Protein AF-A0A7Y2TTT0-F1 (afdb_monomer)

Nearest PDB structures (foldseek):
  7ue2-assembly1_A  TM=2.848E-01  e=9.431E+00  synthetic construct
  9ep4-assembly1_D  TM=1.593E-01  e=8.032E+00  Homo sapiens

Radius of gyration: 49.86 Å; Cα contacts (8 Å, |Δi|>4): 1054; chains: 1; bounding box: 102×80×195 Å

Solvent-accessible surface area (backbone atoms only — not comparable to full-atom values): 49012 Å² total; per-residue (Å²): 140,90,75,81,64,75,81,75,55,74,75,62,82,78,62,84,80,77,77,79,74,84,71,69,94,84,70,57,72,66,58,58,45,46,53,48,40,50,55,49,52,71,48,55,76,54,96,67,81,65,64,62,66,57,54,52,48,43,47,50,56,43,68,72,42,47,89,78,45,54,75,68,56,32,51,50,42,54,48,48,54,52,47,45,56,26,55,48,30,48,75,76,60,37,55,50,60,25,52,54,52,47,51,49,48,43,49,50,59,67,55,59,78,72,60,72,77,79,75,75,75,79,71,75,77,74,78,81,77,78,83,80,90,84,82,81,87,85,87,86,82,84,83,84,88,80,84,88,82,80,88,82,85,82,88,84,83,88,83,81,87,86,86,85,90,85,84,88,81,93,72,92,82,86,77,79,76,78,73,74,78,77,77,77,86,74,81,67,58,33,54,51,46,54,62,45,50,61,57,51,44,75,61,36,49,68,62,37,26,36,28,33,57,61,50,58,56,38,52,49,48,38,39,54,49,18,51,50,70,59,45,93,66,88,54,68,67,62,51,53,52,49,51,52,49,46,53,33,37,49,33,37,66,75,68,61,34,92,45,53,67,67,62,58,69,36,78,93,34,48,70,59,49,52,48,54,53,49,51,53,46,42,67,72,36,55,45,100,85,70,45,70,61,65,46,71,68,62,51,54,50,43,54,51,51,42,44,47,41,36,67,54,56,20,26,35,46,91,44,3,24,43,48,86,55,69,82,49,69,74,45,43,41,61,54,53,70,44,57,44,51,40,27,46,26,30,53,50,28,52,55,42,63,76,40,73,87,75,55,83,75,73,96,60,73,52,48,10,51,60,56,32,23,50,38,42,42,50,49,47,55,56,45,65,75,42,57,81,76,40,70,39,74,70,47,50,50,50,52,48,51,49,52,48,55,55,47,51,50,52,53,50,52,34,53,51,36,34,43,58,10,55,72,58,101,52,89,46,23,66,43,60,51,26,50,50,54,24,48,53,28,46,53,51,33,46,53,38,51,54,50,26,53,51,54,54,43,63,75,61,34,42,92,77,54,76,84,59,45,94,52,69,49,85,56,85,68,89,58,60,74,85,83,47,58,28,37,64,67,44,80,87,52,34,39,79,53,66,72,72,42,84,59,49,70,70,64,59,62,69,54,59,44,56,55,50,50,28,30,29,63,59,68,32,40,70,47,45,25,37,34,60,32,32,54,38,86,64,48,77,44,63,76,44,102,88,42,80,60,38,20,40,31,35,23,22,51,26,33,31,44,36,36,34,40,38,41,96,88,44,78,44,60,50,40,34,31,41,39,45,47,92,60,74,40,62,35,37,37,34,60,55,46,70,70,61,67,69,44,44,58,59,67,84,49,48,68,39,80,38,80,41,72,63,88,90,86,69,101,68,93,59,86,75,69,52,50,75,49,61,18,38,73,66,47,54,54,33,58,55,47,66,52,23,34,86,36,92,76,34,51,63,53,25,76,76,71,51,53,62,40,48,81,46,87,45,92,54,69,92,60,51,60,64,51,41,33,53,48,30,49,49,52,36,53,51,51,49,52,49,54,56,44,31,48,72,42,84,77,81,92,78,73,90,52,60,47,63,48,35,22,59,33,46,48,45,21,37,37,27,47,35,43,28,51,31,40,36,50,63,38,30,25,55,51,56,58,72,29,46,68,58,29,8,30,66,64,11,72,63,18,50,63,33,69,73,51,51,51,51,44,53,74,72,68,56,58,72,83,49,49,52,60,57,38,49,58,30,46,52,49,43,48,55,59,55,70,66,49,56,66,67,49,56,33,43,39,43,71,44,67,60,44,54,51,21,50,50,47,48,54,48,50,44,54,73,69,73,50,76,81,75,74,77,77,76,74,76,81,92,74,84,88,88,81,92,85,84,83,84,87,78,85,87,129

Foldseek 3Di:
DDDPDPVVCVVVPPDDDPDDPDDDPPDDLLVVLLVLLVVQLVVQQDPDAQPVVSLVVSCVSLVVCLVVDDPLSNLSSVLSNQQSVLSSCVSVLQLLSNLLSLLVNLLVLLVVVPDDPPDPDPPDPPDPPDDDDDDDDDDDDDDDDDDDDDDDDDDDDDDDDDDDDDDDDDDDPPDDPPPDPPDPDQDPVLVSLLVRLVSCCVSCCQSCQLQFNLSSVSSVLSNLSSVQSPDPDDDPVSSVVSNLSSVQSCCCSQVVANHVCVVCPDPLNCLVVVLLCQLVVQLVDADPVRHRPRDLVSLLVSLVSLLCCLPPSQQDCQQANDLCDDPDLVRLLVLLVHRLLSPNSVLLSVLCVVVPPQDDADPGGQGSLQSLLVSLVSSLVSCVSCVPSCQDPSNLVSLVSSLVSLVCNQVNLLRSQLRSLVSDPHRCGLLNVLLVLLVVLLVVLLVLLVQLLVVLLPVQFDPPDPDDLVDALPDADLDDDQPAWAEAPDPVFAQLADDIDGADSLNSVVDDSLLSLCCRRVQWHKHKYKGNWWFPPKDWDCPDPPDQFKTFIKGWIKIKIWIWIGGPRDIDTAKMKIATHPDIDRFKIATNDVVCRPDGRNVVQAQPKGWAAADDDDPDDDPPRIDIDGMHTPDRSNCVCVCCCCDDVVVSCCVVVVPRMDMDHDPTDPCSSVVSRVSSNVSQVVSQCLLLVLCQDQDPPDDDGSSVCSVVSQSSSQSSLSSSVSSCCSFASVCCSRPSQLSSQRNHLLHADHDVNSVVCVVVVHGPNCSSVSNVVSSVSNVVVVVPPDSVCSSRGDDRPSSVVSSVSSVVSCVVRPDDDDDPPPDPDDDDDDDDDDDDDDDDD

pLDDT: mean 80.06, std 20.99, range [20.81, 97.81]

Sequence (845 aa):
ANSLASDWFDPWMAAEPPAPSGGQAGESTIDEALELTAAIVEGTGQPGPPDEWRLKRLRFLLLTALPELGAGEAADAEHLLLLGGAVDGLNEGRFLAFSETLLWVASAMLFSEELPPEAPLPADPEEPLEPSPDALEETGGLPEADRQLLGTEEALADAESEAGGVADLPLDEDELQPDAPPEPYRSPLPRALSEWLPVLSDAFAGAFSEVDPRINASLATAFDVAQYLQGTSRDRRRMLDLRSGMADAVAQMVLLIPDMGFYFDQPVRNRIVGQVERCIGFVADTDESGRPTLTREQYDACLEDLVELAGEMARKAELAGDPDGPYGVEQMRRELLMTPWQRINYTLGYLHQQEAGSCEPPEDPLPNPLEWSTLATVFSWFARQSPVYFQTPENEELLRRMREQGLELTESLLLQVDCISGAGAGVNDPVVRSLADYRQALESLVAGLREAELDYRAGILKPGSDVVLHRGADQETAFRNEGLSIGPCDAASVCEMTGELEATRALIGLFPDIYLIADQSGLGGVEICYDNVRWVNRRTEQVREDDTNVANYFGQLSFELVGRYRESGQLTEIFGFTFVSPSEYHYLFGAATEEILADSCPMEWVGSRIVTGLPGNAPIWVVPDRLTYLTAARSLPSRVINGNWSRNEEWRDSFITGLNVTPYLYPGDPGITTRVEQHLQALHRAEQNELYGALMRPLDGRSQTSIDSLFERLEEVNVRKSLVRGSTLLFYPGVMTGSDDIRGSILGYSGLLDRPLLRRIRESGLAVSAINEVGTARLERMQAQWDRQPENLRRSGSVASSLAHAMARINALHRMYFSRPEPPAEQPPEEGAKDSVNLPVFDNG

Structure (mmCIF, N/CA/C/O backbone):
data_AF-A0A7Y2TTT0-F1
#
_entry.id   AF-A0A7Y2TTT0-F1
#
loop_
_atom_site.group_PDB
_atom_site.id
_atom_site.type_symbol
_atom_site.label_atom_id
_atom_site.label_alt_id
_atom_site.label_comp_id
_atom_site.label_asym_id
_atom_site.label_entity_id
_atom_site.label_seq_id
_atom_site.pdbx_PDB_ins_code
_atom_site.Cartn_x
_atom_site.Cartn_y
_atom_site.Cartn_z
_atom_site.occupancy
_atom_site.B_iso_or_equiv
_atom_site.auth_seq_id
_atom_site.auth_comp_id
_atom_site.auth_asym_id
_atom_site.auth_atom_id
_atom_site.pdbx_PDB_model_num
ATOM 1 N N . ALA A 1 1 ? 22.279 -10.622 -36.393 1.00 30.28 1 ALA A N 1
ATOM 2 C CA . ALA A 1 1 ? 20.957 -11.025 -36.904 1.00 30.28 1 ALA A CA 1
ATOM 3 C C . ALA A 1 1 ? 21.143 -12.373 -37.587 1.00 30.28 1 ALA A C 1
ATOM 5 O O . ALA A 1 1 ? 22.185 -12.542 -38.206 1.00 30.28 1 ALA A O 1
ATOM 6 N N . ASN A 1 2 ? 20.211 -13.307 -37.395 1.00 30.39 2 ASN A N 1
ATOM 7 C CA . ASN A 1 2 ? 20.293 -14.764 -37.627 1.00 30.39 2 ASN A CA 1
ATOM 8 C C . ASN A 1 2 ? 20.779 -15.593 -36.428 1.00 30.39 2 ASN A C 1
ATOM 10 O O . ASN A 1 2 ? 21.835 -16.211 -36.458 1.00 30.39 2 ASN A O 1
ATOM 14 N N . SER A 1 3 ? 19.943 -15.639 -35.389 1.00 23.38 3 SER A N 1
ATOM 15 C CA . SER A 1 3 ? 19.668 -16.881 -34.654 1.00 23.38 3 SER A CA 1
ATOM 16 C C . SER A 1 3 ? 18.310 -16.740 -33.958 1.00 23.38 3 SER A C 1
ATOM 18 O O . SER A 1 3 ? 18.227 -16.419 -32.774 1.00 23.38 3 SER A O 1
ATOM 20 N N . LEU A 1 4 ? 17.226 -16.932 -34.714 1.00 28.81 4 LEU A N 1
ATOM 21 C CA . LEU A 1 4 ? 15.993 -17.432 -34.107 1.00 28.81 4 LEU A CA 1
ATOM 22 C C . LEU A 1 4 ? 16.374 -18.774 -33.471 1.00 28.81 4 LEU A C 1
ATOM 24 O O . LEU A 1 4 ? 16.885 -19.651 -34.169 1.00 28.81 4 LEU A O 1
ATOM 28 N N . ALA A 1 5 ? 16.277 -18.867 -32.146 1.00 29.38 5 ALA A N 1
ATOM 29 C CA . ALA A 1 5 ? 16.731 -20.028 -31.392 1.00 29.38 5 ALA A CA 1
ATOM 30 C C . ALA A 1 5 ? 16.081 -21.313 -31.935 1.00 29.38 5 ALA A C 1
ATOM 32 O O . ALA A 1 5 ? 14.882 -21.344 -32.219 1.00 29.38 5 ALA A O 1
ATOM 33 N N . SER A 1 6 ? 16.890 -22.366 -32.068 1.00 29.75 6 SER A N 1
ATOM 34 C CA . SER A 1 6 ? 16.533 -23.712 -32.547 1.00 29.75 6 SER A CA 1
ATOM 35 C C . SER A 1 6 ? 15.310 -24.324 -31.858 1.00 29.75 6 SER A C 1
ATOM 37 O O . SER A 1 6 ? 14.642 -25.187 -32.421 1.00 29.75 6 SER A O 1
ATOM 39 N N . ASP A 1 7 ? 14.980 -23.828 -30.673 1.00 31.89 7 ASP A N 1
ATOM 40 C CA . ASP A 1 7 ? 13.959 -24.367 -29.782 1.00 31.89 7 ASP A CA 1
ATOM 41 C C . ASP A 1 7 ? 12.526 -24.071 -30.281 1.00 31.89 7 ASP A C 1
ATOM 43 O O . ASP A 1 7 ? 11.558 -24.654 -29.796 1.00 31.89 7 ASP A O 1
ATOM 47 N N . TRP A 1 8 ? 12.377 -23.202 -31.293 1.00 35.94 8 TRP A N 1
ATOM 48 C CA . TRP A 1 8 ? 11.103 -22.912 -31.967 1.00 35.94 8 TRP A CA 1
ATOM 49 C C . TRP A 1 8 ? 10.636 -24.036 -32.912 1.00 35.94 8 TRP A C 1
ATOM 51 O O . TRP A 1 8 ? 9.443 -24.118 -33.212 1.00 35.94 8 TRP A O 1
ATOM 61 N N . PHE A 1 9 ? 11.545 -24.893 -33.396 1.00 32.50 9 PHE A N 1
ATOM 62 C CA . PHE A 1 9 ? 11.265 -25.831 -34.494 1.00 32.50 9 PHE A CA 1
ATOM 63 C C . PHE A 1 9 ? 10.889 -27.256 -34.053 1.00 32.50 9 PHE A C 1
ATOM 65 O O . PHE A 1 9 ? 10.187 -27.950 -34.791 1.00 32.50 9 PHE A O 1
ATOM 72 N N . ASP A 1 10 ? 11.281 -27.704 -32.859 1.00 32.72 10 ASP A N 1
ATOM 73 C CA . ASP A 1 10 ? 11.085 -29.104 -32.442 1.00 32.72 10 ASP A CA 1
ATOM 74 C C . ASP A 1 10 ? 9.615 -29.547 -32.236 1.00 32.72 10 ASP A C 1
ATOM 76 O O . ASP A 1 10 ? 9.303 -30.708 -32.518 1.00 32.72 10 ASP A O 1
ATOM 80 N N . PRO A 1 11 ? 8.649 -28.678 -31.862 1.00 36.00 11 PRO A N 1
ATOM 81 C CA . PRO A 1 11 ? 7.233 -29.062 -31.841 1.00 36.00 11 PRO A CA 1
ATOM 82 C C . PRO A 1 11 ? 6.580 -29.120 -33.238 1.00 36.00 11 PRO A C 1
ATOM 84 O O . PRO A 1 11 ? 5.468 -29.636 -33.371 1.00 36.00 11 PRO A O 1
ATOM 87 N N . TRP A 1 12 ? 7.234 -28.582 -34.278 1.00 37.12 12 TRP A N 1
ATOM 88 C CA . TRP A 1 12 ? 6.662 -28.357 -35.617 1.00 37.12 12 TRP A CA 1
ATOM 89 C C . TRP A 1 12 ? 6.504 -29.650 -36.439 1.00 37.12 12 TRP A C 1
ATOM 91 O O . TRP A 1 12 ? 5.630 -29.747 -37.293 1.00 37.12 12 TRP A O 1
ATOM 101 N N . MET A 1 13 ? 7.303 -30.682 -36.149 1.00 36.25 13 MET A N 1
ATOM 102 C CA . MET A 1 13 ? 7.342 -31.939 -36.919 1.00 36.25 13 MET A CA 1
ATOM 103 C C . MET A 1 13 ? 6.262 -32.968 -36.529 1.00 36.25 13 MET A C 1
ATOM 105 O O . MET A 1 13 ? 6.166 -34.016 -37.168 1.00 36.25 13 MET A O 1
ATOM 109 N N . ALA A 1 14 ? 5.459 -32.715 -35.486 1.00 39.00 14 ALA A N 1
ATOM 110 C CA . ALA A 1 14 ? 4.567 -33.724 -34.898 1.00 39.00 14 ALA A CA 1
ATOM 111 C C . ALA A 1 14 ? 3.061 -33.558 -35.201 1.00 39.00 14 ALA A C 1
ATOM 113 O O . ALA A 1 14 ? 2.273 -34.394 -34.758 1.00 39.00 14 ALA A O 1
ATOM 114 N N . ALA A 1 15 ? 2.632 -32.536 -35.949 1.00 37.19 15 ALA A N 1
ATOM 115 C CA . ALA A 1 15 ? 1.213 -32.312 -36.251 1.00 37.19 15 ALA A CA 1
ATOM 116 C C . ALA A 1 15 ? 0.969 -32.120 -37.756 1.00 37.19 15 ALA A C 1
ATOM 118 O O . ALA A 1 15 ? 1.654 -31.334 -38.404 1.00 37.19 15 ALA A O 1
ATOM 119 N N . GLU A 1 16 ? -0.014 -32.841 -38.308 1.00 38.53 16 GLU A N 1
ATOM 120 C CA . GLU A 1 16 ? -0.488 -32.652 -39.685 1.00 38.53 16 GLU A CA 1
ATOM 121 C C . GLU A 1 16 ? -0.886 -31.183 -39.932 1.00 38.53 16 GLU A C 1
ATOM 123 O O . GLU A 1 16 ? -1.575 -30.594 -39.090 1.00 38.53 16 GLU A O 1
ATOM 128 N N . PRO A 1 17 ? -0.508 -30.585 -41.080 1.00 43.00 17 PRO A N 1
ATOM 129 C CA . PRO A 1 17 ? -0.968 -29.250 -41.440 1.00 43.00 17 PRO A CA 1
ATOM 130 C C . PRO A 1 17 ? -2.500 -29.262 -41.593 1.00 43.00 17 PRO A C 1
ATOM 132 O O . PRO A 1 17 ? -3.032 -30.128 -42.298 1.00 43.00 17 PRO A O 1
ATOM 135 N N . PRO A 1 18 ? -3.246 -28.341 -40.952 1.00 47.44 18 PRO A N 1
ATOM 136 C CA . PRO A 1 18 ? -4.684 -28.263 -41.158 1.00 47.44 18 PRO A CA 1
ATOM 137 C C . PRO A 1 18 ? -4.980 -27.893 -42.615 1.00 47.44 18 PRO A C 1
ATOM 139 O O . PRO A 1 18 ? -4.317 -27.037 -43.200 1.00 47.44 18 PRO A O 1
ATOM 142 N N . ALA A 1 19 ? -5.974 -28.563 -43.202 1.00 42.66 19 ALA A N 1
ATOM 143 C CA . ALA A 1 19 ? -6.348 -28.369 -44.597 1.00 42.66 19 ALA A CA 1
ATOM 144 C C . ALA A 1 19 ? -6.655 -26.886 -44.886 1.00 42.66 19 ALA A C 1
ATOM 146 O O . ALA A 1 19 ? -7.383 -26.268 -44.101 1.00 42.66 19 ALA A O 1
ATOM 147 N N . PRO A 1 20 ? -6.165 -26.323 -46.008 1.00 43.09 20 PRO A N 1
ATOM 148 C CA . PRO A 1 20 ? -6.549 -24.982 -46.415 1.00 43.09 20 PRO A CA 1
ATOM 149 C C . PRO A 1 20 ? -8.068 -24.962 -46.604 1.00 43.09 20 PRO A C 1
ATOM 151 O O . PRO A 1 20 ? -8.615 -25.704 -47.425 1.00 43.09 20 PRO A O 1
ATOM 154 N N . SER A 1 21 ? -8.778 -24.135 -45.834 1.00 43.16 21 SER A N 1
ATOM 155 C CA . SER A 1 21 ? -10.121 -23.739 -46.247 1.00 43.16 21 SER A CA 1
ATOM 156 C C . SER A 1 21 ? -9.937 -22.976 -47.547 1.00 43.16 21 SER A C 1
ATOM 158 O O . SER A 1 21 ? -9.186 -22.008 -47.547 1.00 43.16 21 SER A O 1
ATOM 160 N N . GLY A 1 22 ? -10.541 -23.450 -48.638 1.00 40.81 22 GLY A N 1
ATOM 161 C CA . GLY A 1 22 ? -10.361 -22.874 -49.969 1.00 40.81 22 GLY A CA 1
ATOM 162 C C . GLY A 1 22 ? -10.541 -21.358 -49.959 1.00 40.81 22 GLY A C 1
ATOM 163 O O . GLY A 1 22 ? -11.674 -20.883 -49.946 1.00 40.81 22 GLY A O 1
ATOM 164 N N . GLY A 1 23 ? -9.421 -20.633 -49.944 1.00 38.81 23 GLY A N 1
ATOM 165 C CA . GLY A 1 23 ? -9.391 -19.189 -50.103 1.00 38.81 23 GLY A CA 1
ATOM 166 C C . GLY A 1 23 ? -9.936 -18.843 -51.479 1.00 38.81 23 GLY A C 1
ATOM 167 O O . GLY A 1 23 ? -9.657 -19.531 -52.470 1.00 38.81 23 GLY A O 1
ATOM 168 N N . GLN A 1 24 ? -10.771 -17.811 -51.537 1.00 41.06 24 GLN A N 1
ATOM 169 C CA . GLN A 1 24 ? -11.179 -17.242 -52.811 1.00 41.06 24 GLN A CA 1
ATOM 170 C C . GLN A 1 24 ? -9.928 -16.656 -53.473 1.00 41.06 24 GLN A C 1
ATOM 172 O O . GLN A 1 24 ? -9.146 -15.958 -52.836 1.00 41.06 24 GLN A O 1
ATOM 177 N N . ALA A 1 25 ? -9.700 -16.977 -54.747 1.00 33.06 25 ALA A N 1
ATOM 178 C CA . ALA A 1 25 ? -8.569 -16.438 -55.490 1.00 33.06 25 ALA A CA 1
ATOM 179 C C . ALA A 1 25 ? -8.675 -14.899 -55.546 1.00 33.06 25 ALA A C 1
ATOM 181 O O . ALA A 1 25 ? -9.545 -14.384 -56.248 1.00 33.06 25 ALA A O 1
ATOM 182 N N . GLY A 1 26 ? -7.815 -14.193 -54.800 1.00 47.72 26 GLY A N 1
ATOM 183 C CA . GLY A 1 26 ? -7.714 -12.726 -54.812 1.00 47.72 26 GLY A CA 1
ATOM 184 C C . GLY A 1 26 ? -7.678 -12.012 -53.451 1.00 47.72 26 GLY A C 1
ATOM 185 O O . GLY A 1 26 ? -7.597 -10.789 -53.452 1.00 47.72 26 GLY A O 1
ATOM 186 N N . GLU A 1 27 ? -7.749 -12.718 -52.319 1.00 58.62 27 GLU A N 1
ATOM 187 C CA . GLU A 1 27 ? -7.709 -12.112 -50.974 1.00 58.62 27 GLU A CA 1
ATOM 188 C C . GLU A 1 27 ? -6.259 -11.941 -50.476 1.00 58.62 27 GLU A C 1
ATOM 190 O O . GLU A 1 27 ? -5.425 -12.824 -50.687 1.00 58.62 27 GLU A O 1
ATOM 195 N N . SER A 1 28 ? -5.932 -10.791 -49.870 1.00 78.44 28 SER A N 1
ATOM 196 C CA . SER A 1 28 ? -4.585 -10.511 -49.351 1.00 78.44 28 SER A CA 1
ATOM 197 C C . SER A 1 28 ? -4.274 -11.413 -48.156 1.00 78.44 28 SER A C 1
ATOM 199 O O . SER A 1 28 ? -5.073 -11.513 -47.226 1.00 78.44 28 SER A O 1
ATOM 201 N N . THR A 1 29 ? -3.082 -12.020 -48.126 1.00 86.00 29 THR A N 1
ATOM 202 C CA . THR A 1 29 ? -2.609 -12.830 -46.988 1.00 86.00 29 THR A CA 1
ATOM 203 C C . THR A 1 29 ? -2.661 -12.057 -45.664 1.00 86.00 29 THR A C 1
ATOM 205 O O . THR A 1 29 ? -2.908 -12.641 -44.609 1.00 86.00 29 THR A O 1
ATOM 208 N N . ILE A 1 30 ? -2.453 -10.736 -45.709 1.00 89.56 30 ILE A N 1
ATOM 209 C CA . ILE A 1 30 ? -2.528 -9.871 -44.526 1.00 89.56 30 ILE A CA 1
ATOM 210 C C . ILE A 1 30 ? -3.970 -9.734 -44.027 1.00 89.56 30 ILE A C 1
ATOM 212 O O . ILE A 1 30 ? -4.185 -9.752 -42.817 1.00 89.56 30 ILE A O 1
ATOM 216 N N . ASP A 1 31 ? -4.960 -9.680 -44.920 1.00 88.56 31 ASP A N 1
ATOM 217 C CA . ASP A 1 31 ? -6.373 -9.594 -44.535 1.00 88.56 31 ASP A CA 1
ATOM 218 C C . ASP A 1 31 ? -6.844 -10.897 -43.859 1.00 88.56 31 ASP A C 1
ATOM 220 O O . ASP A 1 31 ? -7.453 -10.842 -42.789 1.00 88.56 31 ASP A O 1
ATOM 224 N N . GLU A 1 32 ? -6.467 -12.074 -44.383 1.00 89.75 32 GLU A N 1
ATOM 225 C CA . GLU A 1 32 ? -6.771 -13.360 -43.720 1.00 89.75 32 GLU A CA 1
ATOM 226 C C . GLU A 1 32 ? -6.089 -13.456 -42.339 1.00 89.75 32 GLU A C 1
ATOM 228 O O . GLU A 1 32 ? -6.682 -13.922 -41.360 1.00 89.75 32 GLU A O 1
ATOM 233 N N . ALA A 1 33 ? -4.846 -12.978 -42.219 1.00 91.00 33 ALA A N 1
ATOM 234 C CA . ALA A 1 33 ? -4.136 -12.933 -40.942 1.00 91.00 33 ALA A CA 1
ATOM 235 C C . ALA A 1 33 ? -4.787 -11.977 -39.927 1.00 91.00 33 ALA A C 1
ATOM 237 O O . ALA A 1 33 ? -4.834 -12.278 -38.727 1.00 91.00 33 ALA A O 1
ATOM 238 N N . LEU A 1 34 ? -5.316 -10.843 -40.391 1.00 92.38 34 LEU A N 1
ATOM 239 C CA . LEU A 1 34 ? -6.069 -9.903 -39.568 1.00 92.38 34 LEU A CA 1
ATOM 240 C C . LEU A 1 34 ? -7.368 -10.516 -39.052 1.00 92.38 34 LEU A C 1
ATOM 242 O O . LEU A 1 34 ? -7.644 -10.398 -37.860 1.00 92.38 34 LEU A O 1
ATOM 246 N N . GLU A 1 35 ? -8.128 -11.217 -39.894 1.00 91.44 35 GLU A N 1
ATOM 247 C CA . GLU A 1 35 ? -9.348 -11.912 -39.465 1.00 91.44 35 GLU A CA 1
ATOM 248 C C . GLU A 1 35 ? -9.056 -12.998 -38.423 1.00 91.44 35 GLU A C 1
ATOM 250 O O . GLU A 1 35 ? -9.754 -13.106 -37.410 1.00 91.44 35 GLU A O 1
ATOM 255 N N . LEU A 1 36 ? -7.989 -13.779 -38.626 1.00 89.56 36 LEU A N 1
ATOM 256 C CA . LEU A 1 36 ? -7.550 -14.782 -37.655 1.00 89.56 36 LEU A CA 1
ATOM 257 C C . LEU A 1 36 ? -7.162 -14.141 -36.319 1.00 89.56 36 LEU A C 1
ATOM 259 O O . LEU A 1 36 ? -7.544 -14.653 -35.267 1.00 89.56 36 LEU A O 1
ATOM 263 N N . THR A 1 37 ? -6.443 -13.018 -36.350 1.00 91.00 37 THR A N 1
ATOM 264 C CA . THR A 1 37 ? -6.040 -12.297 -35.135 1.00 91.00 37 THR A CA 1
ATOM 265 C C . THR A 1 37 ? -7.242 -11.661 -34.437 1.00 91.00 37 THR A C 1
ATOM 267 O O . THR A 1 37 ? -7.363 -11.776 -33.220 1.00 91.00 37 THR A O 1
ATOM 270 N N . ALA A 1 38 ? -8.183 -11.080 -35.185 1.00 90.69 38 ALA A N 1
ATOM 271 C CA . ALA A 1 38 ? -9.433 -10.550 -34.646 1.00 90.69 38 ALA A CA 1
ATOM 272 C C . ALA A 1 38 ? -10.252 -11.646 -33.946 1.00 90.69 38 ALA A C 1
ATOM 274 O O . ALA A 1 38 ? -10.728 -11.441 -32.833 1.00 90.69 38 ALA A O 1
ATOM 275 N N . ALA A 1 39 ? -10.336 -12.843 -34.533 1.00 87.88 39 ALA A N 1
ATOM 276 C CA . ALA A 1 39 ? -11.006 -13.981 -33.908 1.00 87.88 39 ALA A CA 1
ATOM 277 C C . ALA A 1 39 ? -10.306 -14.456 -32.619 1.00 87.88 39 ALA A C 1
ATOM 279 O O . ALA A 1 39 ? -10.979 -14.912 -31.692 1.00 87.88 39 ALA A O 1
ATOM 280 N N . ILE A 1 40 ? -8.972 -14.354 -32.542 1.00 88.12 40 ILE A N 1
ATOM 281 C CA . ILE A 1 40 ? -8.219 -14.603 -31.301 1.00 88.12 40 ILE A CA 1
ATOM 282 C C . ILE A 1 40 ? -8.582 -13.531 -30.263 1.00 88.12 40 ILE A C 1
ATOM 284 O O . ILE A 1 40 ? -8.961 -13.891 -29.152 1.00 88.12 40 ILE A O 1
ATOM 288 N N . VAL A 1 41 ? -8.562 -12.243 -30.630 1.00 88.75 41 VAL A N 1
ATOM 289 C CA . VAL A 1 41 ? -8.939 -11.116 -29.751 1.00 88.75 41 VAL A CA 1
ATOM 290 C C . VAL A 1 41 ? -10.371 -11.256 -29.219 1.00 88.75 41 VAL A C 1
ATOM 292 O O . VAL A 1 41 ? -10.595 -11.118 -28.022 1.00 88.75 41 VAL A O 1
ATOM 295 N N . GLU A 1 42 ? -11.348 -11.581 -30.065 1.00 85.50 42 GLU A N 1
ATOM 296 C CA . GLU A 1 42 ? -12.736 -11.808 -29.634 1.00 85.50 42 GLU A CA 1
ATOM 297 C C . GLU A 1 42 ? -12.877 -13.018 -28.697 1.00 85.50 42 GLU A C 1
ATOM 299 O O . GLU A 1 42 ? -13.753 -13.047 -27.827 1.00 85.50 42 GLU A O 1
ATOM 304 N N . GLY A 1 43 ? -12.021 -14.029 -28.874 1.00 80.12 43 GLY A N 1
ATOM 305 C CA . GLY A 1 43 ? -11.922 -15.171 -27.970 1.00 80.12 43 GLY A CA 1
ATOM 306 C C . GLY A 1 43 ? -11.292 -14.807 -26.623 1.00 80.12 43 GLY A C 1
ATOM 307 O O . GLY A 1 43 ? -11.689 -15.361 -25.593 1.00 80.12 43 GLY A O 1
ATOM 308 N N . THR A 1 44 ? -10.344 -13.863 -26.603 1.00 72.50 44 THR A N 1
ATOM 309 C CA . THR A 1 44 ? -9.728 -13.368 -25.367 1.00 72.50 44 THR A CA 1
ATOM 310 C C . THR A 1 44 ? -10.731 -12.542 -24.562 1.00 72.50 44 THR A C 1
ATOM 312 O O . THR A 1 44 ? -11.183 -11.484 -24.982 1.00 72.50 44 THR A O 1
ATOM 315 N N . GLY A 1 45 ? -11.127 -13.059 -23.398 1.00 63.41 45 GLY A N 1
ATOM 316 C CA . GLY A 1 45 ? -12.196 -12.490 -22.565 1.00 63.41 45 GLY A CA 1
ATOM 317 C C . GLY A 1 45 ? -13.353 -13.457 -22.303 1.00 63.41 45 GLY A C 1
ATOM 318 O O . GLY A 1 45 ? -14.146 -13.228 -21.387 1.00 63.41 45 GLY A O 1
ATOM 319 N N . GLN A 1 46 ? -13.433 -14.575 -23.034 1.00 68.38 46 GLN A N 1
ATOM 320 C CA . GLN A 1 46 ? -14.315 -15.684 -22.671 1.00 68.38 46 GLN A CA 1
ATOM 321 C C . GLN A 1 46 ? -13.599 -16.678 -21.742 1.00 68.38 46 GLN A C 1
ATOM 323 O O . GLN A 1 46 ? -12.418 -16.959 -21.937 1.00 68.38 46 GLN A O 1
ATOM 328 N N . PRO A 1 47 ? -14.285 -17.252 -20.734 1.00 57.62 47 PRO A N 1
ATOM 329 C CA . PRO A 1 47 ? -13.696 -18.287 -19.891 1.00 57.62 47 PRO A CA 1
ATOM 330 C C . PRO A 1 47 ? -13.395 -19.543 -20.726 1.00 57.62 47 PRO A C 1
ATOM 332 O O . PRO A 1 47 ? -14.308 -20.272 -21.113 1.00 57.62 47 PRO A O 1
ATOM 335 N N . GLY A 1 48 ? -12.115 -19.807 -20.989 1.00 60.69 48 GLY A N 1
ATOM 336 C CA . GLY A 1 48 ? -11.654 -20.956 -21.766 1.00 60.69 48 GLY A CA 1
ATOM 337 C C . GLY A 1 48 ? -10.132 -20.963 -21.960 1.00 60.69 48 GLY A C 1
ATOM 338 O O . GLY A 1 48 ? -9.482 -19.958 -21.676 1.00 60.69 48 GLY A O 1
ATOM 339 N N . PRO A 1 49 ? -9.544 -22.098 -22.386 1.00 64.38 49 PRO A N 1
ATOM 340 C CA . PRO A 1 49 ? -8.129 -22.159 -22.745 1.00 64.38 49 PRO A CA 1
ATOM 341 C C . PRO A 1 49 ? -7.835 -21.320 -24.007 1.00 64.38 49 PRO A C 1
ATOM 343 O O . PRO A 1 49 ? -8.760 -21.072 -24.787 1.00 64.38 49 PRO A O 1
ATOM 346 N N . PRO A 1 50 ? -6.567 -20.923 -24.230 1.00 69.62 50 PRO A N 1
ATOM 347 C CA . PRO A 1 50 ? -6.151 -20.225 -25.446 1.00 69.62 50 PRO A CA 1
ATOM 348 C C . PRO A 1 50 ? -6.522 -21.018 -26.714 1.00 69.62 50 PRO A C 1
ATOM 350 O O . PRO A 1 50 ? -6.521 -22.255 -26.707 1.00 69.62 50 PRO A O 1
ATOM 353 N N . ASP A 1 51 ? -6.850 -20.328 -27.812 1.00 74.12 51 ASP A N 1
ATOM 354 C CA . ASP A 1 51 ? -7.218 -20.976 -29.080 1.00 74.12 51 ASP A CA 1
ATOM 355 C C . ASP A 1 51 ? -5.958 -21.359 -29.865 1.00 74.12 51 ASP A C 1
ATOM 357 O O . ASP A 1 51 ? -5.587 -20.754 -30.878 1.00 74.12 51 ASP A O 1
ATOM 361 N N . GLU A 1 52 ? -5.288 -22.406 -29.375 1.00 79.00 52 GLU A N 1
ATOM 362 C CA . GLU A 1 52 ? -4.029 -22.893 -29.939 1.00 79.00 52 GLU A CA 1
ATOM 363 C C . GLU A 1 52 ? -4.121 -23.197 -31.440 1.00 79.00 52 GLU A C 1
ATOM 365 O O . GLU A 1 52 ? -3.118 -23.118 -32.152 1.00 79.00 52 GLU A O 1
ATOM 370 N N . TRP A 1 53 ? -5.300 -23.591 -31.933 1.00 83.06 53 TRP A N 1
ATOM 371 C CA . TRP A 1 53 ? -5.475 -23.962 -33.333 1.00 83.06 53 TRP A CA 1
ATOM 372 C C . TRP A 1 53 ? -5.467 -22.732 -34.238 1.00 83.06 53 TRP A C 1
ATOM 374 O O . TRP A 1 53 ? -4.766 -22.730 -35.254 1.00 83.06 53 TRP A O 1
ATOM 384 N N . ARG A 1 54 ? -6.178 -21.663 -33.854 1.00 84.00 54 ARG A N 1
ATOM 385 C CA . ARG A 1 54 ? -6.153 -20.397 -34.600 1.00 84.00 54 ARG A CA 1
ATOM 386 C C . ARG A 1 54 ? -4.772 -19.751 -34.578 1.00 84.00 54 ARG A C 1
ATOM 388 O O . ARG A 1 54 ? -4.311 -19.318 -35.632 1.00 84.00 54 ARG A O 1
ATOM 395 N N . LEU A 1 55 ? -4.069 -19.774 -33.443 1.00 86.81 55 LEU A N 1
ATOM 396 C CA . LEU A 1 55 ? -2.698 -19.258 -33.369 1.00 86.81 55 LEU A CA 1
ATOM 397 C C . LEU A 1 55 ? -1.728 -20.065 -34.250 1.00 86.81 55 LEU A C 1
ATOM 399 O O . LEU A 1 55 ? -0.908 -19.484 -34.962 1.00 86.81 55 LEU A O 1
ATOM 403 N N . LYS A 1 56 ? -1.828 -21.403 -34.253 1.00 87.38 56 LYS A N 1
ATOM 404 C CA . LYS A 1 56 ? -1.034 -22.267 -35.149 1.00 87.38 56 LYS A CA 1
ATOM 405 C C . LYS A 1 56 ? -1.318 -21.960 -36.620 1.00 87.38 56 LYS A C 1
ATOM 407 O O . LYS A 1 56 ? -0.376 -21.875 -37.406 1.00 87.38 56 LYS A O 1
ATOM 412 N N . ARG A 1 57 ? -2.588 -21.748 -36.984 1.00 89.25 57 ARG A N 1
ATOM 413 C CA . ARG A 1 57 ? -2.990 -21.375 -38.347 1.00 89.25 57 ARG A CA 1
ATOM 414 C C . ARG A 1 57 ? -2.435 -20.011 -38.760 1.00 89.25 57 ARG A C 1
ATOM 416 O O . ARG A 1 57 ? -1.853 -19.924 -39.835 1.00 89.25 57 ARG A O 1
ATOM 423 N N . LEU A 1 58 ? -2.558 -18.991 -37.906 1.00 89.81 58 LEU A N 1
ATOM 424 C CA . LEU A 1 58 ? -1.993 -17.655 -38.133 1.00 89.81 58 LEU A CA 1
ATOM 425 C C . LEU A 1 58 ? -0.482 -17.731 -38.387 1.00 89.81 58 LEU A C 1
ATOM 427 O O . LEU A 1 58 ? 0.015 -17.194 -39.373 1.00 89.81 58 LEU A O 1
ATOM 431 N N . ARG A 1 59 ? 0.244 -18.452 -37.521 1.00 89.62 59 ARG A N 1
ATOM 432 C CA . ARG A 1 59 ? 1.696 -18.631 -37.649 1.00 89.62 59 ARG A CA 1
ATOM 433 C C . ARG A 1 59 ? 2.082 -19.337 -38.937 1.00 89.62 59 ARG A C 1
ATOM 435 O O . ARG A 1 59 ? 3.002 -18.887 -39.607 1.00 89.62 59 ARG A O 1
ATOM 442 N N . PHE A 1 60 ? 1.399 -20.432 -39.271 1.00 88.69 60 PHE A N 1
ATOM 443 C CA . PHE A 1 60 ? 1.662 -21.164 -40.506 1.00 88.69 60 PHE A CA 1
ATOM 444 C C . PHE A 1 60 ? 1.465 -20.258 -41.724 1.00 88.69 60 PHE A C 1
ATOM 446 O O . PHE A 1 60 ? 2.396 -20.114 -42.508 1.00 88.69 60 PHE A O 1
ATOM 453 N N . LEU A 1 61 ? 0.307 -19.596 -41.819 1.00 89.81 61 LEU A N 1
ATOM 454 C CA . LEU A 1 61 ? -0.044 -18.700 -42.920 1.00 89.81 61 LEU A CA 1
ATOM 455 C C . LEU A 1 61 ? 1.024 -17.615 -43.137 1.00 89.81 61 LEU A C 1
ATOM 457 O O . LEU A 1 61 ? 1.591 -17.519 -44.226 1.00 89.81 61 LEU A O 1
ATOM 461 N N . LEU A 1 62 ? 1.366 -16.865 -42.086 1.00 89.25 62 LEU A N 1
ATOM 462 C CA . LEU A 1 62 ? 2.324 -15.760 -42.174 1.00 89.25 62 LEU A CA 1
ATOM 463 C C . LEU A 1 62 ? 3.758 -16.239 -42.443 1.00 89.25 62 LEU A C 1
ATOM 465 O O . LEU A 1 62 ? 4.422 -15.696 -43.321 1.00 89.25 62 LEU A O 1
ATOM 469 N N . LEU A 1 63 ? 4.236 -17.286 -41.757 1.00 88.06 63 LEU A N 1
ATOM 470 C CA . LEU A 1 63 ? 5.602 -17.794 -41.954 1.00 88.06 63 LEU A CA 1
ATOM 471 C C . LEU A 1 63 ? 5.817 -18.383 -43.352 1.00 88.06 63 LEU A C 1
ATOM 473 O O . LEU A 1 63 ? 6.914 -18.264 -43.892 1.00 88.06 63 LEU A O 1
ATOM 477 N N . THR A 1 64 ? 4.792 -19.004 -43.945 1.00 86.06 64 THR A N 1
ATOM 478 C CA . THR A 1 64 ? 4.887 -19.507 -45.324 1.00 86.06 64 THR A CA 1
ATOM 479 C C . THR A 1 64 ? 4.875 -18.396 -46.365 1.00 86.06 64 THR A C 1
ATOM 481 O O . THR A 1 64 ? 5.503 -18.555 -47.406 1.00 86.06 64 THR A O 1
ATOM 484 N N . ALA A 1 65 ? 4.196 -17.282 -46.084 1.00 86.06 65 ALA A N 1
ATOM 485 C CA . ALA A 1 65 ? 4.064 -16.174 -47.021 1.00 86.06 65 ALA A CA 1
ATOM 486 C C . ALA A 1 65 ? 5.223 -15.169 -46.951 1.00 86.06 65 ALA A C 1
ATOM 488 O O . ALA A 1 65 ? 5.542 -14.565 -47.967 1.00 86.06 65 ALA A O 1
ATOM 489 N N . LEU A 1 66 ? 5.877 -15.010 -45.790 1.00 84.12 66 LEU A N 1
ATOM 490 C CA . LEU A 1 66 ? 6.946 -14.024 -45.551 1.00 84.12 66 LEU A CA 1
ATOM 491 C C . LEU A 1 66 ? 7.994 -13.885 -46.678 1.00 84.12 66 LEU A C 1
ATOM 493 O O . LEU A 1 66 ? 8.322 -12.748 -47.007 1.00 84.12 66 LEU A O 1
ATOM 497 N N . PRO A 1 67 ? 8.516 -14.967 -47.297 1.00 84.75 67 PRO A N 1
ATOM 498 C CA . PRO A 1 67 ? 9.500 -14.851 -48.379 1.00 84.75 67 PRO A CA 1
ATOM 499 C C . PRO A 1 67 ? 8.975 -14.189 -49.663 1.00 84.75 67 PRO A C 1
ATOM 501 O O . PRO A 1 67 ? 9.779 -13.759 -50.487 1.00 84.75 67 PRO A O 1
ATOM 504 N N . GLU A 1 68 ? 7.655 -14.154 -49.856 1.00 83.62 68 GLU A N 1
ATOM 505 C CA . GLU A 1 68 ? 6.986 -13.682 -51.075 1.00 83.62 68 GLU A CA 1
ATOM 506 C C . GLU A 1 68 ? 6.331 -12.296 -50.905 1.00 83.62 68 GLU A C 1
ATOM 508 O O . GLU A 1 68 ? 5.867 -11.719 -51.888 1.00 83.62 68 GLU A O 1
ATOM 513 N N . LEU A 1 69 ? 6.303 -11.746 -49.683 1.00 85.50 69 LEU A N 1
ATOM 514 C CA . LEU A 1 69 ? 5.660 -10.465 -49.365 1.00 85.50 69 LEU A CA 1
ATOM 515 C C . LEU A 1 69 ? 6.549 -9.256 -49.693 1.00 85.50 69 LEU A C 1
ATOM 517 O O . LEU A 1 69 ? 7.770 -9.287 -49.522 1.00 85.50 69 LEU A O 1
ATOM 521 N N . GLY A 1 70 ? 5.926 -8.145 -50.103 1.00 83.19 70 GLY A N 1
ATOM 522 C CA . GLY A 1 70 ? 6.619 -6.858 -50.217 1.00 83.19 70 GLY A CA 1
ATOM 523 C C . GLY A 1 70 ? 7.040 -6.311 -48.846 1.00 83.19 70 GLY A C 1
ATOM 524 O O . GLY A 1 70 ? 6.474 -6.688 -47.828 1.00 83.19 70 GLY A O 1
ATOM 525 N N . ALA A 1 71 ? 7.998 -5.377 -48.787 1.00 80.50 71 ALA A N 1
ATOM 526 C CA . ALA A 1 71 ? 8.568 -4.895 -47.516 1.00 80.50 71 ALA A CA 1
ATOM 527 C C . ALA A 1 71 ? 7.524 -4.380 -46.496 1.00 80.50 71 ALA A C 1
ATOM 529 O O . ALA A 1 71 ? 7.653 -4.642 -45.302 1.00 80.50 71 ALA A O 1
ATOM 530 N N . GLY A 1 72 ? 6.478 -3.681 -46.958 1.00 82.38 72 GLY A N 1
ATOM 531 C CA . GLY A 1 72 ? 5.385 -3.211 -46.094 1.00 82.38 72 GLY A CA 1
ATOM 532 C C . GLY A 1 72 ? 4.484 -4.340 -45.581 1.00 82.38 72 GLY A C 1
ATOM 533 O O . GLY A 1 72 ? 4.142 -4.367 -44.404 1.00 82.38 72 GLY A O 1
ATOM 534 N N . GLU A 1 73 ? 4.154 -5.306 -46.439 1.00 86.00 73 GLU A N 1
ATOM 535 C CA . GLU A 1 73 ? 3.364 -6.487 -46.068 1.00 86.00 73 GLU A CA 1
ATOM 536 C C . GLU A 1 73 ? 4.152 -7.426 -45.148 1.00 86.00 73 GLU A C 1
ATOM 538 O O . GLU A 1 73 ? 3.594 -7.979 -44.206 1.00 86.00 73 GLU A O 1
ATOM 543 N N . ALA A 1 74 ? 5.457 -7.580 -45.380 1.00 86.12 74 ALA A N 1
ATOM 544 C CA . ALA A 1 74 ? 6.347 -8.358 -44.529 1.00 86.12 74 ALA A CA 1
ATOM 545 C C . ALA A 1 74 ? 6.437 -7.755 -43.119 1.00 86.12 74 ALA A C 1
ATOM 547 O O . ALA A 1 74 ? 6.346 -8.491 -42.137 1.00 86.12 74 ALA A O 1
ATOM 548 N N . ALA A 1 75 ? 6.527 -6.424 -43.004 1.00 86.38 75 ALA A N 1
ATOM 549 C CA . ALA A 1 75 ? 6.493 -5.743 -41.711 1.00 86.38 75 ALA A CA 1
ATOM 550 C C . ALA A 1 75 ? 5.168 -5.992 -40.968 1.00 86.38 75 ALA A C 1
ATOM 552 O O . ALA A 1 75 ? 5.173 -6.323 -39.783 1.00 86.38 75 ALA A O 1
ATOM 553 N N . ASP A 1 76 ? 4.029 -5.907 -41.661 1.00 89.56 76 ASP A N 1
ATOM 554 C CA . ASP A 1 76 ? 2.724 -6.204 -41.061 1.00 89.56 76 ASP A CA 1
ATOM 555 C C . ASP A 1 76 ? 2.574 -7.682 -40.678 1.00 89.56 76 ASP A C 1
ATOM 557 O O . ASP A 1 76 ? 2.037 -7.985 -39.611 1.00 89.56 76 ASP A O 1
ATOM 561 N N . ALA A 1 77 ? 3.107 -8.607 -41.479 1.00 89.81 77 ALA A N 1
ATOM 562 C CA . ALA A 1 77 ? 3.166 -10.026 -41.144 1.00 89.81 77 ALA A CA 1
ATOM 563 C C . ALA A 1 77 ? 3.984 -10.283 -39.865 1.00 89.81 77 ALA A C 1
ATOM 565 O O . ALA A 1 77 ? 3.546 -11.034 -38.991 1.00 89.81 77 ALA A O 1
ATOM 566 N N . GLU A 1 78 ? 5.143 -9.638 -39.710 1.00 89.94 78 GLU A N 1
ATOM 567 C CA . GLU A 1 78 ? 5.955 -9.726 -38.490 1.00 89.94 78 GLU A CA 1
ATOM 568 C C . GLU A 1 78 ? 5.218 -9.160 -37.270 1.00 89.94 78 GLU A C 1
ATOM 570 O O . GLU A 1 78 ? 5.163 -9.807 -36.217 1.00 89.94 78 GLU A O 1
ATOM 575 N N . HIS A 1 79 ? 4.589 -7.989 -37.410 1.00 93.06 79 HIS A N 1
ATOM 576 C CA . HIS A 1 79 ? 3.780 -7.395 -36.348 1.00 93.06 79 HIS A CA 1
ATOM 577 C C . HIS A 1 79 ? 2.619 -8.311 -35.934 1.00 93.06 79 HIS A C 1
ATOM 579 O O . HIS A 1 79 ? 2.383 -8.499 -34.740 1.00 93.06 79 HIS A O 1
ATOM 585 N N . LEU A 1 80 ? 1.915 -8.919 -36.892 1.00 93.38 80 LEU A N 1
ATOM 586 C CA . LEU A 1 80 ? 0.792 -9.822 -36.626 1.00 93.38 80 LEU A CA 1
ATOM 587 C C . LEU A 1 80 ? 1.225 -11.133 -35.967 1.00 93.38 80 LEU A C 1
ATOM 589 O O . LEU A 1 80 ? 0.532 -11.618 -35.071 1.00 93.38 80 LEU A O 1
ATOM 593 N N . LEU A 1 81 ? 2.385 -11.685 -36.335 1.00 91.38 81 LEU A N 1
ATOM 594 C CA . LEU A 1 81 ? 2.960 -12.851 -35.654 1.00 91.38 81 LEU A CA 1
ATOM 595 C C . LEU A 1 81 ? 3.208 -12.571 -34.167 1.00 91.38 81 LEU A C 1
ATOM 597 O O . LEU A 1 81 ? 2.899 -13.410 -33.312 1.00 91.38 81 LEU A O 1
ATOM 601 N N . LEU A 1 82 ? 3.747 -11.390 -33.863 1.00 91.38 82 LEU A N 1
ATOM 602 C CA . LEU A 1 82 ? 4.030 -10.959 -32.497 1.00 91.38 82 LEU A CA 1
ATOM 603 C C . LEU A 1 82 ? 2.741 -10.668 -31.722 1.00 91.38 82 LEU A C 1
ATOM 605 O O . LEU A 1 82 ? 2.552 -11.207 -30.631 1.00 91.38 82 LEU A O 1
ATOM 609 N N . LEU A 1 83 ? 1.827 -9.884 -32.301 1.00 93.19 83 LEU A N 1
ATOM 610 C CA . LEU A 1 83 ? 0.546 -9.537 -31.682 1.00 93.19 83 LEU A CA 1
ATOM 611 C C . LEU A 1 83 ? -0.322 -10.769 -31.430 1.00 93.19 83 LEU A C 1
ATOM 613 O O . LEU A 1 83 ? -0.870 -10.898 -30.341 1.00 93.19 83 LEU A O 1
ATOM 617 N N . GLY A 1 84 ? -0.402 -11.707 -32.376 1.00 89.94 84 GLY A N 1
ATOM 618 C CA . GLY A 1 84 ? -1.173 -12.937 -32.202 1.00 89.94 84 GLY A CA 1
ATOM 619 C C . GLY A 1 84 ? -0.688 -13.764 -31.009 1.00 89.94 84 GLY A C 1
ATOM 620 O O . GLY A 1 84 ? -1.495 -14.207 -30.195 1.00 89.94 84 GLY A O 1
ATOM 621 N N . GLY A 1 85 ? 0.632 -13.924 -30.850 1.00 88.62 85 GLY A N 1
ATOM 622 C CA . GLY A 1 85 ? 1.205 -14.621 -29.693 1.00 88.62 85 GLY A CA 1
ATOM 623 C C . GLY A 1 85 ? 1.048 -13.858 -28.372 1.00 88.62 85 GLY A C 1
ATOM 624 O O . GLY A 1 85 ? 0.845 -14.475 -27.327 1.00 88.62 85 GLY A O 1
ATOM 625 N N . ALA A 1 86 ? 1.136 -12.530 -28.419 1.00 91.94 86 ALA A N 1
ATOM 626 C CA . ALA A 1 86 ? 0.976 -11.653 -27.265 1.00 91.94 86 ALA A CA 1
ATOM 627 C C . ALA A 1 86 ? -0.469 -11.627 -26.744 1.00 91.94 86 ALA A C 1
ATOM 629 O O . ALA A 1 86 ? -0.686 -11.733 -25.538 1.00 91.94 86 ALA A O 1
ATOM 630 N N . VAL A 1 87 ? -1.449 -11.519 -27.645 1.00 91.44 87 VAL A N 1
ATOM 631 C CA . VAL A 1 87 ? -2.881 -11.554 -27.318 1.00 91.44 87 VAL A CA 1
ATOM 632 C C . VAL A 1 87 ? -3.255 -12.915 -26.740 1.00 91.44 87 VAL A C 1
ATOM 634 O O . VAL A 1 87 ? -3.879 -12.973 -25.687 1.00 91.44 87 VAL A O 1
ATOM 637 N N . ASP A 1 88 ? -2.823 -14.012 -27.367 1.00 86.31 88 ASP A N 1
ATOM 638 C CA . ASP A 1 88 ? -3.091 -15.367 -26.868 1.00 86.31 88 ASP A CA 1
ATOM 639 C C . ASP A 1 88 ? -2.551 -15.578 -25.437 1.00 86.31 88 ASP A C 1
ATOM 641 O O . ASP A 1 88 ? -3.230 -16.139 -24.574 1.00 86.31 88 ASP A O 1
ATOM 645 N N . GLY A 1 89 ? -1.375 -15.010 -25.141 1.00 88.12 89 GLY A N 1
ATOM 646 C CA . GLY A 1 89 ? -0.763 -15.031 -23.811 1.00 88.12 89 GLY A CA 1
ATOM 647 C C . GLY A 1 89 ? -1.545 -14.300 -22.711 1.00 88.12 89 GLY A C 1
ATOM 648 O O . GLY A 1 89 ? -1.296 -14.558 -21.531 1.00 88.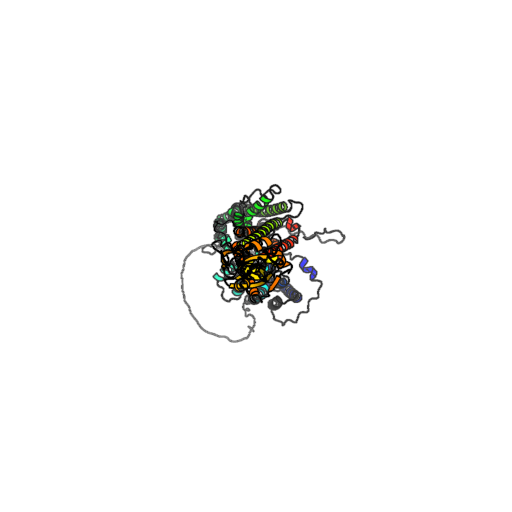12 89 GLY A O 1
ATOM 649 N N . LEU A 1 90 ? -2.516 -13.440 -23.041 1.00 90.81 90 LEU A N 1
ATOM 650 C CA . LEU A 1 90 ? -3.354 -12.761 -22.041 1.00 90.81 90 LEU A CA 1
ATOM 651 C C . LEU A 1 90 ? -4.188 -13.749 -21.213 1.00 90.81 90 LEU A C 1
ATOM 653 O O . LEU A 1 90 ? -4.348 -13.551 -20.009 1.00 90.81 90 LEU A O 1
ATOM 657 N N . ASN A 1 91 ? -4.657 -14.846 -21.819 1.00 85.00 91 ASN A N 1
ATOM 658 C CA . ASN A 1 91 ? -5.407 -15.894 -21.112 1.00 85.00 91 ASN A CA 1
ATOM 659 C C . ASN A 1 91 ? -4.543 -16.666 -20.099 1.00 85.00 91 ASN A C 1
ATOM 661 O O . ASN A 1 91 ? -5.064 -17.263 -19.158 1.00 85.00 91 ASN A O 1
ATOM 665 N N . GLU A 1 92 ? -3.224 -16.638 -20.274 1.00 86.06 92 GLU A N 1
ATOM 666 C CA . GLU A 1 92 ? -2.246 -17.250 -19.371 1.00 86.06 92 GLU A CA 1
ATOM 667 C C . GLU A 1 92 ? -1.711 -16.256 -18.328 1.00 86.06 92 GLU A C 1
ATOM 669 O O . GLU A 1 92 ? -0.852 -16.608 -17.522 1.00 86.06 92 GLU A O 1
ATOM 674 N N . GLY A 1 93 ? -2.204 -15.014 -18.338 1.00 88.50 93 GLY A N 1
ATOM 675 C CA . GLY A 1 93 ? -1.746 -13.958 -17.444 1.00 88.50 93 GLY A CA 1
ATOM 676 C C . GLY A 1 93 ? -0.373 -13.387 -17.804 1.00 88.50 93 GLY A C 1
ATOM 677 O O . GLY A 1 93 ? 0.343 -12.959 -16.907 1.00 88.50 93 GLY A O 1
ATOM 678 N N . ARG A 1 94 ? 0.014 -13.393 -19.091 1.00 91.38 94 ARG A N 1
ATOM 679 C CA . ARG A 1 94 ? 1.268 -12.793 -19.595 1.00 91.38 94 ARG A CA 1
ATOM 680 C C . ARG A 1 94 ? 1.068 -11.331 -20.019 1.00 91.38 94 ARG A C 1
ATOM 682 O O . ARG A 1 94 ? 1.270 -10.962 -21.177 1.00 91.38 94 ARG A O 1
ATOM 689 N N . PHE A 1 95 ? 0.650 -10.484 -19.085 1.00 94.56 95 PHE A N 1
ATOM 690 C CA . PHE A 1 95 ? 0.269 -9.095 -19.334 1.00 94.56 95 PHE A CA 1
ATOM 691 C C . PHE A 1 95 ? 1.461 -8.173 -19.619 1.00 94.56 95 PHE A C 1
ATOM 693 O O . PHE A 1 95 ? 1.339 -7.271 -20.456 1.00 94.56 95 PHE A O 1
ATOM 700 N N . LEU A 1 96 ? 2.616 -8.381 -18.970 1.00 93.19 96 LEU A N 1
ATOM 701 C CA . LEU A 1 96 ? 3.816 -7.580 -19.253 1.00 93.19 96 LEU A CA 1
ATOM 702 C C . LEU A 1 96 ? 4.327 -7.823 -20.677 1.00 93.19 96 LEU A C 1
ATOM 704 O O . LEU A 1 96 ? 4.559 -6.861 -21.408 1.00 93.19 96 LEU A O 1
ATOM 708 N N . ALA A 1 97 ? 4.407 -9.092 -21.092 1.00 91.38 97 ALA A N 1
ATOM 709 C CA . ALA A 1 97 ? 4.835 -9.480 -22.437 1.00 91.38 97 ALA A CA 1
ATOM 710 C C . ALA A 1 97 ? 3.903 -8.921 -23.524 1.00 91.38 97 ALA A C 1
ATOM 712 O O . ALA A 1 97 ? 4.369 -8.423 -24.553 1.00 91.38 97 ALA A O 1
ATOM 713 N N . PHE A 1 98 ? 2.586 -8.950 -23.282 1.00 94.50 98 PHE A N 1
ATOM 714 C CA . PHE A 1 98 ? 1.616 -8.317 -24.174 1.00 94.50 98 PHE A CA 1
ATOM 715 C C . PHE A 1 98 ? 1.863 -6.813 -24.313 1.00 94.50 98 PHE A C 1
ATOM 717 O O . PHE A 1 98 ? 1.959 -6.291 -25.423 1.00 94.50 98 PHE A O 1
ATOM 724 N N . SER A 1 99 ? 2.005 -6.124 -23.182 1.00 93.19 99 SER A N 1
ATOM 725 C CA . SER A 1 99 ? 2.162 -4.670 -23.144 1.00 93.19 99 SER A CA 1
ATOM 726 C C . SER A 1 99 ? 3.467 -4.214 -23.803 1.00 93.19 99 SER A C 1
ATOM 728 O O . SER A 1 99 ? 3.472 -3.234 -24.543 1.00 93.19 99 SER A O 1
ATOM 730 N N . GLU A 1 100 ? 4.566 -4.939 -23.579 1.00 90.94 100 GLU A N 1
ATOM 731 C CA . GLU A 1 100 ? 5.851 -4.689 -24.239 1.00 90.94 100 GLU A CA 1
ATOM 732 C C . GLU A 1 100 ? 5.744 -4.863 -25.759 1.00 90.94 100 GLU A C 1
ATOM 734 O O . GLU A 1 100 ? 6.150 -3.976 -26.511 1.00 90.94 100 GLU A O 1
ATOM 739 N N . THR A 1 101 ? 5.127 -5.960 -26.209 1.00 92.88 101 THR A N 1
ATOM 740 C CA . THR A 1 101 ? 4.919 -6.236 -27.639 1.00 92.88 101 THR A CA 1
ATOM 741 C C . THR A 1 101 ? 4.082 -5.142 -28.296 1.00 92.88 101 THR A C 1
ATOM 743 O O . THR A 1 101 ? 4.438 -4.639 -29.361 1.00 92.88 101 THR A O 1
ATOM 746 N N . LEU A 1 102 ? 2.993 -4.726 -27.648 1.00 94.75 102 LEU A N 1
ATOM 747 C CA . LEU A 1 102 ? 2.117 -3.676 -28.154 1.00 94.75 102 LEU A CA 1
ATOM 748 C C . LEU A 1 102 ? 2.853 -2.339 -28.305 1.00 94.75 102 LEU A C 1
ATOM 750 O O . LEU A 1 102 ? 2.744 -1.693 -29.347 1.00 94.75 102 LEU A O 1
ATOM 754 N N . LEU A 1 103 ? 3.610 -1.927 -27.284 1.00 92.44 103 LEU A N 1
ATOM 755 C CA . LEU A 1 103 ? 4.389 -0.689 -27.331 1.00 92.44 103 LEU A CA 1
ATOM 756 C C . LEU A 1 103 ? 5.473 -0.742 -28.411 1.00 92.44 103 LEU A C 1
ATOM 758 O O . LEU A 1 103 ? 5.713 0.265 -29.080 1.00 92.44 103 LEU A O 1
ATOM 762 N N . TRP A 1 104 ? 6.099 -1.904 -28.613 1.00 90.75 104 TRP A N 1
ATOM 763 C CA . TRP A 1 104 ? 7.080 -2.104 -29.676 1.00 90.75 104 TRP A CA 1
ATOM 764 C C . TRP A 1 104 ? 6.451 -1.947 -31.066 1.00 90.75 104 TRP A C 1
ATOM 766 O O . TRP A 1 104 ? 6.937 -1.133 -31.852 1.00 90.75 104 TRP A O 1
ATOM 776 N N . VAL A 1 105 ? 5.330 -2.628 -31.341 1.00 91.81 105 VAL A N 1
ATOM 777 C CA . VAL A 1 105 ? 4.612 -2.518 -32.626 1.00 91.81 105 VAL A CA 1
ATOM 778 C C . VAL A 1 105 ? 4.124 -1.085 -32.862 1.00 91.81 105 VAL A C 1
ATOM 780 O O . VAL A 1 105 ? 4.354 -0.515 -33.928 1.00 91.81 105 VAL A O 1
ATOM 783 N N . ALA A 1 106 ? 3.508 -0.455 -31.857 1.00 92.44 106 ALA A N 1
ATOM 784 C CA . ALA A 1 106 ? 3.029 0.922 -31.962 1.00 92.44 106 ALA A CA 1
ATOM 785 C C . ALA A 1 106 ? 4.170 1.916 -32.236 1.00 92.44 106 ALA A C 1
ATOM 787 O O . ALA A 1 106 ? 4.030 2.806 -33.078 1.00 92.44 106 ALA A O 1
ATOM 788 N N . SER A 1 107 ? 5.318 1.736 -31.578 1.00 89.81 107 SER A N 1
ATOM 789 C CA . SER A 1 107 ? 6.518 2.536 -31.834 1.00 89.81 107 SER A CA 1
ATOM 790 C C . SER A 1 107 ? 7.035 2.330 -33.259 1.00 89.81 107 SER A C 1
ATOM 792 O O . SER A 1 107 ? 7.267 3.310 -33.964 1.00 89.81 107 SER A O 1
ATOM 794 N N . ALA A 1 108 ? 7.186 1.079 -33.706 1.00 87.25 108 ALA A N 1
ATOM 795 C CA . ALA A 1 108 ? 7.706 0.745 -35.033 1.00 87.25 108 ALA A CA 1
ATOM 796 C C . ALA A 1 108 ? 6.871 1.383 -36.153 1.00 87.25 108 ALA A C 1
ATOM 798 O O . ALA A 1 108 ? 7.420 2.064 -37.024 1.00 87.25 108 ALA A O 1
ATOM 799 N N . MET A 1 109 ? 5.542 1.269 -36.072 1.00 88.25 109 MET A N 1
ATOM 800 C CA . MET A 1 109 ? 4.639 1.909 -37.031 1.00 88.25 109 MET A CA 1
ATOM 801 C C . MET A 1 109 ? 4.796 3.439 -37.035 1.00 88.25 109 MET A C 1
ATOM 803 O O . MET A 1 109 ? 4.880 4.051 -38.099 1.00 88.25 109 MET A O 1
ATOM 807 N N . LEU A 1 110 ? 4.903 4.070 -35.859 1.00 85.56 110 LEU A N 1
ATOM 808 C CA . LEU A 1 110 ? 5.065 5.524 -35.736 1.00 85.56 110 LEU A CA 1
ATOM 809 C C . LEU A 1 110 ? 6.404 6.041 -36.304 1.00 85.56 110 LEU A C 1
ATOM 811 O O . LEU A 1 110 ? 6.476 7.182 -36.770 1.00 85.56 110 LEU A O 1
ATOM 815 N N . PHE A 1 111 ? 7.467 5.232 -36.267 1.00 77.56 111 PHE A N 1
ATOM 816 C CA . PHE A 1 111 ? 8.770 5.583 -36.848 1.00 77.56 111 PHE A CA 1
ATOM 817 C C . PHE A 1 111 ? 8.849 5.319 -38.357 1.00 77.56 111 PHE A C 1
ATOM 819 O O . PHE A 1 111 ? 9.533 6.062 -39.059 1.00 77.56 111 PHE A O 1
ATOM 826 N N . SER A 1 112 ? 8.123 4.321 -38.868 1.00 72.62 112 SER A N 1
ATOM 827 C CA . SER A 1 112 ? 8.113 3.984 -40.301 1.00 72.62 112 SER A CA 1
ATOM 828 C C . SER A 1 112 ? 7.535 5.087 -41.205 1.00 72.62 112 SER A C 1
ATOM 830 O O . SER A 1 112 ? 7.949 5.213 -42.351 1.00 72.62 112 SER A O 1
ATOM 832 N N . GLU A 1 113 ? 6.662 5.953 -40.679 1.00 65.00 113 GLU A N 1
ATOM 833 C CA . GLU A 1 113 ? 6.067 7.096 -41.400 1.00 65.00 113 GLU A CA 1
ATOM 834 C C . GLU A 1 113 ? 7.064 8.197 -41.818 1.00 65.00 113 GLU A C 1
ATOM 836 O O . GLU A 1 113 ? 6.701 9.083 -42.588 1.00 65.00 113 GLU A O 1
ATOM 841 N N . GLU A 1 114 ? 8.301 8.193 -41.307 1.00 48.97 114 GLU A N 1
ATOM 842 C CA . GLU A 1 114 ? 9.273 9.276 -41.539 1.00 48.97 114 GLU A CA 1
ATOM 843 C C . GLU A 1 114 ? 10.378 8.926 -42.547 1.00 48.97 114 GLU A C 1
ATOM 845 O O . GLU A 1 114 ? 11.056 9.828 -43.042 1.00 48.97 114 GLU A O 1
ATOM 850 N N . LEU A 1 115 ? 10.571 7.648 -42.880 1.00 38.28 115 LEU A N 1
ATOM 851 C CA . LEU A 1 115 ? 11.600 7.252 -43.841 1.00 38.28 115 LEU A CA 1
ATOM 852 C C . LEU A 1 115 ? 11.129 7.587 -45.268 1.00 38.28 115 LEU A C 1
ATOM 854 O O . LEU A 1 115 ? 10.118 7.034 -45.709 1.00 38.28 115 LEU A O 1
ATOM 858 N N . PRO A 1 116 ? 11.836 8.446 -46.037 1.00 32.34 116 PRO A N 1
ATOM 859 C CA . PRO A 1 116 ? 11.679 8.401 -47.484 1.00 32.34 116 PRO A CA 1
ATOM 860 C C . PRO A 1 116 ? 12.038 6.976 -47.942 1.00 32.34 116 PRO A C 1
ATOM 862 O O . PRO A 1 116 ? 12.932 6.371 -47.337 1.00 32.34 116 PRO A O 1
ATOM 865 N N . PRO A 1 117 ? 11.355 6.417 -48.961 1.00 31.62 117 PRO A N 1
ATOM 866 C CA . PRO A 1 117 ? 11.692 5.093 -49.471 1.00 31.62 117 PRO A CA 1
ATOM 867 C C . PRO A 1 117 ? 13.193 5.055 -49.758 1.00 31.62 117 PRO A C 1
ATOM 869 O O . PRO A 1 117 ? 13.720 6.014 -50.329 1.00 31.62 117 PRO A O 1
ATOM 872 N N . GLU A 1 118 ? 13.860 3.997 -49.286 1.00 31.20 118 GLU A N 1
ATOM 873 C CA . GLU A 1 118 ? 15.292 3.745 -49.466 1.00 31.20 118 GLU A CA 1
ATOM 874 C C . GLU A 1 118 ? 15.739 4.256 -50.838 1.00 31.20 118 GLU A C 1
ATOM 876 O O . GLU A 1 118 ? 15.282 3.771 -51.876 1.00 31.20 118 GLU A O 1
ATOM 881 N N . ALA A 1 119 ? 16.599 5.281 -50.852 1.00 31.06 119 ALA A N 1
ATOM 882 C CA . ALA A 1 119 ? 17.269 5.650 -52.085 1.00 31.06 119 ALA A CA 1
ATOM 883 C C . ALA A 1 119 ? 18.001 4.387 -52.563 1.00 31.06 119 ALA A C 1
ATOM 885 O O . ALA A 1 119 ? 18.708 3.778 -51.751 1.00 31.06 119 ALA A O 1
ATOM 886 N N . PRO A 1 120 ? 17.814 3.960 -53.824 1.00 29.12 120 PRO A N 1
ATOM 887 C CA . PRO A 1 120 ? 18.463 2.759 -54.312 1.00 29.12 120 PRO A CA 1
ATOM 888 C C . PRO A 1 120 ? 19.961 2.900 -54.066 1.00 29.12 120 PRO A C 1
ATOM 890 O O . PRO A 1 120 ? 20.526 3.983 -54.267 1.00 29.12 120 PRO A O 1
ATOM 893 N N . LEU A 1 121 ? 20.581 1.813 -53.598 1.00 29.92 121 LEU A N 1
ATOM 894 C CA . LEU A 1 121 ? 22.033 1.700 -53.526 1.00 29.92 121 LEU A CA 1
ATOM 895 C C . LEU A 1 121 ? 22.609 2.295 -54.818 1.00 29.92 121 LEU A C 1
ATOM 897 O O . LEU A 1 121 ? 22.098 1.957 -55.894 1.00 29.92 121 LEU A O 1
ATOM 901 N N . PRO A 1 122 ? 23.607 3.199 -54.754 1.00 30.45 122 PRO A N 1
ATOM 902 C CA . PRO A 1 122 ? 24.278 3.622 -55.968 1.00 30.45 122 PRO A CA 1
ATOM 903 C C . PRO A 1 122 ? 24.722 2.344 -56.670 1.00 30.45 122 PRO A C 1
ATOM 905 O O . PRO A 1 122 ? 25.387 1.511 -56.051 1.00 30.45 122 PRO A O 1
ATOM 908 N N . ALA A 1 123 ? 24.253 2.164 -57.907 1.00 34.44 123 ALA A N 1
ATOM 909 C CA . ALA A 1 123 ? 24.640 1.036 -58.734 1.00 34.44 123 ALA A CA 1
ATOM 910 C C . ALA A 1 123 ? 26.159 0.884 -58.641 1.00 34.44 123 ALA A C 1
ATOM 912 O O . ALA A 1 123 ? 26.871 1.898 -58.667 1.00 34.44 123 ALA A O 1
ATOM 913 N N . ASP A 1 124 ? 26.621 -0.361 -58.483 1.00 32.41 124 ASP A N 1
ATOM 914 C CA . ASP A 1 124 ? 28.041 -0.688 -58.553 1.00 32.41 124 ASP A CA 1
ATOM 915 C C . ASP A 1 124 ? 28.665 0.129 -59.692 1.00 32.41 124 ASP A C 1
ATOM 917 O O . ASP A 1 124 ? 28.088 0.164 -60.787 1.00 32.41 124 ASP A O 1
ATOM 921 N N . PRO A 1 125 ? 29.777 0.851 -59.459 1.00 36.34 125 PRO A N 1
ATOM 922 C CA . PRO A 1 125 ? 30.432 1.552 -60.546 1.00 36.34 125 PRO A CA 1
ATOM 923 C C . PRO A 1 125 ? 30.732 0.517 -61.626 1.00 36.34 125 PRO A C 1
ATOM 925 O O . PRO A 1 125 ? 31.405 -0.475 -61.343 1.00 36.34 125 PRO A O 1
ATOM 928 N N . GLU A 1 126 ? 30.178 0.739 -62.825 1.00 33.66 126 GLU A N 1
ATOM 929 C CA . GLU A 1 126 ? 30.427 -0.082 -64.007 1.00 33.66 126 GLU A CA 1
ATOM 930 C C . GLU A 1 126 ? 31.907 -0.467 -64.040 1.00 33.66 126 GLU A C 1
ATOM 932 O O . GLU A 1 126 ? 32.788 0.401 -63.986 1.00 33.66 126 GLU A O 1
ATOM 937 N N . GLU A 1 127 ? 32.171 -1.775 -64.083 1.00 30.53 127 GLU A N 1
ATOM 938 C CA . GLU A 1 127 ? 33.508 -2.303 -64.316 1.00 30.53 127 GLU A CA 1
ATOM 939 C C . GLU A 1 127 ? 34.135 -1.543 -65.494 1.00 30.53 127 GLU A C 1
ATOM 941 O O . GLU A 1 127 ? 33.516 -1.443 -66.561 1.00 30.53 127 GLU A O 1
ATOM 946 N N . PRO A 1 128 ? 35.351 -0.990 -65.350 1.00 32.38 128 PRO A N 1
ATOM 947 C CA . PRO A 1 128 ? 36.003 -0.353 -66.472 1.00 32.38 128 PRO A CA 1
ATOM 948 C C . PRO A 1 128 ? 36.313 -1.429 -67.513 1.00 32.38 128 PRO A C 1
ATOM 950 O O . PRO A 1 128 ? 37.200 -2.259 -67.323 1.00 32.38 128 PRO A O 1
ATOM 953 N N . LEU A 1 129 ? 35.565 -1.389 -68.618 1.00 32.34 129 LEU A N 1
ATOM 954 C CA . LEU A 1 129 ? 35.846 -2.116 -69.851 1.00 32.34 129 LEU A CA 1
ATOM 955 C C . LEU A 1 129 ? 37.330 -1.958 -70.208 1.00 32.34 129 LEU A C 1
ATOM 957 O O . LEU A 1 129 ? 37.805 -0.857 -70.499 1.00 32.34 129 LEU A O 1
ATOM 961 N N . GLU A 1 130 ? 38.058 -3.074 -70.192 1.00 29.58 130 GLU A N 1
ATOM 962 C CA . GLU A 1 130 ? 39.416 -3.155 -70.721 1.00 29.58 130 GLU A CA 1
ATOM 963 C C . GLU A 1 130 ? 39.434 -2.673 -72.185 1.00 29.58 130 GLU A C 1
ATOM 965 O O . GLU A 1 130 ? 38.640 -3.153 -73.003 1.00 29.58 130 GLU A O 1
ATOM 970 N N . PRO A 1 131 ? 40.334 -1.753 -72.578 1.00 31.11 131 PRO A N 1
ATOM 971 C CA . PRO A 1 131 ? 40.447 -1.367 -73.973 1.00 31.11 131 PRO A CA 1
ATOM 972 C C . PRO A 1 131 ? 41.163 -2.469 -74.762 1.00 31.11 131 PRO A C 1
ATOM 974 O O . PRO A 1 131 ? 42.348 -2.744 -74.562 1.00 31.11 131 PRO A O 1
ATOM 977 N N . SER A 1 132 ? 40.439 -3.070 -75.707 1.00 27.88 132 SER A N 1
ATOM 978 C CA . SER A 1 132 ? 41.035 -3.872 -76.774 1.00 27.88 132 SER A CA 1
ATOM 979 C C . SER A 1 132 ? 41.905 -2.976 -77.678 1.00 27.88 132 SER A C 1
ATOM 981 O O . SER A 1 132 ? 41.472 -1.877 -78.042 1.00 27.88 132 SER A O 1
ATOM 983 N N . PRO A 1 133 ? 43.129 -3.401 -78.039 1.00 30.77 133 PRO A N 1
ATOM 984 C CA . PRO A 1 133 ? 44.022 -2.634 -78.891 1.00 30.77 133 PRO A CA 1
ATOM 985 C C . PRO A 1 133 ? 43.679 -2.902 -80.358 1.00 30.77 133 PRO A C 1
ATOM 987 O O . PRO A 1 133 ? 43.778 -4.040 -80.796 1.00 30.77 133 PRO A O 1
ATOM 990 N N . ASP A 1 134 ? 43.259 -1.868 -81.091 1.00 30.16 134 ASP A N 1
ATOM 991 C CA . ASP A 1 134 ? 43.599 -1.622 -82.505 1.00 30.16 134 ASP A CA 1
ATOM 992 C C . ASP A 1 134 ? 42.654 -0.571 -83.112 1.00 30.16 134 ASP A C 1
ATOM 994 O O . ASP A 1 134 ? 41.545 -0.884 -83.534 1.00 30.16 134 ASP A O 1
ATOM 998 N N . ALA A 1 135 ? 43.117 0.679 -83.195 1.00 29.52 135 ALA A N 1
ATOM 999 C CA . ALA A 1 135 ? 42.953 1.538 -84.374 1.00 29.52 135 ALA A CA 1
ATOM 1000 C C . ALA A 1 135 ? 43.725 2.848 -84.162 1.00 29.52 135 ALA A C 1
ATOM 1002 O O . ALA A 1 135 ? 43.389 3.688 -83.330 1.00 29.52 135 ALA A O 1
ATOM 1003 N N . LEU A 1 136 ? 44.806 2.961 -84.922 1.00 29.36 136 LEU A N 1
ATOM 1004 C CA . LEU A 1 136 ? 45.660 4.125 -85.095 1.00 29.36 136 LEU A CA 1
ATOM 1005 C C . LEU A 1 136 ? 44.962 5.243 -85.888 1.00 29.36 136 LEU A C 1
ATOM 1007 O O . LEU A 1 136 ? 44.112 4.954 -86.724 1.00 29.36 136 LEU A O 1
ATOM 1011 N N . GLU A 1 137 ? 45.496 6.460 -85.698 1.00 28.89 137 GLU A N 1
ATOM 1012 C CA . GLU A 1 137 ? 45.462 7.620 -86.614 1.00 28.89 137 GLU A CA 1
ATOM 1013 C C . GLU A 1 137 ? 44.097 8.347 -86.691 1.00 28.89 137 GLU A C 1
ATOM 1015 O O . GLU A 1 137 ? 43.073 7.767 -87.002 1.00 28.89 137 GLU A O 1
ATOM 1020 N N . GLU A 1 138 ? 43.962 9.635 -86.358 1.00 31.39 138 GLU A N 1
ATOM 1021 C CA . GLU A 1 138 ? 44.739 10.765 -86.862 1.00 31.39 138 GLU A CA 1
ATOM 1022 C C . GLU A 1 138 ? 44.570 12.019 -85.978 1.00 31.39 138 GLU A C 1
ATOM 1024 O O . GLU A 1 138 ? 43.558 12.266 -85.327 1.00 31.39 138 GLU A O 1
ATOM 1029 N N . THR A 1 139 ? 45.621 12.825 -85.983 1.00 28.00 139 THR A N 1
ATOM 1030 C CA . THR A 1 139 ? 45.871 14.048 -85.224 1.00 28.00 139 THR A CA 1
ATOM 1031 C C . THR A 1 139 ? 45.066 15.266 -85.684 1.00 28.00 139 THR A C 1
ATOM 1033 O O . THR A 1 139 ? 44.936 15.485 -86.885 1.00 28.00 139 THR A O 1
ATOM 1036 N N . GLY A 1 140 ? 44.779 16.189 -84.756 1.00 26.41 140 GLY A N 1
ATOM 1037 C CA . GLY A 1 140 ? 44.922 17.619 -85.060 1.00 26.41 140 GLY A CA 1
ATOM 1038 C C . GLY A 1 140 ? 43.974 18.585 -84.349 1.00 26.41 140 GLY A C 1
ATOM 1039 O O . GLY A 1 140 ? 42.801 18.654 -84.684 1.00 26.41 140 GLY A O 1
ATOM 1040 N N . GLY A 1 141 ? 44.541 19.445 -83.494 1.00 26.91 141 GLY A N 1
ATOM 1041 C CA . GLY A 1 141 ? 44.107 20.848 -83.406 1.00 26.91 141 GLY A CA 1
ATOM 1042 C C . GLY A 1 141 ? 43.312 21.284 -82.172 1.00 26.91 141 GLY A C 1
ATOM 1043 O O . GLY A 1 141 ? 42.109 21.492 -82.240 1.00 26.91 141 GLY A O 1
ATOM 1044 N N . LEU A 1 142 ? 44.026 21.550 -81.079 1.00 24.52 142 LEU A N 1
ATOM 1045 C CA . LEU A 1 142 ? 43.749 22.660 -80.146 1.00 24.52 142 LEU A CA 1
ATOM 1046 C C . LEU A 1 142 ? 43.900 24.032 -80.876 1.00 24.52 142 LEU A C 1
ATOM 1048 O O . LEU A 1 142 ? 44.494 24.018 -81.961 1.00 24.52 142 LEU A O 1
ATOM 1052 N N . PRO A 1 143 ? 43.536 25.217 -80.313 1.00 41.84 143 PRO A N 1
ATOM 1053 C CA . PRO A 1 143 ? 43.064 25.506 -78.945 1.00 41.84 143 PRO A CA 1
ATOM 1054 C C . PRO A 1 143 ? 41.959 26.601 -78.792 1.00 41.84 143 PRO A C 1
ATOM 1056 O O . PRO A 1 143 ? 41.616 27.326 -79.717 1.00 41.84 143 PRO A O 1
ATOM 1059 N N . GLU A 1 144 ? 41.514 26.729 -77.535 1.00 28.48 144 GLU A N 1
ATOM 1060 C CA . GLU A 1 144 ? 41.296 27.956 -76.733 1.00 28.48 144 GLU A CA 1
ATOM 1061 C C . GLU A 1 144 ? 40.266 29.051 -77.080 1.00 28.48 144 GLU A C 1
ATOM 1063 O O . GLU A 1 144 ? 40.299 29.704 -78.114 1.00 28.48 144 GLU A O 1
ATOM 1068 N N . ALA A 1 145 ? 39.536 29.371 -75.999 1.00 26.20 145 ALA A N 1
ATOM 1069 C CA . ALA A 1 145 ? 39.257 30.709 -75.469 1.00 26.20 145 ALA A CA 1
ATOM 1070 C C . ALA A 1 145 ? 38.274 31.608 -76.230 1.00 26.20 145 ALA A C 1
ATOM 1072 O O . ALA A 1 145 ? 38.588 32.195 -77.253 1.00 26.20 145 ALA A O 1
ATOM 1073 N N . ASP A 1 146 ? 37.109 31.840 -75.627 1.00 31.42 146 ASP A N 1
ATOM 1074 C CA . ASP A 1 146 ? 36.843 33.048 -74.830 1.00 31.42 146 ASP A CA 1
ATOM 1075 C C . ASP A 1 146 ? 35.403 32.945 -74.279 1.00 31.42 146 ASP A C 1
ATOM 1077 O O . ASP A 1 146 ? 34.462 32.584 -74.974 1.00 31.42 146 ASP A O 1
ATOM 1081 N N . ARG A 1 147 ? 35.246 32.988 -72.955 1.00 28.34 147 ARG A N 1
ATOM 1082 C CA . ARG A 1 147 ? 34.756 34.162 -72.216 1.00 28.34 147 ARG A CA 1
ATOM 1083 C C . ARG A 1 147 ? 33.274 34.514 -72.449 1.00 28.34 147 ARG A C 1
ATOM 1085 O O . ARG A 1 147 ? 32.908 35.196 -73.391 1.00 28.34 147 ARG A O 1
ATOM 1092 N N . GLN A 1 148 ? 32.534 34.255 -71.371 1.00 29.38 148 GLN A N 1
ATOM 1093 C CA . GLN A 1 148 ? 31.832 35.270 -70.577 1.00 29.38 148 GLN A CA 1
ATOM 1094 C C . GLN A 1 148 ? 30.427 35.764 -70.980 1.00 29.38 148 GLN A C 1
ATOM 1096 O O . GLN A 1 148 ? 30.207 36.343 -72.033 1.00 29.38 148 GLN A O 1
ATOM 1101 N N . LEU A 1 149 ? 29.605 35.740 -69.920 1.00 27.14 149 LEU A N 1
ATOM 1102 C CA . LEU A 1 149 ? 28.667 36.764 -69.437 1.00 27.14 149 LEU A CA 1
ATOM 1103 C C . LEU A 1 149 ? 27.190 36.658 -69.848 1.00 27.14 149 LEU A C 1
ATOM 1105 O O . LEU A 1 149 ? 26.795 36.946 -70.966 1.00 27.14 149 LEU A O 1
ATOM 1109 N N . LEU A 1 150 ? 26.416 36.387 -68.789 1.00 25.98 150 LEU A N 1
ATOM 1110 C CA . LEU A 1 150 ? 25.222 37.107 -68.339 1.00 25.98 150 LEU A CA 1
ATOM 1111 C C . LEU A 1 150 ? 24.035 37.207 -69.298 1.00 25.98 150 LEU A C 1
ATOM 1113 O O . LEU A 1 150 ? 24.016 38.029 -70.203 1.00 25.98 150 LEU A O 1
ATOM 1117 N N . GLY A 1 151 ? 22.974 36.515 -68.880 1.00 24.73 151 GLY A N 1
ATOM 1118 C CA . GLY A 1 151 ? 21.729 37.169 -68.485 1.00 24.73 151 GLY A CA 1
ATOM 1119 C C . GLY A 1 151 ? 20.833 37.634 -69.623 1.00 24.73 151 GLY A C 1
ATOM 1120 O O . GLY A 1 151 ? 21.150 38.575 -70.336 1.00 24.73 151 GLY A O 1
ATOM 1121 N N . THR A 1 152 ? 19.632 37.077 -69.703 1.00 28.03 152 THR A N 1
ATOM 1122 C CA . THR A 1 152 ? 18.415 37.785 -69.276 1.00 28.03 152 THR A CA 1
ATOM 1123 C C . THR A 1 152 ? 17.196 36.889 -69.441 1.00 28.03 152 THR A C 1
ATOM 1125 O O . THR A 1 152 ? 17.169 35.962 -70.247 1.00 28.03 152 THR A O 1
ATOM 1128 N N . GLU A 1 153 ? 16.246 37.165 -68.562 1.00 27.66 153 GLU A N 1
ATOM 1129 C CA . GLU A 1 153 ? 14.920 36.595 -68.419 1.00 27.66 153 GLU A CA 1
ATOM 1130 C C . GLU A 1 153 ? 13.992 36.829 -69.621 1.00 27.66 153 GLU A C 1
ATOM 1132 O O . GLU A 1 153 ? 14.203 37.708 -70.453 1.00 27.66 153 GLU A O 1
ATOM 1137 N N . GLU A 1 154 ? 12.885 36.088 -69.540 1.00 28.00 154 GLU A N 1
ATOM 1138 C CA . GLU A 1 154 ? 11.529 36.456 -69.956 1.00 28.00 154 GLU A CA 1
ATOM 1139 C C . GLU A 1 154 ? 11.069 36.176 -71.396 1.00 28.00 154 GLU A C 1
ATOM 1141 O O . GLU A 1 154 ? 11.360 36.885 -72.352 1.00 28.00 154 GLU A O 1
ATOM 1146 N N . ALA A 1 155 ? 10.179 35.175 -71.431 1.00 26.77 155 ALA A N 1
ATOM 1147 C CA . ALA A 1 155 ? 8.855 35.202 -72.046 1.00 26.77 155 ALA A CA 1
ATOM 1148 C C . ALA A 1 155 ? 8.765 35.302 -73.574 1.00 26.77 155 ALA A C 1
ATOM 1150 O O . ALA A 1 155 ? 9.079 36.322 -74.172 1.00 26.77 155 ALA A O 1
ATOM 1151 N N . LEU A 1 156 ? 8.125 34.296 -74.179 1.00 28.52 156 LEU A N 1
ATOM 1152 C CA . LEU A 1 156 ? 6.866 34.504 -74.902 1.00 28.52 156 LEU A CA 1
ATOM 1153 C C . LEU A 1 156 ? 6.248 33.170 -75.324 1.00 28.52 156 LEU A C 1
ATOM 1155 O O . LEU A 1 156 ? 6.912 32.271 -75.833 1.00 28.52 156 LEU A O 1
ATOM 1159 N N . ALA A 1 157 ? 4.953 33.093 -75.049 1.00 26.31 157 ALA A N 1
ATOM 1160 C CA . ALA A 1 157 ? 4.038 32.046 -75.436 1.00 26.31 157 ALA A CA 1
ATOM 1161 C C . ALA A 1 157 ? 3.680 32.113 -76.932 1.00 26.31 157 ALA A C 1
ATOM 1163 O O . ALA A 1 157 ? 3.851 33.142 -77.586 1.00 26.31 157 ALA A O 1
ATOM 1164 N N . ASP A 1 158 ? 3.091 31.004 -77.371 1.00 26.67 158 ASP A N 1
ATOM 1165 C CA . ASP A 1 158 ? 2.120 30.854 -78.455 1.00 26.67 158 ASP A CA 1
ATOM 1166 C C . ASP A 1 158 ? 2.581 31.032 -79.908 1.00 26.67 158 ASP A C 1
ATOM 1168 O O . ASP A 1 158 ? 2.734 32.134 -80.432 1.00 26.67 158 ASP A O 1
ATOM 1172 N N . ALA A 1 159 ? 2.611 29.899 -80.613 1.00 27.39 159 ALA A N 1
ATOM 1173 C CA . ALA A 1 159 ? 2.099 29.815 -81.976 1.00 27.39 159 ALA A CA 1
ATOM 1174 C C . ALA A 1 159 ? 1.585 28.392 -82.250 1.00 27.39 159 ALA A C 1
ATOM 1176 O O . ALA A 1 159 ? 2.349 27.466 -82.522 1.00 27.39 159 ALA A O 1
ATOM 1177 N N . GLU A 1 160 ? 0.267 28.240 -82.149 1.00 27.33 160 GLU A N 1
ATOM 1178 C CA . GLU A 1 160 ? -0.491 27.129 -82.715 1.00 27.33 160 GLU A CA 1
ATOM 1179 C C . GLU A 1 160 ? -0.433 27.125 -84.253 1.00 27.33 160 GLU A C 1
ATOM 1181 O O . GLU A 1 160 ? -0.383 28.179 -84.886 1.00 27.33 160 GLU A O 1
ATOM 1186 N N . SER A 1 161 ? -0.627 25.917 -84.799 1.00 25.66 161 SER A N 1
ATOM 1187 C CA . SER A 1 161 ? -1.266 25.614 -86.090 1.00 25.66 161 SER A CA 1
ATOM 1188 C C . SER A 1 161 ? -0.457 25.908 -87.365 1.00 25.66 161 SER A C 1
ATOM 1190 O O . SER A 1 161 ? -0.156 27.049 -87.686 1.00 25.66 161 SER A O 1
ATOM 1192 N N . GLU A 1 162 ? -0.187 24.902 -88.210 1.00 27.72 162 GLU A N 1
ATOM 1193 C CA . GLU A 1 162 ? -1.191 24.340 -89.131 1.00 27.72 162 GLU A CA 1
ATOM 1194 C C . GLU A 1 162 ? -0.574 23.334 -90.140 1.00 27.72 162 GLU A C 1
ATOM 1196 O O . GLU A 1 162 ? 0.550 23.497 -90.610 1.00 27.72 162 GLU A O 1
ATOM 1201 N N . ALA A 1 163 ? -1.410 22.366 -90.539 1.00 26.12 163 ALA A N 1
ATOM 1202 C CA . ALA A 1 163 ? -1.497 21.725 -91.862 1.00 26.12 163 ALA A CA 1
ATOM 1203 C C . ALA A 1 163 ? -0.739 20.411 -92.191 1.00 26.12 163 ALA A C 1
ATOM 1205 O O . ALA A 1 163 ? 0.421 20.401 -92.587 1.00 26.12 163 ALA A O 1
ATOM 1206 N N . GLY A 1 164 ? -1.551 19.339 -92.269 1.00 26.42 164 GLY A N 1
ATOM 1207 C CA . GLY A 1 164 ? -1.565 18.338 -93.356 1.00 26.42 164 GLY A CA 1
ATOM 1208 C C . GLY A 1 164 ? -0.691 17.099 -93.124 1.00 26.42 164 GLY A C 1
ATOM 1209 O O . GLY A 1 164 ? 0.519 17.209 -93.052 1.00 26.42 164 GLY A O 1
ATOM 1210 N N . GLY A 1 165 ? -1.187 15.865 -93.024 1.00 25.66 165 GLY A N 1
ATOM 1211 C CA . GLY A 1 165 ? -2.367 15.262 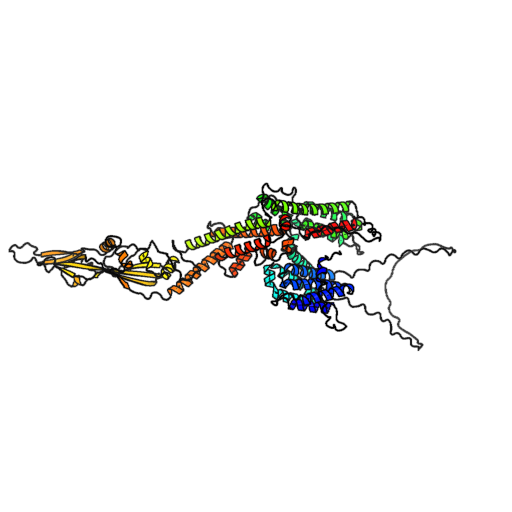-93.639 1.00 25.66 165 GLY A CA 1
ATOM 1212 C C . GLY A 1 165 ? -1.929 14.219 -94.673 1.00 25.66 165 GLY A C 1
ATOM 1213 O O . GLY A 1 165 ? -1.847 14.547 -95.851 1.00 25.66 165 GLY A O 1
ATOM 1214 N N . VAL A 1 166 ? -1.676 12.976 -94.243 1.00 29.81 166 VAL A N 1
ATOM 1215 C CA . VAL A 1 166 ? -1.694 11.769 -95.094 1.00 29.81 166 VAL A CA 1
ATOM 1216 C C . VAL A 1 166 ? -2.247 10.610 -94.262 1.00 29.81 166 VAL A C 1
ATOM 1218 O O . VAL A 1 166 ? -1.819 10.399 -93.132 1.00 29.81 166 VAL A O 1
ATOM 1221 N N . ALA A 1 167 ? -3.236 9.918 -94.822 1.00 30.39 167 ALA A N 1
ATOM 1222 C CA . ALA A 1 167 ? -3.996 8.845 -94.197 1.00 30.39 167 ALA A CA 1
ATOM 1223 C C . ALA A 1 167 ? -3.404 7.445 -94.458 1.00 30.39 167 ALA A C 1
ATOM 1225 O O . ALA A 1 167 ? -2.822 7.209 -95.516 1.00 30.39 167 ALA A O 1
ATOM 1226 N N . ASP A 1 168 ? -3.703 6.563 -93.497 1.00 29.72 168 ASP A N 1
ATOM 1227 C CA . ASP A 1 168 ? -3.808 5.095 -93.510 1.00 29.72 168 ASP A CA 1
ATOM 1228 C C . ASP A 1 168 ? -2.558 4.229 -93.732 1.00 29.72 168 ASP A C 1
ATOM 1230 O O . ASP A 1 168 ? -2.043 4.119 -94.841 1.00 29.72 168 ASP A O 1
ATOM 1234 N N . LEU A 1 169 ? -2.170 3.493 -92.677 1.00 30.17 169 LEU A N 1
ATOM 1235 C CA . LEU A 1 169 ? -2.402 2.042 -92.513 1.00 30.17 169 LEU A CA 1
ATOM 1236 C C . LEU A 1 169 ? -2.272 1.662 -91.010 1.00 30.17 169 LEU A C 1
ATOM 1238 O O . LEU A 1 169 ? -1.502 2.311 -90.305 1.00 30.17 169 LEU A O 1
ATOM 1242 N N . PRO A 1 170 ? -3.012 0.653 -90.501 1.00 37.12 170 PRO A N 1
ATOM 1243 C CA . PRO A 1 170 ? -3.129 0.380 -89.070 1.00 37.12 170 PRO A CA 1
ATOM 1244 C C . PRO A 1 170 ? -1.954 -0.471 -88.577 1.00 37.12 170 PRO A C 1
ATOM 1246 O O . PRO A 1 170 ? -1.672 -1.531 -89.139 1.00 37.12 170 PRO A O 1
ATOM 1249 N N . LEU A 1 171 ? -1.295 -0.019 -87.516 1.00 34.78 171 LEU A N 1
ATOM 1250 C CA . LEU A 1 171 ? -0.470 -0.864 -86.664 1.00 34.78 171 LEU A CA 1
ATOM 1251 C C . LEU A 1 171 ? -1.102 -0.823 -85.278 1.00 34.78 171 LEU A C 1
ATOM 1253 O O . LEU A 1 171 ? -1.430 0.252 -84.784 1.00 34.78 171 LEU A O 1
ATOM 1257 N N . ASP A 1 172 ? -1.346 -2.006 -84.730 1.00 37.84 172 ASP A N 1
ATOM 1258 C CA . ASP A 1 172 ? -1.859 -2.221 -83.386 1.00 37.84 172 ASP A CA 1
ATOM 1259 C C . ASP A 1 172 ? -0.995 -1.458 -82.362 1.00 37.84 172 ASP A C 1
ATOM 1261 O O . ASP A 1 172 ? 0.152 -1.823 -82.115 1.00 37.84 172 ASP A O 1
ATOM 1265 N N . GLU A 1 173 ? -1.545 -0.387 -81.787 1.00 35.16 173 GLU A N 1
ATOM 1266 C CA . GLU A 1 173 ? -1.017 0.315 -80.607 1.00 35.16 173 GLU A CA 1
ATOM 1267 C C . GLU A 1 173 ? -1.944 0.036 -79.416 1.00 35.16 173 GLU A C 1
ATOM 1269 O O . GLU A 1 173 ? -2.519 0.940 -78.818 1.00 35.16 173 GLU A O 1
ATOM 1274 N N . ASP A 1 174 ? -2.126 -1.245 -79.105 1.00 40.66 174 ASP A N 1
ATOM 1275 C CA . ASP A 1 174 ? -2.709 -1.700 -77.840 1.00 40.66 174 ASP A CA 1
ATOM 1276 C C . ASP A 1 174 ? -1.643 -2.529 -77.109 1.00 40.66 174 ASP A C 1
ATOM 1278 O O . ASP A 1 174 ? -1.795 -3.721 -76.886 1.00 40.66 174 ASP A O 1
ATOM 1282 N N . GLU A 1 175 ? -0.496 -1.913 -76.812 1.00 47.47 175 GLU A N 1
ATOM 1283 C CA . GLU A 1 175 ? 0.464 -2.414 -75.823 1.00 47.47 175 GLU A CA 1
ATOM 1284 C C . GLU A 1 175 ? 1.433 -1.281 -75.431 1.00 47.47 175 GLU A C 1
ATOM 1286 O O . GLU A 1 175 ? 2.001 -0.610 -76.288 1.00 47.47 175 GLU A O 1
ATOM 1291 N N . LEU A 1 176 ? 1.617 -1.093 -74.119 1.00 44.44 176 LEU A N 1
ATOM 1292 C CA . LEU A 1 176 ? 2.388 -0.042 -73.428 1.00 44.44 176 LEU A CA 1
ATOM 1293 C C . LEU A 1 176 ? 1.695 1.317 -73.206 1.00 44.44 176 LEU A C 1
ATOM 1295 O O . LEU A 1 176 ? 2.235 2.382 -73.503 1.00 44.44 176 LEU A O 1
ATOM 1299 N N . GLN A 1 177 ? 0.571 1.298 -72.486 1.00 35.84 177 GLN A N 1
ATOM 1300 C CA . GLN A 1 177 ? 0.452 2.253 -71.380 1.00 35.84 177 GLN A CA 1
ATOM 1301 C C . GLN A 1 177 ? 1.373 1.757 -70.254 1.00 35.84 177 GLN A C 1
ATOM 1303 O O . GLN A 1 177 ? 1.231 0.603 -69.855 1.00 35.84 177 GLN A O 1
ATOM 1308 N N . PRO A 1 178 ? 2.344 2.552 -69.761 1.00 41.31 178 PRO A N 1
ATOM 1309 C CA . PRO A 1 178 ? 3.021 2.198 -68.524 1.00 41.31 178 PRO A CA 1
ATOM 1310 C C . PRO A 1 178 ? 1.951 2.149 -67.434 1.00 41.31 178 PRO A C 1
ATOM 1312 O O . PRO A 1 178 ? 1.255 3.146 -67.220 1.00 41.31 178 PRO A O 1
ATOM 1315 N N . ASP A 1 179 ? 1.789 0.984 -66.803 1.00 39.66 179 ASP A N 1
ATOM 1316 C CA . ASP A 1 179 ? 0.950 0.839 -65.620 1.00 39.66 179 ASP A CA 1
ATOM 1317 C C . ASP A 1 179 ? 1.268 1.993 -64.666 1.00 39.66 179 ASP A C 1
ATOM 1319 O O . ASP A 1 179 ? 2.438 2.311 -64.412 1.00 39.66 179 ASP A O 1
ATOM 1323 N N . ALA A 1 180 ? 0.222 2.669 -64.183 1.00 40.38 180 ALA A N 1
ATOM 1324 C CA . ALA A 1 180 ? 0.383 3.645 -63.118 1.00 40.38 180 ALA A CA 1
ATOM 1325 C C . ALA A 1 180 ? 1.199 2.979 -61.995 1.00 40.38 180 ALA A C 1
ATOM 1327 O O . ALA A 1 180 ? 0.931 1.814 -61.685 1.00 40.38 180 ALA A O 1
ATOM 1328 N N . PRO A 1 181 ? 2.203 3.663 -61.412 1.00 44.59 181 PRO A N 1
ATOM 1329 C CA . PRO A 1 181 ? 2.988 3.071 -60.338 1.00 44.59 181 PRO A CA 1
ATOM 1330 C C . PRO A 1 181 ? 2.020 2.541 -59.270 1.00 44.59 181 PRO A C 1
ATOM 1332 O O . PRO A 1 181 ? 1.073 3.263 -58.933 1.00 44.59 181 PRO A O 1
ATOM 1335 N N . PRO A 1 182 ? 2.199 1.294 -58.789 1.00 55.53 182 PRO A N 1
ATOM 1336 C CA . PRO A 1 182 ? 1.289 0.705 -57.817 1.00 55.53 182 PRO A CA 1
ATOM 1337 C C . PRO A 1 182 ? 1.141 1.660 -56.633 1.00 55.53 182 PRO A C 1
ATOM 1339 O O . PRO A 1 182 ? 2.132 2.241 -56.176 1.00 55.53 182 PRO A O 1
ATOM 1342 N N . GLU A 1 183 ? -0.097 1.869 -56.174 1.00 57.81 183 GLU A N 1
ATOM 1343 C CA . GLU A 1 183 ? -0.329 2.699 -54.995 1.00 57.81 183 GLU A CA 1
ATOM 1344 C C . GLU A 1 183 ? 0.545 2.179 -53.841 1.00 57.81 183 GLU A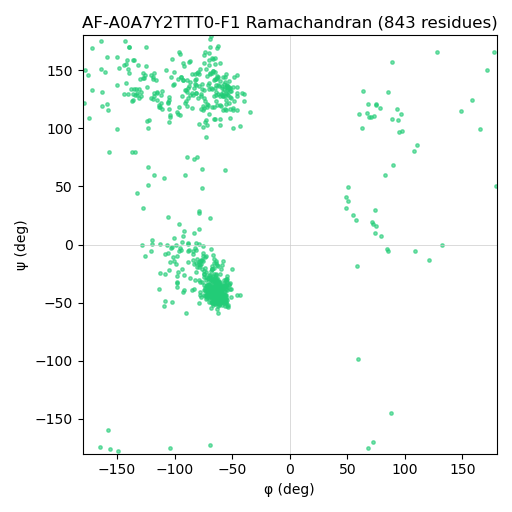 C 1
ATOM 1346 O O . GLU A 1 183 ? 0.622 0.963 -53.634 1.00 57.81 183 GLU A O 1
ATOM 1351 N N . PRO A 1 184 ? 1.233 3.065 -53.098 1.00 68.19 184 PRO A N 1
ATOM 1352 C CA . PRO A 1 184 ? 2.071 2.640 -51.991 1.00 68.19 184 PRO A CA 1
ATOM 1353 C C . PRO A 1 184 ? 1.214 1.882 -50.978 1.00 68.19 184 PRO A C 1
ATOM 1355 O O . PRO A 1 184 ? 0.168 2.379 -50.550 1.00 68.19 184 PRO A O 1
ATOM 1358 N N . TYR A 1 185 ? 1.669 0.682 -50.611 1.00 79.00 185 TYR A N 1
ATOM 1359 C CA . TYR A 1 185 ? 1.012 -0.174 -49.631 1.00 79.00 185 TYR A CA 1
ATOM 1360 C C . TYR A 1 185 ? 0.653 0.626 -48.374 1.00 79.00 185 TYR A C 1
ATOM 1362 O O . TYR A 1 185 ? 1.514 1.252 -47.752 1.00 79.00 185 TYR A O 1
ATOM 1370 N N . ARG A 1 186 ? -0.631 0.615 -48.004 1.00 82.06 186 ARG A N 1
ATOM 1371 C CA . ARG A 1 186 ? -1.112 1.198 -46.751 1.00 82.06 186 ARG A CA 1
ATOM 1372 C C . ARG A 1 186 ? -1.431 0.079 -45.785 1.00 82.06 186 ARG A C 1
ATOM 1374 O O . ARG A 1 186 ? -2.361 -0.683 -46.027 1.00 82.06 186 ARG A O 1
ATOM 1381 N N . SER A 1 187 ? -0.695 0.049 -44.681 1.00 86.62 187 SER A N 1
ATOM 1382 C CA . SER A 1 187 ? -0.911 -0.921 -43.614 1.00 86.62 187 SER A CA 1
ATOM 1383 C C . SER A 1 187 ? -2.367 -0.885 -43.111 1.00 86.62 187 SER A C 1
ATOM 1385 O O . SER A 1 187 ? -2.843 0.183 -42.700 1.00 86.62 187 SER A O 1
ATOM 1387 N N . PRO A 1 188 ? -3.093 -2.019 -43.122 1.00 90.56 188 PRO A N 1
ATOM 1388 C CA . PRO A 1 188 ? -4.407 -2.144 -42.491 1.00 90.56 188 PRO A CA 1
ATOM 1389 C C . PRO A 1 188 ? -4.328 -2.282 -40.956 1.00 90.56 188 PRO A C 1
ATOM 1391 O O . PRO A 1 188 ? -5.336 -2.109 -40.263 1.00 90.56 188 PRO A O 1
ATOM 1394 N N . LEU A 1 189 ? -3.138 -2.538 -40.402 1.00 91.44 189 LEU A N 1
ATOM 1395 C CA . LEU A 1 189 ? -2.923 -2.830 -38.984 1.00 91.44 189 LEU A CA 1
ATOM 1396 C C . LEU A 1 189 ? -3.357 -1.707 -38.016 1.00 91.44 189 LEU A C 1
ATOM 1398 O O . LEU A 1 189 ? -3.971 -2.032 -36.996 1.00 91.44 189 LEU A O 1
ATOM 1402 N N . PRO A 1 190 ? -3.143 -0.400 -38.290 1.00 93.25 190 PRO A N 1
ATOM 1403 C CA . PRO A 1 190 ? -3.616 0.668 -37.408 1.00 93.25 190 PRO A CA 1
ATOM 1404 C C . PRO A 1 190 ? -5.130 0.656 -37.192 1.00 93.25 190 PRO A C 1
ATOM 1406 O O . PRO A 1 190 ? -5.603 0.931 -36.091 1.00 93.25 190 PRO A O 1
ATOM 1409 N N . ARG A 1 191 ? -5.901 0.305 -38.228 1.00 93.44 191 ARG A N 1
ATOM 1410 C CA . ARG A 1 191 ? -7.352 0.165 -38.105 1.00 93.44 191 ARG A CA 1
ATOM 1411 C C . ARG A 1 191 ? -7.715 -1.050 -37.252 1.00 93.44 191 ARG A C 1
ATOM 1413 O O . ARG A 1 191 ? -8.579 -0.953 -36.393 1.00 93.44 191 ARG A O 1
ATOM 1420 N N . ALA A 1 192 ? -7.051 -2.180 -37.467 1.00 93.56 192 ALA A N 1
ATOM 1421 C CA . ALA A 1 192 ? -7.311 -3.376 -36.678 1.00 93.56 192 ALA A CA 1
ATOM 1422 C C . ALA A 1 192 ? -6.997 -3.157 -35.188 1.00 93.56 192 ALA A C 1
ATOM 1424 O O . ALA A 1 192 ? -7.812 -3.473 -34.327 1.00 93.56 192 ALA A O 1
ATOM 1425 N N . LEU A 1 193 ? -5.872 -2.510 -34.868 1.00 94.19 193 LEU A N 1
ATOM 1426 C CA . LEU A 1 193 ? -5.517 -2.159 -33.490 1.00 94.19 193 LEU A CA 1
ATOM 1427 C C . LEU A 1 193 ? -6.517 -1.190 -32.845 1.00 94.19 193 LEU A C 1
ATOM 1429 O O . LEU A 1 193 ? -6.811 -1.330 -31.656 1.00 94.19 193 LEU A O 1
ATOM 1433 N N . SER A 1 194 ? -7.071 -0.235 -33.600 1.00 93.94 194 SER A N 1
ATOM 1434 C CA . SER A 1 194 ? -8.105 0.668 -33.076 1.00 93.94 194 SER A CA 1
ATOM 1435 C C . SER A 1 194 ? -9.434 -0.052 -32.793 1.00 93.94 194 SER A C 1
ATOM 1437 O O . SER A 1 194 ? -10.195 0.387 -31.932 1.00 93.94 194 SER A O 1
ATOM 1439 N N . GLU A 1 195 ? -9.688 -1.190 -33.440 1.00 93.81 195 GLU A N 1
ATOM 1440 C CA . GLU A 1 195 ? -10.835 -2.061 -33.165 1.00 93.81 195 GLU A CA 1
ATOM 1441 C C . GLU A 1 195 ? -10.551 -3.041 -32.000 1.00 93.81 195 GLU A C 1
ATOM 1443 O O . GLU A 1 195 ? -11.415 -3.250 -31.149 1.00 93.81 195 GLU A O 1
ATOM 1448 N N . TRP A 1 196 ? -9.335 -3.593 -31.898 1.00 94.38 196 TRP A N 1
ATOM 1449 C CA . TRP A 1 196 ? -8.970 -4.608 -30.894 1.00 94.38 196 TRP A CA 1
ATOM 1450 C C . TRP A 1 196 ? -8.699 -4.050 -29.494 1.00 94.38 196 TRP A C 1
ATOM 1452 O O . TRP A 1 196 ? -9.131 -4.634 -28.499 1.00 94.38 196 TRP A O 1
ATOM 1462 N N . LEU A 1 197 ? -7.970 -2.934 -29.383 1.00 94.50 197 LEU A N 1
ATOM 1463 C CA . LEU A 1 197 ? -7.505 -2.425 -28.086 1.00 94.50 197 LEU A CA 1
ATOM 1464 C C . LEU A 1 197 ? -8.635 -2.072 -27.104 1.00 94.50 197 LEU A C 1
ATOM 1466 O O . LEU A 1 197 ? -8.484 -2.398 -25.924 1.00 94.50 197 LEU A O 1
ATOM 1470 N N . PRO A 1 198 ? -9.768 -1.475 -27.528 1.00 93.44 198 PRO A N 1
ATOM 1471 C CA . PRO A 1 198 ? -10.905 -1.263 -26.634 1.00 93.44 198 PRO A CA 1
ATOM 1472 C C . PRO A 1 198 ? -11.464 -2.569 -26.055 1.00 93.44 198 PRO A C 1
ATOM 1474 O O . PRO A 1 198 ? -11.718 -2.639 -24.856 1.00 93.44 198 PRO A O 1
ATOM 1477 N N . VAL A 1 199 ? -11.582 -3.622 -26.875 1.00 91.62 199 VAL A N 1
ATOM 1478 C CA . VAL A 1 199 ? -12.078 -4.942 -26.442 1.00 91.62 199 VAL A CA 1
ATOM 1479 C C . VAL A 1 199 ? -11.150 -5.551 -25.389 1.00 91.62 199 VAL A C 1
ATOM 1481 O O . VAL A 1 199 ? -11.606 -6.001 -24.338 1.00 91.62 199 VAL A O 1
ATOM 1484 N N . LEU A 1 200 ? -9.838 -5.511 -25.637 1.00 92.19 200 LEU A N 1
ATOM 1485 C CA . LEU A 1 200 ? -8.831 -6.018 -24.701 1.00 92.19 200 LEU A CA 1
ATOM 1486 C C . LEU A 1 200 ? -8.788 -5.202 -23.402 1.00 92.19 200 LEU A C 1
ATOM 1488 O O . LEU A 1 200 ? -8.635 -5.769 -22.319 1.00 92.19 200 LEU A O 1
ATOM 1492 N N . SER A 1 201 ? -8.942 -3.879 -23.493 1.00 91.88 201 SER A N 1
ATOM 1493 C CA . SER A 1 201 ? -8.997 -3.004 -22.323 1.00 91.88 201 SER A CA 1
ATOM 1494 C C . SER A 1 201 ? -10.212 -3.324 -21.452 1.00 91.88 201 SER A C 1
ATOM 1496 O O . SER A 1 201 ? -10.046 -3.550 -20.254 1.00 91.88 201 SER A O 1
ATOM 1498 N N . ASP A 1 202 ? -11.403 -3.448 -22.040 1.00 91.12 202 ASP A N 1
ATOM 1499 C CA . ASP A 1 202 ? -12.626 -3.786 -21.304 1.00 91.12 202 ASP A CA 1
ATOM 1500 C C . ASP A 1 202 ? -12.538 -5.168 -20.632 1.00 91.12 202 ASP A C 1
ATOM 1502 O O . ASP A 1 202 ? -13.002 -5.340 -19.502 1.00 91.12 202 ASP A O 1
ATOM 1506 N N . ALA A 1 203 ? -11.906 -6.145 -21.290 1.00 91.56 203 ALA A N 1
ATOM 1507 C CA . ALA A 1 203 ? -11.745 -7.495 -20.753 1.00 91.56 203 ALA A CA 1
ATOM 1508 C C . ALA A 1 203 ? -10.704 -7.582 -19.618 1.00 91.56 203 ALA A C 1
ATOM 1510 O O . ALA A 1 203 ? -10.921 -8.300 -18.639 1.00 91.56 203 ALA A O 1
ATOM 1511 N N . PHE A 1 204 ? -9.583 -6.857 -19.722 1.00 93.06 204 PHE A N 1
ATOM 1512 C CA . PHE A 1 204 ? -8.408 -7.076 -18.868 1.00 93.06 204 PHE A CA 1
ATOM 1513 C C . PHE A 1 204 ? -7.983 -5.876 -18.007 1.00 93.06 204 PHE A C 1
ATOM 1515 O O . PHE A 1 204 ? -7.048 -6.021 -17.222 1.00 93.06 204 PHE A O 1
ATOM 1522 N N . ALA A 1 205 ? -8.667 -4.723 -18.039 1.00 92.69 205 ALA A N 1
ATOM 1523 C CA . ALA A 1 205 ? -8.280 -3.524 -17.271 1.00 92.69 205 ALA A CA 1
ATOM 1524 C C . ALA A 1 205 ? -8.033 -3.776 -15.771 1.00 92.69 205 ALA A C 1
ATOM 1526 O O . ALA A 1 205 ? -7.107 -3.204 -15.178 1.00 92.69 205 ALA A O 1
ATOM 1527 N N . GLY A 1 206 ? -8.850 -4.641 -15.157 1.00 93.38 206 GLY A N 1
ATOM 1528 C CA . GLY A 1 206 ? -8.668 -5.081 -13.774 1.00 93.38 206 GLY A CA 1
ATOM 1529 C C . GLY A 1 206 ? -7.378 -5.882 -13.592 1.00 93.38 206 GLY A C 1
ATOM 1530 O O . GLY A 1 206 ? -6.560 -5.525 -12.750 1.00 93.38 206 GLY A O 1
ATOM 1531 N N . ALA A 1 207 ? -7.159 -6.903 -14.424 1.00 93.25 207 ALA A N 1
ATOM 1532 C CA . ALA A 1 207 ? -5.968 -7.751 -14.375 1.00 93.25 207 ALA A CA 1
ATOM 1533 C C . ALA A 1 207 ? -4.677 -6.964 -14.661 1.00 93.25 207 ALA A C 1
ATOM 1535 O O . ALA A 1 207 ? -3.696 -7.105 -13.935 1.00 93.25 207 ALA A O 1
ATOM 1536 N N . PHE A 1 208 ? -4.708 -6.041 -15.627 1.00 94.94 208 PHE A N 1
ATOM 1537 C CA . PHE A 1 208 ? -3.618 -5.098 -15.871 1.00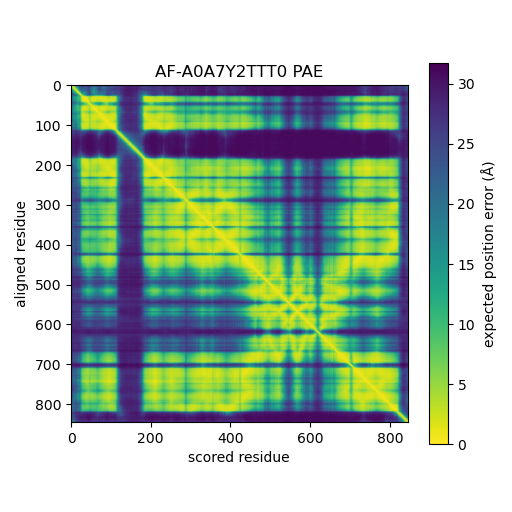 94.94 208 PHE A CA 1
ATOM 1538 C C . PHE A 1 208 ? -3.287 -4.280 -14.621 1.00 94.94 208 PHE A C 1
ATOM 1540 O O . PHE A 1 208 ? -2.120 -4.152 -14.261 1.00 94.94 208 PHE A O 1
ATOM 1547 N N . SER A 1 209 ? -4.300 -3.787 -13.902 1.00 93.88 209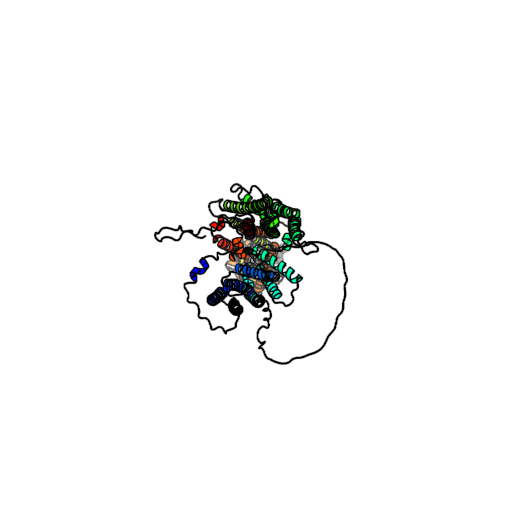 SER A N 1
ATOM 1548 C CA . SER A 1 209 ? -4.092 -3.010 -12.672 1.00 93.88 209 SER A CA 1
ATOM 1549 C C . SER A 1 209 ? -3.553 -3.842 -11.505 1.00 93.88 209 SER A C 1
ATOM 1551 O O . SER A 1 209 ? -2.881 -3.300 -10.622 1.00 93.88 209 SER A O 1
ATOM 1553 N N . GLU A 1 210 ? -3.821 -5.148 -11.491 1.00 94.12 210 GLU A N 1
ATOM 1554 C CA . GLU A 1 210 ? -3.242 -6.079 -10.518 1.00 94.12 210 GLU A CA 1
ATOM 1555 C C . GLU A 1 210 ? -1.743 -6.312 -10.745 1.00 94.12 210 GLU A C 1
ATOM 1557 O O . GLU A 1 210 ? -1.035 -6.571 -9.773 1.00 94.12 210 GLU A O 1
ATOM 1562 N N . VAL A 1 211 ? -1.246 -6.148 -11.977 1.00 94.81 211 VAL A N 1
ATOM 1563 C CA . VAL A 1 211 ? 0.187 -6.222 -12.309 1.00 94.81 211 VAL A CA 1
ATOM 1564 C C . VAL A 1 211 ? 0.861 -4.853 -12.207 1.00 94.81 211 VAL A C 1
ATOM 1566 O O . VAL A 1 211 ? 1.798 -4.655 -11.435 1.00 94.81 211 VAL A O 1
ATOM 1569 N N . ASP A 1 212 ? 0.388 -3.880 -12.979 1.00 93.12 212 ASP A N 1
ATOM 1570 C CA . ASP A 1 212 ? 0.862 -2.502 -12.954 1.00 93.12 212 ASP A CA 1
ATOM 1571 C C . ASP A 1 212 ? -0.230 -1.586 -13.531 1.00 93.12 212 ASP A C 1
ATOM 1573 O O . ASP A 1 212 ? -0.535 -1.665 -14.724 1.00 93.12 212 ASP A O 1
ATOM 1577 N N . PRO A 1 213 ? -0.811 -0.667 -12.739 1.00 90.56 213 PRO A N 1
ATOM 1578 C CA . PRO A 1 213 ? -1.887 0.206 -13.214 1.00 90.56 213 PRO A CA 1
ATOM 1579 C C . PRO A 1 213 ? -1.502 1.086 -14.412 1.00 90.56 213 PRO A C 1
ATOM 1581 O O . PRO A 1 213 ? -2.388 1.582 -15.107 1.00 90.56 213 PRO A O 1
ATOM 1584 N N . ARG A 1 214 ? -0.204 1.274 -14.683 1.00 90.31 214 ARG A N 1
ATOM 1585 C CA . ARG A 1 214 ? 0.287 2.037 -15.841 1.00 90.31 214 ARG A CA 1
ATOM 1586 C C . ARG A 1 214 ? 0.167 1.284 -17.164 1.00 90.31 214 ARG A C 1
ATOM 1588 O O . ARG A 1 214 ? 0.234 1.919 -18.215 1.00 90.31 214 ARG A O 1
ATOM 1595 N N . ILE A 1 215 ? -0.066 -0.030 -17.141 1.00 92.50 215 ILE A N 1
ATOM 1596 C CA . ILE A 1 215 ? -0.333 -0.811 -18.357 1.00 92.50 215 ILE A CA 1
ATOM 1597 C C . ILE A 1 215 ? -1.541 -0.225 -19.097 1.00 92.50 215 ILE A C 1
ATOM 1599 O O . ILE A 1 215 ? -1.459 0.039 -20.291 1.00 92.50 215 ILE A O 1
ATOM 1603 N N . ASN A 1 216 ? -2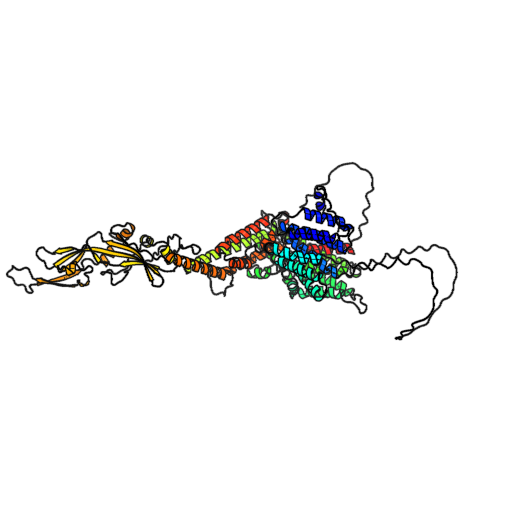.617 0.112 -18.380 1.00 92.69 216 ASN A N 1
ATOM 1604 C CA . ASN A 1 216 ? -3.802 0.732 -18.982 1.00 92.69 216 ASN A CA 1
ATOM 1605 C C . ASN A 1 216 ? -3.487 2.062 -19.690 1.00 92.69 216 ASN A C 1
ATOM 1607 O O . ASN A 1 216 ? -4.014 2.327 -20.768 1.00 92.69 216 ASN A O 1
ATOM 1611 N N . ALA A 1 217 ? -2.600 2.882 -19.120 1.00 90.62 217 ALA A N 1
ATOM 1612 C CA . ALA A 1 217 ? -2.153 4.117 -19.764 1.00 90.62 217 ALA A CA 1
ATOM 1613 C C . ALA A 1 217 ? -1.308 3.833 -21.018 1.00 90.62 217 ALA A C 1
ATOM 1615 O O . ALA A 1 217 ? -1.475 4.497 -22.035 1.00 90.62 217 ALA A O 1
ATOM 1616 N N . SER A 1 218 ? -0.459 2.804 -20.975 1.00 90.44 218 SER A N 1
ATOM 1617 C CA . SER A 1 218 ? 0.361 2.374 -22.117 1.00 90.44 218 SER A CA 1
ATOM 1618 C C . SER A 1 218 ? -0.495 1.888 -23.293 1.00 90.44 218 SER A C 1
ATOM 1620 O O . SER A 1 218 ? -0.221 2.233 -24.443 1.00 90.44 218 SER A O 1
ATOM 1622 N N . LEU A 1 219 ? -1.571 1.144 -23.009 1.00 93.12 219 LEU A N 1
ATOM 1623 C CA . LEU A 1 219 ? -2.554 0.725 -24.013 1.00 93.12 219 LEU A CA 1
ATOM 1624 C C . LEU A 1 219 ? -3.256 1.930 -24.652 1.00 93.12 219 LEU A C 1
ATOM 1626 O O . LEU A 1 219 ? -3.424 1.957 -25.870 1.00 93.12 219 LEU A O 1
ATOM 1630 N N . ALA A 1 220 ? -3.632 2.932 -23.852 1.00 93.88 220 ALA A N 1
ATOM 1631 C CA . ALA A 1 220 ? -4.243 4.158 -24.362 1.00 93.88 220 ALA A CA 1
ATOM 1632 C C . ALA A 1 220 ? -3.292 4.917 -25.305 1.00 93.88 220 ALA A C 1
ATOM 1634 O O . ALA A 1 220 ? -3.703 5.334 -26.384 1.00 93.88 220 ALA A O 1
ATOM 1635 N N . THR A 1 221 ? -2.003 5.008 -24.965 1.00 92.75 221 THR A N 1
ATOM 1636 C CA . THR A 1 221 ? -0.990 5.612 -25.844 1.00 92.75 221 THR A CA 1
ATOM 1637 C C . THR A 1 221 ? -0.848 4.853 -27.168 1.00 92.75 221 THR A C 1
ATOM 1639 O O . THR A 1 221 ? -0.792 5.467 -28.235 1.00 92.75 221 THR A O 1
ATOM 1642 N N . ALA A 1 222 ? -0.819 3.515 -27.136 1.00 94.19 222 ALA A N 1
ATOM 1643 C CA . ALA A 1 222 ? -0.780 2.699 -28.353 1.00 94.19 222 ALA A CA 1
ATOM 1644 C C . ALA A 1 222 ? -2.040 2.882 -29.216 1.00 94.19 222 ALA A C 1
ATOM 1646 O O . ALA A 1 222 ? -1.953 2.962 -30.443 1.00 94.19 222 ALA A O 1
ATOM 1647 N N . PHE A 1 223 ? -3.202 3.017 -28.578 1.00 95.19 223 PHE A N 1
ATOM 1648 C CA . PHE A 1 223 ? -4.463 3.310 -29.246 1.00 95.19 223 PHE A CA 1
ATOM 1649 C C . PHE A 1 223 ? -4.466 4.692 -29.917 1.00 95.19 223 PHE A C 1
ATOM 1651 O O . PHE A 1 223 ? -4.889 4.808 -31.068 1.00 95.19 223 PHE A O 1
ATOM 1658 N N . ASP A 1 224 ? -3.936 5.724 -29.259 1.00 94.12 224 ASP A N 1
ATOM 1659 C CA . ASP A 1 224 ? -3.823 7.067 -29.837 1.00 94.12 224 ASP A CA 1
ATOM 1660 C C . ASP A 1 224 ? -2.915 7.090 -31.079 1.00 94.12 224 ASP A C 1
ATOM 1662 O O . ASP A 1 224 ? -3.213 7.787 -32.058 1.00 94.12 224 ASP A O 1
ATOM 1666 N N . VAL A 1 225 ? -1.841 6.290 -31.077 1.00 92.88 225 VAL A N 1
ATOM 1667 C CA . VAL A 1 225 ? -0.985 6.081 -32.257 1.00 92.88 225 VAL A CA 1
ATOM 1668 C C . VAL A 1 225 ? -1.755 5.388 -33.377 1.00 92.88 225 VAL A C 1
ATOM 1670 O O . VAL A 1 225 ? -1.744 5.876 -34.508 1.00 92.88 225 VAL A O 1
ATOM 1673 N N . ALA A 1 226 ? -2.471 4.302 -33.078 1.00 93.12 226 ALA A N 1
ATOM 1674 C CA . ALA A 1 226 ? -3.286 3.591 -34.062 1.00 93.12 226 ALA A CA 1
ATOM 1675 C C . ALA A 1 226 ? -4.333 4.520 -34.714 1.00 93.12 226 ALA A C 1
ATOM 1677 O O . ALA A 1 226 ? -4.445 4.576 -35.942 1.00 93.12 226 ALA A O 1
ATOM 1678 N N . GLN A 1 227 ? -5.023 5.341 -33.913 1.00 92.56 227 GLN A N 1
ATOM 1679 C CA . GLN A 1 227 ? -5.971 6.338 -34.417 1.00 92.56 227 GLN A CA 1
ATOM 1680 C C . GLN A 1 227 ? -5.317 7.405 -35.298 1.00 92.56 227 GLN A C 1
ATOM 1682 O O . GLN A 1 227 ? -5.895 7.814 -36.308 1.00 92.56 227 GLN A O 1
ATOM 1687 N N . TYR A 1 228 ? -4.134 7.894 -34.915 1.00 91.19 228 TYR A N 1
ATOM 1688 C CA . TYR A 1 228 ? -3.405 8.878 -35.711 1.00 91.19 228 TYR A CA 1
ATOM 1689 C C . TYR A 1 228 ? -3.014 8.314 -37.074 1.00 91.19 228 TYR A C 1
ATOM 1691 O O . TYR A 1 228 ? -3.244 8.968 -38.091 1.00 91.19 228 TYR A O 1
ATOM 1699 N N . LEU A 1 229 ? -2.480 7.092 -37.096 1.00 88.81 229 LEU A N 1
ATOM 1700 C CA . LEU A 1 229 ? -2.000 6.442 -38.312 1.00 88.81 229 LEU A CA 1
ATOM 1701 C C . LEU A 1 229 ? -3.129 6.075 -39.287 1.00 88.81 229 LEU A C 1
ATOM 1703 O O . LEU A 1 229 ? -2.905 6.116 -40.497 1.00 88.81 229 LEU A O 1
ATOM 1707 N N . GLN A 1 230 ? -4.331 5.781 -38.776 1.00 86.75 230 GLN A N 1
ATOM 1708 C CA . GLN A 1 230 ? -5.548 5.573 -39.574 1.00 86.75 230 GLN A CA 1
ATOM 1709 C C . GLN A 1 230 ? -6.111 6.884 -40.161 1.00 86.75 230 GLN A C 1
ATOM 1711 O O . GLN A 1 230 ? -6.850 6.871 -41.150 1.00 86.75 230 GLN A O 1
ATOM 1716 N N . GLY A 1 231 ? -5.804 8.027 -39.544 1.00 81.75 231 GLY A N 1
ATOM 1717 C CA . GLY A 1 231 ? -6.299 9.331 -39.969 1.00 81.75 231 GLY A CA 1
ATOM 1718 C C . GLY A 1 231 ? -5.759 9.762 -41.336 1.00 81.75 231 GLY A C 1
ATOM 1719 O O . GLY A 1 231 ? -4.628 9.479 -41.712 1.00 81.75 231 GLY A O 1
ATOM 1720 N N . THR A 1 232 ? -6.555 10.530 -42.085 1.00 69.44 232 THR A N 1
ATOM 1721 C CA . THR A 1 232 ? -6.129 11.096 -43.380 1.00 69.44 232 THR A CA 1
ATOM 1722 C C . THR A 1 232 ? -5.274 12.363 -43.244 1.00 69.44 232 THR A C 1
ATOM 1724 O O . THR A 1 232 ? -4.673 12.806 -44.219 1.00 69.44 232 THR A O 1
ATOM 1727 N N . SER A 1 233 ? -5.219 12.963 -42.049 1.00 69.00 233 SER A N 1
ATOM 1728 C CA . SER A 1 233 ? -4.515 14.219 -41.772 1.00 69.00 233 SER A CA 1
ATOM 1729 C C . SER A 1 233 ? -3.206 13.967 -41.027 1.00 69.00 233 SER A C 1
ATOM 1731 O O . SER A 1 233 ? -3.218 13.642 -39.841 1.00 69.00 233 SER A O 1
ATOM 1733 N N . ARG A 1 234 ? -2.075 14.215 -41.693 1.00 73.56 234 ARG A N 1
ATOM 1734 C CA . ARG A 1 234 ? -0.726 14.103 -41.120 1.00 73.56 234 ARG A CA 1
ATOM 1735 C C . ARG A 1 234 ? -0.289 15.423 -40.482 1.00 73.56 234 ARG A C 1
ATOM 1737 O O . ARG A 1 234 ? 0.490 16.183 -41.049 1.00 73.56 234 ARG A O 1
ATOM 1744 N N . ASP A 1 235 ? -0.832 15.724 -39.302 1.00 83.56 235 ASP A N 1
ATOM 1745 C CA . ASP A 1 235 ? -0.344 16.853 -38.498 1.00 83.56 235 ASP A CA 1
ATOM 1746 C C . ASP A 1 235 ? 1.005 16.491 -37.859 1.00 83.56 235 ASP A C 1
ATOM 1748 O O . ASP A 1 235 ? 1.092 15.554 -37.058 1.00 83.56 235 ASP A O 1
ATOM 1752 N N . ARG A 1 236 ? 2.054 17.242 -38.217 1.00 80.88 236 ARG A N 1
ATOM 1753 C CA . ARG A 1 236 ? 3.419 17.054 -37.711 1.00 80.88 236 ARG A CA 1
ATOM 1754 C C . ARG A 1 236 ? 3.525 17.326 -36.212 1.00 80.88 236 ARG A C 1
ATOM 1756 O O . ARG A 1 236 ? 4.290 16.640 -35.544 1.00 80.88 236 ARG A O 1
ATOM 1763 N N . ARG A 1 237 ? 2.777 18.296 -35.667 1.00 85.12 237 ARG A N 1
ATOM 1764 C CA . ARG A 1 237 ? 2.819 18.586 -34.223 1.00 85.12 237 ARG A CA 1
ATOM 1765 C C . ARG A 1 237 ? 2.256 17.406 -33.437 1.00 85.12 237 ARG A C 1
ATOM 1767 O O . ARG A 1 237 ? 2.928 16.903 -32.547 1.00 85.12 237 ARG A O 1
ATOM 1774 N N . ARG A 1 238 ? 1.087 16.907 -33.844 1.00 86.88 238 ARG A N 1
ATOM 1775 C CA . ARG A 1 238 ? 0.467 15.729 -33.228 1.00 86.88 238 ARG A CA 1
ATOM 1776 C C . ARG A 1 238 ? 1.357 14.484 -33.295 1.00 86.88 238 ARG A C 1
ATOM 1778 O O . ARG A 1 238 ? 1.402 13.729 -32.333 1.00 86.88 238 ARG A O 1
ATOM 1785 N N . MET A 1 239 ? 2.079 14.275 -34.397 1.00 85.25 239 MET A N 1
ATOM 1786 C CA . MET A 1 239 ? 3.046 13.175 -34.509 1.00 85.25 239 MET A CA 1
ATOM 1787 C C . MET A 1 239 ? 4.171 13.284 -33.472 1.00 85.25 239 MET A C 1
ATOM 1789 O O . MET A 1 239 ? 4.492 12.297 -32.815 1.00 85.25 239 MET A O 1
ATOM 1793 N N . LEU A 1 240 ? 4.740 14.480 -33.290 1.00 83.75 240 LEU A N 1
ATOM 1794 C CA . LEU A 1 240 ? 5.782 14.713 -32.286 1.00 83.75 240 LEU A CA 1
ATOM 1795 C C . LEU A 1 240 ? 5.255 14.496 -30.860 1.00 83.75 240 LEU A C 1
ATOM 1797 O O . LEU A 1 240 ? 5.938 13.864 -30.056 1.00 83.75 240 LEU A O 1
ATOM 1801 N N . ASP A 1 241 ? 4.029 14.939 -30.571 1.00 87.31 241 ASP A N 1
ATOM 1802 C CA . ASP A 1 241 ? 3.382 14.716 -29.272 1.00 87.31 241 ASP A CA 1
ATOM 1803 C C . ASP A 1 241 ? 3.188 13.212 -28.996 1.00 87.31 241 ASP A C 1
ATOM 1805 O O . ASP A 1 241 ? 3.509 12.728 -27.911 1.00 87.31 241 ASP A O 1
ATOM 1809 N N . LEU A 1 242 ? 2.740 12.443 -29.997 1.00 89.81 242 LEU A N 1
ATOM 1810 C CA . LEU A 1 242 ? 2.578 10.986 -29.894 1.00 89.81 242 LEU A CA 1
ATOM 1811 C C . LEU A 1 242 ? 3.908 10.257 -29.705 1.00 89.81 242 LEU A C 1
ATOM 1813 O O . LEU A 1 242 ? 3.965 9.279 -28.966 1.00 89.81 242 LEU A O 1
ATOM 1817 N N . ARG A 1 243 ? 4.990 10.735 -30.330 1.00 85.69 243 ARG A N 1
ATOM 1818 C CA . ARG A 1 243 ? 6.335 10.185 -30.107 1.00 85.69 243 ARG A CA 1
ATOM 1819 C C . ARG A 1 243 ? 6.799 10.401 -28.678 1.00 85.69 243 ARG A C 1
ATOM 1821 O O . ARG A 1 243 ? 7.322 9.467 -28.077 1.00 85.69 243 ARG A O 1
ATOM 1828 N N . SER A 1 244 ? 6.584 11.600 -28.137 1.00 84.56 244 SER A N 1
ATOM 1829 C CA . SER A 1 244 ? 6.884 11.879 -26.731 1.00 84.56 244 SER A CA 1
ATOM 1830 C C . SER A 1 244 ? 6.065 10.972 -25.814 1.00 84.56 244 SER A C 1
ATOM 1832 O O . SER A 1 244 ? 6.634 10.305 -24.955 1.00 84.56 244 SER A O 1
ATOM 1834 N N . GLY A 1 245 ? 4.753 10.868 -26.052 1.00 88.25 245 GLY A N 1
ATOM 1835 C CA . GLY A 1 245 ? 3.871 9.998 -25.271 1.00 88.25 245 GLY A CA 1
ATOM 1836 C C . GLY A 1 245 ? 4.265 8.520 -25.341 1.00 88.25 245 GLY A C 1
ATOM 1837 O O . GLY A 1 245 ? 4.238 7.826 -24.326 1.00 88.25 245 GLY A O 1
ATOM 1838 N N . MET A 1 246 ? 4.685 8.034 -26.513 1.00 89.12 246 MET A N 1
ATOM 1839 C CA . MET A 1 246 ? 5.167 6.662 -26.685 1.00 89.12 246 MET A CA 1
ATOM 1840 C C . MET A 1 246 ? 6.490 6.424 -25.951 1.00 89.12 246 MET A C 1
ATOM 1842 O O . MET A 1 246 ? 6.651 5.402 -25.287 1.00 89.12 246 MET A O 1
ATOM 1846 N N . ALA A 1 247 ? 7.421 7.380 -26.017 1.00 83.81 247 ALA A N 1
ATOM 1847 C CA . ALA A 1 247 ? 8.675 7.310 -25.275 1.00 83.81 247 ALA A CA 1
ATOM 1848 C C . ALA A 1 247 ? 8.431 7.269 -23.755 1.00 83.81 247 ALA A C 1
ATOM 1850 O O . ALA A 1 247 ? 9.032 6.442 -23.066 1.00 83.81 247 ALA A O 1
ATOM 1851 N N . ASP A 1 248 ? 7.501 8.082 -23.243 1.00 87.31 248 ASP A N 1
ATOM 1852 C CA . ASP A 1 248 ? 7.090 8.051 -21.836 1.00 87.31 248 ASP A CA 1
ATOM 1853 C C . ASP A 1 248 ? 6.440 6.716 -21.451 1.00 87.31 248 ASP A C 1
ATOM 1855 O O . ASP A 1 248 ? 6.785 6.147 -20.414 1.00 87.31 248 ASP A O 1
ATOM 1859 N N . ALA A 1 249 ? 5.556 6.163 -22.289 1.00 89.94 249 ALA A N 1
ATOM 1860 C CA . ALA A 1 249 ? 4.929 4.863 -22.038 1.00 89.94 249 ALA A CA 1
ATOM 1861 C C . ALA A 1 249 ? 5.967 3.728 -21.967 1.00 89.94 249 ALA A C 1
ATOM 1863 O O . ALA A 1 249 ? 5.966 2.932 -21.025 1.00 89.94 249 ALA A O 1
ATOM 1864 N N . VAL A 1 250 ? 6.916 3.691 -22.910 1.00 86.06 250 VAL A N 1
ATOM 1865 C CA . VAL A 1 250 ? 8.023 2.721 -22.905 1.00 86.06 250 VAL A CA 1
ATOM 1866 C C . VAL A 1 250 ? 8.894 2.890 -21.661 1.00 86.06 250 VAL A C 1
ATOM 1868 O O . VAL A 1 250 ? 9.254 1.902 -21.019 1.00 86.06 250 VAL A O 1
ATOM 1871 N N . ALA A 1 251 ? 9.208 4.119 -21.261 1.00 83.25 251 ALA A N 1
ATOM 1872 C CA . ALA A 1 251 ? 10.023 4.370 -20.078 1.00 83.25 251 ALA A CA 1
ATOM 1873 C C . ALA A 1 251 ? 9.320 4.003 -18.768 1.00 83.25 251 ALA A C 1
ATOM 1875 O O . ALA A 1 251 ? 9.939 3.421 -17.875 1.00 83.25 251 ALA A O 1
ATOM 1876 N N . GLN A 1 252 ? 8.022 4.279 -18.654 1.00 85.12 252 GLN A N 1
ATOM 1877 C CA . GLN A 1 252 ? 7.207 3.834 -17.526 1.00 85.12 252 GLN A CA 1
ATOM 1878 C C . GLN A 1 252 ? 7.139 2.310 -17.451 1.00 85.12 252 GLN A C 1
ATOM 1880 O O . GLN A 1 252 ? 7.170 1.748 -16.352 1.00 85.12 252 GLN A O 1
ATOM 1885 N N . MET A 1 253 ? 7.070 1.642 -18.604 1.00 84.81 253 MET A N 1
ATOM 1886 C CA . MET A 1 253 ? 6.918 0.197 -18.679 1.00 84.81 253 MET A CA 1
ATOM 1887 C C . MET A 1 253 ? 8.234 -0.547 -18.434 1.00 84.81 253 MET A C 1
ATOM 1889 O O . MET A 1 253 ? 8.277 -1.436 -17.585 1.00 84.81 253 MET A O 1
ATOM 1893 N N . VAL A 1 254 ? 9.303 -0.173 -19.134 1.00 78.62 254 VAL A N 1
ATOM 1894 C CA . VAL A 1 254 ? 10.583 -0.898 -19.148 1.00 78.62 254 VAL A CA 1
ATOM 1895 C C . VAL A 1 254 ? 11.554 -0.351 -18.103 1.00 78.62 254 VAL A C 1
ATOM 1897 O O . VAL A 1 254 ? 12.236 -1.115 -17.427 1.00 78.62 254 VAL A O 1
ATOM 1900 N N . LEU A 1 255 ? 11.612 0.973 -17.939 1.00 76.94 255 LEU A N 1
ATOM 1901 C CA . LEU A 1 255 ? 12.579 1.633 -17.050 1.00 76.94 255 LEU A CA 1
ATOM 1902 C C . LEU A 1 255 ? 11.988 1.982 -15.674 1.00 76.94 255 LEU A C 1
ATOM 1904 O O . LEU A 1 255 ? 12.729 2.368 -14.768 1.00 76.94 255 LEU A O 1
ATOM 1908 N N . LEU A 1 256 ? 10.666 1.839 -15.515 1.00 78.69 256 LEU A N 1
ATOM 1909 C CA . LEU A 1 256 ? 9.876 2.241 -14.346 1.00 78.69 256 LEU A CA 1
ATOM 1910 C C . LEU A 1 256 ? 10.038 3.720 -13.963 1.00 78.69 256 LEU A C 1
ATOM 1912 O O . LEU A 1 256 ? 9.809 4.088 -12.808 1.00 78.69 256 LEU A O 1
ATOM 1916 N N . ILE A 1 257 ? 10.392 4.570 -14.928 1.00 78.88 257 ILE A N 1
ATOM 1917 C CA . ILE A 1 257 ? 10.494 6.019 -14.739 1.00 78.88 257 ILE A CA 1
ATOM 1918 C C . ILE A 1 257 ? 9.078 6.597 -14.815 1.00 78.88 257 ILE A C 1
ATOM 1920 O O . ILE A 1 257 ? 8.393 6.332 -15.797 1.00 78.88 257 ILE A O 1
ATOM 1924 N N . PRO A 1 258 ? 8.605 7.364 -13.817 1.00 72.00 258 PRO A N 1
ATOM 1925 C CA . PRO A 1 258 ? 7.248 7.907 -13.848 1.00 72.00 258 PRO A CA 1
ATOM 1926 C C . PRO A 1 258 ? 6.974 8.826 -15.045 1.00 72.00 258 PRO A C 1
ATOM 1928 O O . PRO A 1 258 ? 5.870 8.803 -15.573 1.00 72.00 258 PRO A O 1
ATOM 1931 N N . ASP A 1 259 ? 7.961 9.622 -15.454 1.00 81.69 259 ASP A N 1
ATOM 1932 C CA . ASP A 1 259 ? 7.855 10.618 -16.525 1.00 81.69 259 ASP A CA 1
ATOM 1933 C C . ASP A 1 259 ? 9.274 10.931 -17.035 1.00 81.69 259 ASP A C 1
ATOM 1935 O O . ASP A 1 259 ? 10.140 11.300 -16.229 1.00 81.69 259 ASP A O 1
ATOM 1939 N N . MET A 1 260 ? 9.559 10.711 -18.327 1.00 81.12 260 MET A N 1
ATOM 1940 C CA . MET A 1 260 ? 10.905 10.963 -18.854 1.00 81.12 260 MET A CA 1
ATOM 1941 C C . MET A 1 260 ? 11.185 12.448 -19.016 1.00 81.12 260 MET A C 1
ATOM 1943 O O . MET A 1 260 ? 12.308 12.876 -18.744 1.00 81.12 260 MET A O 1
ATOM 1947 N N . GLY A 1 261 ? 10.194 13.221 -19.463 1.00 81.06 261 GLY A N 1
ATOM 1948 C CA . GLY A 1 261 ? 10.331 14.663 -19.639 1.00 81.06 261 GLY A CA 1
ATOM 1949 C C . GLY A 1 261 ? 10.764 15.319 -18.333 1.00 81.06 261 GLY A C 1
ATOM 1950 O O . GLY A 1 261 ? 11.815 15.950 -18.265 1.00 81.06 261 GLY A O 1
ATOM 1951 N N . PHE A 1 262 ? 10.030 15.057 -17.256 1.00 84.44 262 PHE A N 1
ATOM 1952 C CA . PHE A 1 262 ? 10.350 15.503 -15.908 1.00 84.44 262 PHE A CA 1
ATOM 1953 C C . PHE A 1 262 ? 11.692 14.967 -15.409 1.00 84.44 262 PHE A C 1
ATOM 1955 O O . PHE A 1 262 ? 12.383 15.666 -14.672 1.00 84.44 262 PHE A O 1
ATOM 1962 N N . TYR A 1 263 ? 12.075 13.735 -15.756 1.00 85.75 263 TYR A N 1
ATOM 1963 C CA . TYR A 1 263 ? 13.368 13.180 -15.356 1.00 85.75 263 TYR A CA 1
ATOM 1964 C C . TYR A 1 263 ? 14.538 13.972 -15.964 1.00 85.75 263 TYR A C 1
ATOM 1966 O O . TYR A 1 263 ? 15.458 14.359 -15.231 1.00 85.75 263 TYR A O 1
ATOM 1974 N N . PHE A 1 264 ? 14.491 14.246 -17.272 1.00 84.62 264 PHE A N 1
ATOM 1975 C CA . PHE A 1 264 ? 15.554 14.952 -17.993 1.00 84.62 264 PHE A CA 1
ATOM 1976 C C . PHE A 1 264 ? 15.500 16.483 -17.842 1.00 84.62 264 PHE A C 1
ATOM 1978 O O . PHE A 1 264 ? 16.553 17.110 -17.900 1.00 84.62 264 PHE A O 1
ATOM 1985 N N . ASP A 1 265 ? 14.344 17.079 -17.534 1.00 86.56 265 ASP A N 1
ATOM 1986 C CA . ASP A 1 265 ? 14.181 18.530 -17.298 1.00 86.56 265 ASP A CA 1
ATOM 1987 C C . ASP A 1 265 ? 14.721 19.001 -15.926 1.00 86.56 265 ASP A C 1
ATOM 1989 O O . ASP A 1 265 ? 14.697 20.181 -15.574 1.00 86.56 265 ASP A O 1
ATOM 1993 N N . GLN A 1 266 ? 15.241 18.088 -15.098 1.00 87.94 266 GLN A N 1
ATOM 1994 C CA . GLN A 1 266 ? 15.798 18.468 -13.798 1.00 87.94 266 GLN A CA 1
ATOM 1995 C C . GLN A 1 266 ? 17.094 19.282 -13.965 1.00 87.94 266 GLN A C 1
ATOM 1997 O O . GLN A 1 266 ? 18.011 18.825 -14.651 1.00 87.94 266 GLN A O 1
ATOM 2002 N N . PRO A 1 267 ? 17.278 20.401 -13.228 1.00 91.56 267 PRO A N 1
ATOM 2003 C CA . PRO A 1 267 ? 18.444 21.279 -13.385 1.00 91.56 267 PRO A CA 1
ATOM 2004 C C . PRO A 1 267 ? 19.809 20.592 -13.246 1.00 91.56 267 PRO A C 1
ATOM 2006 O O . PRO A 1 267 ? 20.789 21.008 -13.863 1.00 91.56 267 PRO A O 1
ATOM 2009 N N . VAL A 1 268 ? 19.879 19.524 -12.447 1.00 91.19 268 VAL A N 1
ATOM 2010 C CA . VAL A 1 268 ? 21.094 18.717 -12.250 1.00 91.19 268 VAL A CA 1
ATOM 2011 C C . VAL A 1 268 ? 21.569 18.019 -13.534 1.00 91.19 268 VAL A C 1
ATOM 2013 O O . VAL A 1 268 ? 22.736 17.645 -13.620 1.00 91.19 268 VAL A O 1
ATOM 2016 N N . ARG A 1 269 ? 20.702 17.890 -14.549 1.00 91.94 269 ARG A N 1
ATOM 2017 C CA . ARG A 1 269 ? 20.987 17.272 -15.854 1.00 91.94 269 ARG A CA 1
ATOM 2018 C C . ARG A 1 269 ? 21.216 18.270 -16.983 1.00 91.94 269 ARG A C 1
ATOM 2020 O O . ARG A 1 269 ? 21.590 17.841 -18.069 1.00 91.94 269 ARG A O 1
ATOM 2027 N N . ASN A 1 270 ? 21.110 19.580 -16.739 1.00 92.75 270 ASN A N 1
ATOM 2028 C CA . ASN A 1 270 ? 21.271 20.607 -17.780 1.00 92.75 270 ASN A CA 1
ATOM 2029 C C . ASN A 1 270 ? 22.580 20.472 -18.573 1.00 92.75 270 ASN A C 1
ATOM 2031 O O . ASN A 1 270 ? 22.609 20.755 -19.767 1.00 92.75 270 ASN A O 1
ATOM 2035 N N . ARG A 1 271 ? 23.671 20.028 -17.929 1.00 92.75 271 ARG A N 1
ATOM 2036 C CA . ARG A 1 271 ? 24.950 19.795 -18.620 1.00 92.75 271 ARG A CA 1
ATOM 2037 C C . ARG A 1 271 ? 24.879 18.600 -19.578 1.00 92.75 271 ARG A C 1
ATOM 2039 O O . ARG A 1 271 ? 25.405 18.701 -20.679 1.00 92.75 271 ARG A O 1
ATOM 2046 N N . ILE A 1 272 ? 24.235 17.504 -19.169 1.00 92.31 272 ILE A N 1
ATOM 2047 C CA . ILE A 1 272 ? 24.053 16.300 -19.994 1.00 92.31 272 ILE A CA 1
ATOM 2048 C C . ILE A 1 272 ? 23.099 16.605 -21.149 1.00 92.31 272 ILE A C 1
ATOM 2050 O O . ILE A 1 272 ? 23.480 16.448 -22.305 1.00 92.31 272 ILE A O 1
ATOM 2054 N N . VAL A 1 273 ? 21.901 17.114 -20.845 1.00 91.12 273 VAL A N 1
ATOM 2055 C CA . VAL A 1 273 ? 20.878 17.444 -21.850 1.00 91.12 273 VAL A CA 1
ATOM 2056 C C . VAL A 1 273 ? 21.405 18.475 -22.839 1.00 91.12 273 VAL A C 1
ATOM 2058 O O . VAL A 1 273 ? 21.368 18.238 -24.041 1.00 91.12 273 VAL A O 1
ATOM 2061 N N . GLY A 1 274 ? 22.008 19.562 -22.349 1.00 91.62 274 GLY A N 1
ATOM 2062 C CA . GLY A 1 274 ? 22.582 20.588 -23.214 1.00 91.62 274 GLY A CA 1
ATOM 2063 C C . GLY A 1 274 ? 23.703 20.061 -24.113 1.00 91.62 274 GLY A C 1
ATOM 2064 O O . GLY A 1 274 ? 23.843 20.531 -25.238 1.00 91.62 274 GLY A O 1
ATOM 2065 N N . GLN A 1 275 ? 24.491 19.073 -23.669 1.00 93.50 275 GLN A N 1
ATOM 2066 C CA . GLN A 1 275 ? 25.487 18.447 -24.540 1.00 93.50 275 GLN A CA 1
ATOM 2067 C C . GLN A 1 275 ? 24.849 17.559 -25.607 1.00 93.50 275 GLN A C 1
ATOM 2069 O O . GLN A 1 275 ? 25.231 17.649 -26.771 1.00 93.50 275 GLN A O 1
ATOM 2074 N N . VAL A 1 276 ? 23.866 16.740 -25.231 1.00 90.94 276 VAL A N 1
ATOM 2075 C CA . VAL A 1 276 ? 23.122 15.895 -26.174 1.00 90.94 276 VAL A CA 1
ATOM 2076 C C . VAL A 1 276 ? 22.445 16.755 -27.245 1.00 90.94 276 VAL A C 1
ATOM 2078 O O . VAL A 1 276 ? 22.618 16.496 -28.434 1.00 90.94 276 VAL A O 1
ATOM 2081 N N . GLU A 1 277 ? 21.753 17.821 -26.844 1.00 89.19 277 GLU A N 1
ATOM 2082 C CA . GLU A 1 277 ? 21.105 18.763 -27.762 1.00 89.19 277 GLU A CA 1
ATOM 2083 C C . GLU A 1 277 ? 22.109 19.473 -28.673 1.00 89.19 277 GLU A C 1
ATOM 2085 O O . GLU A 1 277 ? 21.849 19.609 -29.867 1.00 89.19 277 GLU A O 1
ATOM 2090 N N . ARG A 1 278 ? 23.278 19.881 -28.154 1.00 89.81 278 ARG A N 1
ATOM 2091 C CA . ARG A 1 278 ? 24.350 20.467 -28.979 1.00 89.81 278 ARG A CA 1
ATOM 2092 C C . ARG A 1 278 ? 24.849 19.493 -30.041 1.00 89.81 278 ARG A C 1
ATOM 2094 O O . ARG A 1 278 ? 24.919 19.862 -31.209 1.00 89.81 278 ARG A O 1
ATOM 2101 N N . CYS A 1 279 ? 25.157 18.259 -29.648 1.00 89.50 279 CYS A N 1
ATOM 2102 C CA . CYS A 1 279 ? 25.619 17.220 -30.564 1.00 89.50 279 CYS A CA 1
ATOM 2103 C C . CYS A 1 279 ? 24.580 16.913 -31.652 1.00 89.50 279 CYS A C 1
ATOM 2105 O O . CYS A 1 279 ? 24.918 16.876 -32.832 1.00 89.50 279 CYS A O 1
ATOM 2107 N N . ILE A 1 280 ? 23.307 16.750 -31.277 1.00 86.25 280 ILE A N 1
ATOM 2108 C CA . ILE A 1 280 ? 22.209 16.546 -32.235 1.00 86.25 280 ILE A CA 1
ATOM 2109 C C . ILE A 1 280 ? 22.060 17.770 -33.151 1.00 86.25 280 ILE A C 1
ATOM 2111 O O . ILE A 1 280 ? 21.924 17.619 -34.365 1.00 86.25 280 ILE A O 1
ATOM 2115 N N . GLY A 1 281 ? 22.139 18.978 -32.588 1.00 84.88 281 GLY A N 1
ATOM 2116 C CA . GLY A 1 281 ? 22.043 20.238 -33.320 1.00 84.88 281 GLY A CA 1
ATOM 2117 C C . GLY A 1 281 ? 23.121 20.399 -34.390 1.00 84.88 281 GLY A C 1
ATOM 2118 O O . GLY A 1 281 ? 22.803 20.841 -35.488 1.00 84.88 281 GLY A O 1
ATOM 2119 N N . PHE A 1 282 ? 24.363 19.980 -34.125 1.00 85.12 282 PHE A N 1
ATOM 2120 C CA . PHE A 1 282 ? 25.434 20.028 -35.129 1.00 85.12 282 PHE A CA 1
ATOM 2121 C C . PHE A 1 282 ? 25.173 19.130 -36.342 1.00 85.12 282 PHE A C 1
ATOM 2123 O O . PHE A 1 282 ? 25.585 19.470 -37.445 1.00 85.12 282 PHE A O 1
ATOM 2130 N N . VAL A 1 283 ? 24.504 17.988 -36.157 1.00 81.31 283 VAL A N 1
ATOM 2131 C CA . VAL A 1 283 ? 24.137 17.093 -37.271 1.00 81.31 283 VAL A CA 1
ATOM 2132 C C . VAL A 1 283 ? 22.978 17.673 -38.080 1.00 81.31 283 VAL A C 1
ATOM 2134 O O . VAL A 1 283 ? 22.923 17.496 -39.293 1.00 81.31 283 VAL A O 1
ATOM 2137 N N . ALA A 1 284 ? 22.050 18.355 -37.408 1.00 78.81 284 ALA A N 1
ATOM 2138 C CA . ALA A 1 284 ? 20.885 18.967 -38.038 1.00 78.81 284 ALA A CA 1
ATOM 2139 C C . ALA A 1 284 ? 21.204 20.281 -38.773 1.00 78.81 284 ALA A C 1
ATOM 2141 O O . ALA A 1 284 ? 20.382 20.740 -39.565 1.00 78.81 284 ALA A O 1
ATOM 2142 N N . ASP A 1 285 ? 22.358 20.895 -38.502 1.00 80.12 285 ASP A N 1
ATOM 2143 C CA . ASP A 1 285 ? 22.763 22.149 -39.126 1.00 80.12 285 ASP A CA 1
ATOM 2144 C C . ASP A 1 285 ? 23.260 21.922 -40.562 1.00 80.12 285 ASP A C 1
ATOM 2146 O O . ASP A 1 285 ? 24.129 21.087 -40.837 1.00 80.12 285 ASP A O 1
ATOM 2150 N N . THR A 1 286 ? 22.688 22.680 -41.495 1.00 76.38 286 THR A N 1
ATOM 2151 C CA . THR A 1 286 ? 22.986 22.584 -42.926 1.00 76.38 286 THR A CA 1
ATOM 2152 C C . THR A 1 286 ? 23.285 23.956 -43.501 1.00 76.38 286 THR A C 1
ATOM 2154 O O . THR A 1 286 ? 22.625 24.934 -43.152 1.00 76.38 286 THR A O 1
ATOM 2157 N N . ASP A 1 287 ? 24.245 24.031 -44.420 1.00 78.00 287 ASP A N 1
ATOM 2158 C CA . ASP A 1 287 ? 24.548 25.269 -45.131 1.00 78.00 287 ASP A CA 1
ATOM 2159 C C . ASP A 1 287 ? 23.426 25.667 -46.111 1.00 78.00 287 ASP A C 1
ATOM 2161 O O . ASP A 1 287 ? 22.447 24.945 -46.314 1.00 78.00 287 ASP A O 1
ATOM 2165 N N . GLU A 1 288 ? 23.578 26.824 -46.765 1.00 75.38 288 GLU A N 1
ATOM 2166 C CA . GLU A 1 288 ? 22.628 27.334 -47.770 1.00 75.38 288 GLU A CA 1
ATOM 2167 C C . GLU A 1 288 ? 22.413 26.374 -48.961 1.00 75.38 288 GLU A C 1
ATOM 2169 O O . GLU A 1 288 ? 21.453 26.533 -49.715 1.00 75.38 288 GLU A O 1
ATOM 2174 N N . SER A 1 289 ? 23.280 25.369 -49.133 1.00 69.38 289 SER A N 1
ATOM 2175 C CA . SER A 1 289 ? 23.183 24.329 -50.161 1.00 69.38 289 SER A CA 1
ATOM 2176 C C . SER A 1 289 ? 22.619 22.997 -49.648 1.00 69.38 289 SER A C 1
ATOM 2178 O O . SER A 1 289 ? 22.576 22.021 -50.400 1.00 69.38 289 SER A O 1
ATOM 2180 N N . GLY A 1 290 ? 22.168 22.949 -48.389 1.00 68.00 290 GLY A N 1
ATOM 2181 C CA . GLY A 1 290 ? 21.604 21.761 -47.752 1.00 68.00 290 GLY A CA 1
ATOM 2182 C C . GLY A 1 290 ? 22.646 20.715 -47.351 1.00 68.00 290 GLY A C 1
ATOM 2183 O O . GLY A 1 290 ? 22.283 19.563 -47.116 1.00 68.00 290 GLY A O 1
ATOM 2184 N N . ARG A 1 291 ? 23.938 21.073 -47.294 1.00 69.69 291 ARG A N 1
ATOM 2185 C CA . ARG A 1 291 ? 25.011 20.158 -46.874 1.00 69.69 291 ARG A CA 1
ATOM 2186 C C . ARG A 1 291 ? 25.270 20.283 -45.371 1.00 69.69 291 ARG A C 1
ATOM 2188 O O . ARG A 1 291 ? 25.259 21.407 -44.872 1.00 69.69 291 ARG A O 1
ATOM 2195 N N . PRO A 1 292 ? 25.549 19.179 -44.653 1.00 71.19 292 PRO A N 1
ATOM 2196 C CA . PRO A 1 292 ? 25.897 19.232 -43.233 1.00 71.19 292 PRO A CA 1
ATOM 2197 C C . PRO A 1 292 ? 27.093 20.163 -42.975 1.00 71.19 292 PRO A C 1
ATOM 2199 O O . PRO A 1 292 ? 28.119 20.037 -43.646 1.00 71.19 292 PRO A O 1
ATOM 2202 N N . THR A 1 293 ? 26.980 21.078 -42.005 1.00 82.38 293 THR A N 1
ATOM 2203 C CA . THR A 1 293 ? 28.047 22.045 -41.646 1.00 82.38 293 THR A CA 1
ATOM 2204 C C . THR A 1 293 ? 29.036 21.523 -40.606 1.00 82.38 293 THR A C 1
ATOM 2206 O O . THR A 1 293 ? 30.027 22.191 -40.302 1.00 82.38 293 THR A O 1
ATOM 2209 N N . LEU A 1 294 ? 28.777 20.333 -40.064 1.00 85.19 294 LEU A N 1
ATOM 2210 C CA . LEU A 1 294 ? 29.555 19.692 -39.012 1.00 85.19 294 LEU A CA 1
ATOM 2211 C C . LEU A 1 294 ? 31.061 19.678 -39.325 1.00 85.19 294 LEU A C 1
ATOM 2213 O O . LEU A 1 294 ? 31.524 19.010 -40.251 1.00 85.19 294 LEU A O 1
ATOM 2217 N N . THR A 1 295 ? 31.840 20.379 -38.502 1.00 89.06 295 THR A N 1
ATOM 2218 C CA . THR A 1 295 ? 33.305 20.400 -38.603 1.00 89.06 295 THR A CA 1
ATOM 2219 C C . THR A 1 295 ? 33.948 19.242 -37.836 1.00 89.06 295 THR A C 1
ATOM 2221 O O . THR A 1 295 ? 33.376 18.704 -36.887 1.00 89.06 295 THR A O 1
ATOM 2224 N N . ARG A 1 296 ? 35.187 18.887 -38.205 1.00 87.50 296 ARG A N 1
ATOM 2225 C CA . ARG A 1 296 ? 35.976 17.862 -37.500 1.00 87.50 296 ARG A CA 1
ATOM 2226 C C . ARG A 1 296 ? 36.167 18.190 -36.012 1.00 87.50 296 ARG A C 1
ATOM 2228 O O . ARG A 1 296 ? 35.997 17.311 -35.179 1.00 87.50 296 ARG A O 1
ATOM 2235 N N . GLU A 1 297 ? 36.466 19.449 -35.688 1.00 90.19 297 GLU A N 1
ATOM 2236 C CA . GLU A 1 297 ? 36.661 19.910 -34.305 1.00 90.19 297 GLU A CA 1
ATOM 2237 C C . GLU A 1 297 ? 35.379 19.762 -33.471 1.00 90.19 297 GLU A C 1
ATOM 2239 O O . GLU A 1 297 ? 35.426 19.237 -32.365 1.00 90.19 297 GLU A O 1
ATOM 2244 N N . GLN A 1 298 ? 34.221 20.144 -34.023 1.00 91.50 298 GLN A N 1
ATOM 2245 C CA . GLN A 1 298 ? 32.923 19.962 -33.357 1.00 91.50 298 GLN A CA 1
ATOM 2246 C C . GLN A 1 298 ? 32.576 18.484 -33.152 1.00 91.50 298 GLN A C 1
ATOM 2248 O O . GLN A 1 298 ? 31.993 18.124 -32.130 1.00 91.50 298 GLN A O 1
ATOM 2253 N N . TYR A 1 299 ? 32.924 17.632 -34.118 1.00 92.38 299 TYR A N 1
ATOM 2254 C CA . TYR A 1 299 ? 32.693 16.196 -34.031 1.00 92.38 299 TYR A CA 1
ATOM 2255 C C . TYR A 1 299 ? 33.534 15.541 -32.930 1.00 92.38 299 TYR A C 1
ATOM 2257 O O . TYR A 1 299 ? 32.980 14.863 -32.065 1.00 92.38 299 TYR A O 1
ATOM 2265 N N . ASP A 1 300 ? 34.849 15.773 -32.940 1.00 92.06 300 ASP A N 1
ATOM 2266 C CA . ASP A 1 300 ? 35.761 15.195 -31.949 1.00 92.06 300 ASP A CA 1
ATOM 2267 C C . ASP A 1 300 ? 35.429 15.722 -30.536 1.00 92.06 300 ASP A C 1
ATOM 2269 O O . ASP A 1 300 ? 35.329 14.928 -29.600 1.00 92.06 300 ASP A O 1
ATOM 2273 N N . ALA A 1 301 ? 35.134 17.023 -30.393 1.00 93.31 301 ALA A N 1
ATOM 2274 C CA . ALA A 1 301 ? 34.717 17.615 -29.117 1.00 93.31 301 ALA A CA 1
ATOM 2275 C C . ALA A 1 301 ? 33.408 17.010 -28.586 1.00 93.31 301 ALA A C 1
ATOM 2277 O O . ALA A 1 301 ? 33.296 16.720 -27.398 1.00 93.31 301 ALA A O 1
ATOM 2278 N N . CYS A 1 302 ? 32.420 16.767 -29.456 1.00 94.75 302 CYS A N 1
ATOM 2279 C CA . CYS A 1 302 ? 31.177 16.122 -29.040 1.00 94.75 302 CYS A CA 1
ATOM 2280 C C . CYS A 1 302 ? 31.429 14.707 -28.489 1.00 94.75 302 CYS A C 1
ATOM 2282 O O . CYS A 1 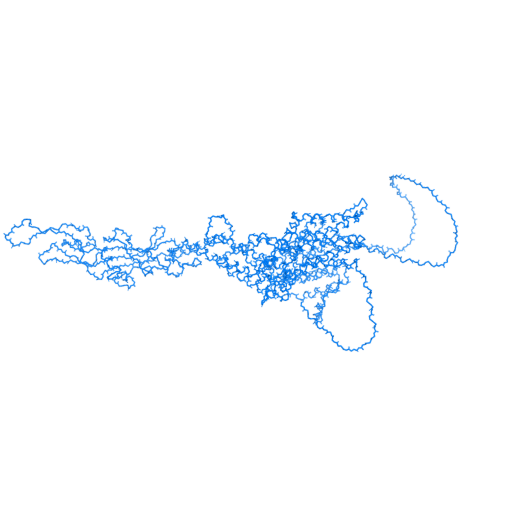302 ? 30.902 14.367 -27.429 1.00 94.75 302 CYS A O 1
ATOM 2284 N N . LEU A 1 303 ? 32.235 13.886 -29.173 1.00 95.12 303 LEU A N 1
ATOM 2285 C CA . LEU A 1 303 ? 32.544 12.531 -28.706 1.00 95.12 303 LEU A CA 1
ATOM 2286 C C . LEU A 1 303 ? 33.332 12.538 -27.390 1.00 95.12 303 LEU A C 1
ATOM 2288 O O . LEU A 1 303 ? 33.031 11.733 -26.507 1.00 95.12 303 LEU A O 1
ATOM 2292 N N . GLU A 1 304 ? 34.304 13.441 -27.247 1.00 96.31 304 GLU A N 1
ATOM 2293 C CA . GLU A 1 304 ? 35.083 13.600 -26.017 1.00 96.31 304 GLU A CA 1
ATOM 2294 C C . GLU A 1 304 ? 34.197 14.004 -24.832 1.00 96.31 304 GLU A C 1
ATOM 2296 O O . GLU A 1 304 ? 34.186 13.311 -23.811 1.00 96.31 304 GLU A O 1
ATOM 2301 N N . ASP A 1 305 ? 33.374 15.041 -25.004 1.00 96.50 305 ASP A N 1
ATOM 2302 C CA . ASP A 1 305 ? 32.453 15.529 -23.976 1.00 96.50 305 ASP A CA 1
ATOM 2303 C C . ASP A 1 305 ? 31.452 14.445 -23.536 1.00 96.50 305 ASP A C 1
ATOM 2305 O O . ASP A 1 305 ? 31.141 14.325 -22.351 1.00 96.50 305 ASP A O 1
ATOM 2309 N N . LEU A 1 306 ? 30.926 13.636 -24.468 1.00 96.69 306 LEU A N 1
ATOM 2310 C CA . LEU A 1 306 ? 29.988 12.555 -24.137 1.00 96.69 306 LEU A CA 1
ATOM 2311 C C . LEU A 1 306 ? 30.641 11.482 -23.251 1.00 96.69 306 LEU A C 1
ATOM 2313 O O . LEU A 1 306 ? 30.001 10.992 -22.317 1.00 96.69 306 LEU A O 1
ATOM 2317 N N . VAL A 1 307 ? 31.905 11.132 -23.513 1.00 96.88 307 VAL A N 1
ATOM 2318 C CA . VAL A 1 307 ? 32.667 10.160 -22.706 1.00 96.88 307 VAL A CA 1
ATOM 2319 C C . VAL A 1 307 ? 33.055 10.746 -21.343 1.00 96.88 307 VAL A C 1
ATOM 2321 O O . VAL A 1 307 ? 32.972 10.037 -20.336 1.00 96.88 307 VAL A O 1
ATOM 2324 N N . GLU A 1 308 ? 33.428 12.031 -21.278 1.00 96.06 308 GLU A N 1
ATOM 2325 C CA . GLU A 1 308 ? 33.696 12.736 -20.011 1.00 96.06 308 GLU A CA 1
ATOM 2326 C C . GLU A 1 308 ? 32.440 12.767 -19.131 1.00 96.06 308 GLU A C 1
ATOM 2328 O O . GLU A 1 308 ? 32.478 12.391 -17.959 1.00 96.06 308 GLU A O 1
ATOM 2333 N N . LEU A 1 309 ? 31.292 13.154 -19.695 1.00 96.62 309 LEU A N 1
ATOM 2334 C CA . LEU A 1 309 ? 30.029 13.201 -18.957 1.00 96.62 309 LEU A CA 1
ATOM 2335 C C . LEU A 1 309 ? 29.615 11.821 -18.434 1.00 96.62 309 LEU A C 1
ATOM 2337 O O . LEU A 1 309 ? 29.127 11.727 -17.304 1.00 96.62 309 LEU A O 1
ATOM 2341 N N . ALA A 1 310 ? 29.835 10.766 -19.221 1.00 95.25 310 ALA A N 1
ATOM 2342 C CA . ALA A 1 310 ? 29.539 9.391 -18.826 1.00 95.25 310 ALA A CA 1
ATOM 2343 C C . ALA A 1 310 ? 30.463 8.897 -17.699 1.00 95.25 310 ALA A C 1
ATOM 2345 O O . ALA A 1 310 ? 30.018 8.146 -16.831 1.00 95.25 310 ALA A O 1
ATOM 2346 N N . GLY A 1 311 ? 31.723 9.344 -17.684 1.00 90.75 311 GLY A N 1
ATOM 2347 C CA . GLY A 1 311 ? 32.719 8.954 -16.686 1.00 90.75 311 GLY A CA 1
ATOM 2348 C C . GLY A 1 311 ? 32.664 9.748 -15.384 1.00 90.75 311 GLY A C 1
ATOM 2349 O O . GLY A 1 311 ? 32.842 9.166 -14.319 1.00 90.75 311 GLY A O 1
ATOM 2350 N N . GLU A 1 312 ? 32.404 11.054 -15.449 1.00 92.31 312 GLU A N 1
ATOM 2351 C CA . GLU A 1 312 ? 32.499 11.952 -14.291 1.00 92.31 312 GLU A CA 1
ATOM 2352 C C . GLU A 1 312 ? 31.134 12.425 -13.797 1.00 92.31 312 GLU A C 1
ATOM 2354 O O . GLU A 1 312 ? 30.806 12.324 -12.613 1.00 92.31 312 GLU A O 1
ATOM 2359 N N . MET A 1 313 ? 30.313 12.972 -14.697 1.00 93.75 313 MET A N 1
ATOM 2360 C CA . MET A 1 313 ? 29.052 13.593 -14.301 1.00 93.75 313 MET A CA 1
ATOM 2361 C C . MET A 1 313 ? 28.039 12.533 -13.868 1.00 93.75 313 MET A C 1
ATOM 2363 O O . MET A 1 313 ? 27.401 12.688 -12.830 1.00 93.75 313 MET A O 1
ATOM 2367 N N . ALA A 1 314 ? 27.946 11.416 -14.589 1.00 94.06 314 ALA A N 1
ATOM 2368 C CA . ALA A 1 314 ? 27.040 10.329 -14.229 1.00 94.06 314 ALA A CA 1
ATOM 2369 C C . ALA A 1 314 ? 27.315 9.734 -12.833 1.00 94.06 314 ALA A C 1
ATOM 2371 O O . ALA A 1 314 ? 26.406 9.138 -12.264 1.00 94.06 314 ALA A O 1
ATOM 2372 N N . ARG A 1 315 ? 28.519 9.907 -12.262 1.00 94.69 315 ARG A N 1
ATOM 2373 C CA . ARG A 1 315 ? 28.906 9.388 -10.934 1.00 94.69 315 ARG A CA 1
ATOM 2374 C C . ARG A 1 315 ? 28.585 10.319 -9.769 1.00 94.69 315 ARG A C 1
ATOM 2376 O O . ARG A 1 315 ? 28.626 9.880 -8.621 1.00 94.69 315 ARG A O 1
ATOM 2383 N N . LYS A 1 316 ? 28.292 11.601 -10.014 1.00 94.75 316 LYS A N 1
ATOM 2384 C CA . LYS A 1 316 ? 28.103 12.543 -8.901 1.00 94.75 316 LYS A CA 1
ATOM 2385 C C . LYS A 1 316 ? 26.884 12.185 -8.059 1.00 94.75 316 LYS A C 1
ATOM 2387 O O . LYS A 1 316 ? 25.874 11.708 -8.582 1.00 94.75 316 LYS A O 1
ATOM 2392 N N . ALA A 1 317 ? 26.956 12.490 -6.766 1.00 93.56 317 ALA A N 1
ATOM 2393 C CA . ALA A 1 317 ? 25.919 12.157 -5.794 1.00 93.56 317 ALA A CA 1
ATOM 2394 C C . ALA A 1 317 ? 24.527 12.691 -6.185 1.00 93.56 317 ALA A C 1
ATOM 2396 O O . ALA A 1 317 ? 23.515 12.040 -5.931 1.00 93.56 317 ALA A O 1
ATOM 2397 N N . GLU A 1 318 ? 24.440 13.829 -6.879 1.00 91.81 318 GLU A N 1
ATOM 2398 C CA . GLU A 1 318 ? 23.165 14.375 -7.349 1.00 91.81 318 GLU A CA 1
ATOM 2399 C C . GLU A 1 318 ? 22.463 13.446 -8.359 1.00 91.81 318 GLU A C 1
ATOM 2401 O O . GLU A 1 318 ? 21.230 13.309 -8.327 1.00 91.81 318 GLU A O 1
ATOM 2406 N N . LEU A 1 319 ? 23.243 12.776 -9.218 1.00 92.50 319 LEU A N 1
ATOM 2407 C CA . LEU A 1 319 ? 22.754 11.896 -10.282 1.00 92.50 319 LEU A CA 1
ATOM 2408 C C . LEU A 1 319 ? 22.766 10.411 -9.918 1.00 92.50 319 LEU A C 1
ATOM 2410 O O . LEU A 1 319 ? 21.942 9.691 -10.473 1.00 92.50 319 LEU A O 1
ATOM 2414 N N . ALA A 1 320 ? 23.642 9.956 -9.021 1.00 94.00 320 ALA A N 1
ATOM 2415 C CA . ALA A 1 320 ? 23.794 8.536 -8.675 1.00 94.00 320 ALA A CA 1
ATOM 2416 C C . ALA A 1 320 ? 23.536 8.206 -7.188 1.00 94.00 320 ALA A C 1
ATOM 2418 O O . ALA A 1 320 ? 23.462 7.032 -6.815 1.00 94.00 320 ALA A O 1
ATOM 2419 N N . GLY A 1 321 ? 23.327 9.220 -6.345 1.00 94.31 321 GLY A N 1
ATOM 2420 C CA . GLY A 1 321 ? 23.135 9.085 -4.899 1.00 94.31 321 GLY A CA 1
ATOM 2421 C C . GLY A 1 321 ? 24.449 9.118 -4.116 1.00 94.31 321 GLY A C 1
ATOM 2422 O O . GLY A 1 321 ? 25.513 8.835 -4.661 1.00 94.31 321 GLY A O 1
ATOM 2423 N N . ASP A 1 322 ? 24.361 9.477 -2.836 1.00 94.31 322 ASP A N 1
ATOM 2424 C CA . ASP A 1 322 ? 25.496 9.497 -1.907 1.00 94.31 322 ASP A CA 1
ATOM 2425 C C . ASP A 1 322 ? 25.639 8.124 -1.209 1.00 94.31 322 ASP A C 1
ATOM 2427 O O . ASP A 1 322 ? 24.688 7.703 -0.541 1.00 94.31 322 ASP A O 1
ATOM 2431 N N . PRO A 1 323 ? 26.769 7.404 -1.363 1.00 93.12 323 PRO A N 1
ATOM 2432 C CA . PRO A 1 323 ? 26.990 6.104 -0.725 1.00 93.12 323 PRO A CA 1
ATOM 2433 C C . PRO A 1 323 ? 27.245 6.175 0.789 1.00 93.12 323 PRO A C 1
ATOM 2435 O O . PRO A 1 323 ? 27.230 5.137 1.451 1.00 93.12 323 PRO A O 1
ATOM 2438 N N . ASP A 1 324 ? 27.438 7.359 1.370 1.00 91.56 324 ASP A N 1
ATOM 2439 C CA . ASP A 1 324 ? 27.670 7.519 2.812 1.00 91.56 324 ASP A CA 1
ATOM 2440 C C . ASP A 1 324 ? 26.378 7.834 3.595 1.00 91.56 324 ASP A C 1
ATOM 2442 O O . ASP A 1 324 ? 26.366 7.899 4.830 1.00 91.56 324 ASP A O 1
ATOM 2446 N N . GLY A 1 325 ? 25.249 7.976 2.893 1.00 89.38 325 GLY A N 1
ATOM 2447 C CA . GLY A 1 325 ? 23.938 8.238 3.478 1.00 89.38 325 GLY A CA 1
ATOM 2448 C C . GLY A 1 325 ? 23.657 9.736 3.675 1.00 89.38 325 GLY A C 1
ATOM 2449 O O . GLY A 1 325 ? 24.040 10.546 2.836 1.00 89.38 325 GLY A O 1
ATOM 2450 N N . PRO A 1 326 ? 22.934 10.147 4.740 1.00 93.38 326 PRO A N 1
ATOM 2451 C CA . PRO A 1 326 ? 22.476 9.359 5.888 1.00 93.38 326 PRO A CA 1
ATOM 2452 C C . PRO A 1 326 ? 21.306 8.412 5.567 1.00 93.38 326 PRO A C 1
ATOM 2454 O O . PRO A 1 326 ? 20.499 8.680 4.682 1.00 93.38 326 PRO A O 1
ATOM 2457 N N . TYR A 1 327 ? 21.155 7.345 6.357 1.00 92.06 327 TYR A N 1
ATOM 2458 C CA . TYR A 1 327 ? 20.173 6.264 6.146 1.00 92.06 327 TYR A CA 1
ATOM 2459 C C . TYR A 1 327 ? 18.971 6.284 7.105 1.00 92.06 327 TYR A C 1
ATOM 2461 O O . TYR A 1 327 ? 18.337 5.265 7.369 1.00 92.06 327 TYR A O 1
ATOM 2469 N N . GLY A 1 328 ? 18.643 7.451 7.666 1.00 88.25 328 GLY A N 1
ATOM 2470 C CA . GLY A 1 328 ? 17.432 7.615 8.478 1.00 88.25 328 GLY A CA 1
ATOM 2471 C C . GLY A 1 328 ? 16.158 7.552 7.629 1.00 88.25 328 GLY A C 1
ATOM 2472 O O . GLY A 1 328 ? 16.192 7.903 6.452 1.00 88.25 328 GLY A O 1
ATOM 2473 N N . VAL A 1 329 ? 15.021 7.167 8.225 1.00 87.38 329 VAL A N 1
ATOM 2474 C CA . VAL A 1 329 ? 13.729 6.982 7.523 1.00 87.38 329 VAL A CA 1
ATOM 2475 C C . VAL A 1 329 ? 13.338 8.197 6.676 1.00 87.38 329 VAL A C 1
ATOM 2477 O O . VAL A 1 329 ? 12.986 8.039 5.511 1.00 87.38 329 VAL A O 1
ATOM 2480 N N . GLU A 1 330 ? 13.474 9.413 7.210 1.00 87.50 330 GLU A N 1
ATOM 2481 C CA . GLU A 1 330 ? 13.167 10.648 6.472 1.00 87.50 330 GLU A CA 1
ATOM 2482 C C . GLU A 1 330 ? 14.085 10.884 5.267 1.00 87.50 330 GLU A C 1
ATOM 2484 O O . GLU A 1 330 ? 13.625 11.362 4.228 1.00 87.50 330 GLU A O 1
ATOM 2489 N N . GLN A 1 331 ? 15.374 10.540 5.374 1.00 91.56 331 GLN A N 1
ATOM 2490 C CA . GLN A 1 331 ? 16.289 10.659 4.240 1.00 91.56 331 GLN A CA 1
ATOM 2491 C C . GLN A 1 331 ? 16.003 9.569 3.209 1.00 91.56 331 GLN A C 1
ATOM 2493 O O . GLN A 1 331 ? 15.822 9.885 2.036 1.00 91.56 331 GLN A O 1
ATOM 2498 N N . MET A 1 332 ? 15.851 8.316 3.646 1.00 92.38 332 MET A N 1
ATOM 2499 C CA . MET A 1 332 ? 15.491 7.201 2.769 1.00 92.38 332 MET A CA 1
ATOM 2500 C C . MET A 1 332 ? 14.192 7.484 2.020 1.00 92.38 332 MET A C 1
ATOM 2502 O O . MET A 1 332 ? 14.106 7.224 0.826 1.00 92.38 332 MET A O 1
ATOM 2506 N N . ARG A 1 333 ? 13.195 8.084 2.679 1.00 90.50 333 ARG A N 1
ATOM 2507 C CA . ARG A 1 333 ? 11.958 8.527 2.032 1.00 90.50 333 ARG A CA 1
ATOM 2508 C C . ARG A 1 333 ? 12.233 9.466 0.864 1.00 90.50 333 ARG A C 1
ATOM 2510 O O . ARG A 1 333 ? 11.646 9.291 -0.194 1.00 90.50 333 ARG A O 1
ATOM 2517 N N . ARG A 1 334 ? 13.093 10.469 1.044 1.00 90.44 334 ARG A N 1
ATOM 2518 C CA . ARG A 1 334 ? 13.413 11.442 -0.012 1.00 90.44 334 ARG A CA 1
ATOM 2519 C C . ARG A 1 334 ? 14.195 10.804 -1.149 1.00 90.44 334 ARG A C 1
ATOM 2521 O O . ARG A 1 334 ? 13.877 11.060 -2.304 1.00 90.44 334 ARG A O 1
ATOM 2528 N N . GLU A 1 335 ? 15.175 9.967 -0.825 1.00 92.00 335 GLU A N 1
ATOM 2529 C CA . GLU A 1 335 ? 16.020 9.344 -1.840 1.00 92.00 335 GLU A CA 1
ATOM 2530 C C . GLU A 1 335 ? 15.262 8.269 -2.624 1.00 92.00 335 GLU A C 1
ATOM 2532 O O . GLU A 1 335 ? 15.259 8.293 -3.849 1.00 92.00 335 GLU A O 1
ATOM 2537 N N . LEU A 1 336 ? 14.520 7.386 -1.953 1.00 90.88 336 LEU A N 1
ATOM 2538 C CA . LEU A 1 336 ? 13.795 6.282 -2.595 1.00 90.88 336 LEU A CA 1
ATOM 2539 C C . LEU A 1 336 ? 12.514 6.719 -3.331 1.00 90.88 336 LEU A C 1
ATOM 2541 O O . LEU A 1 336 ? 11.901 5.904 -4.030 1.00 90.88 336 LEU A O 1
ATOM 2545 N N . LEU A 1 337 ? 12.105 7.990 -3.205 1.00 85.06 337 LEU A N 1
ATOM 2546 C CA . LEU A 1 337 ? 11.099 8.600 -4.083 1.00 85.06 337 LEU A CA 1
ATOM 2547 C C . LEU A 1 337 ? 11.626 8.804 -5.509 1.00 85.06 337 LEU A C 1
ATOM 2549 O O . LEU A 1 337 ? 10.830 8.800 -6.448 1.00 85.06 337 LEU A O 1
ATOM 2553 N N . MET A 1 338 ? 12.939 8.970 -5.670 1.00 87.12 338 MET A N 1
ATOM 2554 C CA . MET A 1 338 ? 13.574 9.099 -6.977 1.00 87.12 338 MET A CA 1
ATOM 2555 C C . MET A 1 338 ? 13.637 7.738 -7.683 1.00 87.12 338 MET A C 1
ATOM 2557 O O . MET A 1 338 ? 13.483 6.678 -7.070 1.00 87.12 338 MET A O 1
ATOM 2561 N N . THR A 1 339 ? 13.871 7.757 -8.996 1.00 84.56 339 THR A N 1
ATOM 2562 C CA . THR A 1 339 ? 14.075 6.530 -9.776 1.00 84.56 339 THR A CA 1
ATOM 2563 C C . THR A 1 339 ? 15.256 5.738 -9.193 1.00 84.56 339 THR A C 1
ATOM 2565 O O . THR A 1 339 ? 16.321 6.332 -9.011 1.00 84.56 339 THR A O 1
ATOM 2568 N N . PRO A 1 340 ? 15.134 4.417 -8.945 1.00 88.19 340 PRO A N 1
ATOM 2569 C CA . PRO A 1 340 ? 16.197 3.630 -8.311 1.00 88.19 340 PRO A CA 1
ATOM 2570 C C . PRO A 1 340 ? 17.573 3.762 -8.975 1.00 88.19 340 PRO A C 1
ATOM 2572 O O . PRO A 1 340 ? 18.567 3.905 -8.274 1.00 88.19 340 PRO A O 1
ATOM 2575 N N . TRP A 1 341 ? 17.633 3.834 -10.310 1.00 86.50 341 TRP A N 1
ATOM 2576 C CA . TRP A 1 341 ? 18.871 4.055 -11.075 1.00 86.50 341 TRP A CA 1
ATOM 2577 C C . TRP A 1 341 ? 19.630 5.328 -10.674 1.00 86.50 341 TRP A C 1
ATOM 2579 O O . TRP A 1 341 ? 20.857 5.333 -10.631 1.00 86.50 341 TRP A O 1
ATOM 2589 N N . GLN A 1 342 ? 18.904 6.391 -10.314 1.00 88.62 342 GLN A N 1
ATOM 2590 C CA . GLN A 1 342 ? 19.471 7.658 -9.844 1.00 88.62 342 GLN A CA 1
ATOM 2591 C C . GLN A 1 342 ? 19.991 7.584 -8.397 1.00 88.62 342 GLN A C 1
ATOM 2593 O O . GLN A 1 342 ? 20.646 8.508 -7.911 1.00 88.62 342 GLN A O 1
ATOM 2598 N N . ARG A 1 343 ? 19.698 6.492 -7.690 1.00 93.19 343 ARG A N 1
ATOM 2599 C CA . ARG A 1 343 ? 20.082 6.245 -6.297 1.00 93.19 343 ARG A CA 1
ATOM 2600 C C . ARG A 1 343 ? 20.785 4.905 -6.132 1.00 93.19 343 ARG A C 1
ATOM 2602 O O . ARG A 1 343 ? 20.684 4.286 -5.072 1.00 93.19 343 ARG A O 1
ATOM 2609 N N . ILE A 1 344 ? 21.509 4.485 -7.168 1.00 93.44 344 ILE A N 1
ATOM 2610 C CA . ILE A 1 344 ? 22.324 3.269 -7.173 1.00 93.44 344 ILE A CA 1
ATOM 2611 C C . ILE A 1 344 ? 23.307 3.257 -5.996 1.00 93.44 344 ILE A C 1
ATOM 2613 O O . ILE A 1 344 ? 23.277 2.327 -5.194 1.00 93.44 344 ILE A O 1
ATOM 2617 N N . ASN A 1 345 ? 24.089 4.326 -5.820 1.00 94.94 345 ASN A N 1
ATOM 2618 C CA . ASN A 1 345 ? 25.115 4.398 -4.779 1.00 94.94 345 ASN A CA 1
ATOM 2619 C C . ASN A 1 345 ? 24.504 4.532 -3.383 1.00 94.94 345 ASN A C 1
ATOM 2621 O O . ASN A 1 345 ? 24.990 3.906 -2.451 1.00 94.94 345 ASN A O 1
ATOM 2625 N N . TYR A 1 346 ? 23.394 5.265 -3.246 1.00 95.19 346 TYR A N 1
ATOM 2626 C CA . TYR A 1 346 ? 22.674 5.368 -1.970 1.00 95.19 346 TYR A CA 1
ATOM 2627 C C . TYR A 1 346 ? 22.083 4.016 -1.538 1.00 95.19 346 TYR A C 1
ATOM 2629 O O . TYR A 1 346 ? 22.174 3.627 -0.376 1.00 95.19 346 TYR A O 1
ATOM 2637 N N . THR A 1 347 ? 21.496 3.262 -2.473 1.00 92.69 347 THR A N 1
ATOM 2638 C CA . THR A 1 347 ? 20.928 1.937 -2.174 1.00 92.69 347 THR A CA 1
ATOM 2639 C C . THR A 1 347 ? 22.026 0.928 -1.841 1.00 92.69 347 THR A C 1
ATOM 2641 O O . THR A 1 347 ? 21.890 0.178 -0.877 1.00 92.69 347 THR A O 1
ATOM 2644 N N . LEU A 1 348 ? 23.133 0.934 -2.593 1.00 92.00 348 LEU A N 1
ATOM 2645 C CA . LEU A 1 348 ? 24.308 0.113 -2.291 1.00 92.00 348 LEU A CA 1
ATOM 2646 C C . LEU A 1 348 ? 24.884 0.449 -0.916 1.00 92.00 348 LEU A C 1
ATOM 2648 O O . LEU A 1 348 ? 25.070 -0.447 -0.099 1.00 92.00 348 LEU A O 1
ATOM 2652 N N . GLY A 1 349 ? 25.107 1.729 -0.625 1.00 92.44 349 GLY A N 1
ATOM 2653 C CA . GLY A 1 349 ? 25.643 2.161 0.659 1.00 92.44 349 GLY A CA 1
ATOM 2654 C C . GLY A 1 349 ? 24.743 1.785 1.844 1.00 92.44 349 GLY A C 1
ATOM 2655 O O . GLY A 1 349 ? 25.253 1.347 2.876 1.00 92.44 349 GLY A O 1
ATOM 2656 N N . TYR A 1 350 ? 23.412 1.830 1.681 1.00 92.62 350 TYR A N 1
ATOM 2657 C CA . TYR A 1 350 ? 22.472 1.302 2.680 1.00 92.62 350 TYR A CA 1
ATOM 2658 C C . TYR A 1 350 ?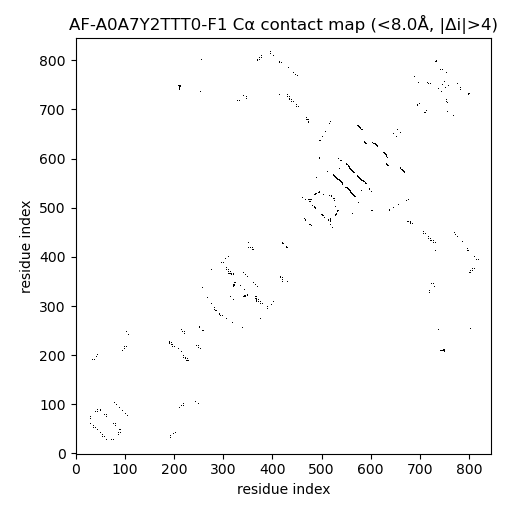 22.702 -0.193 2.936 1.00 92.62 350 TYR A C 1
ATOM 2660 O O . TYR A 1 350 ? 22.812 -0.617 4.087 1.00 92.62 350 TYR A O 1
ATOM 2668 N N . LEU A 1 351 ? 22.798 -0.996 1.870 1.00 89.62 351 LEU A N 1
ATOM 2669 C CA . LEU A 1 351 ? 23.025 -2.439 1.980 1.00 89.62 351 LEU A CA 1
ATOM 2670 C C . LEU A 1 351 ? 24.383 -2.749 2.626 1.00 89.62 351 LEU A C 1
ATOM 2672 O O . LEU A 1 351 ? 24.455 -3.608 3.500 1.00 89.62 351 LEU A O 1
ATOM 2676 N N . HIS A 1 352 ? 25.435 -2.003 2.282 1.00 88.38 352 HIS A N 1
ATOM 2677 C CA . HIS A 1 352 ? 26.750 -2.131 2.915 1.00 88.38 352 HIS A CA 1
ATOM 2678 C C . HIS A 1 352 ? 26.743 -1.754 4.395 1.00 88.38 352 HIS A C 1
ATOM 2680 O O . HIS A 1 352 ? 27.414 -2.410 5.191 1.00 88.38 352 HIS A O 1
ATOM 2686 N N . GLN A 1 353 ? 25.982 -0.729 4.791 1.00 87.75 353 GLN A N 1
ATOM 2687 C CA . GLN A 1 353 ? 25.864 -0.358 6.200 1.00 87.75 353 GLN A CA 1
ATOM 2688 C C . GLN A 1 353 ? 25.237 -1.490 7.027 1.00 87.75 353 GLN A C 1
ATOM 2690 O O . GLN A 1 353 ? 25.673 -1.732 8.154 1.00 87.75 353 GLN A O 1
ATOM 2695 N N . GLN A 1 354 ? 24.244 -2.191 6.471 1.00 82.94 354 GLN A N 1
ATOM 2696 C CA . GLN A 1 354 ? 23.639 -3.364 7.112 1.00 82.94 354 GLN A CA 1
ATOM 2697 C C . GLN A 1 354 ? 24.621 -4.546 7.195 1.00 82.94 354 GLN A C 1
ATOM 2699 O O . GLN A 1 354 ? 24.584 -5.314 8.153 1.00 82.94 354 GLN A O 1
ATOM 2704 N N . GLU A 1 355 ? 25.537 -4.644 6.230 1.00 74.50 355 GLU A N 1
ATOM 2705 C CA . GLU A 1 355 ? 26.525 -5.717 6.075 1.00 74.50 355 GLU A CA 1
ATOM 2706 C C . GLU A 1 355 ? 27.907 -5.413 6.669 1.00 74.50 355 GLU A C 1
ATOM 2708 O O . GLU A 1 355 ? 28.885 -6.070 6.313 1.00 74.50 355 GLU A O 1
ATOM 2713 N N . ALA A 1 356 ? 28.020 -4.421 7.556 1.00 62.25 356 ALA A N 1
ATOM 2714 C CA . ALA A 1 356 ? 29.301 -3.894 8.027 1.00 62.25 356 ALA A CA 1
ATOM 2715 C C . ALA A 1 356 ? 30.340 -4.998 8.357 1.00 62.25 356 ALA A C 1
ATOM 2717 O O . ALA A 1 356 ? 30.297 -5.626 9.418 1.00 62.25 356 ALA A O 1
ATOM 2718 N N . GLY A 1 357 ? 31.298 -5.201 7.439 1.00 63.06 357 GLY A N 1
ATOM 2719 C CA . GLY A 1 357 ? 32.418 -6.139 7.568 1.00 63.06 357 GLY A CA 1
ATOM 2720 C C . GLY A 1 357 ? 32.391 -7.408 6.698 1.00 63.06 357 GLY A C 1
ATOM 2721 O O . GLY A 1 357 ? 33.387 -8.129 6.734 1.00 63.06 357 GLY A O 1
ATOM 2722 N N . SER A 1 358 ? 31.329 -7.701 5.930 1.00 74.94 358 SER A N 1
ATOM 2723 C CA . SER A 1 358 ? 31.271 -8.878 5.031 1.00 74.94 358 SER A CA 1
ATOM 2724 C C . SER A 1 358 ? 31.609 -8.570 3.565 1.00 74.94 358 SER A C 1
ATOM 2726 O O . SER A 1 358 ? 32.215 -9.414 2.905 1.00 74.94 358 SER A O 1
ATOM 2728 N N . CYS A 1 359 ? 31.277 -7.368 3.081 1.00 82.12 359 CYS A N 1
ATOM 2729 C CA . CYS A 1 359 ? 31.468 -6.939 1.691 1.00 82.12 359 CYS A CA 1
ATOM 2730 C C . CYS A 1 359 ? 32.098 -5.549 1.601 1.00 82.12 359 CYS A C 1
ATOM 2732 O O . CYS A 1 359 ? 31.651 -4.619 2.277 1.00 82.12 359 CYS A O 1
ATOM 2734 N N . GLU A 1 360 ? 33.110 -5.404 0.744 1.00 85.31 360 GLU A N 1
ATOM 2735 C CA . GLU A 1 360 ? 33.751 -4.118 0.468 1.00 85.31 360 GLU A CA 1
ATOM 2736 C C . GLU A 1 360 ? 32.919 -3.322 -0.555 1.00 85.31 360 GLU A C 1
ATOM 2738 O O . GLU A 1 360 ? 32.520 -3.884 -1.584 1.00 85.31 360 GLU A O 1
ATOM 2743 N N . PRO A 1 361 ? 32.605 -2.041 -0.278 1.00 87.88 361 PRO A N 1
ATOM 2744 C CA . PRO A 1 361 ? 31.925 -1.195 -1.250 1.00 87.88 361 PRO A CA 1
ATOM 2745 C C . PRO A 1 361 ? 32.808 -0.950 -2.485 1.00 87.88 361 PRO A C 1
ATOM 2747 O O . PRO A 1 361 ? 34.027 -1.110 -2.404 1.00 87.88 361 PRO A O 1
ATOM 2750 N N . PRO A 1 362 ? 32.221 -0.547 -3.627 1.00 89.50 362 PRO A N 1
ATOM 2751 C CA . PRO A 1 362 ? 32.996 -0.124 -4.791 1.00 89.50 362 PRO A CA 1
ATOM 2752 C C . PRO A 1 362 ? 34.015 0.969 -4.427 1.00 89.50 362 PRO A C 1
ATOM 2754 O O . PRO A 1 362 ? 33.693 1.861 -3.641 1.00 89.50 362 PRO A O 1
ATOM 2757 N N . GLU A 1 363 ? 35.221 0.907 -5.007 1.00 87.19 363 GLU A N 1
ATOM 2758 C CA . GLU A 1 363 ? 36.292 1.889 -4.748 1.00 87.19 363 GLU A CA 1
ATOM 2759 C C . GLU A 1 363 ? 35.858 3.315 -5.117 1.00 87.19 363 GLU A C 1
ATOM 2761 O O . GLU A 1 363 ? 36.095 4.256 -4.359 1.00 87.19 363 GLU A O 1
ATOM 2766 N N . ASP A 1 364 ? 35.171 3.446 -6.253 1.00 89.88 364 ASP A N 1
ATOM 2767 C CA . ASP A 1 364 ? 34.582 4.687 -6.735 1.00 89.88 364 ASP A CA 1
ATOM 2768 C C . ASP A 1 364 ? 33.053 4.561 -6.834 1.00 89.88 364 ASP A C 1
ATOM 2770 O O . ASP A 1 364 ? 32.535 3.494 -7.185 1.00 89.88 364 ASP A O 1
ATOM 2774 N N . PRO A 1 365 ? 32.297 5.654 -6.605 1.00 93.44 365 PRO A N 1
ATOM 2775 C CA . PRO A 1 365 ? 30.860 5.675 -6.849 1.00 93.44 365 PRO A CA 1
ATOM 2776 C C . PRO A 1 365 ? 30.529 5.236 -8.279 1.00 93.44 365 PRO A C 1
ATOM 2778 O O . PRO A 1 365 ? 31.131 5.711 -9.249 1.00 93.44 365 PRO A O 1
ATOM 2781 N N . LEU A 1 366 ? 29.541 4.355 -8.424 1.00 94.25 366 LEU A N 1
ATOM 2782 C CA . LEU A 1 366 ? 29.113 3.855 -9.726 1.00 94.25 366 LEU A CA 1
ATOM 2783 C C . LEU A 1 366 ? 28.360 4.945 -10.503 1.00 94.25 366 LEU A C 1
ATOM 2785 O O . LEU A 1 366 ? 27.629 5.741 -9.898 1.00 94.25 366 LEU A O 1
ATOM 2789 N N . PRO A 1 367 ? 28.501 5.004 -11.839 1.00 94.75 367 PRO A N 1
ATOM 2790 C CA . PRO A 1 367 ? 27.729 5.936 -12.647 1.00 94.75 367 PRO A CA 1
ATOM 2791 C C . PRO A 1 367 ? 26.249 5.550 -12.638 1.00 94.75 367 PRO A C 1
ATOM 2793 O O . PRO A 1 367 ? 25.901 4.369 -12.614 1.00 94.75 367 PRO A O 1
ATOM 2796 N N . ASN A 1 368 ? 25.364 6.545 -12.710 1.00 93.19 368 ASN A N 1
ATOM 2797 C CA . ASN A 1 368 ? 23.939 6.319 -12.922 1.00 93.19 368 ASN A CA 1
ATOM 2798 C C . ASN A 1 368 ? 23.743 5.509 -14.223 1.00 93.19 368 ASN A C 1
ATOM 2800 O O . ASN A 1 368 ? 24.052 6.024 -15.306 1.00 93.19 368 ASN A O 1
ATOM 2804 N N . PRO A 1 369 ? 23.192 4.279 -14.148 1.00 90.75 369 PRO A N 1
ATOM 2805 C CA . PRO A 1 369 ? 23.093 3.395 -15.308 1.00 90.75 369 PRO A CA 1
ATOM 2806 C C . PRO A 1 369 ? 22.266 3.975 -16.452 1.00 90.75 369 PRO A C 1
ATOM 2808 O O . PRO A 1 369 ? 22.551 3.708 -17.619 1.00 90.75 369 PRO A O 1
ATOM 2811 N N . LEU A 1 370 ? 21.249 4.780 -16.141 1.00 89.12 370 LEU A N 1
ATOM 2812 C CA . LEU A 1 370 ? 20.385 5.393 -17.141 1.00 89.12 370 LEU A CA 1
ATOM 2813 C C . LEU A 1 370 ? 21.082 6.548 -17.867 1.00 89.12 370 LEU A C 1
ATOM 2815 O O . LEU A 1 370 ? 21.001 6.622 -19.094 1.00 89.12 370 LEU A O 1
ATOM 2819 N N . GLU A 1 371 ? 21.792 7.414 -17.140 1.00 91.88 371 GLU A N 1
ATOM 2820 C CA . GLU A 1 371 ? 22.568 8.506 -17.753 1.00 91.88 371 GLU A CA 1
ATOM 2821 C C . GLU A 1 371 ? 23.665 7.944 -18.651 1.00 91.88 371 GLU A C 1
ATOM 2823 O O . GLU A 1 371 ? 23.795 8.350 -19.805 1.00 91.88 371 GLU A O 1
ATOM 2828 N N . TRP A 1 372 ? 24.403 6.950 -18.146 1.00 95.06 372 TRP A N 1
ATOM 2829 C CA . TRP A 1 372 ? 25.447 6.281 -18.912 1.00 95.06 372 TRP A CA 1
ATOM 2830 C C . TRP A 1 372 ? 24.875 5.629 -20.180 1.00 95.06 372 TRP A C 1
ATOM 2832 O O . TRP A 1 372 ? 25.381 5.864 -21.276 1.00 95.06 372 TRP A O 1
ATOM 2842 N N . SER A 1 373 ? 23.765 4.886 -20.067 1.00 92.06 373 SER A N 1
ATOM 2843 C CA . SER A 1 373 ? 23.132 4.222 -21.221 1.00 92.06 373 SER A CA 1
ATOM 2844 C C . SER A 1 373 ? 22.636 5.223 -22.267 1.00 92.06 373 SER A C 1
ATOM 2846 O O . SER A 1 373 ? 22.725 4.966 -23.471 1.00 92.06 373 SER A O 1
ATOM 2848 N N . THR A 1 374 ? 22.131 6.374 -21.817 1.00 90.00 374 THR A N 1
ATOM 2849 C CA . THR A 1 374 ? 21.674 7.463 -22.688 1.00 90.00 374 THR A CA 1
ATOM 2850 C C . THR A 1 374 ? 22.853 8.071 -23.444 1.00 90.00 374 THR A C 1
ATOM 2852 O O . THR A 1 374 ? 22.827 8.130 -24.673 1.00 90.00 374 THR A O 1
ATOM 2855 N N . LEU A 1 375 ? 23.926 8.434 -22.737 1.00 95.19 375 LEU A N 1
ATOM 2856 C CA . LEU A 1 375 ? 25.146 8.990 -23.328 1.00 95.19 375 LEU A CA 1
ATOM 2857 C C . LEU A 1 375 ? 25.819 8.008 -24.296 1.00 95.19 375 LEU A C 1
ATOM 2859 O O . LEU A 1 375 ? 26.185 8.402 -25.399 1.00 95.19 375 LEU A O 1
ATOM 2863 N N . ALA A 1 376 ? 25.907 6.723 -23.948 1.00 95.25 376 ALA A N 1
ATOM 2864 C CA . ALA A 1 376 ? 26.425 5.672 -24.825 1.00 95.25 376 ALA A CA 1
ATOM 2865 C C . ALA A 1 376 ? 25.564 5.474 -26.085 1.00 95.25 376 ALA A C 1
ATOM 2867 O O . ALA A 1 376 ? 26.085 5.247 -27.182 1.00 95.25 376 ALA A O 1
ATOM 2868 N N . THR A 1 377 ? 24.242 5.603 -25.959 1.00 91.88 377 THR A N 1
ATOM 2869 C CA . THR A 1 377 ? 23.325 5.527 -27.104 1.00 91.88 377 THR A CA 1
ATOM 2870 C C . THR A 1 377 ? 23.494 6.726 -28.033 1.00 91.88 377 THR A C 1
ATOM 2872 O O . THR A 1 377 ? 23.595 6.532 -29.246 1.00 91.88 377 THR A O 1
ATOM 2875 N N . VAL A 1 378 ? 23.587 7.942 -27.482 1.00 91.88 378 VAL A N 1
ATOM 2876 C CA . VAL A 1 378 ? 23.838 9.169 -28.255 1.00 91.88 378 VAL A CA 1
ATOM 2877 C C . VAL A 1 378 ? 25.217 9.125 -28.907 1.00 91.88 378 VAL A C 1
ATOM 2879 O O . VAL A 1 378 ? 25.319 9.411 -30.094 1.00 91.88 378 VAL A O 1
ATOM 2882 N N . PHE A 1 379 ? 26.252 8.678 -28.189 1.00 95.12 379 PHE A N 1
ATOM 2883 C CA . PHE A 1 379 ? 27.594 8.456 -28.734 1.00 95.12 379 PHE A CA 1
ATOM 2884 C C . PHE A 1 379 ? 27.542 7.518 -29.943 1.00 95.12 379 PHE A C 1
ATOM 2886 O O . PHE A 1 379 ? 28.052 7.843 -31.012 1.00 95.12 379 PHE A O 1
ATOM 2893 N N . SER A 1 380 ? 26.877 6.365 -29.804 1.00 93.62 380 SER A N 1
ATOM 2894 C CA . SER A 1 380 ? 26.763 5.386 -30.888 1.00 93.62 380 SER A CA 1
ATOM 2895 C C . SER A 1 380 ? 25.987 5.926 -32.091 1.00 93.62 380 SER A C 1
ATOM 2897 O O . SER A 1 380 ? 26.363 5.658 -33.232 1.00 93.62 380 SER A O 1
ATOM 2899 N N . TRP A 1 381 ? 24.917 6.689 -31.853 1.00 92.56 381 TRP A N 1
ATOM 2900 C CA . TRP A 1 381 ? 24.144 7.334 -32.912 1.00 92.56 381 TRP A CA 1
ATOM 2901 C C . TRP A 1 381 ? 24.953 8.419 -33.631 1.00 92.56 381 TRP A C 1
ATOM 2903 O O . TRP A 1 381 ? 25.015 8.400 -34.860 1.00 92.56 381 TRP A O 1
ATOM 2913 N N . PHE A 1 382 ? 25.598 9.317 -32.882 1.00 91.31 382 PHE A N 1
ATOM 2914 C CA . PHE A 1 382 ? 26.380 10.436 -33.409 1.00 91.31 382 PHE A CA 1
ATOM 2915 C C . PHE A 1 382 ? 27.585 9.935 -34.210 1.00 91.31 382 PHE A C 1
ATOM 2917 O O . PHE A 1 382 ? 27.833 10.407 -35.318 1.00 91.31 382 PHE A O 1
ATOM 2924 N N . ALA A 1 383 ? 28.253 8.886 -33.717 1.00 90.44 383 ALA A N 1
ATOM 2925 C CA . ALA A 1 383 ? 29.375 8.255 -34.400 1.00 90.44 383 ALA A CA 1
ATOM 2926 C C . ALA A 1 383 ? 29.033 7.748 -35.814 1.00 90.44 383 ALA A C 1
ATOM 2928 O O . ALA A 1 383 ? 29.863 7.776 -36.721 1.00 90.44 383 ALA A O 1
ATOM 2929 N N . ARG A 1 384 ? 27.789 7.297 -36.021 1.00 89.12 384 ARG A N 1
ATOM 2930 C CA . ARG A 1 384 ? 27.312 6.801 -37.322 1.00 89.12 384 ARG A CA 1
ATOM 2931 C C . ARG A 1 384 ? 26.966 7.913 -38.309 1.00 89.12 384 ARG A C 1
ATOM 2933 O O . ARG A 1 384 ? 26.881 7.627 -39.498 1.00 89.12 384 ARG A O 1
ATOM 2940 N N . GLN A 1 385 ? 26.779 9.151 -37.847 1.00 87.62 385 GLN A N 1
ATOM 2941 C CA . GLN A 1 385 ? 26.421 10.273 -38.724 1.00 87.62 385 GLN A CA 1
ATOM 2942 C C . GLN A 1 385 ? 27.597 10.723 -39.597 1.00 87.62 385 GLN A C 1
ATOM 2944 O O . GLN A 1 385 ? 27.387 11.209 -40.704 1.00 87.62 385 GLN A O 1
ATOM 2949 N N . SER A 1 386 ? 28.840 10.532 -39.134 1.00 85.94 386 SER A N 1
ATOM 2950 C CA . SER A 1 386 ? 30.044 10.833 -39.919 1.00 85.94 386 SER A CA 1
ATOM 2951 C C . SER A 1 386 ? 31.108 9.734 -39.780 1.00 85.94 386 SER A C 1
ATOM 2953 O O . SER A 1 386 ? 32.096 9.894 -39.055 1.00 85.94 386 SER A O 1
ATOM 2955 N N . PRO A 1 387 ? 30.960 8.611 -40.513 1.00 85.25 387 PRO A N 1
ATOM 2956 C CA . PRO A 1 387 ? 31.905 7.493 -40.464 1.00 85.25 387 PRO A CA 1
ATOM 2957 C C . PRO A 1 387 ? 33.357 7.893 -40.759 1.00 85.25 387 PRO A C 1
ATOM 2959 O O . PRO A 1 387 ? 34.286 7.345 -40.171 1.00 85.25 387 PRO A O 1
ATOM 2962 N N . VAL A 1 388 ? 33.552 8.870 -41.651 1.00 85.44 388 VAL A N 1
ATOM 2963 C CA . VAL A 1 388 ? 34.877 9.369 -42.053 1.00 85.44 388 VAL A CA 1
ATOM 2964 C C . VAL A 1 388 ? 35.576 10.089 -40.900 1.00 85.44 388 VAL A C 1
ATOM 2966 O O . VAL A 1 388 ? 36.787 9.954 -40.736 1.00 85.44 388 VAL A O 1
ATOM 2969 N N . TYR A 1 389 ? 34.838 10.846 -40.083 1.00 87.69 389 TYR A N 1
ATOM 2970 C CA . TYR A 1 389 ? 35.419 11.475 -38.897 1.00 87.69 389 TYR A CA 1
ATOM 2971 C C . TYR A 1 389 ? 35.632 10.465 -37.770 1.00 87.69 389 TYR A C 1
ATOM 2973 O O . TYR A 1 389 ? 36.615 10.565 -37.037 1.00 87.69 389 TYR A O 1
ATOM 2981 N N . PHE A 1 390 ? 34.776 9.448 -37.672 1.00 92.06 390 PHE A N 1
ATOM 2982 C CA . PHE A 1 390 ? 34.873 8.450 -36.616 1.00 92.06 390 PHE A CA 1
ATOM 2983 C C . PHE A 1 390 ? 36.106 7.546 -36.701 1.00 92.06 390 PHE A C 1
ATOM 2985 O O . PHE A 1 390 ? 36.665 7.206 -35.666 1.00 92.06 390 PHE A O 1
ATOM 2992 N N . GLN A 1 391 ? 36.539 7.146 -37.898 1.00 89.56 391 GLN A N 1
ATOM 2993 C CA . GLN A 1 391 ? 37.598 6.144 -38.091 1.00 89.56 391 GLN A CA 1
ATOM 2994 C C . GLN A 1 391 ? 39.013 6.699 -37.829 1.00 89.56 391 GLN A C 1
ATOM 2996 O O . GLN A 1 391 ? 39.838 6.786 -38.738 1.00 89.56 391 GLN A O 1
ATOM 3001 N N . THR A 1 392 ? 39.310 7.084 -36.585 1.00 91.19 392 THR A N 1
ATOM 3002 C CA . THR A 1 392 ? 40.652 7.510 -36.153 1.00 91.19 392 THR A CA 1
ATOM 3003 C C . THR A 1 392 ? 41.085 6.822 -34.857 1.00 91.19 392 THR A C 1
ATOM 3005 O O . THR A 1 392 ? 40.221 6.433 -34.068 1.00 91.19 392 THR A O 1
ATOM 3008 N N . PRO A 1 393 ? 42.403 6.685 -34.599 1.00 90.75 393 PRO A N 1
ATOM 3009 C CA . PRO A 1 393 ? 42.908 6.075 -33.364 1.00 90.75 393 PRO A CA 1
ATOM 3010 C C . PRO A 1 393 ? 42.410 6.771 -32.089 1.00 90.75 393 PRO A C 1
ATOM 3012 O O . PRO A 1 393 ? 42.150 6.121 -31.081 1.00 90.75 393 PRO A O 1
ATOM 3015 N N . GLU A 1 394 ? 42.237 8.093 -32.127 1.00 93.06 394 GLU A N 1
ATOM 3016 C CA . GLU A 1 394 ? 41.736 8.880 -30.996 1.00 93.06 394 GLU A CA 1
ATOM 3017 C C . GLU A 1 394 ? 40.270 8.542 -30.672 1.00 93.06 394 GLU A C 1
ATOM 3019 O O . GLU A 1 394 ? 39.890 8.433 -29.505 1.00 93.06 394 GLU A O 1
ATOM 3024 N N . ASN A 1 395 ? 39.454 8.317 -31.704 1.00 93.12 395 ASN A N 1
ATOM 3025 C CA . ASN A 1 395 ? 38.045 7.952 -31.564 1.00 93.12 395 ASN A CA 1
ATOM 3026 C C . ASN A 1 395 ? 37.861 6.464 -31.215 1.00 93.12 395 ASN A C 1
ATOM 3028 O O . ASN A 1 395 ? 36.938 6.121 -30.473 1.00 93.12 395 ASN A O 1
ATOM 3032 N N . GLU A 1 396 ? 38.763 5.586 -31.669 1.00 94.56 396 GLU A N 1
ATOM 3033 C CA . GLU A 1 396 ? 38.852 4.196 -31.197 1.00 94.56 396 GLU A CA 1
ATOM 3034 C C . GLU A 1 396 ? 39.125 4.148 -29.685 1.00 94.56 396 GLU A C 1
ATOM 3036 O O . GLU A 1 396 ? 38.476 3.406 -28.947 1.00 94.56 396 GLU A O 1
ATOM 3041 N N . GLU A 1 397 ? 40.025 5.004 -29.203 1.00 95.44 397 GLU A N 1
ATOM 3042 C CA . GLU A 1 397 ? 40.350 5.142 -27.785 1.00 95.44 397 GLU A CA 1
ATOM 3043 C C . GLU A 1 397 ? 39.177 5.708 -26.960 1.00 95.44 397 GLU A C 1
ATOM 3045 O O . GLU A 1 397 ? 38.897 5.228 -25.860 1.00 95.44 397 GLU A O 1
ATOM 3050 N N . LEU A 1 398 ? 38.436 6.691 -27.484 1.00 96.12 398 LEU A N 1
ATOM 3051 C CA . LEU A 1 398 ? 37.187 7.169 -26.867 1.00 96.12 398 LEU A CA 1
ATOM 3052 C C . LEU A 1 398 ? 36.133 6.057 -26.765 1.00 96.12 398 LEU A C 1
ATOM 3054 O O . LEU A 1 398 ? 35.522 5.875 -25.710 1.00 96.12 398 LEU A O 1
ATOM 3058 N N . LEU A 1 399 ? 35.957 5.274 -27.832 1.00 96.00 399 LEU A N 1
ATOM 3059 C CA . LEU A 1 399 ? 35.052 4.127 -27.842 1.00 96.00 399 LEU A CA 1
ATOM 3060 C C . LEU A 1 399 ? 35.476 3.058 -26.824 1.00 96.00 399 LEU A C 1
ATOM 3062 O O . LEU A 1 399 ? 34.623 2.504 -26.125 1.00 96.00 399 LEU A O 1
ATOM 3066 N N . ARG A 1 400 ? 36.782 2.783 -26.713 1.00 95.62 400 ARG A N 1
ATOM 3067 C CA . ARG A 1 400 ? 37.343 1.863 -25.715 1.00 95.62 400 ARG A CA 1
ATOM 3068 C C . ARG A 1 400 ? 37.025 2.332 -24.297 1.00 95.62 400 ARG A C 1
ATOM 3070 O O . ARG A 1 400 ? 36.518 1.531 -23.515 1.00 95.62 400 ARG A O 1
ATOM 3077 N N . ARG A 1 401 ? 37.243 3.616 -23.991 1.00 96.38 401 ARG A N 1
ATOM 3078 C CA . ARG A 1 401 ? 36.912 4.213 -22.685 1.00 96.38 401 ARG A CA 1
ATOM 3079 C C . ARG A 1 401 ? 35.426 4.096 -22.355 1.00 96.38 401 ARG A C 1
ATOM 3081 O O . ARG A 1 401 ? 35.089 3.649 -21.263 1.00 96.38 401 ARG A O 1
ATOM 3088 N N . MET A 1 402 ? 34.540 4.424 -23.299 1.00 96.25 402 MET A N 1
ATOM 3089 C CA . MET A 1 402 ? 33.094 4.250 -23.108 1.00 96.25 402 MET A CA 1
ATOM 3090 C C . MET A 1 402 ? 32.758 2.779 -22.814 1.00 96.25 402 MET A C 1
ATOM 3092 O O . MET A 1 402 ? 32.034 2.488 -21.867 1.00 96.25 402 MET A O 1
ATOM 3096 N N . ARG A 1 403 ? 33.328 1.831 -23.572 1.00 95.56 403 ARG A N 1
ATOM 3097 C CA . ARG A 1 403 ? 33.127 0.391 -23.340 1.00 95.56 403 ARG A CA 1
ATOM 3098 C C . ARG A 1 403 ? 33.605 -0.049 -21.954 1.00 95.56 403 ARG A C 1
ATOM 3100 O O . ARG A 1 403 ? 32.917 -0.830 -21.307 1.00 95.56 403 ARG A O 1
ATOM 3107 N N . GLU A 1 404 ? 34.764 0.428 -21.511 1.00 95.06 404 GLU A N 1
ATOM 3108 C CA . GLU A 1 404 ? 35.333 0.102 -20.198 1.00 95.06 404 GLU A CA 1
ATOM 3109 C C . GLU A 1 404 ? 34.463 0.606 -19.051 1.00 95.06 404 GLU A C 1
ATOM 3111 O O . GLU A 1 404 ? 34.186 -0.168 -18.144 1.00 95.06 404 GLU A O 1
ATOM 3116 N N . GLN A 1 405 ? 33.937 1.831 -19.140 1.00 94.44 405 GLN A N 1
ATOM 3117 C CA . GLN A 1 405 ? 32.993 2.360 -18.148 1.00 94.44 405 GLN A CA 1
ATOM 3118 C C . GLN A 1 405 ? 31.741 1.476 -18.007 1.00 94.44 405 GLN A C 1
ATOM 3120 O O . GLN A 1 405 ? 31.277 1.217 -16.898 1.00 94.44 405 GLN A O 1
ATOM 3125 N N . GLY A 1 406 ? 31.186 0.993 -19.124 1.00 93.75 406 GLY A N 1
ATOM 3126 C CA . GLY A 1 406 ? 30.005 0.125 -19.103 1.00 93.75 406 GLY A CA 1
ATOM 3127 C C . GLY A 1 406 ? 30.285 -1.287 -18.577 1.00 93.75 406 GLY A C 1
ATOM 3128 O O . GLY A 1 406 ? 29.445 -1.861 -17.877 1.00 93.75 406 GLY A O 1
ATOM 3129 N N . LEU A 1 407 ? 31.468 -1.839 -18.876 1.00 93.44 407 LEU A N 1
ATOM 3130 C CA . LEU A 1 407 ? 31.930 -3.108 -18.305 1.00 93.44 407 LEU A CA 1
ATOM 3131 C C . LEU A 1 407 ? 32.158 -2.979 -16.797 1.00 93.44 407 LEU A C 1
ATOM 3133 O O . LEU A 1 407 ? 31.612 -3.784 -16.054 1.00 93.44 407 LEU A O 1
ATOM 3137 N N . GLU A 1 408 ? 32.855 -1.934 -16.349 1.00 92.81 408 GLU A N 1
ATOM 3138 C CA . GLU A 1 408 ? 33.096 -1.646 -14.930 1.00 92.81 408 GLU A CA 1
ATOM 3139 C C . GLU A 1 408 ? 31.779 -1.525 -14.153 1.00 92.81 408 GLU A C 1
ATOM 3141 O O . GLU A 1 408 ? 31.624 -2.155 -13.108 1.00 92.81 408 GLU A O 1
ATOM 3146 N N . LEU A 1 409 ? 30.801 -0.774 -14.678 1.00 92.31 409 LEU A N 1
ATOM 3147 C CA . LEU A 1 409 ? 29.479 -0.647 -14.063 1.00 92.31 409 LEU A CA 1
ATOM 3148 C C . LEU A 1 409 ? 28.784 -2.012 -13.927 1.00 92.31 409 LEU A C 1
ATOM 3150 O O . LEU A 1 409 ? 28.220 -2.323 -12.878 1.00 92.31 409 LEU A O 1
ATOM 3154 N N . THR A 1 410 ? 28.819 -2.821 -14.988 1.00 90.38 410 THR A N 1
ATOM 3155 C CA . THR A 1 410 ? 28.163 -4.135 -15.019 1.00 90.38 410 THR A CA 1
ATOM 3156 C C . THR A 1 410 ? 28.840 -5.116 -14.064 1.00 90.38 410 THR A C 1
ATOM 3158 O O . THR A 1 410 ? 28.171 -5.736 -13.241 1.00 90.38 410 THR A O 1
ATOM 3161 N N . GLU A 1 411 ? 30.164 -5.240 -14.144 1.00 90.06 411 GLU A N 1
ATOM 3162 C CA . GLU A 1 411 ? 30.960 -6.141 -13.310 1.00 90.06 411 GLU A CA 1
ATOM 3163 C C . GLU A 1 411 ? 30.870 -5.755 -11.835 1.00 90.06 411 GLU A C 1
ATOM 3165 O O . GLU A 1 411 ? 30.641 -6.623 -10.995 1.00 90.06 411 GLU A O 1
ATOM 3170 N N . SER A 1 412 ? 30.952 -4.459 -11.519 1.00 90.44 412 SER A N 1
ATOM 3171 C CA . SER A 1 412 ? 30.815 -3.975 -10.143 1.00 90.44 412 SER A CA 1
ATOM 3172 C C . SER A 1 412 ? 29.449 -4.324 -9.565 1.00 90.44 412 SER A C 1
ATOM 3174 O O . SER A 1 412 ? 29.379 -4.848 -8.460 1.00 90.44 412 SER A O 1
ATOM 3176 N N . LEU A 1 413 ? 28.357 -4.104 -10.306 1.00 88.62 413 LEU A N 1
ATOM 3177 C CA . LEU A 1 413 ? 27.016 -4.480 -9.849 1.00 88.62 413 LEU A CA 1
ATOM 3178 C C . LEU A 1 413 ? 26.895 -5.985 -9.579 1.00 88.62 413 LEU A C 1
ATOM 3180 O O . LEU A 1 413 ? 26.375 -6.368 -8.533 1.00 88.62 413 LEU A O 1
ATOM 3184 N N . LEU A 1 414 ? 27.398 -6.830 -10.482 1.00 86.56 414 LEU A N 1
ATOM 3185 C CA . LEU A 1 414 ? 27.363 -8.286 -10.314 1.00 86.56 414 LEU A CA 1
ATOM 3186 C C . LEU A 1 414 ? 28.190 -8.740 -9.101 1.00 86.56 414 LEU A C 1
ATOM 3188 O O . LEU A 1 414 ? 27.717 -9.559 -8.317 1.00 86.56 414 LEU A O 1
ATOM 3192 N N . LEU A 1 415 ? 29.385 -8.172 -8.904 1.00 87.94 415 LEU A N 1
ATOM 3193 C CA . LEU A 1 415 ? 30.233 -8.450 -7.739 1.00 87.94 415 LEU A CA 1
ATOM 3194 C C . LEU A 1 415 ? 29.556 -8.042 -6.427 1.00 87.94 415 LEU A C 1
ATOM 3196 O O . LEU A 1 415 ? 29.623 -8.780 -5.443 1.00 87.94 415 LEU A O 1
ATOM 3200 N N . GLN A 1 416 ? 28.879 -6.891 -6.412 1.00 89.00 416 GLN A N 1
ATOM 3201 C CA . GLN A 1 416 ? 28.157 -6.433 -5.229 1.00 89.00 416 GLN A CA 1
ATOM 3202 C C . GLN A 1 416 ? 26.978 -7.350 -4.894 1.00 89.00 416 GLN A C 1
ATOM 3204 O O . GLN A 1 416 ? 26.811 -7.733 -3.736 1.00 89.00 416 GLN A O 1
ATOM 3209 N N . VAL A 1 417 ? 26.190 -7.764 -5.891 1.00 89.50 417 VAL A N 1
ATOM 3210 C CA . VAL A 1 417 ? 25.079 -8.702 -5.669 1.00 89.50 417 VAL A CA 1
ATOM 3211 C C . VAL A 1 417 ? 25.582 -10.055 -5.181 1.00 89.50 417 VAL A C 1
ATOM 3213 O O . VAL A 1 417 ? 25.036 -10.563 -4.201 1.00 89.50 417 VAL A O 1
ATOM 3216 N N . ASP A 1 418 ? 26.627 -10.607 -5.802 1.00 86.00 418 ASP A N 1
ATOM 3217 C CA . ASP A 1 418 ? 27.210 -11.894 -5.404 1.00 86.00 418 ASP A CA 1
ATOM 3218 C C . ASP A 1 418 ? 27.713 -11.854 -3.957 1.00 86.00 418 ASP A C 1
ATOM 3220 O O . ASP A 1 418 ? 27.353 -12.708 -3.140 1.00 86.00 418 ASP A O 1
ATOM 3224 N N . CYS A 1 419 ? 28.447 -10.797 -3.593 1.00 86.56 419 CYS A N 1
ATOM 3225 C CA . CYS A 1 419 ? 28.937 -10.629 -2.232 1.00 86.56 419 CYS A CA 1
ATOM 3226 C C . CYS A 1 419 ? 27.787 -10.501 -1.219 1.00 86.56 419 CYS A C 1
ATOM 3228 O O . CYS A 1 419 ? 27.718 -11.266 -0.251 1.00 86.56 419 CYS A O 1
ATOM 3230 N N . ILE A 1 420 ? 26.845 -9.576 -1.452 1.00 86.00 420 ILE A N 1
ATOM 3231 C CA . ILE A 1 420 ? 25.736 -9.298 -0.523 1.00 86.00 420 ILE A CA 1
ATOM 3232 C C . ILE A 1 420 ? 24.839 -10.535 -0.350 1.00 86.00 420 ILE A C 1
ATOM 3234 O O . ILE A 1 420 ? 24.392 -10.831 0.766 1.00 86.00 420 ILE A O 1
ATOM 3238 N N . SER A 1 421 ? 24.602 -11.276 -1.437 1.00 83.62 421 SER A N 1
ATOM 3239 C CA . SER A 1 421 ? 23.770 -12.486 -1.452 1.00 83.62 421 SER A CA 1
ATOM 3240 C C . SER A 1 421 ? 24.458 -13.700 -0.816 1.00 83.62 421 SER A C 1
ATOM 3242 O O . SER A 1 421 ? 23.771 -14.610 -0.340 1.00 83.62 421 SER A O 1
ATOM 3244 N N . GLY A 1 422 ? 25.797 -13.728 -0.811 1.00 70.94 422 GLY A N 1
ATOM 3245 C CA . GLY A 1 422 ? 26.642 -14.825 -0.329 1.00 70.94 422 GLY A CA 1
ATOM 3246 C C . GLY A 1 422 ? 27.160 -14.695 1.109 1.00 70.94 422 GLY A C 1
ATOM 3247 O O . GLY A 1 422 ? 27.745 -15.648 1.622 1.00 70.94 422 GLY A O 1
ATOM 3248 N N . ALA A 1 423 ? 26.923 -13.572 1.793 1.00 61.22 423 ALA A N 1
ATOM 3249 C CA . ALA A 1 423 ? 27.454 -13.271 3.130 1.00 61.22 423 ALA A CA 1
ATOM 3250 C C . ALA A 1 423 ? 26.890 -14.122 4.310 1.00 61.22 423 ALA A C 1
ATOM 3252 O O . ALA A 1 423 ? 26.969 -13.713 5.468 1.00 61.22 423 ALA A O 1
ATOM 3253 N N . GLY A 1 424 ? 26.340 -15.326 4.082 1.00 57.59 424 GLY A N 1
ATOM 3254 C CA . GLY A 1 424 ? 25.726 -16.148 5.138 1.00 57.59 424 GLY A CA 1
ATOM 3255 C C . GLY A 1 424 ? 25.471 -17.622 4.787 1.00 57.59 424 GLY A C 1
ATOM 3256 O O . GLY A 1 424 ? 25.858 -18.118 3.736 1.00 57.59 424 GLY A O 1
ATOM 3257 N N . ALA A 1 425 ? 24.800 -18.352 5.691 1.00 54.94 425 ALA A N 1
ATOM 3258 C CA . ALA A 1 425 ? 24.520 -19.794 5.563 1.00 54.94 425 ALA A CA 1
ATOM 3259 C C . ALA A 1 425 ? 23.337 -20.147 4.621 1.00 54.94 425 ALA A C 1
ATOM 3261 O O . ALA A 1 425 ? 22.854 -21.279 4.639 1.00 54.94 425 ALA A O 1
ATOM 3262 N N . GLY A 1 426 ? 22.862 -19.193 3.813 1.00 66.69 426 GLY A N 1
ATOM 3263 C CA . GLY A 1 426 ? 21.745 -19.328 2.869 1.00 66.69 426 GLY A CA 1
ATOM 3264 C C . GLY A 1 426 ? 21.736 -18.190 1.840 1.00 66.69 426 GLY A C 1
ATOM 3265 O O . GLY A 1 426 ? 22.560 -17.284 1.932 1.00 66.69 426 GLY A O 1
ATOM 3266 N N . VAL A 1 427 ? 20.825 -18.238 0.860 1.00 70.19 427 VAL A N 1
ATOM 3267 C CA . VAL A 1 427 ? 20.631 -17.147 -0.117 1.00 70.19 427 VAL A CA 1
ATOM 3268 C C . VAL A 1 427 ? 19.958 -15.985 0.605 1.00 70.19 427 VAL A C 1
ATOM 3270 O O . VAL A 1 427 ? 18.784 -16.082 0.959 1.00 70.19 427 VAL A O 1
ATOM 3273 N N . ASN A 1 428 ? 20.707 -14.917 0.867 1.00 81.44 428 ASN A N 1
ATOM 3274 C CA . ASN A 1 428 ? 20.195 -13.717 1.525 1.00 81.44 428 ASN A CA 1
ATOM 3275 C C . ASN A 1 428 ? 20.435 -12.506 0.627 1.00 81.44 428 ASN A C 1
ATOM 3277 O O . ASN A 1 428 ? 21.270 -11.649 0.908 1.00 81.44 428 ASN A O 1
ATOM 3281 N N . ASP A 1 429 ? 19.745 -12.500 -0.505 1.00 89.81 429 ASP A N 1
ATOM 3282 C CA . ASP A 1 429 ? 19.890 -11.474 -1.525 1.00 89.81 429 ASP A CA 1
ATOM 3283 C C . ASP A 1 429 ? 19.311 -10.105 -1.088 1.00 89.81 429 ASP A C 1
ATOM 3285 O O . ASP A 1 429 ? 18.559 -10.025 -0.104 1.00 89.81 429 ASP A O 1
ATOM 3289 N N . PRO A 1 430 ? 19.642 -8.999 -1.786 1.00 91.75 430 PRO A N 1
ATOM 3290 C CA . PRO A 1 430 ? 19.139 -7.664 -1.460 1.00 91.75 430 PRO A CA 1
ATOM 3291 C C . PRO A 1 430 ? 17.613 -7.563 -1.317 1.00 91.75 430 PRO A C 1
ATOM 3293 O O . PRO A 1 430 ? 17.127 -6.770 -0.504 1.00 91.75 430 PRO A O 1
ATOM 3296 N N . VAL A 1 431 ? 16.835 -8.347 -2.071 1.00 94.31 431 VAL A N 1
ATOM 3297 C CA . VAL A 1 431 ? 15.366 -8.316 -2.016 1.00 94.31 431 VAL A CA 1
ATOM 3298 C C . VAL A 1 431 ? 14.860 -9.051 -0.781 1.00 94.31 431 VAL A C 1
ATOM 3300 O O . VAL A 1 431 ? 14.031 -8.492 -0.065 1.00 94.31 431 VAL A O 1
ATOM 3303 N N . VAL A 1 432 ? 15.393 -10.235 -0.460 1.00 92.62 432 VAL A N 1
ATOM 3304 C CA . VAL A 1 432 ? 15.056 -10.968 0.780 1.00 92.62 432 VAL A CA 1
ATOM 3305 C C . VAL A 1 432 ? 15.320 -10.108 2.015 1.00 92.62 432 VAL A C 1
ATOM 3307 O O . VAL A 1 432 ? 14.468 -10.019 2.903 1.00 92.62 432 VAL A O 1
ATOM 3310 N N . ARG A 1 433 ? 16.456 -9.406 2.047 1.00 90.44 433 ARG A N 1
ATOM 3311 C CA . ARG A 1 433 ? 16.809 -8.472 3.129 1.00 90.44 433 ARG A CA 1
ATOM 3312 C C . ARG A 1 433 ? 15.826 -7.309 3.215 1.00 90.44 433 ARG A C 1
ATOM 3314 O O . ARG A 1 433 ? 15.279 -7.035 4.279 1.00 90.44 433 ARG A O 1
ATOM 3321 N N . SER A 1 434 ? 15.527 -6.683 2.079 1.00 93.75 434 SER A N 1
ATOM 3322 C CA . SER A 1 434 ? 14.558 -5.583 2.015 1.00 93.75 434 SER A CA 1
ATOM 3323 C C . SER A 1 434 ? 13.151 -6.032 2.450 1.00 93.75 434 SER A C 1
ATOM 3325 O O . SER A 1 434 ? 12.429 -5.274 3.099 1.00 93.75 434 SER A O 1
ATOM 3327 N N . LEU A 1 435 ? 12.753 -7.272 2.136 1.00 96.06 435 LEU A N 1
ATOM 3328 C CA . LEU A 1 435 ? 11.489 -7.870 2.580 1.00 96.06 435 LEU A CA 1
ATOM 3329 C C . LEU A 1 435 ? 11.480 -8.160 4.087 1.00 96.06 435 LEU A C 1
ATOM 3331 O O . LEU A 1 435 ? 10.427 -8.052 4.717 1.00 96.06 435 LEU A O 1
ATOM 3335 N N . ALA A 1 436 ? 12.626 -8.503 4.680 1.00 94.12 436 ALA A N 1
ATOM 3336 C CA . ALA A 1 436 ? 12.759 -8.650 6.127 1.00 94.12 436 ALA A CA 1
ATOM 3337 C C . ALA A 1 436 ? 12.601 -7.299 6.848 1.00 94.12 436 ALA A C 1
ATOM 3339 O O . ALA A 1 436 ? 11.811 -7.209 7.790 1.00 94.12 436 ALA A O 1
ATOM 3340 N N . ASP A 1 437 ? 13.242 -6.238 6.350 1.00 94.19 437 ASP A N 1
ATOM 3341 C CA . ASP A 1 437 ? 13.059 -4.875 6.871 1.00 94.19 437 ASP A CA 1
ATOM 3342 C C . ASP A 1 437 ? 11.596 -4.420 6.732 1.00 94.19 437 ASP A C 1
ATOM 3344 O O . ASP A 1 437 ? 11.010 -3.838 7.648 1.00 94.19 437 ASP A O 1
ATOM 3348 N N . TYR A 1 438 ? 10.970 -4.726 5.591 1.00 97.38 438 TYR A N 1
ATOM 3349 C CA . TYR A 1 438 ? 9.551 -4.461 5.362 1.00 97.38 438 TYR A CA 1
ATOM 3350 C C . TYR A 1 438 ? 8.650 -5.208 6.352 1.00 97.38 438 TYR A C 1
ATOM 3352 O O . TYR A 1 438 ? 7.718 -4.612 6.894 1.00 97.38 438 TYR A O 1
ATOM 3360 N N . ARG A 1 439 ? 8.932 -6.489 6.627 1.00 97.81 439 ARG A N 1
ATOM 3361 C CA . ARG A 1 439 ? 8.208 -7.278 7.634 1.00 97.81 439 ARG A CA 1
ATOM 3362 C C . ARG A 1 439 ? 8.258 -6.603 8.996 1.00 97.81 439 ARG A C 1
ATOM 3364 O O . ARG A 1 439 ? 7.216 -6.428 9.617 1.00 97.81 439 ARG A O 1
ATOM 3371 N N . GLN A 1 440 ? 9.446 -6.192 9.433 1.00 96.88 440 GLN A N 1
ATOM 3372 C CA . GLN A 1 440 ? 9.620 -5.536 10.726 1.00 96.88 440 GLN A CA 1
ATOM 3373 C C . GLN A 1 440 ? 8.817 -4.229 10.809 1.00 96.88 440 GLN A C 1
ATOM 3375 O O . GLN A 1 440 ? 8.159 -3.963 11.818 1.00 96.88 440 GLN A O 1
ATOM 3380 N N . ALA A 1 441 ? 8.819 -3.427 9.740 1.00 96.44 441 ALA A N 1
ATOM 3381 C CA . ALA A 1 441 ? 8.009 -2.214 9.668 1.00 96.44 441 ALA A CA 1
ATOM 3382 C C . ALA A 1 441 ? 6.500 -2.520 9.718 1.00 96.44 441 ALA A C 1
ATOM 3384 O O . ALA A 1 441 ? 5.753 -1.839 10.423 1.00 96.44 441 ALA A O 1
ATOM 3385 N N . LEU A 1 442 ? 6.047 -3.566 9.019 1.00 97.06 442 LEU A N 1
ATOM 3386 C CA . LEU A 1 442 ? 4.648 -3.997 9.029 1.00 97.06 442 LEU A CA 1
ATOM 3387 C C . LEU A 1 442 ? 4.214 -4.483 10.419 1.00 97.06 442 LEU A C 1
ATOM 3389 O O . LEU A 1 442 ? 3.163 -4.074 10.909 1.00 97.06 442 LEU A O 1
ATOM 3393 N N . GLU A 1 443 ? 5.026 -5.302 11.084 1.00 96.44 443 GLU A N 1
ATOM 3394 C CA . GLU A 1 443 ? 4.773 -5.768 12.452 1.00 96.44 443 GLU A CA 1
ATOM 3395 C C . GLU A 1 443 ? 4.721 -4.596 13.443 1.00 96.44 443 GLU A C 1
ATOM 3397 O O . GLU A 1 443 ? 3.834 -4.541 14.298 1.00 96.44 443 GLU A O 1
ATOM 3402 N N . SER A 1 444 ? 5.616 -3.615 13.287 1.00 95.06 444 SER A N 1
ATOM 3403 C CA . SER A 1 444 ? 5.611 -2.372 14.066 1.00 95.06 444 SER A CA 1
ATOM 3404 C C . SER A 1 444 ? 4.327 -1.564 13.857 1.00 95.06 444 SER A C 1
ATOM 3406 O O . SER A 1 444 ? 3.746 -1.070 14.828 1.00 95.06 444 SER A O 1
ATOM 3408 N N . LEU A 1 445 ? 3.844 -1.450 12.615 1.00 95.25 445 LEU A N 1
ATOM 3409 C CA . LEU A 1 445 ? 2.571 -0.801 12.298 1.00 95.25 445 LEU A CA 1
ATOM 3410 C C . LEU A 1 445 ? 1.389 -1.542 12.938 1.00 95.25 445 LEU A C 1
ATOM 3412 O O . LEU A 1 445 ? 0.539 -0.910 13.559 1.00 95.25 445 LEU A O 1
ATOM 3416 N N . VAL A 1 446 ? 1.345 -2.871 12.829 1.00 94.75 446 VAL A N 1
ATOM 3417 C CA . VAL A 1 446 ? 0.281 -3.706 13.411 1.00 94.75 446 VAL A CA 1
ATOM 3418 C C . VAL A 1 446 ? 0.259 -3.602 14.936 1.00 94.75 446 VAL A C 1
ATOM 3420 O O . VAL A 1 446 ? -0.814 -3.472 15.528 1.00 94.75 446 VAL A O 1
ATOM 3423 N N . ALA A 1 447 ? 1.427 -3.613 15.580 1.00 92.81 447 ALA A N 1
ATOM 3424 C CA . ALA A 1 447 ? 1.535 -3.401 17.019 1.00 92.81 447 ALA A CA 1
ATOM 3425 C C . ALA A 1 447 ? 1.011 -2.013 17.419 1.00 92.81 447 ALA A C 1
ATOM 3427 O O . ALA A 1 447 ? 0.204 -1.916 18.344 1.00 92.81 447 ALA A O 1
ATOM 3428 N N . GLY A 1 448 ? 1.396 -0.966 16.678 1.00 92.50 448 GLY A N 1
ATOM 3429 C CA . GLY A 1 448 ? 0.906 0.395 16.896 1.00 92.50 448 GLY A CA 1
ATOM 3430 C C . GLY A 1 448 ? -0.608 0.525 16.707 1.00 92.50 448 GLY A C 1
ATOM 3431 O O . GLY A 1 448 ? -1.264 1.183 17.505 1.00 92.50 448 GLY A O 1
ATOM 3432 N N . LEU A 1 449 ? -1.189 -0.143 15.704 1.00 92.69 449 LEU A N 1
ATOM 3433 C CA . LEU A 1 449 ? -2.642 -0.158 15.488 1.00 92.69 449 LEU A CA 1
ATOM 3434 C C . LEU A 1 449 ? -3.381 -0.804 16.659 1.00 92.69 449 LEU A C 1
ATOM 3436 O O . LEU A 1 449 ? -4.390 -0.275 17.114 1.00 92.69 449 LEU A O 1
ATOM 3440 N N . ARG A 1 450 ? -2.863 -1.920 17.178 1.00 91.56 450 ARG A N 1
ATOM 3441 C CA . ARG A 1 450 ? -3.449 -2.596 18.339 1.00 91.56 450 ARG A CA 1
ATOM 3442 C C . ARG A 1 450 ? -3.362 -1.742 19.603 1.00 91.56 450 ARG A C 1
ATOM 3444 O O . ARG A 1 450 ? -4.308 -1.723 20.383 1.00 91.56 450 ARG A O 1
ATOM 3451 N N . GLU A 1 451 ? -2.239 -1.063 19.818 1.00 91.00 451 GLU A N 1
ATOM 3452 C CA . GLU A 1 451 ? -2.064 -0.126 20.933 1.00 91.00 451 GLU A CA 1
ATOM 3453 C C . GLU A 1 451 ? -3.059 1.038 20.827 1.00 91.00 451 GLU A C 1
ATOM 3455 O O . GLU A 1 451 ? -3.798 1.305 21.769 1.00 91.00 451 GLU A O 1
ATOM 3460 N N . ALA A 1 452 ? -3.171 1.636 19.641 1.00 90.50 452 ALA A N 1
ATOM 3461 C CA . ALA A 1 452 ? -4.108 2.713 19.349 1.00 90.50 452 ALA A CA 1
ATOM 3462 C C . ALA A 1 452 ? -5.583 2.302 19.528 1.00 90.50 452 ALA A C 1
ATOM 3464 O O . ALA A 1 452 ? -6.371 3.068 20.081 1.00 90.50 452 ALA A O 1
ATOM 3465 N N . GLU A 1 453 ? -5.967 1.091 19.105 1.00 90.38 453 GLU A N 1
ATOM 3466 C CA . GLU A 1 453 ? -7.303 0.529 19.359 1.00 90.38 453 GLU A CA 1
ATOM 3467 C C . GLU A 1 453 ? -7.585 0.397 20.864 1.00 90.38 453 GLU A C 1
ATOM 3469 O O . GLU A 1 453 ? -8.669 0.754 21.331 1.00 90.38 453 GLU A O 1
ATOM 3474 N N . LEU A 1 454 ? -6.619 -0.111 21.637 1.00 89.81 454 LEU A N 1
ATOM 3475 C CA . LEU A 1 454 ? -6.763 -0.278 23.084 1.00 89.81 454 LEU A CA 1
ATOM 3476 C C . LEU A 1 454 ? -6.852 1.070 23.807 1.00 89.81 454 LEU A C 1
ATOM 3478 O O . LEU A 1 454 ? -7.722 1.231 24.664 1.00 89.81 454 LEU A O 1
ATOM 3482 N N . ASP A 1 455 ? -6.016 2.037 23.435 1.00 89.25 455 ASP A N 1
ATOM 3483 C CA . ASP A 1 455 ? -6.017 3.383 24.012 1.00 89.25 455 ASP A CA 1
ATOM 3484 C C . ASP A 1 455 ? -7.318 4.130 23.701 1.00 89.25 455 ASP A C 1
ATOM 3486 O O . ASP A 1 455 ? -7.928 4.720 24.597 1.00 89.25 455 ASP A O 1
ATOM 3490 N N . TYR A 1 456 ? -7.797 4.050 22.454 1.00 90.38 456 TYR A N 1
ATOM 3491 C CA . TYR A 1 456 ? -9.081 4.628 22.056 1.00 90.38 456 TYR A CA 1
ATOM 3492 C C . TYR A 1 456 ? -10.229 4.054 22.894 1.00 90.38 456 TYR A C 1
ATOM 3494 O O . TYR A 1 456 ? -11.046 4.791 23.451 1.00 90.38 456 TYR A O 1
ATOM 3502 N N . ARG A 1 457 ? -10.265 2.724 23.040 1.00 91.31 457 ARG A N 1
ATOM 3503 C CA . ARG A 1 457 ? -11.279 2.033 23.844 1.00 91.31 457 ARG A CA 1
ATOM 3504 C C . ARG A 1 457 ? -11.191 2.395 25.319 1.00 91.31 457 ARG A C 1
ATOM 3506 O O . ARG A 1 457 ? -12.229 2.642 25.923 1.00 91.31 457 ARG A O 1
ATOM 3513 N N . ALA A 1 458 ? -9.993 2.483 25.889 1.00 90.69 458 ALA A N 1
ATOM 3514 C CA . ALA A 1 458 ? -9.798 2.884 27.281 1.00 90.69 458 ALA A CA 1
ATOM 3515 C C . ALA A 1 458 ? -10.276 4.322 27.561 1.00 90.69 458 ALA A C 1
ATOM 3517 O O . ALA A 1 458 ? -10.695 4.617 28.679 1.00 90.69 458 ALA A O 1
ATOM 3518 N N . GLY A 1 459 ? -10.238 5.207 26.558 1.00 90.38 459 GLY A N 1
ATOM 3519 C CA . GLY A 1 459 ? -10.733 6.581 26.667 1.00 90.38 459 GLY A CA 1
ATOM 3520 C C . GLY A 1 459 ? -12.259 6.729 26.615 1.00 90.38 459 GLY A C 1
ATOM 3521 O O . GLY A 1 459 ? -12.778 7.746 27.073 1.00 90.38 459 GLY A O 1
ATOM 3522 N N . ILE A 1 460 ? -12.980 5.746 26.066 1.00 91.50 460 ILE A N 1
ATOM 3523 C CA . ILE A 1 460 ? -14.434 5.830 25.826 1.00 91.50 460 ILE A CA 1
ATOM 3524 C C . ILE A 1 460 ? -15.229 4.847 26.688 1.00 91.50 460 ILE A C 1
ATOM 3526 O O . ILE A 1 460 ? -16.324 5.172 27.147 1.00 91.50 460 ILE A O 1
ATOM 3530 N N . LEU A 1 461 ? -14.703 3.643 26.895 1.00 93.69 461 LEU A N 1
ATOM 3531 C CA . LEU A 1 461 ? -15.372 2.579 27.634 1.00 93.69 461 LEU A CA 1
ATOM 3532 C C . LEU A 1 461 ? -15.088 2.684 29.132 1.00 93.69 461 LEU A C 1
ATOM 3534 O O . LEU A 1 461 ? -14.078 3.241 29.566 1.00 93.69 461 LEU A O 1
ATOM 3538 N N . LYS A 1 462 ? -15.973 2.107 29.950 1.00 91.50 462 LYS A N 1
ATOM 3539 C CA . LYS A 1 462 ? -15.738 2.036 31.397 1.00 91.50 462 LYS A CA 1
ATOM 3540 C C . LYS A 1 462 ? -14.543 1.128 31.731 1.00 91.50 462 LYS A C 1
ATOM 3542 O O . LYS A 1 462 ? -14.308 0.134 31.042 1.00 91.50 462 LYS A O 1
ATOM 3547 N N . PRO A 1 463 ? -13.810 1.398 32.827 1.00 89.62 463 PRO A N 1
ATOM 3548 C CA . PRO A 1 463 ? -12.747 0.509 33.290 1.00 89.62 463 PRO A CA 1
ATOM 3549 C C . PRO A 1 463 ? -13.248 -0.927 33.496 1.00 89.62 463 PRO A C 1
ATOM 3551 O O . PRO A 1 463 ? -14.291 -1.138 34.111 1.00 89.62 463 PRO A O 1
ATOM 3554 N N . GLY A 1 464 ? -12.500 -1.911 32.991 1.00 87.31 464 GLY A N 1
ATOM 3555 C CA . GLY A 1 464 ? -12.881 -3.327 33.060 1.00 87.31 464 GLY A CA 1
ATOM 3556 C C . GLY A 1 464 ? -13.916 -3.770 32.017 1.00 87.31 464 GLY A C 1
ATOM 3557 O O . GLY A 1 464 ? -14.384 -4.902 32.099 1.00 87.31 464 GLY A O 1
ATOM 3558 N N . SER A 1 465 ? -14.272 -2.904 31.061 1.00 91.62 465 SER A N 1
ATOM 3559 C CA . SER A 1 465 ? -15.121 -3.239 29.913 1.00 91.62 465 SER A CA 1
ATOM 3560 C C . SER A 1 465 ? -14.505 -4.361 29.067 1.00 91.62 465 SER A C 1
ATOM 3562 O O . SER A 1 465 ? -13.315 -4.330 28.754 1.00 91.62 465 SER A O 1
ATOM 3564 N N . ASP A 1 466 ? -15.333 -5.320 28.661 1.00 92.81 466 ASP A N 1
ATOM 3565 C CA . ASP A 1 466 ? -14.980 -6.459 27.800 1.00 92.81 466 ASP A CA 1
ATOM 3566 C C . ASP A 1 466 ? -15.781 -6.494 26.482 1.00 92.81 466 ASP A C 1
ATOM 3568 O O . ASP A 1 466 ? -15.611 -7.406 25.672 1.00 92.81 466 ASP A O 1
ATOM 3572 N N . VAL A 1 467 ? -16.612 -5.474 26.235 1.00 92.38 467 VAL A N 1
ATOM 3573 C CA . VAL A 1 467 ? -17.394 -5.311 25.004 1.00 92.38 467 VAL A CA 1
ATOM 3574 C C . VAL A 1 467 ? -16.526 -5.295 23.745 1.00 92.38 467 VAL A C 1
ATOM 3576 O O . VAL A 1 467 ? -15.491 -4.629 23.654 1.00 92.38 467 VAL A O 1
ATOM 3579 N N . VAL A 1 468 ? -17.007 -5.986 22.716 1.00 90.94 468 VAL A N 1
ATOM 3580 C CA . VAL A 1 468 ? -16.391 -6.011 21.394 1.00 90.94 468 VAL A CA 1
ATOM 3581 C C . VAL A 1 468 ? -17.212 -5.131 20.452 1.00 90.94 468 VAL A C 1
ATOM 3583 O O . VAL A 1 468 ? -18.325 -5.481 20.072 1.00 90.94 468 VAL A O 1
ATOM 3586 N N . LEU A 1 469 ? -16.660 -3.982 20.049 1.00 90.81 469 LEU A N 1
ATOM 3587 C CA . LEU A 1 469 ? -17.405 -2.949 19.307 1.00 90.81 469 LEU A CA 1
ATOM 3588 C C . LEU A 1 469 ? -17.909 -3.389 17.922 1.00 90.81 469 LEU A C 1
ATOM 3590 O O . LEU A 1 469 ? -18.937 -2.903 17.465 1.00 90.81 469 LEU A O 1
ATOM 3594 N N . HIS A 1 470 ? -17.210 -4.310 17.252 1.00 87.88 470 HIS A N 1
ATOM 3595 C CA . HIS A 1 470 ? -17.625 -4.820 15.939 1.00 87.88 470 HIS A CA 1
ATOM 3596 C C . HIS A 1 470 ? -18.700 -5.921 16.021 1.00 87.88 470 HIS A C 1
ATOM 3598 O O . HIS A 1 470 ? -19.164 -6.390 14.981 1.00 87.88 470 HIS A O 1
ATOM 3604 N N . ARG A 1 471 ? -19.071 -6.376 17.229 1.00 89.19 471 ARG A N 1
ATOM 3605 C CA . ARG A 1 471 ? -20.126 -7.378 17.449 1.00 89.19 471 ARG A CA 1
ATOM 3606 C C . ARG A 1 471 ? -21.469 -6.716 17.761 1.00 89.19 471 ARG A C 1
ATOM 3608 O O . ARG A 1 471 ? -21.538 -5.529 18.073 1.00 89.19 471 ARG A O 1
ATOM 3615 N N . GLY A 1 472 ? -22.536 -7.506 17.637 1.00 87.38 472 GLY A N 1
ATOM 3616 C CA . GLY A 1 472 ? -23.902 -7.099 17.962 1.00 87.38 472 GLY A CA 1
ATOM 3617 C C . GLY A 1 472 ? -24.124 -6.909 19.461 1.00 87.38 472 GLY A C 1
ATOM 3618 O O . GLY A 1 472 ? -23.191 -6.934 20.258 1.00 87.38 472 GLY A O 1
ATOM 3619 N N . ALA A 1 473 ? -25.371 -6.692 19.861 1.00 89.44 473 ALA A N 1
ATOM 3620 C CA . ALA A 1 473 ? -25.721 -6.508 21.269 1.00 89.44 473 ALA A CA 1
ATOM 3621 C C . ALA A 1 473 ? -26.029 -7.830 22.007 1.00 89.44 473 ALA A C 1
ATOM 3623 O O . ALA A 1 473 ? -26.341 -7.823 23.193 1.00 89.44 473 ALA A O 1
ATOM 3624 N N . ASP A 1 474 ? -25.917 -8.958 21.308 1.00 90.94 474 ASP A N 1
ATOM 3625 C CA . ASP A 1 474 ? -26.115 -10.335 21.773 1.00 90.94 474 ASP A CA 1
ATOM 3626 C C . ASP A 1 474 ? -24.882 -10.941 22.470 1.00 90.94 474 ASP A C 1
ATOM 3628 O O . ASP A 1 474 ? -24.831 -12.140 22.730 1.00 90.94 474 ASP A O 1
ATOM 3632 N N . GLN A 1 475 ? -23.875 -10.119 22.763 1.00 93.62 475 GLN A N 1
ATOM 3633 C CA . GLN A 1 475 ? -22.646 -10.535 23.441 1.00 93.62 475 GLN A CA 1
ATOM 3634 C C . GLN A 1 475 ? -22.923 -10.900 24.902 1.00 93.62 475 GLN A C 1
ATOM 3636 O O . GLN A 1 475 ? -23.724 -10.257 25.576 1.00 93.62 475 GLN A O 1
ATOM 3641 N N . GLU A 1 476 ? -22.181 -11.877 25.410 1.00 93.56 476 GLU A N 1
ATOM 3642 C CA . GLU A 1 476 ? -22.093 -12.137 26.846 1.00 93.56 476 GLU A CA 1
ATOM 3643 C C . GLU A 1 476 ? -21.021 -11.234 27.469 1.00 93.56 476 GLU A C 1
ATOM 3645 O O . GLU A 1 476 ? -20.004 -10.944 26.830 1.00 93.56 476 GLU A O 1
ATOM 3650 N N . THR A 1 477 ? -21.219 -10.799 28.718 1.00 92.56 477 THR A N 1
ATOM 3651 C CA . THR A 1 477 ? -20.263 -9.916 29.406 1.00 92.56 477 THR A CA 1
ATOM 3652 C C . THR A 1 477 ? -20.024 -10.300 30.867 1.00 92.56 477 THR A C 1
ATOM 3654 O O . THR A 1 477 ? -20.935 -10.517 31.676 1.00 92.56 477 THR A O 1
ATOM 3657 N N . ALA A 1 478 ? -18.748 -10.329 31.251 1.00 91.56 478 ALA A N 1
ATOM 3658 C CA . ALA A 1 478 ? -18.321 -10.498 32.634 1.00 91.56 478 ALA A CA 1
ATOM 3659 C C . ALA A 1 478 ? -18.207 -9.156 33.381 1.00 91.56 478 ALA A C 1
ATOM 3661 O O . ALA A 1 478 ? -17.860 -9.146 34.569 1.00 91.56 478 ALA A O 1
ATOM 3662 N N . PHE A 1 479 ? -18.511 -8.035 32.716 1.00 91.19 479 PHE A N 1
ATOM 3663 C CA . PHE A 1 479 ? -18.412 -6.688 33.264 1.00 91.19 479 PHE A CA 1
ATOM 3664 C C . PHE A 1 479 ? -19.272 -6.523 34.518 1.00 91.19 479 PHE A C 1
ATOM 3666 O O . PHE A 1 479 ? -20.469 -6.820 34.525 1.00 91.19 479 PHE A O 1
ATOM 3673 N N . ARG A 1 480 ? -18.668 -6.034 35.602 1.00 89.75 480 ARG A N 1
ATOM 3674 C CA . ARG A 1 480 ? -19.360 -5.690 36.848 1.00 89.75 480 ARG A CA 1
ATOM 3675 C C . ARG A 1 480 ? -18.809 -4.359 37.339 1.00 89.75 480 ARG A C 1
ATOM 3677 O O . ARG A 1 480 ? -17.607 -4.237 37.551 1.00 89.75 480 ARG A O 1
ATOM 3684 N N . ASN A 1 481 ? -19.683 -3.379 37.537 1.00 86.12 481 ASN A N 1
ATOM 3685 C CA . ASN A 1 481 ? -19.290 -2.077 38.062 1.00 86.12 481 ASN A CA 1
ATOM 3686 C C . ASN A 1 481 ? -18.961 -2.187 39.563 1.00 86.12 481 ASN A C 1
ATOM 3688 O O . ASN A 1 481 ? -19.847 -2.092 40.409 1.00 86.12 481 ASN A O 1
ATOM 3692 N N . GLU A 1 482 ? -17.687 -2.410 39.897 1.00 78.19 482 GLU A N 1
ATOM 3693 C CA . GLU A 1 482 ? -17.230 -2.624 41.282 1.00 78.19 482 GLU A CA 1
ATOM 3694 C C . GLU A 1 482 ? -17.429 -1.396 42.195 1.00 78.19 482 GLU A C 1
ATOM 3696 O O . GLU A 1 482 ? -17.382 -1.529 43.414 1.00 78.19 482 GLU A O 1
ATOM 3701 N N . GLY A 1 483 ? -17.693 -0.213 41.628 1.00 79.25 483 GLY A N 1
ATOM 3702 C CA . GLY A 1 483 ? -17.994 1.013 42.372 1.00 79.25 483 GLY A CA 1
ATOM 3703 C C . GLY A 1 483 ? -19.485 1.276 42.608 1.00 79.25 483 GLY A C 1
ATOM 3704 O O . GLY A 1 483 ? -19.831 2.367 43.055 1.00 79.25 483 GLY A O 1
ATOM 3705 N N . LEU A 1 484 ? -20.377 0.338 42.268 1.00 88.44 484 LEU A N 1
ATOM 3706 C CA . LEU A 1 484 ? -21.820 0.538 42.400 1.00 88.44 484 LEU A CA 1
ATOM 3707 C C . LEU A 1 484 ? -22.256 0.519 43.877 1.00 88.44 484 LEU A C 1
ATOM 3709 O O . LEU A 1 484 ? -22.087 -0.486 44.569 1.00 88.44 484 LEU A O 1
ATOM 3713 N N . SER A 1 485 ? -22.869 1.606 44.347 1.00 90.50 485 SER A N 1
ATOM 3714 C CA . SER A 1 485 ? -23.501 1.678 45.667 1.00 90.50 485 SER A CA 1
ATOM 3715 C C . SER A 1 485 ? -25.028 1.675 45.562 1.00 90.50 485 SER A C 1
ATOM 3717 O O . SER A 1 485 ? -25.604 2.101 44.561 1.00 90.50 485 SER A O 1
ATOM 3719 N N . ILE A 1 486 ? -25.687 1.139 46.590 1.00 93.12 486 ILE A N 1
ATOM 3720 C CA . ILE A 1 486 ? -27.143 0.987 46.653 1.00 93.12 486 ILE A CA 1
ATOM 3721 C C . ILE A 1 486 ? -27.703 2.037 47.609 1.00 93.12 486 ILE A C 1
ATOM 3723 O O . ILE A 1 486 ? -27.572 1.913 48.829 1.00 93.12 486 ILE A O 1
ATOM 3727 N N . GLY A 1 487 ? -28.328 3.071 47.053 1.00 91.69 487 GLY A N 1
ATOM 3728 C CA . GLY A 1 487 ? -29.012 4.132 47.797 1.00 91.69 487 GLY A CA 1
ATOM 3729 C C . GLY A 1 487 ? -30.541 3.999 47.777 1.00 91.69 487 GLY A C 1
ATOM 3730 O O . GLY A 1 487 ? -31.067 3.027 47.231 1.00 91.69 487 GLY A O 1
ATOM 3731 N N . PRO A 1 488 ? -31.276 4.971 48.346 1.00 92.06 488 PRO A N 1
ATOM 3732 C CA . PRO A 1 488 ? -32.732 5.005 48.263 1.00 92.06 488 PRO A CA 1
ATOM 3733 C C . PRO A 1 488 ? -33.197 5.345 46.839 1.00 92.06 488 PRO A C 1
ATOM 3735 O O . PRO A 1 488 ? -32.655 6.246 46.201 1.00 92.06 488 PRO A O 1
ATOM 3738 N N . CYS A 1 489 ? -34.221 4.641 46.356 1.00 90.69 489 CYS A N 1
ATOM 3739 C CA . CYS A 1 489 ? -34.866 4.902 45.069 1.00 90.69 489 CYS A CA 1
ATOM 3740 C C . CYS A 1 489 ? -35.590 6.259 45.060 1.00 90.69 489 CYS A C 1
ATOM 3742 O O . CYS A 1 489 ? -35.467 7.030 44.109 1.00 90.69 489 CYS A O 1
ATOM 3744 N N . ASP A 1 490 ? -36.330 6.536 46.133 1.00 86.94 490 ASP A N 1
ATOM 3745 C CA . ASP A 1 490 ? -36.920 7.825 46.473 1.00 86.94 490 ASP A CA 1
ATOM 3746 C C . ASP A 1 490 ? -36.688 8.050 47.974 1.00 86.94 490 ASP A C 1
ATOM 3748 O O . ASP A 1 490 ? -36.941 7.182 48.809 1.00 86.94 490 ASP A O 1
ATOM 3752 N N . ALA A 1 491 ? -36.158 9.214 48.342 1.00 81.44 491 ALA A N 1
ATOM 3753 C CA . ALA A 1 491 ? -35.901 9.533 49.743 1.00 81.44 491 ALA A CA 1
ATOM 3754 C C . ALA A 1 491 ? -37.200 9.696 50.555 1.00 81.44 491 ALA A C 1
ATOM 3756 O O . ALA A 1 491 ? -37.168 9.589 51.779 1.00 81.44 491 ALA A O 1
ATOM 3757 N N . ALA A 1 492 ? -38.336 9.958 49.898 1.00 81.31 492 ALA A N 1
ATOM 3758 C CA . ALA A 1 492 ? -39.630 10.120 50.556 1.00 81.31 492 ALA A CA 1
ATOM 3759 C C . ALA A 1 492 ? -40.318 8.786 50.904 1.00 81.31 492 ALA A C 1
ATOM 3761 O O . ALA A 1 492 ? -41.204 8.770 51.758 1.00 81.31 492 ALA A O 1
ATOM 3762 N N . SER A 1 493 ? -39.926 7.676 50.272 1.00 78.62 493 SER A N 1
ATOM 3763 C CA . SER A 1 493 ? -40.574 6.362 50.414 1.00 78.62 493 SER A CA 1
ATOM 3764 C C . SER A 1 493 ? -39.868 5.418 51.397 1.00 78.62 493 SER A C 1
ATOM 3766 O O . SER A 1 493 ? -40.323 4.294 51.629 1.00 78.62 493 SER A O 1
ATOM 3768 N N . VAL A 1 494 ? -38.767 5.860 52.011 1.00 86.88 494 VAL A N 1
ATOM 3769 C CA . VAL A 1 494 ? -37.936 5.040 52.900 1.00 86.88 494 VAL A CA 1
ATOM 3770 C C . VAL A 1 494 ? -38.129 5.415 54.371 1.00 86.88 494 VAL A C 1
ATOM 3772 O O . VAL A 1 494 ? -37.903 6.549 54.792 1.00 86.88 494 VAL A O 1
ATOM 3775 N N . CYS A 1 495 ? -38.535 4.446 55.195 1.00 87.50 495 CYS A N 1
ATOM 3776 C CA . CYS A 1 495 ? -38.718 4.675 56.624 1.00 87.50 495 CYS A CA 1
ATOM 3777 C C . CYS A 1 495 ? -37.385 4.752 57.379 1.00 87.50 495 CYS A C 1
ATOM 3779 O O . CYS A 1 495 ? -36.804 3.711 57.681 1.00 87.50 495 CYS A O 1
ATOM 3781 N N . GLU A 1 496 ? -36.916 5.964 57.705 1.00 87.69 496 GLU A N 1
ATOM 3782 C CA . GLU A 1 496 ? -35.671 6.275 58.455 1.00 87.69 496 GLU A CA 1
ATOM 3783 C C . GLU A 1 496 ? -34.359 5.759 57.843 1.00 87.69 496 GLU A C 1
ATOM 3785 O O . GLU A 1 496 ? -33.290 6.274 58.175 1.00 87.69 496 GLU A O 1
ATOM 3790 N N . MET A 1 497 ? -34.421 4.786 56.934 1.00 86.56 497 MET A N 1
ATOM 3791 C CA . MET A 1 497 ? -33.270 4.204 56.272 1.00 86.56 497 MET A CA 1
ATOM 3792 C C . MET A 1 497 ? -32.456 5.300 55.587 1.00 86.56 497 MET A C 1
ATOM 3794 O O . MET A 1 497 ? -32.910 5.971 54.664 1.00 86.56 497 MET A O 1
ATOM 3798 N N . THR A 1 498 ? -31.234 5.465 56.081 1.00 79.44 498 THR A N 1
ATOM 3799 C CA . THR A 1 498 ? -30.257 6.436 55.610 1.00 79.44 498 THR A CA 1
ATOM 3800 C C . THR A 1 498 ? -28.924 5.717 55.445 1.00 79.44 498 THR A C 1
ATOM 3802 O O . THR A 1 498 ? -28.477 4.993 56.339 1.00 79.44 498 THR A O 1
ATOM 3805 N N . GLY A 1 499 ? -28.297 5.890 54.283 1.00 82.38 499 GLY A N 1
ATOM 3806 C CA . GLY A 1 499 ? -26.994 5.307 53.969 1.00 82.38 499 GLY A CA 1
ATOM 3807 C C . GLY A 1 499 ? -26.974 4.522 52.663 1.00 82.38 499 GLY A C 1
ATOM 3808 O O . GLY A 1 499 ? -28.014 4.196 52.092 1.00 82.38 499 GLY A O 1
ATOM 3809 N N . GLU A 1 500 ? -25.763 4.239 52.203 1.00 89.06 500 GLU A N 1
ATOM 3810 C CA . GLU A 1 500 ? -25.498 3.440 51.011 1.00 89.06 500 GLU A CA 1
ATOM 3811 C C . GLU A 1 500 ? -25.106 2.018 51.418 1.00 89.06 500 GLU A C 1
ATOM 3813 O O . GLU A 1 500 ? -24.333 1.824 52.360 1.00 89.06 500 GLU A O 1
ATOM 3818 N N . LEU A 1 501 ? -25.635 1.027 50.704 1.00 90.94 501 LEU A N 1
ATOM 3819 C CA . LEU A 1 501 ? -25.261 -0.375 50.856 1.00 90.94 501 LEU A CA 1
ATOM 3820 C C . LEU A 1 501 ? -24.289 -0.773 49.744 1.00 90.94 501 LEU A C 1
ATOM 3822 O O . LEU A 1 501 ? -24.350 -0.273 48.623 1.00 90.94 501 LEU A O 1
ATOM 3826 N N . GLU A 1 502 ? -23.390 -1.699 50.052 1.00 88.31 502 GLU A N 1
ATOM 3827 C CA . GLU A 1 502 ? -22.439 -2.236 49.079 1.00 88.31 502 GLU A CA 1
ATOM 3828 C C . GLU A 1 502 ? -23.151 -3.192 48.109 1.00 88.31 502 GLU A C 1
ATOM 3830 O O . GLU A 1 502 ? -23.798 -4.149 48.555 1.00 88.31 502 GLU A O 1
ATOM 3835 N N . ALA A 1 503 ? -23.017 -2.966 46.798 1.00 88.62 503 ALA A N 1
ATOM 3836 C CA . ALA A 1 503 ? -23.469 -3.920 45.789 1.00 88.62 503 ALA A CA 1
ATOM 3837 C C . ALA A 1 503 ? -22.427 -5.028 45.585 1.00 88.62 503 ALA A C 1
ATOM 3839 O O . ALA A 1 503 ? -21.230 -4.775 45.483 1.00 88.62 503 ALA A O 1
ATOM 3840 N N . THR A 1 504 ? -22.879 -6.279 45.478 1.00 87.12 504 THR A N 1
ATOM 3841 C CA . THR A 1 504 ? -21.998 -7.410 45.158 1.00 87.12 504 THR A CA 1
ATOM 3842 C C . THR A 1 504 ? -21.968 -7.670 43.653 1.00 87.12 504 THR A C 1
ATOM 3844 O O . THR A 1 504 ? -22.931 -7.394 42.934 1.00 87.12 504 THR A O 1
ATOM 3847 N N . ARG A 1 505 ? -20.896 -8.308 43.160 1.00 87.88 505 ARG A N 1
ATOM 3848 C CA . ARG A 1 505 ? -20.814 -8.771 41.758 1.00 87.88 505 ARG A CA 1
ATOM 3849 C C . ARG A 1 505 ? -21.975 -9.692 41.367 1.00 87.88 505 ARG A C 1
ATOM 3851 O O . ARG A 1 505 ? -22.373 -9.698 40.204 1.00 87.88 505 ARG A O 1
ATOM 3858 N N . ALA A 1 506 ? -22.512 -10.449 42.325 1.00 86.88 506 ALA A N 1
ATOM 3859 C CA . ALA A 1 506 ? -23.651 -11.335 42.115 1.00 86.88 506 ALA A CA 1
ATOM 3860 C C . ALA A 1 506 ? -24.956 -10.548 41.916 1.00 86.88 506 ALA A C 1
ATOM 3862 O O . ALA A 1 506 ? -25.703 -10.862 40.997 1.00 86.88 506 ALA A O 1
ATOM 3863 N N . LEU A 1 507 ? -25.186 -9.485 42.699 1.00 88.94 507 LEU A N 1
ATOM 3864 C CA . LEU A 1 507 ? -26.341 -8.594 42.528 1.00 88.94 507 LEU A CA 1
ATOM 3865 C C . LEU A 1 507 ? -26.295 -7.852 41.188 1.00 88.94 507 LEU A C 1
ATOM 3867 O O . LEU A 1 507 ? -27.302 -7.767 40.495 1.00 88.94 507 LEU A O 1
ATOM 3871 N N . ILE A 1 508 ? -25.118 -7.364 40.788 1.00 90.88 508 ILE A N 1
ATOM 3872 C CA . ILE A 1 508 ? -24.929 -6.733 39.472 1.00 90.88 508 ILE A CA 1
ATOM 3873 C C . ILE A 1 508 ? -25.144 -7.759 38.344 1.00 90.88 508 ILE A C 1
ATOM 3875 O O . ILE A 1 508 ? -25.664 -7.423 37.288 1.00 90.88 508 ILE A O 1
ATOM 3879 N N . GLY A 1 509 ? -24.804 -9.030 38.576 1.00 88.50 509 GLY A N 1
ATOM 3880 C CA . GLY A 1 509 ? -25.046 -10.120 37.628 1.00 88.50 509 GLY A CA 1
ATOM 3881 C C . GLY A 1 509 ? -26.517 -10.492 37.419 1.00 88.50 509 GLY A C 1
ATOM 3882 O O . GLY A 1 509 ? -26.786 -11.353 36.591 1.00 88.50 509 GLY A O 1
ATOM 3883 N N . LEU A 1 510 ? -27.456 -9.879 38.147 1.00 89.94 510 LEU A N 1
ATOM 3884 C CA . LEU A 1 510 ? -28.894 -10.050 37.914 1.00 89.94 510 LEU A CA 1
ATOM 3885 C C . LEU A 1 510 ? -29.398 -9.208 36.734 1.00 89.94 510 LEU A C 1
ATOM 3887 O O . LEU A 1 510 ? -30.485 -9.470 36.219 1.00 89.94 510 LEU A O 1
ATOM 3891 N N . PHE A 1 511 ? -28.626 -8.208 36.294 1.00 92.44 511 PHE A N 1
ATOM 3892 C CA . PHE A 1 511 ? -28.928 -7.494 35.060 1.00 92.44 511 PHE A CA 1
ATOM 3893 C C . PHE A 1 511 ? -28.679 -8.403 33.851 1.00 92.44 511 PHE A C 1
ATOM 3895 O O . PHE A 1 511 ? -27.612 -9.011 33.765 1.00 92.44 511 PHE A O 1
ATOM 3902 N N . PRO A 1 512 ? -29.614 -8.457 32.887 1.00 92.75 512 PRO A N 1
ATOM 3903 C CA . PRO A 1 512 ? -29.344 -9.055 31.588 1.00 92.75 512 PRO A CA 1
ATOM 3904 C C . PRO A 1 512 ? -28.141 -8.384 30.909 1.00 92.75 512 PRO A C 1
ATOM 3906 O O . PRO A 1 512 ? -27.987 -7.161 30.998 1.00 92.75 512 PRO A O 1
ATOM 3909 N N . ASP A 1 513 ? -27.342 -9.167 30.179 1.00 94.19 513 ASP A N 1
ATOM 3910 C CA . ASP A 1 513 ? -26.082 -8.719 29.564 1.00 94.19 513 ASP A CA 1
ATOM 3911 C C . ASP A 1 513 ? -26.240 -7.457 28.713 1.00 94.19 513 ASP A C 1
ATOM 3913 O O . ASP A 1 513 ? -25.393 -6.568 28.759 1.00 94.19 513 ASP A O 1
ATOM 3917 N N . ILE A 1 514 ? -27.375 -7.304 28.027 1.00 94.25 514 ILE A N 1
ATOM 3918 C CA . ILE A 1 514 ? -27.676 -6.126 27.208 1.00 94.25 514 ILE A CA 1
ATOM 3919 C C . ILE A 1 514 ? -27.583 -4.799 27.982 1.00 94.25 514 ILE A C 1
ATOM 3921 O O . ILE A 1 514 ? -27.082 -3.805 27.456 1.00 94.25 514 ILE A O 1
ATOM 3925 N N . TYR A 1 515 ? -28.010 -4.774 29.248 1.00 94.06 515 TYR A N 1
ATOM 3926 C CA . TYR A 1 515 ? -27.947 -3.578 30.093 1.00 94.06 515 TYR A CA 1
ATOM 3927 C C . TYR A 1 515 ? -26.534 -3.335 30.633 1.00 94.06 515 TYR A C 1
ATOM 3929 O O . TYR A 1 515 ? -26.122 -2.186 30.779 1.00 94.06 515 TYR A O 1
ATOM 3937 N N . LEU A 1 516 ? -25.772 -4.403 30.883 1.00 94.25 516 LEU A N 1
ATOM 3938 C CA . LEU A 1 516 ? -24.365 -4.317 31.285 1.00 94.25 516 LEU A CA 1
ATOM 3939 C C . LEU A 1 516 ? -23.472 -3.865 30.120 1.00 94.25 516 LEU A C 1
ATOM 3941 O O . LEU A 1 516 ? -22.525 -3.108 30.324 1.00 94.25 516 LEU A O 1
ATOM 3945 N N . ILE A 1 517 ? -23.793 -4.271 28.889 1.00 95.44 517 ILE A N 1
ATOM 3946 C CA . ILE A 1 517 ? -23.172 -3.764 27.659 1.00 95.44 517 ILE A CA 1
ATOM 3947 C C . ILE A 1 517 ? -23.469 -2.273 27.494 1.00 95.44 517 ILE A C 1
ATOM 3949 O O . ILE A 1 517 ? -22.552 -1.489 27.260 1.00 95.44 517 ILE A O 1
ATOM 3953 N N . ALA A 1 518 ? -24.725 -1.864 27.680 1.00 94.56 518 ALA A N 1
ATOM 3954 C CA . ALA A 1 518 ? -25.108 -0.459 27.599 1.00 94.56 518 ALA A CA 1
ATOM 3955 C C . ALA A 1 518 ? -24.409 0.415 28.661 1.00 94.56 518 ALA A C 1
ATOM 3957 O O . ALA A 1 518 ? -24.080 1.573 28.390 1.00 94.56 518 ALA A O 1
ATOM 3958 N N . ASP A 1 519 ? -24.176 -0.133 29.860 1.00 94.25 519 ASP A N 1
ATOM 3959 C CA . ASP A 1 519 ? -23.442 0.532 30.940 1.00 94.25 519 ASP A CA 1
ATOM 3960 C C . ASP A 1 519 ? -21.953 0.701 30.608 1.00 94.25 519 ASP A C 1
ATOM 3962 O O . ASP A 1 519 ? -21.409 1.802 30.715 1.00 94.25 519 ASP A O 1
ATOM 3966 N N . GLN A 1 520 ? -21.284 -0.371 30.172 1.00 94.00 520 GLN A N 1
ATOM 3967 C CA . GLN A 1 520 ? -19.847 -0.325 29.884 1.00 94.00 520 GLN A CA 1
ATOM 3968 C C . GLN A 1 520 ? -19.510 0.491 28.626 1.00 94.00 520 GLN A C 1
ATOM 3970 O O . GLN A 1 520 ? -18.449 1.112 28.577 1.00 94.00 520 GLN A O 1
ATOM 3975 N N . SER A 1 521 ? -20.424 0.553 27.647 1.00 94.31 521 SER A N 1
ATOM 3976 C CA . SER A 1 521 ? -20.281 1.370 26.434 1.00 94.31 521 SER A CA 1
ATOM 3977 C C . SER A 1 521 ? -20.680 2.837 26.624 1.00 94.31 521 SER A C 1
ATOM 3979 O O . SER A 1 521 ? -20.625 3.610 25.665 1.00 94.31 521 SER A O 1
ATOM 3981 N N . GLY A 1 522 ? -21.159 3.217 27.813 1.00 93.06 522 GLY A N 1
ATOM 3982 C CA . GLY A 1 522 ? -21.565 4.587 28.129 1.00 93.06 522 GLY A CA 1
ATOM 3983 C C . GLY A 1 522 ? -22.873 5.056 27.478 1.00 93.06 522 GLY A C 1
ATOM 3984 O O . GLY A 1 522 ? -23.112 6.260 27.436 1.00 93.06 522 GLY A O 1
ATOM 3985 N N . LEU A 1 523 ? -23.726 4.147 26.982 1.00 94.75 523 LEU A N 1
ATOM 3986 C CA . LEU A 1 523 ? -25.063 4.509 26.478 1.00 94.75 523 LEU A CA 1
ATOM 3987 C C . LEU A 1 523 ? -25.984 4.945 27.630 1.00 94.75 523 LEU A C 1
ATOM 3989 O O . LEU A 1 523 ? -26.780 5.872 27.497 1.00 94.75 523 LEU A O 1
ATOM 3993 N N . GLY A 1 524 ? -25.846 4.287 28.780 1.00 93.38 524 GLY A N 1
ATOM 3994 C CA . GLY A 1 524 ? -26.579 4.610 29.997 1.00 93.38 524 GLY A CA 1
ATOM 3995 C C . GLY A 1 524 ? -25.866 4.094 31.238 1.00 93.38 524 GLY A C 1
ATOM 3996 O O . GLY A 1 524 ? -24.661 3.853 31.217 1.00 93.38 524 GLY A O 1
ATOM 3997 N N . GLY A 1 525 ? -26.616 3.952 32.326 1.00 93.31 525 GLY A N 1
ATOM 3998 C CA . GLY A 1 525 ? -26.111 3.484 33.610 1.00 93.31 525 GLY A CA 1
ATOM 3999 C C . GLY A 1 525 ? -27.026 2.450 34.245 1.00 93.31 525 GLY A C 1
ATOM 4000 O O . GLY A 1 525 ? -28.233 2.678 34.315 1.00 93.31 525 GLY A O 1
ATOM 4001 N N . VAL A 1 526 ? -26.471 1.345 34.743 1.00 93.69 526 VAL A N 1
ATOM 4002 C CA . VAL A 1 526 ? -27.215 0.473 35.667 1.00 93.69 526 VAL A CA 1
ATOM 4003 C C . VAL A 1 526 ? -27.129 1.020 37.088 1.00 93.69 526 VAL A C 1
ATOM 4005 O O . VAL A 1 526 ? -26.082 1.505 37.519 1.00 93.69 526 VAL A O 1
ATOM 4008 N N . GLU A 1 527 ? -28.227 0.929 37.829 1.00 93.25 527 GLU A N 1
ATOM 4009 C CA . GLU A 1 527 ? -28.283 1.281 39.244 1.00 93.25 527 GLU A CA 1
ATOM 4010 C C . GLU A 1 527 ? -29.137 0.290 40.028 1.00 93.25 527 GLU A C 1
ATOM 4012 O O . GLU A 1 527 ? -30.108 -0.259 39.515 1.00 93.25 527 GLU A O 1
ATOM 4017 N N . ILE A 1 528 ? -28.777 0.050 41.286 1.00 93.44 528 ILE A N 1
ATOM 4018 C CA . ILE A 1 528 ? -29.589 -0.735 42.215 1.00 93.44 528 ILE A CA 1
ATOM 4019 C C . ILE A 1 528 ? -29.952 0.202 43.357 1.00 93.44 528 ILE A C 1
ATOM 4021 O O . ILE A 1 528 ? -29.077 0.872 43.901 1.00 93.44 528 ILE A O 1
ATOM 4025 N N . CYS A 1 529 ? -31.225 0.260 43.724 1.00 93.44 529 CYS A N 1
ATOM 4026 C CA . CYS A 1 529 ? -31.692 1.093 44.824 1.00 93.44 529 CYS A CA 1
ATOM 4027 C C . CYS A 1 529 ? -32.664 0.325 45.723 1.00 93.44 529 CYS A C 1
ATOM 4029 O O . CYS A 1 529 ? -33.229 -0.694 45.315 1.00 93.44 529 CYS A O 1
ATOM 4031 N N . TYR A 1 530 ? -32.827 0.788 46.962 1.00 93.75 530 TYR A N 1
ATOM 4032 C CA . TYR A 1 530 ? -33.826 0.261 47.887 1.00 93.75 530 TYR A CA 1
ATOM 4033 C C . TYR A 1 530 ? -35.036 1.193 48.000 1.00 93.75 530 TYR A C 1
ATOM 4035 O O . TYR A 1 530 ? -34.901 2.416 47.976 1.00 93.75 530 TYR A O 1
ATOM 4043 N N . ASP A 1 531 ? -36.219 0.609 48.150 1.00 92.56 531 ASP A N 1
ATOM 4044 C CA . ASP A 1 531 ? -37.499 1.315 48.228 1.00 92.56 531 ASP A CA 1
ATOM 4045 C C . ASP A 1 531 ? -38.416 0.680 49.288 1.00 92.56 531 ASP A C 1
ATOM 4047 O O . ASP A 1 531 ? -38.128 -0.399 49.813 1.00 92.56 531 ASP A O 1
ATOM 4051 N N . ASN A 1 532 ? -39.525 1.346 49.616 1.00 91.50 532 ASN A N 1
ATOM 4052 C CA . ASN A 1 532 ? -40.615 0.817 50.440 1.00 91.50 532 ASN A CA 1
ATOM 4053 C C . ASN A 1 532 ? -40.158 0.186 51.772 1.00 91.50 532 ASN A C 1
ATOM 4055 O O . ASN A 1 532 ? -40.709 -0.824 52.222 1.00 91.50 532 ASN A O 1
ATOM 4059 N N . VAL A 1 533 ? -39.146 0.778 52.421 1.00 93.00 533 VAL A N 1
ATOM 4060 C CA . VAL A 1 533 ? -38.620 0.294 53.708 1.00 93.00 533 VAL A CA 1
ATOM 4061 C C . VAL A 1 533 ? -39.681 0.489 54.788 1.00 93.00 533 VAL A C 1
ATOM 4063 O O . VAL A 1 533 ? -40.068 1.622 55.069 1.00 93.00 533 VAL A O 1
ATOM 4066 N N . ARG A 1 534 ? -40.154 -0.597 55.409 1.00 93.19 534 ARG A N 1
ATOM 4067 C CA . ARG A 1 534 ? -41.279 -0.570 56.355 1.00 93.19 534 ARG A CA 1
ATOM 4068 C C . ARG A 1 534 ? -41.318 -1.766 57.307 1.00 93.19 534 ARG A C 1
ATOM 4070 O O . ARG A 1 534 ? -40.757 -2.824 57.028 1.00 93.19 534 ARG A O 1
ATOM 4077 N N . TRP A 1 535 ? -42.057 -1.628 58.405 1.00 93.44 535 TRP A N 1
ATOM 4078 C CA . TRP A 1 535 ? -42.349 -2.738 59.320 1.00 93.44 535 TRP A CA 1
ATOM 4079 C C . TRP A 1 535 ? -43.589 -3.523 58.867 1.00 93.44 535 TRP A C 1
ATOM 4081 O O . TRP A 1 535 ? -44.655 -2.946 58.642 1.00 93.44 535 TRP A O 1
ATOM 4091 N N . VAL A 1 536 ? -43.463 -4.847 58.758 1.00 94.00 536 VAL A N 1
ATOM 4092 C CA . VAL A 1 536 ? -44.524 -5.792 58.361 1.00 94.00 536 VAL A CA 1
ATOM 4093 C C . VAL A 1 536 ? -44.707 -6.885 59.415 1.00 94.00 536 VAL A C 1
ATOM 4095 O O . VAL A 1 536 ? -43.920 -6.983 60.356 1.00 94.00 536 VAL A O 1
ATOM 4098 N N . ASN A 1 537 ? -45.771 -7.690 59.286 1.00 93.38 537 ASN A N 1
ATOM 4099 C CA . ASN A 1 537 ? -46.118 -8.748 60.249 1.00 93.38 537 ASN A CA 1
ATOM 4100 C C . ASN A 1 537 ? -46.112 -8.237 61.701 1.00 93.38 537 ASN A C 1
ATOM 4102 O O . ASN A 1 537 ? -45.591 -8.874 62.612 1.00 93.38 537 ASN A O 1
ATOM 4106 N N . ARG A 1 538 ? -46.646 -7.024 61.885 1.00 93.69 538 ARG A N 1
ATOM 4107 C CA . ARG A 1 538 ? -46.560 -6.269 63.135 1.00 93.69 538 ARG A CA 1
ATOM 4108 C C . ARG A 1 538 ? -47.519 -6.829 64.174 1.00 93.69 538 ARG A C 1
ATOM 4110 O O . ARG A 1 538 ? -48.683 -7.094 63.873 1.00 93.69 538 ARG A O 1
ATOM 4117 N N . ARG A 1 539 ? -47.049 -6.914 65.412 1.00 93.12 539 ARG A N 1
ATOM 4118 C CA . ARG A 1 539 ? -47.849 -7.230 66.594 1.00 93.12 539 ARG A CA 1
ATOM 4119 C C . ARG A 1 539 ? -47.475 -6.315 67.750 1.00 93.12 539 ARG A C 1
ATOM 4121 O O . ARG A 1 539 ? -46.388 -5.744 67.802 1.00 93.12 539 ARG A O 1
ATOM 4128 N N . THR A 1 540 ? -48.389 -6.201 68.697 1.00 90.88 540 THR A N 1
ATOM 4129 C CA . THR A 1 540 ? -48.212 -5.406 69.909 1.00 90.88 540 THR A CA 1
ATOM 4130 C C . THR A 1 540 ? -48.303 -6.308 71.133 1.00 90.88 540 THR A C 1
ATOM 4132 O O . THR A 1 540 ? -49.070 -7.271 71.149 1.00 90.88 540 THR A O 1
ATOM 4135 N N . GLU A 1 541 ? -47.487 -6.023 72.140 1.00 90.56 541 GLU A N 1
ATOM 4136 C CA . GLU A 1 541 ? -47.442 -6.739 73.409 1.00 90.56 541 GLU A CA 1
ATOM 4137 C C . GLU A 1 541 ? -47.436 -5.721 74.549 1.00 90.56 541 GLU A C 1
ATOM 4139 O O . GLU A 1 541 ? -46.639 -4.778 74.556 1.00 90.56 541 GLU A O 1
ATOM 4144 N N . GLN A 1 542 ? -48.340 -5.884 75.514 1.00 85.19 542 GLN A N 1
ATOM 4145 C CA . GLN A 1 542 ? -48.408 -4.985 76.664 1.00 85.19 542 GLN A CA 1
ATOM 4146 C C . GLN A 1 542 ? -47.128 -5.089 77.495 1.00 85.19 542 GLN A C 1
ATOM 4148 O O . GLN A 1 542 ? -46.557 -6.162 77.673 1.00 85.19 542 GLN A O 1
ATOM 4153 N N . VAL A 1 543 ? -46.667 -3.954 78.020 1.00 82.25 543 VAL A N 1
ATOM 4154 C CA . VAL A 1 543 ? -45.404 -3.887 78.776 1.00 82.25 543 VAL A CA 1
ATOM 4155 C C . VAL A 1 543 ? -45.540 -4.583 80.135 1.00 82.25 543 VAL A C 1
ATOM 4157 O O . VAL A 1 543 ? -44.556 -5.100 80.667 1.00 82.25 543 VAL A O 1
ATOM 4160 N N . ARG A 1 544 ? -46.755 -4.584 80.699 1.00 75.12 544 ARG A N 1
ATOM 4161 C CA . ARG A 1 544 ? -47.162 -5.313 81.905 1.00 75.12 544 ARG A CA 1
ATOM 4162 C C . ARG A 1 544 ? -48.633 -5.707 81.789 1.00 75.12 544 ARG A C 1
ATOM 4164 O O . ARG A 1 544 ? -49.397 -4.985 81.159 1.00 75.12 544 ARG A O 1
ATOM 4171 N N . GLU A 1 545 ? -49.031 -6.798 82.442 1.00 66.62 545 GLU A N 1
ATOM 4172 C CA . GLU A 1 545 ? -50.427 -7.273 82.454 1.00 66.62 545 GLU A CA 1
ATOM 4173 C C . GLU A 1 545 ? -51.415 -6.269 83.090 1.00 66.62 545 GLU A C 1
ATOM 4175 O O . GLU A 1 545 ? -52.618 -6.368 82.862 1.00 66.62 545 GLU A O 1
ATOM 4180 N N . ASP A 1 546 ? -50.928 -5.305 83.880 1.00 69.75 546 ASP A N 1
ATOM 4181 C CA . ASP A 1 546 ? -51.723 -4.306 84.604 1.00 69.75 546 ASP A CA 1
ATOM 4182 C C . ASP A 1 546 ? -51.733 -2.896 83.973 1.00 69.75 546 ASP A C 1
ATOM 4184 O O . ASP A 1 546 ? -52.452 -2.027 84.469 1.00 69.75 546 ASP A O 1
ATOM 4188 N N . ASP A 1 547 ? -50.993 -2.650 82.879 1.00 71.94 547 ASP A N 1
ATOM 4189 C CA . ASP A 1 547 ? -50.942 -1.342 82.200 1.00 71.94 547 ASP A CA 1
ATOM 4190 C C . ASP A 1 547 ? -51.346 -1.442 80.722 1.00 71.94 547 ASP A C 1
ATOM 4192 O O . ASP A 1 547 ? -50.556 -1.797 79.848 1.00 71.94 547 ASP A O 1
ATOM 4196 N N . THR A 1 548 ? -52.596 -1.071 80.433 1.00 77.75 548 THR A N 1
ATOM 4197 C CA . THR A 1 548 ? -53.176 -1.108 79.083 1.00 77.75 548 THR A CA 1
ATOM 4198 C C . THR A 1 548 ? -52.808 0.096 78.216 1.00 77.75 548 THR A C 1
ATOM 4200 O O . THR A 1 548 ? -53.311 0.198 77.102 1.00 77.75 548 THR A O 1
ATOM 4203 N N . ASN A 1 549 ? -52.006 1.048 78.707 1.00 82.88 549 ASN A N 1
ATOM 4204 C CA . ASN A 1 549 ? -51.773 2.318 78.011 1.00 82.88 549 ASN A CA 1
ATOM 4205 C C . ASN A 1 549 ? -50.459 2.355 77.215 1.00 82.88 549 ASN A C 1
ATOM 4207 O O . ASN A 1 549 ? -50.289 3.225 76.358 1.00 82.88 549 ASN A O 1
ATOM 4211 N N . VAL A 1 550 ? -49.528 1.439 77.488 1.00 87.56 550 VAL A N 1
ATOM 4212 C CA . VAL A 1 550 ? -48.217 1.353 76.825 1.00 87.56 550 VAL A CA 1
ATOM 4213 C C . VAL A 1 550 ? -47.967 -0.048 76.284 1.00 87.56 550 VAL A C 1
ATOM 4215 O O . VAL A 1 550 ? -48.316 -1.047 76.915 1.00 87.56 550 VAL A O 1
ATOM 4218 N N . ALA A 1 551 ? -47.326 -0.128 75.122 1.00 90.62 551 ALA A N 1
ATOM 4219 C CA . ALA A 1 551 ? -47.013 -1.394 74.481 1.00 90.62 551 ALA A CA 1
ATOM 4220 C C . ALA A 1 551 ? -45.630 -1.402 73.821 1.00 90.62 551 ALA A C 1
ATOM 4222 O O . ALA A 1 551 ? -45.113 -0.374 73.368 1.00 90.62 551 ALA A O 1
ATOM 4223 N N . ASN A 1 552 ? -45.052 -2.599 73.762 1.00 92.50 552 ASN A N 1
ATOM 4224 C CA . ASN A 1 552 ? -43.918 -2.928 72.916 1.00 92.50 552 ASN A CA 1
ATOM 4225 C C . ASN A 1 552 ? -44.448 -3.401 71.560 1.00 92.50 552 ASN A C 1
ATOM 4227 O O . ASN A 1 552 ? -45.324 -4.263 71.490 1.00 92.50 552 ASN A O 1
ATOM 4231 N N . TYR A 1 553 ? -43.902 -2.850 70.485 1.00 93.38 553 TYR A N 1
ATOM 4232 C CA . TYR A 1 553 ? -44.251 -3.213 69.120 1.00 93.38 553 TYR A CA 1
ATOM 4233 C C . TYR A 1 553 ? -43.145 -4.058 68.502 1.00 93.38 553 TYR A C 1
ATOM 4235 O O . TYR A 1 553 ? -41.971 -3.667 68.485 1.00 93.38 553 TYR A O 1
ATOM 4243 N N . PHE A 1 554 ? -43.547 -5.212 67.983 1.00 94.56 554 PHE A N 1
ATOM 4244 C CA . PHE A 1 554 ? -42.681 -6.184 67.336 1.00 94.56 554 PHE A CA 1
ATOM 4245 C C . PHE A 1 554 ? -43.098 -6.372 65.883 1.00 94.56 554 PHE A C 1
ATOM 4247 O O . PHE A 1 554 ? -44.284 -6.310 65.559 1.00 94.56 554 PHE A O 1
ATOM 4254 N N . GLY A 1 555 ? -42.132 -6.571 64.994 1.00 93.75 555 GLY A N 1
ATOM 4255 C CA . GLY A 1 555 ? -42.400 -6.788 63.578 1.00 93.75 555 GLY A CA 1
ATOM 4256 C C . GLY A 1 555 ? -41.150 -7.192 62.816 1.00 93.75 555 GLY A C 1
ATOM 4257 O O . GLY A 1 555 ? -40.032 -7.112 63.328 1.00 93.75 555 GLY A O 1
ATOM 4258 N N . GLN A 1 556 ? -41.348 -7.624 61.579 1.00 95.12 556 GLN A N 1
ATOM 4259 C CA . GLN A 1 556 ? -40.267 -7.914 60.643 1.00 95.12 556 GLN A CA 1
ATOM 4260 C C . GLN A 1 556 ? -40.010 -6.689 59.770 1.00 95.12 556 GLN A C 1
ATOM 4262 O O . GLN A 1 556 ? -40.937 -5.955 59.420 1.00 95.12 556 GLN A O 1
ATOM 4267 N N . LEU A 1 557 ? -38.749 -6.453 59.429 1.00 94.38 557 LEU A N 1
ATOM 4268 C CA . LEU A 1 557 ? -38.373 -5.370 58.534 1.00 94.38 557 LEU A CA 1
ATOM 4269 C C . LEU A 1 557 ? -38.502 -5.853 57.091 1.00 94.38 557 LEU A C 1
ATOM 4271 O O . LEU A 1 557 ? -37.988 -6.912 56.746 1.00 94.38 557 LEU A O 1
ATOM 4275 N N . SER A 1 558 ? -39.171 -5.079 56.244 1.00 94.38 558 SER A N 1
ATOM 4276 C CA . SER A 1 558 ? -39.287 -5.360 54.817 1.00 94.38 558 SER A CA 1
ATOM 4277 C C . SER A 1 558 ? -38.842 -4.158 54.003 1.00 94.38 558 SER A C 1
ATOM 4279 O O . SER A 1 558 ? -39.076 -3.018 54.398 1.00 94.38 558 SER A O 1
ATOM 4281 N N . PHE A 1 559 ? -38.186 -4.418 52.881 1.00 93.94 559 PHE A N 1
ATOM 4282 C CA . PHE A 1 559 ? -37.831 -3.409 51.894 1.00 93.94 559 PHE A CA 1
ATOM 4283 C C . PHE A 1 559 ? -37.798 -4.042 50.508 1.00 93.94 559 PHE A C 1
ATOM 4285 O O . PHE A 1 559 ? -37.711 -5.265 50.361 1.00 93.94 559 PHE A O 1
ATOM 4292 N N . GLU A 1 560 ? -37.879 -3.198 49.494 1.00 93.12 560 GLU A N 1
ATOM 4293 C CA . GLU A 1 560 ? -37.743 -3.585 48.101 1.00 93.12 560 GLU A CA 1
ATOM 4294 C C . GLU A 1 560 ? -36.345 -3.244 47.606 1.00 93.12 560 GLU A C 1
ATOM 4296 O O . GLU A 1 560 ? -35.810 -2.191 47.933 1.00 93.12 560 GLU A O 1
ATOM 4301 N N . LEU A 1 561 ? -35.746 -4.144 46.835 1.00 93.50 561 LEU A N 1
ATOM 4302 C CA . LEU A 1 561 ? -34.502 -3.918 46.116 1.00 93.50 561 LEU A CA 1
ATOM 4303 C C . LEU A 1 561 ? -34.822 -3.922 44.623 1.00 93.50 561 LEU A C 1
ATOM 4305 O O . LEU A 1 561 ? -35.305 -4.931 44.107 1.00 93.50 561 LEU A O 1
ATOM 4309 N N . VAL A 1 562 ? -34.570 -2.811 43.937 1.00 93.25 562 VAL A N 1
ATOM 4310 C CA . VAL A 1 562 ? -34.941 -2.617 42.532 1.00 93.25 562 VAL A CA 1
ATOM 4311 C C . VAL A 1 562 ? -33.690 -2.336 41.707 1.00 93.25 562 VAL A C 1
ATOM 4313 O O . VAL A 1 562 ? -32.921 -1.429 42.018 1.00 93.25 562 VAL A O 1
ATOM 4316 N N . GLY A 1 563 ? -33.490 -3.121 40.649 1.00 93.19 563 GLY A N 1
ATOM 4317 C CA . GLY A 1 563 ? -32.491 -2.869 39.617 1.00 93.19 563 GLY A CA 1
ATOM 4318 C C . GLY A 1 563 ? -33.095 -2.025 38.502 1.00 93.19 563 GLY A C 1
ATOM 4319 O O . GLY A 1 563 ? -34.111 -2.404 37.914 1.00 93.19 563 GLY A O 1
ATOM 4320 N N . ARG A 1 564 ? -32.480 -0.882 38.205 1.00 93.31 564 ARG A N 1
ATOM 4321 C CA . ARG A 1 564 ? -32.941 0.086 37.208 1.00 93.31 564 ARG A CA 1
ATOM 4322 C C . ARG A 1 564 ? -31.852 0.378 36.184 1.00 93.31 564 ARG A C 1
ATOM 4324 O O . ARG A 1 564 ? -30.661 0.280 36.466 1.00 93.31 564 ARG A O 1
ATOM 4331 N N . TYR A 1 565 ? -32.278 0.762 34.991 1.00 94.31 565 TYR A N 1
ATOM 4332 C CA . TYR A 1 565 ? -31.421 1.286 33.939 1.00 94.31 565 TYR A CA 1
ATOM 4333 C C . TYR A 1 565 ? -31.791 2.742 33.657 1.00 94.31 565 TYR A C 1
ATOM 4335 O O . TYR A 1 565 ? -32.970 3.068 33.488 1.00 94.31 565 TYR A O 1
ATOM 4343 N N . ARG A 1 566 ? -30.780 3.611 33.623 1.00 93.38 566 ARG A N 1
ATOM 4344 C CA . ARG A 1 566 ? -30.905 5.044 33.368 1.00 93.38 566 ARG A CA 1
ATOM 4345 C C . ARG A 1 566 ? -30.288 5.401 32.023 1.00 93.38 566 ARG A C 1
ATOM 4347 O O . ARG A 1 566 ? -29.084 5.256 31.838 1.00 93.38 566 ARG A O 1
ATOM 4354 N N . GLU A 1 567 ? -31.087 5.974 31.135 1.00 93.06 567 GLU A N 1
ATOM 4355 C CA . GLU A 1 567 ? -30.649 6.468 29.825 1.00 93.06 567 GLU A CA 1
ATOM 4356 C C . GLU A 1 567 ? -31.287 7.834 29.575 1.00 93.06 567 GLU A C 1
ATOM 4358 O O . GLU A 1 567 ? -32.503 7.980 29.665 1.00 93.06 567 GLU A O 1
ATOM 4363 N N . SER A 1 568 ? -30.481 8.866 29.303 1.00 87.19 568 SER A N 1
ATOM 4364 C CA . SER A 1 568 ? -30.970 10.226 28.998 1.00 87.19 568 SER A CA 1
ATOM 4365 C C . SER A 1 568 ? -32.017 10.787 29.987 1.00 87.19 568 SER A C 1
ATOM 4367 O O . SER A 1 568 ? -32.903 11.552 29.612 1.00 87.19 568 SER A O 1
ATOM 4369 N N . GLY A 1 569 ? -31.929 10.401 31.265 1.00 83.69 569 GLY A N 1
ATOM 4370 C CA . GLY A 1 569 ? -32.859 10.812 32.325 1.00 83.69 569 GLY A CA 1
ATOM 4371 C C . GLY A 1 569 ? -34.140 9.975 32.442 1.00 83.69 569 GLY A C 1
ATOM 4372 O O . GLY A 1 569 ? -34.909 10.198 33.374 1.00 83.69 569 GLY A O 1
ATOM 4373 N N . GLN A 1 570 ? -34.368 9.003 31.556 1.00 88.44 570 GLN A N 1
ATOM 4374 C CA . GLN A 1 570 ? -35.434 8.011 31.695 1.00 88.44 570 GLN A CA 1
ATOM 4375 C C . GLN A 1 570 ? -34.958 6.828 32.540 1.00 88.44 570 GLN A C 1
ATOM 4377 O O . GLN A 1 570 ? -33.819 6.380 32.405 1.00 88.44 570 GLN A O 1
ATOM 4382 N N . LEU A 1 571 ? -35.837 6.335 33.414 1.00 90.88 571 LEU A N 1
ATOM 4383 C CA . LEU A 1 571 ? -35.594 5.188 34.285 1.00 90.88 571 LEU A CA 1
ATOM 4384 C C . LEU A 1 571 ? -36.473 4.018 33.857 1.00 90.88 571 LEU A C 1
ATOM 4386 O O . LEU A 1 571 ? -37.688 4.168 33.741 1.00 90.88 571 LEU A O 1
ATOM 4390 N N . THR A 1 572 ? -35.853 2.859 33.663 1.00 91.94 572 THR A N 1
ATOM 4391 C CA . THR A 1 572 ? -36.543 1.596 33.382 1.00 91.94 572 THR A CA 1
ATOM 4392 C C . THR A 1 572 ? -36.234 0.606 34.491 1.00 91.94 572 THR A C 1
ATOM 4394 O O . THR A 1 572 ? -35.067 0.349 34.777 1.00 91.94 572 THR A O 1
ATOM 4397 N N . GLU A 1 573 ? -37.260 0.042 35.118 1.00 91.81 573 GLU A N 1
ATOM 4398 C CA . GLU A 1 573 ? -37.099 -1.015 36.118 1.00 91.81 573 GLU A CA 1
ATOM 4399 C C . GLU A 1 573 ? -36.906 -2.363 35.414 1.00 91.81 573 GLU A C 1
ATOM 4401 O O . GLU A 1 573 ? -37.643 -2.702 34.487 1.00 91.81 573 GLU A O 1
ATOM 4406 N N . ILE A 1 574 ? -35.874 -3.104 35.816 1.00 92.38 574 ILE A N 1
ATOM 4407 C CA . ILE A 1 574 ? -35.420 -4.327 35.137 1.00 92.38 574 ILE A CA 1
ATOM 4408 C C . ILE A 1 574 ? -35.764 -5.557 35.968 1.00 92.38 574 ILE A C 1
ATOM 4410 O O . ILE A 1 574 ? -36.354 -6.514 35.472 1.00 92.38 574 ILE A O 1
ATOM 4414 N N . PHE A 1 575 ? -35.434 -5.513 37.255 1.00 92.06 575 PHE A N 1
ATOM 4415 C CA . PHE A 1 575 ? -35.793 -6.543 38.220 1.00 92.06 575 PHE A CA 1
ATOM 4416 C C . PHE A 1 575 ? -36.132 -5.897 39.560 1.00 92.06 575 PHE A C 1
ATOM 4418 O O . PHE A 1 575 ? -35.669 -4.799 39.873 1.00 92.06 575 PHE A O 1
ATOM 4425 N N . GLY A 1 576 ? -36.930 -6.587 40.367 1.00 93.25 576 GLY A N 1
ATOM 4426 C CA . GLY A 1 576 ? -37.249 -6.156 41.721 1.00 93.25 576 GLY A CA 1
ATOM 4427 C C . GLY A 1 576 ? -37.367 -7.340 42.663 1.00 93.25 576 GLY A C 1
ATOM 4428 O O . GLY A 1 576 ? -37.706 -8.445 42.248 1.00 93.25 576 GLY A O 1
ATOM 4429 N N . PHE A 1 577 ? -37.126 -7.100 43.943 1.00 94.12 577 PHE A N 1
ATOM 4430 C CA . PHE A 1 577 ? -37.225 -8.099 44.996 1.00 94.12 577 PHE A CA 1
ATOM 4431 C C . PHE A 1 577 ? -37.834 -7.473 46.244 1.00 94.12 577 PHE A C 1
ATOM 4433 O O . PHE A 1 577 ? -37.322 -6.465 46.712 1.00 94.12 577 PHE A O 1
ATOM 4440 N N . THR A 1 578 ? -38.863 -8.076 46.838 1.00 94.50 578 THR A N 1
ATOM 4441 C CA . THR A 1 578 ? -39.238 -7.761 48.226 1.00 94.50 578 THR A CA 1
ATOM 4442 C C . THR A 1 578 ? -38.506 -8.699 49.161 1.00 94.50 578 THR A C 1
ATOM 4444 O O . THR A 1 578 ? -38.685 -9.915 49.081 1.00 94.50 578 THR A O 1
ATOM 4447 N N . PHE A 1 579 ? -37.735 -8.127 50.077 1.00 94.81 579 PHE A N 1
ATOM 4448 C CA . PHE A 1 579 ? -37.126 -8.832 51.193 1.00 94.81 579 PHE A CA 1
ATOM 4449 C C . PHE A 1 579 ? -37.977 -8.665 52.455 1.00 94.81 579 PHE A C 1
ATOM 4451 O O . PHE A 1 579 ? -38.536 -7.592 52.704 1.00 94.81 579 PHE A O 1
ATOM 4458 N N . VAL A 1 580 ? -38.064 -9.719 53.267 1.00 94.69 580 VAL A N 1
ATOM 4459 C CA . VAL A 1 580 ? -38.641 -9.678 54.618 1.00 94.69 580 VAL A CA 1
ATOM 4460 C C . VAL A 1 580 ? -37.644 -10.310 55.580 1.00 94.69 580 VAL A C 1
ATOM 4462 O O . VAL A 1 580 ? -37.194 -11.429 55.355 1.00 94.69 580 VAL A O 1
ATOM 4465 N N . SER A 1 581 ? -37.292 -9.614 56.660 1.00 93.88 581 SER A N 1
ATOM 4466 C CA . SER A 1 581 ? -36.304 -10.112 57.612 1.00 93.88 581 SER A CA 1
ATOM 4467 C C . SER A 1 581 ? -36.764 -11.426 58.256 1.00 93.88 581 SER A C 1
ATOM 4469 O O . SER A 1 581 ? -37.918 -11.524 58.684 1.00 93.88 581 SER A O 1
ATOM 4471 N N . PRO A 1 582 ? -35.875 -12.426 58.394 1.00 89.69 582 PRO A N 1
ATOM 4472 C CA . PRO A 1 582 ? -36.228 -13.683 59.052 1.00 89.69 582 PRO A CA 1
ATOM 4473 C C . PRO A 1 582 ? -36.530 -13.461 60.540 1.00 89.69 582 PRO A C 1
ATOM 4475 O O . PRO A 1 582 ? -37.468 -14.042 61.089 1.00 89.69 582 PRO A O 1
ATOM 4478 N N . SER A 1 583 ? -35.769 -12.569 61.175 1.00 90.62 583 SER A N 1
ATOM 4479 C CA . SER A 1 583 ? -35.904 -12.196 62.580 1.00 90.62 583 SER A CA 1
ATOM 4480 C C . SER A 1 583 ? -37.018 -11.162 62.799 1.00 90.62 583 SER A C 1
ATOM 4482 O O . SER A 1 583 ? -37.204 -10.242 61.998 1.00 90.62 583 SER A O 1
ATOM 4484 N N . GLU A 1 584 ? -37.746 -11.302 63.910 1.00 93.81 584 GLU A N 1
ATOM 4485 C CA . GLU A 1 584 ? -38.671 -10.290 64.437 1.00 93.81 584 GLU A CA 1
ATOM 4486 C C . GLU A 1 584 ? -37.907 -9.336 65.372 1.00 93.81 584 GLU A C 1
ATOM 4488 O O . GLU A 1 584 ? -37.139 -9.777 66.229 1.00 93.81 584 GLU A O 1
ATOM 4493 N N . TYR A 1 585 ? -38.129 -8.027 65.237 1.00 93.62 585 TYR A N 1
ATOM 4494 C CA . TYR A 1 585 ? -37.456 -7.001 66.032 1.00 93.62 585 TYR A CA 1
ATOM 4495 C C . TYR A 1 585 ? -38.446 -6.223 66.897 1.00 93.62 585 TYR A C 1
ATOM 4497 O O . TYR A 1 585 ? -39.526 -5.848 66.445 1.00 93.62 585 TYR A O 1
ATOM 4505 N N . HIS A 1 586 ? -38.036 -5.896 68.125 1.00 94.25 586 HIS A N 1
ATOM 4506 C CA . HIS A 1 586 ? -38.679 -4.845 68.914 1.00 94.25 586 HIS A CA 1
ATOM 4507 C C . HIS A 1 586 ? -38.302 -3.496 68.295 1.00 94.25 586 HIS A C 1
ATOM 4509 O O . HIS A 1 586 ? -37.170 -3.027 68.465 1.00 94.25 586 HIS A O 1
ATOM 4515 N N . TYR A 1 587 ? -39.221 -2.892 67.544 1.00 92.62 587 TYR A N 1
ATOM 4516 C CA . TYR A 1 587 ? -38.929 -1.681 66.775 1.00 92.62 587 TYR A CA 1
ATOM 4517 C C . TYR A 1 587 ? -39.372 -0.400 67.477 1.00 92.62 587 TYR A C 1
ATOM 4519 O O . TYR A 1 587 ? -38.670 0.609 67.398 1.00 92.62 587 TYR A O 1
ATOM 4527 N N . LEU A 1 588 ? -40.466 -0.436 68.239 1.00 93.81 588 LEU A N 1
ATOM 4528 C CA . LEU A 1 588 ? -41.020 0.746 68.894 1.00 93.81 588 LEU A CA 1
ATOM 4529 C C . LEU A 1 588 ? -41.569 0.403 70.278 1.00 93.81 588 LEU A C 1
ATOM 4531 O O . LEU A 1 588 ? -42.258 -0.591 70.462 1.00 93.81 588 LEU A O 1
ATOM 4535 N N . PHE A 1 589 ? -41.314 1.279 71.239 1.00 93.00 589 PHE A N 1
ATOM 4536 C CA . PHE A 1 589 ? -42.074 1.358 72.480 1.00 93.00 589 PHE A CA 1
ATOM 4537 C C . PHE A 1 589 ? -42.978 2.589 72.391 1.00 93.00 589 PHE A C 1
ATOM 4539 O O . PHE A 1 589 ? -42.458 3.680 72.153 1.00 93.00 589 PHE A O 1
ATOM 4546 N N . GLY A 1 590 ? -44.293 2.440 72.563 1.00 91.44 590 GLY A N 1
ATOM 4547 C CA . GLY A 1 590 ? -45.258 3.516 72.309 1.00 91.44 590 GLY A CA 1
ATOM 4548 C C . GLY A 1 590 ? -46.573 3.376 73.077 1.00 91.44 590 GLY A C 1
ATOM 4549 O O . GLY A 1 590 ? -46.736 2.467 73.893 1.00 91.44 590 GLY A O 1
ATOM 4550 N N . ALA A 1 591 ? -47.519 4.287 72.822 1.00 88.06 591 ALA A N 1
ATOM 4551 C CA . ALA A 1 591 ? -48.879 4.168 73.351 1.00 88.06 591 ALA A CA 1
ATOM 4552 C C . ALA A 1 591 ? -49.548 2.909 72.782 1.00 88.06 591 ALA A C 1
ATOM 4554 O O . ALA A 1 591 ? -49.292 2.550 71.636 1.00 88.06 591 ALA A O 1
ATOM 4555 N N . ALA A 1 592 ? -50.393 2.236 73.559 1.00 87.06 592 ALA A N 1
ATOM 4556 C CA . ALA A 1 592 ? -51.115 1.044 73.117 1.00 87.06 592 ALA A CA 1
ATOM 4557 C C . ALA A 1 592 ? -52.357 1.429 72.285 1.00 87.06 592 ALA A C 1
ATOM 4559 O O . ALA A 1 592 ? -53.483 1.399 72.780 1.00 87.06 592 ALA A O 1
ATOM 4560 N N . THR A 1 593 ? -52.155 1.844 71.031 1.00 88.06 593 THR A N 1
ATOM 4561 C CA . THR A 1 593 ? -53.228 2.272 70.119 1.00 88.06 593 THR A CA 1
ATOM 4562 C C . THR A 1 593 ? -53.162 1.519 68.792 1.00 88.06 593 THR A C 1
ATOM 4564 O O . THR A 1 593 ? -52.084 1.185 68.300 1.00 88.06 593 THR A O 1
ATOM 4567 N N . GLU A 1 594 ? -54.322 1.270 68.176 1.00 86.50 594 GLU A N 1
ATOM 4568 C CA . GLU A 1 594 ? -54.367 0.647 66.843 1.00 86.50 594 GLU A CA 1
ATOM 4569 C C . GLU A 1 594 ? -53.750 1.537 65.756 1.00 86.50 594 GLU A C 1
ATOM 4571 O O . GLU A 1 594 ? -53.201 1.022 64.789 1.00 86.50 594 GLU A O 1
ATOM 4576 N N . GLU A 1 595 ? -53.779 2.860 65.932 1.00 89.38 595 GLU A N 1
ATOM 4577 C CA . GLU A 1 595 ? -53.186 3.825 65.000 1.00 89.38 595 GLU A CA 1
ATOM 4578 C C . GLU A 1 595 ? -51.667 3.631 64.859 1.00 89.38 595 GLU A C 1
ATOM 4580 O O . GLU A 1 595 ? -51.157 3.549 63.743 1.00 89.38 595 GLU A O 1
ATOM 4585 N N . ILE A 1 596 ? -50.956 3.443 65.979 1.00 88.38 596 ILE A N 1
ATOM 4586 C CA . ILE A 1 596 ? -49.510 3.173 65.974 1.00 88.38 596 ILE A CA 1
ATOM 4587 C C . ILE A 1 596 ? -49.214 1.773 65.411 1.00 88.38 596 ILE A C 1
ATOM 4589 O O . ILE A 1 596 ? -48.213 1.586 64.723 1.00 88.38 596 ILE A O 1
ATOM 4593 N N . LEU A 1 597 ? -50.078 0.781 65.669 1.00 88.88 597 LEU A N 1
ATOM 4594 C CA . LEU A 1 597 ? -49.926 -0.563 65.096 1.00 88.88 597 LEU A CA 1
ATOM 4595 C C . LEU A 1 597 ? -50.113 -0.567 63.568 1.00 88.88 597 LEU A C 1
ATOM 4597 O O . LEU A 1 597 ? -49.445 -1.329 62.863 1.00 88.88 597 LEU A O 1
ATOM 4601 N N . ALA A 1 598 ? -51.028 0.263 63.060 1.00 89.38 598 ALA A N 1
ATOM 4602 C CA . ALA A 1 598 ? -51.331 0.381 61.638 1.00 89.38 598 ALA A CA 1
ATOM 4603 C C . ALA A 1 598 ? -50.237 1.131 60.857 1.00 89.38 598 ALA A C 1
ATOM 4605 O O . ALA A 1 598 ? -50.016 0.822 59.680 1.00 89.38 598 ALA A O 1
ATOM 4606 N N . ASP A 1 599 ? -49.506 2.039 61.506 1.00 90.38 599 ASP A N 1
ATOM 4607 C CA . ASP A 1 599 ? -48.426 2.825 60.906 1.00 90.38 599 ASP A CA 1
ATOM 4608 C C . ASP A 1 599 ? -47.174 1.981 60.610 1.00 90.38 599 ASP A C 1
ATOM 4610 O O . ASP A 1 599 ? -46.582 1.331 61.479 1.00 90.38 599 ASP A O 1
ATOM 4614 N N . SER A 1 600 ? -46.809 1.895 59.328 1.00 89.62 600 SER A N 1
ATOM 4615 C CA . SER A 1 600 ? -45.688 1.069 58.853 1.00 89.62 600 SER A CA 1
ATOM 4616 C C . SER A 1 600 ? -44.346 1.772 58.964 1.00 89.62 600 SER A C 1
ATOM 4618 O O . SER A 1 600 ? -43.308 1.109 58.883 1.00 89.62 600 SER A O 1
ATOM 4620 N N . CYS A 1 601 ? -44.377 3.084 59.204 1.00 90.56 601 CYS A N 1
ATOM 4621 C CA . CYS A 1 601 ? -43.221 3.893 59.519 1.00 90.56 601 CYS A CA 1
ATOM 4622 C C . CYS A 1 601 ? -43.509 4.825 60.704 1.00 90.56 601 CYS A C 1
ATOM 4624 O O . CYS A 1 601 ? -43.696 6.028 60.528 1.00 90.56 601 CYS A O 1
ATOM 4626 N N . PRO A 1 602 ? -43.462 4.318 61.946 1.00 89.81 602 PRO A N 1
ATOM 4627 C CA . PRO A 1 602 ? -43.917 5.068 63.110 1.00 89.81 602 PRO A CA 1
ATOM 4628 C C . PRO A 1 602 ? -42.910 6.120 63.608 1.00 89.81 602 PRO A C 1
ATOM 4630 O O . PRO A 1 602 ? -42.861 6.441 64.797 1.00 89.81 602 PRO A O 1
ATOM 4633 N N . MET A 1 603 ? -42.059 6.638 62.724 1.00 87.75 603 MET A N 1
ATOM 4634 C CA . MET A 1 603 ? -40.980 7.557 63.080 1.00 87.75 603 MET A CA 1
ATOM 4635 C C . MET A 1 603 ? -41.507 8.901 63.576 1.00 87.75 603 MET A C 1
ATOM 4637 O O . MET A 1 603 ? -40.900 9.492 64.467 1.00 87.75 603 MET A O 1
ATOM 4641 N N . GLU A 1 604 ? -42.667 9.336 63.084 1.00 87.25 604 GLU A N 1
ATOM 4642 C CA . GLU A 1 604 ? -43.342 10.556 63.543 1.00 87.25 604 GLU A CA 1
ATOM 4643 C C . GLU A 1 604 ? -43.820 10.456 65.000 1.00 87.25 604 GLU A C 1
ATOM 4645 O O . GLU A 1 604 ? -43.917 11.464 65.701 1.00 87.25 604 GLU A O 1
ATOM 4650 N N . TRP A 1 605 ? -44.059 9.238 65.498 1.00 88.75 605 TRP A N 1
ATOM 4651 C CA . TRP A 1 605 ? -44.467 9.014 66.883 1.00 88.75 605 TRP A CA 1
ATOM 4652 C C . TRP A 1 605 ? -43.298 9.084 67.859 1.00 88.75 605 TRP A C 1
ATOM 4654 O O . TRP A 1 605 ? -43.522 9.255 69.058 1.00 88.75 605 TRP A O 1
ATOM 4664 N N . VAL A 1 606 ? -42.052 8.938 67.408 1.00 88.38 606 VAL A N 1
ATOM 4665 C CA . VAL A 1 606 ? -40.883 8.919 68.295 1.00 88.38 606 VAL A CA 1
ATOM 4666 C C . VAL A 1 606 ? -40.734 10.270 69.003 1.00 88.38 606 VAL A C 1
ATOM 4668 O O . VAL A 1 606 ? -40.745 11.329 68.388 1.00 88.38 606 VAL A O 1
ATOM 4671 N N . GLY A 1 607 ? -40.599 10.243 70.331 1.00 86.00 607 GLY A N 1
ATOM 4672 C CA . GLY A 1 607 ? -40.564 11.439 71.177 1.00 86.00 607 GLY A CA 1
ATOM 4673 C C . GLY A 1 607 ? -41.941 11.973 71.586 1.00 86.00 607 GLY A C 1
ATOM 4674 O O . GLY A 1 607 ? -42.009 12.869 72.431 1.00 86.00 607 GLY A O 1
ATOM 4675 N N . SER A 1 608 ? -43.038 11.411 71.064 1.00 89.62 608 SER A N 1
ATOM 4676 C CA . SER A 1 608 ? -44.389 11.743 71.527 1.00 89.62 608 SER A CA 1
ATOM 4677 C C . SER A 1 608 ? -44.588 11.361 72.997 1.00 89.62 608 SER A C 1
ATOM 4679 O O . SER A 1 608 ? -44.046 10.373 73.504 1.00 89.62 608 SER A O 1
ATOM 4681 N N . ARG A 1 609 ? -45.362 12.185 73.707 1.00 85.44 609 ARG A N 1
ATOM 4682 C CA . ARG A 1 609 ? -45.636 12.014 75.134 1.00 85.44 609 ARG A CA 1
ATOM 4683 C C . ARG A 1 609 ? -46.846 11.112 75.341 1.00 85.44 609 ARG A C 1
ATOM 4685 O O . ARG A 1 609 ? -47.939 11.440 74.896 1.00 85.44 609 ARG A O 1
ATOM 4692 N N . ILE A 1 610 ? -46.669 10.061 76.129 1.00 83.50 610 ILE A N 1
ATOM 4693 C CA . ILE A 1 610 ? -47.739 9.162 76.564 1.00 83.50 610 ILE A CA 1
ATOM 4694 C C . ILE A 1 610 ? -48.027 9.482 78.029 1.00 83.50 610 ILE A C 1
ATOM 4696 O O . ILE A 1 610 ? -47.118 9.454 78.862 1.00 83.50 610 ILE A O 1
ATOM 4700 N N . VAL A 1 611 ? -49.267 9.832 78.359 1.00 79.31 611 VAL A N 1
ATOM 4701 C CA . VAL A 1 611 ? -49.669 10.161 79.734 1.00 79.31 611 VAL A CA 1
ATOM 4702 C C . VAL A 1 611 ? -50.635 9.093 80.221 1.00 79.31 611 VAL A C 1
ATOM 4704 O O . VAL A 1 611 ? -51.712 8.946 79.654 1.00 79.31 611 VAL A O 1
ATOM 4707 N N . THR A 1 612 ? -50.255 8.372 81.273 1.00 71.06 612 THR A N 1
ATOM 4708 C CA . THR A 1 612 ? -51.049 7.285 81.860 1.00 71.06 612 THR A CA 1
ATOM 4709 C C . THR A 1 612 ? -51.364 7.614 83.324 1.00 71.06 612 THR A C 1
ATOM 4711 O O . THR A 1 612 ? -50.578 8.290 83.996 1.00 71.06 612 THR A O 1
ATOM 4714 N N . GLY A 1 613 ? -52.539 7.211 83.817 1.00 67.06 613 GLY A N 1
ATOM 4715 C CA . GLY A 1 613 ? -52.904 7.348 85.237 1.00 67.06 613 GLY A CA 1
ATOM 4716 C C . GLY A 1 613 ? -52.289 6.226 86.078 1.00 67.06 613 GLY A C 1
ATOM 4717 O O . GLY A 1 613 ? -52.122 5.118 85.573 1.00 67.06 613 GLY A O 1
ATOM 4718 N N . LEU A 1 614 ? -51.942 6.484 87.345 1.00 62.97 614 LEU A N 1
ATOM 4719 C CA . LEU A 1 614 ? -51.471 5.422 88.246 1.00 62.97 614 LEU A CA 1
ATOM 4720 C C . LEU A 1 614 ? -52.641 4.476 88.615 1.00 62.97 614 LEU A C 1
ATOM 4722 O O . LEU A 1 614 ? -53.749 4.954 88.869 1.00 62.97 614 LEU A O 1
ATOM 4726 N N . PRO A 1 615 ? -52.438 3.144 88.663 1.00 58.28 615 PRO A N 1
ATOM 4727 C CA . PRO A 1 615 ? -53.488 2.198 89.039 1.00 58.28 615 PRO A CA 1
ATOM 4728 C C . PRO A 1 615 ? -53.932 2.416 90.496 1.00 58.28 615 PRO A C 1
ATOM 4730 O O . PRO A 1 615 ? -53.132 2.393 91.433 1.00 58.28 615 PRO A O 1
ATOM 4733 N N . GLY A 1 616 ? -55.231 2.653 90.693 1.00 59.25 616 GLY A N 1
ATOM 4734 C CA . GLY A 1 616 ? -55.804 2.991 91.993 1.00 59.25 616 GLY A CA 1
ATOM 4735 C C . GLY A 1 616 ? -55.961 1.782 92.915 1.00 59.25 616 GLY A C 1
ATOM 4736 O O . GLY A 1 616 ? -56.744 0.888 92.607 1.00 59.25 616 GLY A O 1
ATOM 4737 N N . ASN A 1 617 ? -55.242 1.784 94.048 1.00 54.94 617 ASN A N 1
ATOM 4738 C CA . ASN A 1 617 ? -55.703 1.331 95.379 1.00 54.94 617 ASN A CA 1
ATOM 4739 C C . ASN A 1 617 ? -54.603 1.455 96.465 1.00 54.94 617 ASN A C 1
ATOM 4741 O O . ASN A 1 617 ? -54.345 0.518 97.220 1.00 54.94 617 ASN A O 1
ATOM 4745 N N . ALA A 1 618 ? -53.961 2.623 96.595 1.00 54.09 618 ALA A N 1
ATOM 4746 C CA . ALA A 1 618 ? -53.106 2.931 97.749 1.00 54.09 618 ALA A CA 1
ATOM 4747 C C . ALA A 1 618 ? -53.461 4.313 98.341 1.00 54.09 618 ALA A C 1
ATOM 4749 O O . ALA A 1 618 ? -53.590 5.276 97.588 1.00 54.09 618 ALA A O 1
ATOM 4750 N N . PRO A 1 619 ? -53.610 4.458 99.674 1.00 51.09 619 PRO A N 1
ATOM 4751 C CA . PRO A 1 619 ? -54.084 5.686 100.324 1.00 51.09 619 PRO A CA 1
ATOM 4752 C C . PRO A 1 619 ? -53.007 6.786 100.446 1.00 51.09 619 PRO A C 1
ATOM 4754 O O . PRO A 1 619 ? -53.053 7.596 101.370 1.00 51.09 619 PRO A O 1
ATOM 4757 N N . ILE A 1 620 ? -52.030 6.835 99.534 1.00 56.06 620 ILE A N 1
ATOM 4758 C CA . ILE A 1 620 ? -50.973 7.855 99.520 1.00 56.06 620 ILE A CA 1
ATOM 4759 C C . ILE A 1 620 ? -50.985 8.547 98.156 1.00 56.06 620 ILE A C 1
ATOM 4761 O O . ILE A 1 620 ? -50.551 7.983 97.157 1.00 56.06 620 ILE A O 1
ATOM 4765 N N . TRP A 1 621 ? -51.481 9.784 98.133 1.00 54.59 621 TRP A N 1
ATOM 4766 C CA . TRP A 1 621 ? -51.426 10.671 96.972 1.00 54.59 621 TRP A CA 1
ATOM 4767 C C . TRP A 1 621 ? -49.995 11.188 96.781 1.00 54.59 621 TRP A C 1
ATOM 4769 O O . TRP A 1 621 ? -49.545 12.064 97.521 1.00 54.59 621 TRP A O 1
ATOM 4779 N N . VAL A 1 622 ? -49.285 10.673 95.777 1.00 56.12 622 VAL A N 1
ATOM 4780 C CA . VAL A 1 622 ? -48.058 11.293 95.262 1.00 56.12 622 VAL A CA 1
ATOM 4781 C C . VAL A 1 622 ? -48.443 12.101 94.025 1.00 56.12 622 VAL A C 1
ATOM 4783 O O . VAL A 1 622 ? -48.890 11.547 93.028 1.00 56.12 622 VAL A O 1
ATOM 4786 N N . VAL A 1 623 ? -48.308 13.428 94.099 1.00 53.81 623 VAL A N 1
ATOM 4787 C CA . VAL A 1 623 ? -48.566 14.336 92.970 1.00 53.81 623 VAL A CA 1
ATOM 4788 C C . VAL A 1 623 ? -47.260 14.534 92.187 1.00 53.81 623 VAL A C 1
ATOM 4790 O O . VAL A 1 623 ? -46.243 14.847 92.807 1.00 53.81 623 VAL A O 1
ATOM 4793 N N . PRO A 1 624 ? -47.262 14.439 90.845 1.00 52.50 624 PRO A N 1
ATOM 4794 C CA . PRO A 1 624 ? -48.417 14.189 89.985 1.00 52.50 624 PRO A CA 1
ATOM 4795 C C . PRO A 1 624 ? -48.782 12.697 89.869 1.00 52.50 624 PRO A C 1
ATOM 4797 O O . PRO A 1 624 ? -47.913 11.857 89.663 1.00 52.50 624 PRO A O 1
ATOM 4800 N N . ASP A 1 625 ? -50.089 12.413 89.923 1.00 64.56 625 ASP A N 1
ATOM 4801 C CA . ASP A 1 625 ? -50.721 11.082 89.836 1.00 64.56 625 ASP A CA 1
ATOM 4802 C C . ASP A 1 625 ? -50.755 10.549 88.388 1.00 64.56 625 ASP A C 1
ATOM 4804 O O . ASP A 1 625 ? -51.795 10.208 87.826 1.00 64.56 625 ASP A O 1
ATOM 4808 N N . ARG A 1 626 ? -49.610 10.623 87.705 1.00 66.94 626 ARG A N 1
ATOM 4809 C CA . ARG A 1 626 ? -49.471 10.226 86.302 1.00 66.94 626 ARG A CA 1
ATOM 4810 C C . ARG A 1 626 ? -48.065 9.735 86.012 1.00 66.94 626 ARG A C 1
ATOM 4812 O O . ARG A 1 626 ? -47.087 10.388 86.385 1.00 66.94 626 ARG A O 1
ATOM 4819 N N . LEU A 1 627 ? -47.964 8.653 85.254 1.00 71.69 627 LEU A N 1
ATOM 4820 C CA . LEU A 1 627 ? -46.719 8.259 84.612 1.00 71.69 627 LEU A CA 1
ATOM 4821 C C . LEU A 1 627 ? -46.670 8.914 83.232 1.00 71.69 627 LEU A C 1
ATOM 4823 O O . LEU A 1 627 ? -47.651 8.974 82.494 1.00 71.69 627 LEU A O 1
ATOM 4827 N N . THR A 1 628 ? -45.526 9.512 82.916 1.00 77.69 628 THR A N 1
ATOM 4828 C CA . THR A 1 628 ? -45.261 10.045 81.582 1.00 77.69 628 THR A CA 1
ATOM 4829 C C . THR A 1 628 ? -44.198 9.182 80.939 1.00 77.69 628 THR A C 1
ATOM 4831 O O . THR A 1 628 ? -43.065 9.155 81.414 1.00 77.69 628 THR A O 1
ATOM 4834 N N . TYR A 1 629 ? -44.563 8.528 79.847 1.00 83.00 629 TYR A N 1
ATOM 4835 C CA . TYR A 1 629 ? -43.626 7.834 78.984 1.00 83.00 629 TYR A CA 1
ATOM 4836 C C . TYR A 1 629 ? -43.355 8.674 77.737 1.00 83.00 629 TYR A C 1
ATOM 4838 O O . TYR A 1 629 ? -44.133 9.562 77.376 1.00 83.00 629 TYR A O 1
ATOM 4846 N N . LEU A 1 630 ? -42.234 8.389 77.089 1.00 87.62 630 LEU A N 1
ATOM 4847 C CA . LEU A 1 630 ? -41.925 8.898 75.763 1.00 87.62 630 LEU A CA 1
ATOM 4848 C C . LEU A 1 630 ? -41.867 7.709 74.819 1.00 87.62 630 LEU A C 1
ATOM 4850 O O . LEU A 1 630 ? -41.203 6.714 75.123 1.00 87.62 630 LEU A O 1
ATOM 4854 N N . THR A 1 631 ? -42.558 7.826 73.692 1.00 90.25 631 THR A N 1
ATOM 4855 C CA . THR A 1 631 ? -42.440 6.861 72.604 1.00 90.25 631 THR A CA 1
ATOM 4856 C C . THR A 1 631 ? -40.989 6.843 72.131 1.00 90.25 631 THR A C 1
ATOM 4858 O O . THR A 1 631 ? -40.394 7.894 71.888 1.00 90.25 631 THR A O 1
ATOM 4861 N N . ALA A 1 632 ? -40.393 5.661 72.026 1.00 90.56 632 ALA A N 1
ATOM 4862 C CA . ALA A 1 632 ? -38.980 5.502 71.715 1.00 90.56 632 ALA A CA 1
ATOM 4863 C C . ALA A 1 632 ? -38.778 4.421 70.654 1.00 90.56 632 ALA A C 1
ATOM 4865 O O . ALA A 1 632 ? -39.236 3.289 70.823 1.00 90.56 632 ALA A O 1
ATOM 4866 N N . ALA A 1 633 ? -38.036 4.756 69.595 1.00 90.75 633 ALA A N 1
ATOM 4867 C CA . ALA A 1 633 ? -37.533 3.765 68.653 1.00 90.75 633 ALA A CA 1
ATOM 4868 C C . ALA A 1 633 ? -36.521 2.859 69.364 1.00 90.75 633 ALA A C 1
ATOM 4870 O O . ALA A 1 633 ? -35.579 3.327 70.010 1.00 90.75 633 ALA A O 1
ATOM 4871 N N . ARG A 1 634 ? -36.739 1.550 69.267 1.00 92.06 634 ARG A N 1
ATOM 4872 C CA . ARG A 1 634 ? -35.869 0.527 69.857 1.00 92.06 634 ARG A CA 1
ATOM 4873 C C . ARG A 1 634 ? -34.896 -0.038 68.836 1.00 92.06 634 ARG A C 1
ATOM 4875 O O . ARG A 1 634 ? -33.732 -0.240 69.170 1.00 92.06 634 ARG A O 1
ATOM 4882 N N . SER A 1 635 ? -35.355 -0.188 67.598 1.00 91.25 635 SER A N 1
ATOM 4883 C CA . SER A 1 635 ? -34.545 -0.605 66.458 1.00 91.25 635 SER A CA 1
ATOM 4884 C C . SER A 1 635 ? -34.791 0.356 65.301 1.00 91.25 635 SER A C 1
ATOM 4886 O O . SER A 1 635 ? -35.937 0.596 64.932 1.00 91.25 635 SER A O 1
ATOM 4888 N N . LEU A 1 636 ? -33.714 0.920 64.756 1.00 90.69 636 LEU A N 1
ATOM 4889 C CA . LEU A 1 636 ? -33.765 1.804 63.592 1.00 90.69 636 LEU A CA 1
ATOM 4890 C C . LEU A 1 636 ? -33.534 0.974 62.321 1.00 90.69 636 LEU A C 1
ATOM 4892 O O . LEU A 1 636 ? -32.531 0.248 62.300 1.00 90.69 636 LEU A O 1
ATOM 4896 N N . PRO A 1 637 ? -34.402 1.056 61.291 1.00 90.75 637 PRO A N 1
ATOM 4897 C CA . PRO A 1 637 ? -34.203 0.373 60.012 1.00 90.75 637 PRO A CA 1
ATOM 4898 C C . PRO A 1 637 ? -32.785 0.523 59.455 1.00 90.75 637 PRO A C 1
ATOM 4900 O O . PRO A 1 637 ? -32.172 -0.481 59.096 1.00 90.75 637 PRO A O 1
ATOM 4903 N N . SER A 1 638 ? -32.212 1.732 59.508 1.00 90.56 638 SER A N 1
ATOM 4904 C CA . SER A 1 638 ? -30.835 2.007 59.080 1.00 90.56 638 SER A CA 1
ATOM 4905 C C . SER A 1 638 ? -29.791 1.138 59.781 1.00 90.56 638 SER A C 1
ATOM 4907 O O . SER A 1 638 ? -28.909 0.562 59.142 1.00 90.56 638 SER A O 1
ATOM 4909 N N . ARG A 1 639 ? -29.889 0.988 61.104 1.00 90.50 639 ARG A N 1
ATOM 4910 C CA . ARG A 1 639 ? -28.954 0.170 61.891 1.00 90.50 639 ARG A CA 1
ATOM 4911 C C . ARG A 1 639 ? -29.174 -1.318 61.680 1.00 90.50 639 ARG A C 1
ATOM 4913 O O . ARG A 1 639 ? -28.200 -2.066 61.668 1.00 90.50 639 ARG A O 1
ATOM 4920 N N . VAL A 1 640 ? -30.430 -1.741 61.542 1.00 91.81 640 VAL A N 1
ATOM 4921 C CA . VAL A 1 640 ? -30.774 -3.150 61.333 1.00 91.81 640 VAL A CA 1
ATOM 4922 C C . VAL A 1 640 ? -30.288 -3.611 59.960 1.00 91.81 640 VAL A C 1
ATOM 4924 O O . VAL A 1 640 ? -29.603 -4.628 59.889 1.00 91.81 640 VAL A O 1
ATOM 4927 N N . ILE A 1 641 ? -30.563 -2.849 58.895 1.00 92.81 641 ILE A N 1
ATOM 4928 C CA . ILE A 1 641 ? -30.110 -3.178 57.537 1.00 92.81 641 ILE A CA 1
ATOM 4929 C C . ILE A 1 641 ? -28.583 -3.155 57.480 1.00 92.81 641 ILE A C 1
ATOM 4931 O O . ILE A 1 641 ? -27.981 -4.173 57.161 1.00 92.81 641 ILE A O 1
ATOM 4935 N N . ASN A 1 642 ? -27.931 -2.052 57.866 1.00 90.69 642 ASN A N 1
ATOM 4936 C CA . ASN A 1 642 ? -26.466 -1.957 57.798 1.00 90.69 642 ASN A CA 1
ATOM 4937 C C . ASN A 1 642 ? -25.760 -3.018 58.657 1.00 90.69 642 ASN A C 1
ATOM 4939 O O . ASN A 1 642 ? -24.704 -3.526 58.282 1.00 90.69 642 ASN A O 1
ATOM 4943 N N . GLY A 1 643 ? -26.340 -3.367 59.810 1.00 91.44 643 GLY A N 1
ATOM 4944 C CA . GLY A 1 643 ? -25.806 -4.396 60.695 1.00 91.44 643 GLY A CA 1
ATOM 4945 C C . GLY A 1 643 ? -25.910 -5.809 60.123 1.00 91.44 643 GLY A C 1
ATOM 4946 O O . GLY A 1 643 ? -25.062 -6.635 60.449 1.00 91.44 643 GLY A O 1
ATOM 4947 N N . ASN A 1 644 ? -26.913 -6.085 59.286 1.00 93.00 644 ASN A N 1
ATOM 4948 C CA . ASN A 1 644 ? -27.171 -7.416 58.735 1.00 93.00 644 ASN A CA 1
ATOM 4949 C C . ASN A 1 644 ? -26.843 -7.556 57.241 1.00 93.00 644 ASN A C 1
ATOM 4951 O O . ASN A 1 644 ? -26.872 -8.664 56.722 1.00 93.00 644 ASN A O 1
ATOM 4955 N N . TRP A 1 645 ? -26.522 -6.466 56.537 1.00 91.56 645 TRP A N 1
ATOM 4956 C CA . TRP A 1 645 ? -26.317 -6.478 55.086 1.00 91.56 645 TRP A CA 1
ATOM 4957 C C . TRP A 1 645 ? -25.147 -7.369 54.662 1.00 91.56 645 TRP A C 1
ATOM 4959 O O . TRP A 1 645 ? -25.326 -8.324 53.910 1.00 91.56 645 TRP A O 1
ATOM 4969 N N . SER A 1 646 ? -23.949 -7.063 55.164 1.00 86.94 646 SER A N 1
ATOM 4970 C CA . SER A 1 646 ? -22.697 -7.770 54.850 1.00 86.94 646 SER A CA 1
ATOM 4971 C C . SER A 1 646 ? -22.108 -8.533 56.037 1.00 86.94 646 SER A C 1
ATOM 4973 O O . SER A 1 646 ? -21.027 -9.106 55.929 1.00 86.94 646 SER A O 1
ATOM 4975 N N . ARG A 1 647 ? -22.778 -8.488 57.191 1.00 82.19 647 ARG A N 1
ATOM 4976 C CA . ARG A 1 647 ? -22.353 -9.096 58.458 1.00 82.19 647 ARG A CA 1
ATOM 4977 C C . ARG A 1 647 ? -23.571 -9.714 59.142 1.00 82.19 647 ARG A C 1
ATOM 4979 O O . ARG A 1 647 ? -24.695 -9.447 58.737 1.00 82.19 647 ARG A O 1
ATOM 4986 N N . ASN A 1 648 ? -23.355 -10.484 60.206 1.00 88.81 648 ASN A N 1
ATOM 4987 C CA . ASN A 1 648 ? -24.406 -11.155 60.980 1.00 88.81 648 ASN A CA 1
ATOM 4988 C C . ASN A 1 648 ? -25.253 -12.120 60.132 1.00 88.81 648 ASN A C 1
ATOM 4990 O O . ASN A 1 648 ? -24.833 -13.253 59.931 1.00 88.81 648 ASN A O 1
ATOM 4994 N N . GLU A 1 649 ? -26.428 -11.688 59.669 1.00 87.50 649 GLU A N 1
ATOM 4995 C CA . GLU A 1 649 ? -27.355 -12.506 58.878 1.00 87.50 649 GLU A CA 1
ATOM 4996 C C . GLU A 1 649 ? -27.087 -12.455 57.357 1.00 87.50 649 GLU A C 1
ATOM 4998 O O . GLU A 1 649 ? -27.750 -13.172 56.614 1.00 87.50 649 GLU A O 1
ATOM 5003 N N . GLU A 1 650 ? -26.142 -11.625 56.892 1.00 88.50 650 GLU A N 1
ATOM 5004 C CA . GLU A 1 650 ? -25.683 -11.543 55.488 1.00 88.50 650 GLU A CA 1
ATOM 5005 C C . GLU A 1 650 ? -26.827 -11.398 54.462 1.00 88.50 650 GLU A C 1
ATOM 5007 O O . GLU A 1 650 ? -26.901 -12.093 53.447 1.00 88.50 650 GLU A O 1
ATOM 5012 N N . TRP A 1 651 ? -27.737 -10.450 54.708 1.00 91.31 651 TRP A N 1
ATOM 5013 C CA . TRP A 1 651 ? -28.954 -10.237 53.913 1.00 91.31 651 TRP A CA 1
ATOM 5014 C C . TRP A 1 651 ? -28.698 -10.054 52.414 1.00 91.31 651 TRP A C 1
ATOM 5016 O O . TRP A 1 651 ? -29.549 -10.421 51.607 1.00 91.31 651 TRP A O 1
ATOM 5026 N N . ARG A 1 652 ? -27.525 -9.554 52.009 1.00 88.31 652 ARG A N 1
ATOM 5027 C CA . ARG A 1 652 ? -27.153 -9.437 50.589 1.00 88.31 652 ARG A CA 1
ATOM 5028 C C . ARG A 1 652 ? -27.188 -10.776 49.831 1.00 88.31 652 ARG A C 1
ATOM 5030 O O . ARG A 1 652 ? -27.520 -10.788 48.649 1.00 88.31 652 ARG A O 1
ATOM 5037 N N . ASP A 1 653 ? -26.917 -11.899 50.500 1.00 86.81 653 ASP A N 1
ATOM 5038 C CA . ASP A 1 653 ? -26.876 -13.231 49.876 1.00 86.81 653 ASP A CA 1
ATOM 5039 C C . ASP A 1 653 ? -28.278 -13.845 49.718 1.00 86.81 653 ASP A C 1
ATOM 5041 O O . ASP A 1 653 ? -28.497 -14.760 48.916 1.00 86.81 653 ASP A O 1
ATOM 5045 N N . SER A 1 654 ? -29.269 -13.294 50.424 1.00 88.75 654 SER A N 1
ATOM 5046 C CA . SER A 1 654 ? -30.678 -13.697 50.314 1.00 88.75 654 SER A CA 1
ATOM 5047 C C . SER A 1 654 ? -31.234 -13.456 48.905 1.00 88.75 654 SER A C 1
ATOM 5049 O O . SER A 1 654 ? -32.016 -14.257 48.398 1.00 88.75 654 SER A O 1
ATOM 5051 N N . PHE A 1 655 ? -30.763 -12.409 48.223 1.00 87.69 655 PHE A N 1
ATOM 5052 C CA . PHE A 1 655 ? -31.171 -12.068 46.855 1.00 87.69 655 PHE A CA 1
ATOM 5053 C C . PHE A 1 655 ? -30.588 -13.001 45.787 1.00 87.69 655 PHE A C 1
ATOM 5055 O O . PHE A 1 655 ? -31.138 -13.098 44.696 1.00 87.69 655 PHE A O 1
ATOM 5062 N N . ILE A 1 656 ? -29.501 -13.711 46.101 1.00 83.00 656 ILE A N 1
ATOM 5063 C CA . ILE A 1 656 ? -28.890 -14.701 45.202 1.00 83.00 656 ILE A CA 1
ATOM 5064 C C . ILE A 1 656 ? -29.470 -16.093 45.461 1.00 83.00 656 ILE A C 1
ATOM 5066 O O . ILE A 1 656 ? -29.719 -16.857 44.534 1.00 83.00 656 ILE A O 1
ATOM 5070 N N . THR A 1 657 ? -29.705 -16.420 46.733 1.00 84.56 657 THR A N 1
ATOM 5071 C CA . THR A 1 657 ? -30.232 -17.726 47.160 1.00 84.56 657 THR A CA 1
ATOM 5072 C C . THR A 1 657 ? -31.756 -17.836 47.055 1.00 84.56 657 THR A C 1
ATOM 5074 O O . THR A 1 657 ? -32.287 -18.944 47.086 1.00 84.56 657 THR A O 1
ATOM 5077 N N . GLY A 1 658 ? -32.465 -16.708 46.942 1.00 84.12 658 GLY A N 1
ATOM 5078 C CA . GLY A 1 658 ? -33.930 -16.643 46.931 1.00 84.12 658 GLY A CA 1
ATOM 5079 C C . GLY A 1 658 ? -34.576 -16.858 48.305 1.00 84.12 658 GLY A C 1
ATOM 5080 O O . GLY A 1 658 ? -35.792 -17.020 48.400 1.00 84.12 658 GLY A O 1
ATOM 5081 N N . LEU A 1 659 ? -33.789 -16.881 49.383 1.00 85.00 659 LEU A N 1
ATOM 5082 C CA . LEU A 1 659 ? -34.293 -17.062 50.744 1.00 85.00 659 LEU A CA 1
ATOM 5083 C C . LEU A 1 659 ? -34.907 -15.758 51.260 1.00 85.00 659 LEU A C 1
ATOM 5085 O O . LEU A 1 659 ? -34.266 -14.720 51.213 1.00 85.00 659 LEU A O 1
ATOM 5089 N N . ASN A 1 660 ? -36.132 -15.809 51.791 1.00 85.56 660 ASN A N 1
ATOM 5090 C CA . ASN A 1 660 ? -36.857 -14.638 52.320 1.00 85.56 660 ASN A CA 1
ATOM 5091 C C . ASN A 1 660 ? -37.062 -13.491 51.310 1.00 85.56 660 ASN A C 1
ATOM 5093 O O . ASN A 1 660 ? -37.303 -12.344 51.697 1.00 85.56 660 ASN A O 1
ATOM 5097 N N . VAL A 1 661 ? -36.982 -13.807 50.016 1.00 91.75 661 VAL A N 1
ATOM 5098 C CA . VAL A 1 661 ? -37.114 -12.853 48.920 1.00 91.75 661 VAL A CA 1
ATOM 5099 C C . VAL A 1 661 ? -38.229 -13.292 47.974 1.00 91.75 661 VAL A C 1
ATOM 5101 O O . VAL A 1 661 ? -38.314 -14.457 47.596 1.00 91.75 661 VAL A O 1
ATOM 5104 N N . THR A 1 662 ? -39.077 -12.347 47.569 1.00 92.25 662 THR A N 1
ATOM 5105 C CA . THR A 1 662 ? -40.095 -12.547 46.525 1.00 92.25 662 THR A CA 1
ATOM 5106 C C . THR A 1 662 ? -39.753 -11.687 45.302 1.00 92.25 662 THR A C 1
ATOM 5108 O O . THR A 1 662 ? -39.666 -10.468 45.457 1.00 92.25 662 THR A O 1
ATOM 5111 N N . PRO A 1 663 ? -39.529 -12.272 44.107 1.00 89.69 663 PRO A N 1
ATOM 5112 C CA . PRO A 1 663 ? -39.157 -11.519 42.909 1.00 89.69 663 PRO A CA 1
ATOM 5113 C C . PRO A 1 663 ? -40.353 -10.845 42.220 1.00 89.69 663 PRO A C 1
ATOM 5115 O O . PRO A 1 663 ? -41.453 -11.399 42.168 1.00 89.69 663 PRO A O 1
ATOM 5118 N N . TYR A 1 664 ? -40.090 -9.693 41.603 1.00 85.25 664 TYR A N 1
ATOM 5119 C CA . TYR A 1 664 ? -40.964 -8.980 40.674 1.00 85.25 664 TYR A CA 1
ATOM 5120 C C . TYR A 1 664 ? -40.380 -9.037 39.265 1.00 85.25 664 TYR A C 1
ATOM 5122 O O . TYR A 1 664 ? -39.198 -8.755 39.058 1.00 85.25 664 TYR A O 1
ATOM 5130 N N . LEU A 1 665 ? -41.224 -9.383 38.294 1.00 73.50 665 LEU A N 1
ATOM 5131 C CA . LEU A 1 665 ? -40.861 -9.383 36.882 1.00 73.50 665 LEU A CA 1
ATOM 5132 C C . LEU A 1 665 ? -41.310 -8.072 36.249 1.00 73.50 665 LEU A C 1
ATOM 5134 O O . LEU A 1 665 ? -42.508 -7.791 36.187 1.00 73.50 665 LEU A O 1
ATOM 5138 N N . TYR A 1 666 ? -40.349 -7.309 35.741 1.00 84.94 666 TYR A N 1
ATOM 5139 C CA . TYR A 1 666 ? -40.619 -6.196 34.845 1.00 84.94 666 TYR A CA 1
ATOM 5140 C C . TYR A 1 666 ? -40.493 -6.677 33.395 1.00 84.94 666 TYR A C 1
ATOM 5142 O O . TYR A 1 666 ? -39.643 -7.518 33.101 1.00 84.94 666 TYR A O 1
ATOM 5150 N N . PRO A 1 667 ? -41.323 -6.167 32.470 1.00 74.44 667 PRO A N 1
ATOM 5151 C CA . PRO A 1 667 ? -41.251 -6.542 31.057 1.00 74.44 667 PRO A CA 1
ATOM 5152 C C . PRO A 1 667 ? -39.956 -6.076 30.361 1.00 74.44 667 PRO A C 1
ATOM 5154 O O . PRO A 1 667 ? -39.707 -6.490 29.231 1.00 74.44 667 PRO A O 1
ATOM 5157 N N . GLY A 1 668 ? -39.136 -5.244 31.018 1.00 75.88 668 GLY A N 1
ATOM 5158 C CA . GLY A 1 668 ? -37.952 -4.618 30.432 1.00 75.88 668 GLY A CA 1
ATOM 5159 C C . GLY A 1 668 ? -38.309 -3.596 29.352 1.00 75.88 668 GLY A C 1
ATOM 5160 O O . GLY A 1 668 ? -39.480 -3.285 29.120 1.00 75.88 668 GLY A O 1
ATOM 5161 N N . ASP A 1 669 ? -37.286 -3.060 28.692 1.00 86.50 669 ASP A N 1
ATOM 5162 C CA . ASP A 1 669 ? -37.458 -2.177 27.540 1.00 86.50 669 ASP A CA 1
ATOM 5163 C C . ASP A 1 669 ? -37.311 -2.984 26.239 1.00 86.50 669 ASP A C 1
ATOM 5165 O O . ASP A 1 669 ? -36.202 -3.418 25.926 1.00 86.50 669 ASP A O 1
ATOM 5169 N N . PRO A 1 670 ? -38.381 -3.165 25.443 1.00 84.50 670 PRO A N 1
ATOM 5170 C CA . PRO A 1 670 ? -38.318 -3.940 24.205 1.00 84.50 670 PRO A CA 1
ATOM 5171 C C . PRO A 1 670 ? -37.422 -3.310 23.122 1.00 84.50 670 PRO A C 1
ATOM 5173 O O . PRO A 1 670 ? -37.066 -3.990 22.164 1.00 84.50 670 PRO A O 1
ATOM 5176 N N . GLY A 1 671 ? -37.065 -2.026 23.238 1.00 91.00 671 GLY A N 1
ATOM 5177 C CA . GLY A 1 671 ? -36.222 -1.308 22.280 1.00 91.00 671 GLY A CA 1
ATOM 5178 C C . GLY A 1 671 ? -34.730 -1.275 22.622 1.00 91.00 671 GLY A C 1
ATOM 5179 O O . GLY A 1 671 ? -33.953 -0.755 21.818 1.00 91.00 671 GLY A O 1
ATOM 5180 N N . ILE A 1 672 ? -34.311 -1.797 23.784 1.00 92.38 672 ILE A N 1
ATOM 5181 C CA . ILE A 1 672 ? -32.922 -1.663 24.257 1.00 92.38 672 ILE A CA 1
ATOM 5182 C C . ILE A 1 672 ? -31.913 -2.315 23.306 1.00 92.38 672 ILE A C 1
ATOM 5184 O O . ILE A 1 672 ? -30.890 -1.709 23.002 1.00 92.38 672 ILE A O 1
ATOM 5188 N N . THR A 1 673 ? -32.222 -3.498 22.765 1.00 93.56 673 THR A N 1
ATOM 5189 C CA . THR A 1 673 ? -31.328 -4.228 21.853 1.00 93.56 673 THR A CA 1
ATOM 5190 C C . THR A 1 673 ? -30.964 -3.385 20.638 1.00 93.56 673 THR A C 1
ATOM 5192 O O . THR A 1 673 ? -29.786 -3.185 20.361 1.00 93.56 673 THR A O 1
ATOM 5195 N N . THR A 1 674 ? -31.961 -2.806 19.964 1.00 95.19 674 THR A N 1
ATOM 5196 C CA . THR A 1 674 ? -31.736 -1.967 18.781 1.00 95.19 674 THR A CA 1
ATOM 5197 C C . THR A 1 674 ? -30.921 -0.716 19.109 1.00 95.19 674 THR A C 1
ATOM 5199 O O . THR A 1 674 ? -30.066 -0.324 18.317 1.00 95.19 674 THR A O 1
ATOM 5202 N N . ARG A 1 675 ? -31.152 -0.083 20.268 1.00 94.69 675 ARG A N 1
ATOM 5203 C CA . ARG A 1 675 ? -30.383 1.107 20.666 1.00 94.69 675 ARG A CA 1
ATOM 5204 C C . ARG A 1 675 ? -28.930 0.768 20.988 1.00 94.69 675 ARG A C 1
ATOM 5206 O O . ARG A 1 675 ? -28.039 1.479 20.531 1.00 94.69 675 ARG A O 1
ATOM 5213 N N . VAL A 1 676 ? -28.680 -0.331 21.702 1.00 94.94 676 VAL A N 1
ATOM 5214 C CA . VAL A 1 676 ? -27.315 -0.802 21.983 1.00 94.94 676 VAL A CA 1
ATOM 5215 C C . VAL A 1 676 ? -26.599 -1.187 20.691 1.00 94.94 676 VAL A C 1
ATOM 5217 O O . VAL A 1 676 ? -25.467 -0.760 20.494 1.00 94.94 676 VAL A O 1
ATOM 5220 N N . GLU A 1 677 ? -27.246 -1.911 19.773 1.00 95.56 677 GLU A N 1
ATOM 5221 C CA . GLU A 1 677 ? -26.656 -2.237 18.465 1.00 95.56 677 GLU A CA 1
ATOM 5222 C C . GLU A 1 677 ? -26.247 -0.979 17.693 1.00 95.56 677 GLU A C 1
ATOM 5224 O O . GLU A 1 677 ? -25.121 -0.885 17.204 1.00 95.56 677 GLU A O 1
ATOM 5229 N N . GLN A 1 678 ? -27.140 0.011 17.605 1.00 95.62 678 GLN A N 1
ATOM 5230 C CA . GLN A 1 678 ? -26.852 1.275 16.926 1.00 95.62 678 GLN A CA 1
ATOM 5231 C C . GLN A 1 678 ? -25.708 2.039 17.599 1.00 95.62 678 GLN A C 1
ATOM 5233 O O . GLN A 1 678 ? -24.851 2.590 16.906 1.00 95.62 678 GLN A O 1
ATOM 5238 N N . HIS A 1 679 ? -25.670 2.049 18.933 1.00 95.56 679 HIS A N 1
ATOM 5239 C CA . HIS A 1 679 ? -24.614 2.698 19.705 1.00 95.56 679 HIS A CA 1
ATOM 5240 C C . HIS A 1 679 ? -23.255 2.027 19.498 1.00 95.56 679 HIS A C 1
ATOM 5242 O O . HIS A 1 679 ? -22.280 2.707 19.190 1.00 95.56 679 HIS A O 1
ATOM 5248 N N . LEU A 1 680 ? -23.183 0.695 19.576 1.00 95.56 680 LEU A N 1
ATOM 5249 C CA . LEU A 1 680 ? -21.949 -0.057 19.329 1.00 95.56 680 LEU A CA 1
ATOM 5250 C C . LEU A 1 680 ? -21.442 0.138 17.898 1.00 95.56 680 LEU A C 1
ATOM 5252 O O . LEU A 1 680 ? -20.257 0.399 17.700 1.00 95.56 680 LEU A O 1
ATOM 5256 N N . GLN A 1 681 ? -22.334 0.114 16.902 1.00 94.50 681 GLN A N 1
ATOM 5257 C CA . GLN A 1 681 ? -21.971 0.419 15.516 1.00 94.50 681 GLN A CA 1
ATOM 5258 C C . GLN A 1 681 ? -21.458 1.855 15.352 1.00 94.50 681 GLN A C 1
ATOM 5260 O O . GLN A 1 681 ? -20.523 2.084 14.584 1.00 94.50 681 GLN A O 1
ATOM 5265 N N . ALA A 1 682 ? -22.050 2.826 16.053 1.00 95.25 682 ALA A N 1
ATOM 5266 C CA . ALA A 1 682 ? -21.588 4.210 16.032 1.00 95.25 682 ALA A CA 1
ATOM 5267 C C . ALA A 1 682 ? -20.195 4.350 16.663 1.00 95.25 682 ALA A C 1
ATOM 5269 O O . ALA A 1 682 ? -19.324 4.978 16.059 1.00 95.25 682 ALA A O 1
ATOM 5270 N N . LEU A 1 683 ? -19.963 3.713 17.816 1.00 95.38 683 LEU A N 1
ATOM 5271 C CA . LEU A 1 683 ? -18.654 3.663 18.471 1.00 95.38 683 LEU A CA 1
ATOM 5272 C C . LEU A 1 683 ? -17.603 2.990 17.589 1.00 95.38 683 LEU A C 1
ATOM 5274 O O . LEU A 1 683 ? -16.513 3.526 17.423 1.00 95.38 683 LEU A O 1
ATOM 5278 N N . HIS A 1 684 ? -17.938 1.859 16.966 1.00 93.38 684 HIS A N 1
ATOM 5279 C CA . HIS A 1 684 ? -17.025 1.177 16.058 1.00 93.38 684 HIS A CA 1
ATOM 5280 C C . HIS A 1 684 ? -16.693 2.045 14.839 1.00 93.38 684 HIS A C 1
ATOM 5282 O O . HIS A 1 684 ? -15.529 2.212 14.502 1.00 93.38 684 HIS A O 1
ATOM 5288 N N . ARG A 1 685 ? -17.680 2.680 14.192 1.00 93.25 685 ARG A N 1
ATOM 5289 C CA . ARG A 1 685 ? -17.406 3.600 13.070 1.00 93.25 685 ARG A CA 1
ATOM 5290 C C . ARG A 1 685 ? -16.549 4.793 13.496 1.00 93.25 685 ARG A C 1
ATOM 5292 O O . ARG A 1 685 ? -15.715 5.238 12.710 1.00 93.25 685 ARG A O 1
ATOM 5299 N N . ALA A 1 686 ? -16.756 5.320 14.701 1.00 93.94 686 ALA A N 1
ATOM 5300 C CA . ALA A 1 686 ? -15.943 6.401 15.247 1.00 93.94 686 ALA A CA 1
ATOM 5301 C C . ALA A 1 686 ? -14.490 5.950 15.476 1.00 93.94 686 ALA A C 1
ATOM 5303 O O . ALA A 1 686 ? -13.582 6.635 15.014 1.00 93.94 686 ALA A O 1
ATOM 5304 N N . GLU A 1 687 ? -14.285 4.769 16.069 1.00 93.00 687 GLU A N 1
ATOM 5305 C CA . GLU A 1 687 ? -12.973 4.123 16.222 1.00 93.00 687 GLU A CA 1
ATOM 5306 C C . GLU A 1 687 ? -12.269 3.979 14.867 1.00 93.00 687 GLU A C 1
ATOM 5308 O O . GLU A 1 687 ? -11.152 4.457 14.686 1.00 93.00 687 GLU A O 1
ATOM 5313 N N . GLN A 1 688 ? -12.943 3.385 13.876 1.00 93.38 688 GLN A N 1
ATOM 5314 C CA . GLN A 1 688 ? -12.365 3.172 12.547 1.00 93.38 688 GLN A CA 1
ATOM 5315 C C . GLN A 1 688 ? -11.983 4.494 11.868 1.00 93.38 688 GLN A C 1
ATOM 5317 O O . GLN A 1 688 ? -10.909 4.604 11.277 1.00 93.38 688 GLN A O 1
ATOM 5322 N N . ASN A 1 689 ? -12.837 5.517 11.960 1.00 91.50 689 ASN A N 1
ATOM 5323 C CA . ASN A 1 689 ? -12.559 6.830 11.381 1.00 91.50 689 ASN A CA 1
ATOM 5324 C C . ASN A 1 689 ? -11.368 7.527 12.043 1.00 91.50 689 ASN A C 1
ATOM 5326 O O . ASN A 1 689 ? -10.585 8.162 11.332 1.00 91.50 689 ASN A O 1
ATOM 5330 N N . GLU A 1 690 ? -11.229 7.405 13.363 1.00 90.62 690 GLU A N 1
ATOM 5331 C CA . GLU A 1 690 ? -10.113 7.978 14.116 1.00 90.62 690 GLU A CA 1
ATOM 5332 C C . GLU A 1 690 ? -8.793 7.312 13.715 1.00 90.62 690 GLU A C 1
ATOM 5334 O O . GLU A 1 690 ? -7.855 7.989 13.296 1.00 90.62 690 GLU A O 1
ATOM 5339 N N . LEU A 1 691 ? -8.752 5.977 13.719 1.00 92.06 691 LEU A N 1
ATOM 5340 C CA . LEU A 1 691 ? -7.557 5.201 13.378 1.00 92.06 691 LEU A CA 1
ATOM 5341 C C . LEU A 1 691 ? -7.132 5.399 11.916 1.00 92.06 691 LEU A C 1
ATOM 5343 O O . LEU A 1 691 ? -5.961 5.663 11.634 1.00 92.06 691 LEU A O 1
ATOM 5347 N N . TYR A 1 692 ? -8.072 5.350 10.964 1.00 92.38 692 TYR A N 1
ATOM 5348 C CA . TYR A 1 692 ? -7.771 5.681 9.567 1.00 92.38 692 TYR A CA 1
ATOM 5349 C C . TYR A 1 692 ? -7.376 7.150 9.381 1.00 92.38 692 TYR A C 1
ATOM 5351 O O . TYR A 1 692 ? -6.609 7.470 8.469 1.00 92.38 692 TYR A O 1
ATOM 5359 N N . GLY A 1 693 ? -7.912 8.053 10.206 1.00 89.44 693 GLY A N 1
ATOM 5360 C CA . GLY A 1 693 ? -7.517 9.457 10.248 1.00 89.44 693 GLY A CA 1
ATOM 5361 C C . GLY A 1 693 ? -6.055 9.616 10.655 1.00 89.44 693 GLY A C 1
ATOM 5362 O O . GLY A 1 693 ? -5.301 10.272 9.933 1.00 89.44 693 GLY A O 1
ATOM 5363 N N . ALA A 1 694 ? -5.661 8.958 11.744 1.00 88.94 694 ALA A N 1
ATOM 5364 C CA . ALA A 1 694 ? -4.309 8.958 12.291 1.00 88.94 694 ALA A CA 1
ATOM 5365 C C . ALA A 1 694 ? -3.277 8.329 11.343 1.00 88.94 694 ALA A C 1
ATOM 5367 O O . ALA A 1 694 ? -2.196 8.875 11.158 1.00 88.94 694 ALA A O 1
ATOM 5368 N N . LEU A 1 695 ? -3.630 7.244 10.644 1.00 90.94 695 LEU A N 1
ATOM 5369 C CA . LEU A 1 695 ? -2.772 6.652 9.609 1.00 90.94 695 LEU A CA 1
ATOM 5370 C C . LEU A 1 695 ? -2.496 7.604 8.436 1.00 90.94 695 LEU A C 1
ATOM 5372 O O . LEU A 1 695 ? -1.451 7.526 7.797 1.00 90.94 695 LEU A O 1
ATOM 5376 N N . MET A 1 696 ? -3.449 8.472 8.089 1.00 87.12 696 MET A N 1
ATOM 5377 C CA . MET A 1 696 ? -3.412 9.226 6.831 1.00 87.12 696 MET A CA 1
ATOM 5378 C C . MET A 1 696 ? -2.923 10.664 6.963 1.00 87.12 696 MET A C 1
ATOM 5380 O O . MET A 1 696 ? -2.634 11.288 5.930 1.00 87.12 696 MET A O 1
ATOM 5384 N N . ARG A 1 697 ? -2.858 11.203 8.181 1.00 81.94 697 ARG A N 1
ATOM 5385 C CA . ARG A 1 697 ? -2.531 12.606 8.436 1.00 81.94 697 ARG A CA 1
ATOM 5386 C C . ARG A 1 697 ? -1.207 12.725 9.196 1.00 81.94 697 ARG A C 1
ATOM 5388 O O . ARG A 1 697 ? -1.107 12.162 10.279 1.00 81.94 697 ARG A O 1
ATOM 5395 N N . PRO A 1 698 ? -0.224 13.479 8.668 1.00 68.31 698 PRO A N 1
ATOM 5396 C CA . PRO A 1 698 ? 0.932 13.875 9.459 1.00 68.31 698 PRO A CA 1
ATOM 5397 C C . PRO A 1 698 ? 0.469 14.768 10.612 1.00 68.31 698 PRO A C 1
ATOM 5399 O O . PRO A 1 698 ? -0.455 15.568 10.447 1.00 68.31 698 PRO A O 1
ATOM 5402 N N . LEU A 1 699 ? 1.103 14.633 11.771 1.00 62.25 699 LEU A N 1
ATOM 5403 C CA . LEU A 1 699 ? 0.754 15.425 12.942 1.00 62.25 699 LEU A CA 1
ATOM 5404 C C . LEU A 1 699 ? 1.319 16.839 12.890 1.00 62.25 699 LEU A C 1
ATOM 5406 O O . LEU A 1 699 ? 2.462 17.061 12.490 1.00 62.25 699 LEU A O 1
ATOM 5410 N N . ASP A 1 700 ? 0.555 17.767 13.461 1.00 56.12 700 ASP A N 1
ATOM 5411 C CA . ASP A 1 700 ? 1.091 19.010 14.002 1.00 56.12 700 ASP A CA 1
ATOM 5412 C C . ASP A 1 700 ? 1.699 18.685 15.379 1.00 56.12 700 ASP A C 1
ATOM 5414 O O . ASP A 1 700 ? 0.966 18.463 16.338 1.00 56.12 700 ASP A O 1
ATOM 5418 N N . GLY A 1 701 ? 3.033 18.595 15.465 1.00 50.19 701 GLY A N 1
ATOM 5419 C CA . GLY A 1 701 ? 3.812 17.969 16.554 1.00 50.19 701 GLY A CA 1
ATOM 5420 C C . GLY A 1 701 ? 3.607 18.464 17.999 1.00 50.19 701 GLY A C 1
ATOM 5421 O O . GLY A 1 701 ? 4.540 18.983 18.611 1.00 50.19 701 GLY A O 1
ATOM 5422 N N . ARG A 1 702 ? 2.410 18.299 18.576 1.00 44.38 702 ARG A N 1
ATOM 5423 C CA . ARG A 1 702 ? 2.064 18.705 19.952 1.00 44.38 702 ARG A CA 1
ATOM 5424 C C . ARG A 1 702 ? 1.422 17.613 20.821 1.00 44.38 702 ARG A C 1
ATOM 5426 O O . ARG A 1 702 ? 1.167 17.899 21.989 1.00 44.38 702 ARG A O 1
ATOM 5433 N N . SER A 1 703 ? 1.209 16.393 20.328 1.00 47.31 703 SER A N 1
ATOM 5434 C CA . SER A 1 703 ? 0.702 15.261 21.126 1.00 47.31 703 SER A CA 1
ATOM 5435 C C . SER A 1 703 ? 1.616 14.026 21.030 1.00 47.31 703 SER A C 1
ATOM 5437 O O . SER A 1 703 ? 2.297 13.825 20.029 1.00 47.31 703 SER A O 1
ATOM 5439 N N . GLN A 1 704 ? 1.706 13.272 22.135 1.00 49.97 704 GLN A N 1
ATOM 5440 C CA . GLN A 1 704 ? 2.550 12.078 22.336 1.00 49.97 704 GLN A CA 1
ATOM 5441 C C . GLN A 1 704 ? 1.684 10.863 22.732 1.00 49.97 704 GLN A C 1
ATOM 5443 O O . GLN A 1 704 ? 1.913 10.238 23.766 1.00 49.97 704 GLN A O 1
ATOM 5448 N N . THR A 1 705 ? 0.626 10.566 21.985 1.00 57.25 705 THR A N 1
ATOM 5449 C CA . THR A 1 705 ? -0.187 9.350 22.177 1.00 57.25 705 THR A CA 1
ATOM 5450 C C . THR A 1 705 ? 0.259 8.225 21.231 1.00 57.25 705 THR A C 1
ATOM 5452 O O . THR A 1 705 ? 1.009 8.458 20.288 1.00 57.25 705 THR A O 1
ATOM 5455 N N . SER A 1 706 ? -0.163 6.977 21.454 1.00 57.84 706 SER A N 1
ATOM 5456 C CA . SER A 1 706 ? 0.161 5.858 20.546 1.00 57.84 706 SER A CA 1
ATOM 5457 C C . SER A 1 706 ? -0.414 6.067 19.133 1.00 57.84 706 SER A C 1
ATOM 5459 O O . SER A 1 706 ? 0.275 5.816 18.138 1.00 57.84 706 SER A O 1
ATOM 5461 N N . ILE A 1 707 ? -1.631 6.629 19.061 1.00 58.03 707 ILE A N 1
ATOM 5462 C CA . ILE A 1 707 ? -2.341 7.068 17.846 1.00 58.03 707 ILE A CA 1
ATOM 5463 C C . ILE A 1 707 ? -1.484 8.050 17.036 1.00 58.03 707 ILE A C 1
ATOM 5465 O O . ILE A 1 707 ? -1.454 7.983 15.807 1.00 58.03 707 ILE A O 1
ATOM 5469 N N . ASP A 1 708 ? -0.719 8.899 17.722 1.00 61.59 708 ASP A N 1
ATOM 5470 C CA . ASP A 1 708 ? 0.127 9.911 17.099 1.00 61.59 708 ASP A CA 1
ATOM 5471 C C . ASP A 1 708 ? 1.294 9.293 16.288 1.00 61.59 708 ASP A C 1
ATOM 5473 O O . ASP A 1 708 ? 1.731 9.834 15.274 1.00 61.59 708 ASP A O 1
ATOM 5477 N N . SER A 1 709 ? 1.755 8.092 16.644 1.00 80.38 709 SER A N 1
ATOM 5478 C CA . SER A 1 709 ? 2.856 7.421 15.929 1.00 80.38 709 SER A CA 1
ATOM 5479 C C . SER A 1 709 ? 2.426 6.639 14.677 1.00 80.38 709 SER A C 1
ATOM 5481 O O . SER A 1 709 ? 3.275 6.147 13.931 1.00 80.38 709 SER A O 1
ATOM 5483 N N . LEU A 1 710 ? 1.118 6.489 14.423 1.00 89.75 710 LEU A N 1
ATOM 5484 C CA . LEU A 1 710 ? 0.613 5.617 13.352 1.00 89.75 710 LEU A CA 1
ATOM 5485 C C . LEU A 1 710 ? 1.023 6.086 11.955 1.00 89.75 710 LEU A C 1
ATOM 5487 O O . LEU A 1 710 ? 1.361 5.260 11.105 1.00 89.75 710 LEU A O 1
ATOM 5491 N N . PHE A 1 711 ? 1.024 7.399 11.726 1.00 90.25 711 PHE A N 1
ATOM 5492 C CA . PHE A 1 711 ? 1.480 7.974 10.464 1.00 90.25 711 PHE A CA 1
ATOM 5493 C C . PHE A 1 711 ? 2.959 7.658 10.206 1.00 90.25 711 PHE A C 1
ATOM 5495 O O . PHE A 1 711 ? 3.308 7.207 9.119 1.00 90.25 711 PHE A O 1
ATOM 5502 N N . GLU A 1 712 ? 3.822 7.841 11.208 1.00 88.94 712 GLU A N 1
ATOM 5503 C CA . GLU A 1 712 ? 5.265 7.588 11.093 1.00 88.94 712 GLU A CA 1
ATOM 5504 C C . GLU A 1 712 ? 5.557 6.109 10.816 1.00 88.94 712 GLU A C 1
ATOM 5506 O O . GLU A 1 712 ? 6.338 5.789 9.921 1.00 88.94 712 GLU A O 1
ATOM 5511 N N . ARG A 1 713 ? 4.862 5.196 11.509 1.00 93.00 713 ARG A N 1
ATOM 5512 C CA . ARG A 1 713 ? 4.970 3.747 11.268 1.00 93.00 713 ARG A CA 1
ATOM 5513 C C . ARG A 1 713 ? 4.521 3.366 9.856 1.00 93.00 713 ARG A C 1
ATOM 5515 O O . ARG A 1 713 ? 5.154 2.530 9.216 1.00 93.00 713 ARG A O 1
ATOM 5522 N N . LEU A 1 714 ? 3.450 3.981 9.346 1.00 93.94 714 LEU A N 1
ATOM 5523 C CA . LEU A 1 714 ? 3.016 3.767 7.964 1.00 93.94 714 LEU A CA 1
ATOM 5524 C C . LEU A 1 714 ? 4.037 4.310 6.955 1.00 93.94 714 LEU A C 1
ATOM 5526 O O . LEU A 1 714 ? 4.292 3.674 5.931 1.00 93.94 714 LEU A O 1
ATOM 5530 N N . GLU A 1 715 ? 4.613 5.481 7.212 1.00 91.56 715 GLU A N 1
ATOM 5531 C CA . GLU A 1 715 ? 5.657 6.027 6.347 1.00 91.56 715 GLU A CA 1
ATOM 5532 C C . GLU A 1 715 ? 6.899 5.131 6.356 1.00 91.56 715 GLU A C 1
ATOM 5534 O O . GLU A 1 715 ? 7.469 4.899 5.293 1.00 91.56 715 GLU A O 1
ATOM 5539 N N . GLU A 1 716 ? 7.258 4.518 7.487 1.00 93.88 716 GLU A N 1
ATOM 5540 C CA . GLU A 1 716 ? 8.320 3.512 7.510 1.00 93.88 716 GLU A CA 1
ATOM 5541 C C . GLU A 1 716 ? 7.982 2.301 6.624 1.00 93.88 716 GLU A C 1
ATOM 5543 O O . GLU A 1 716 ? 8.801 1.927 5.784 1.00 93.88 716 GLU A O 1
ATOM 5548 N N . VAL A 1 717 ? 6.764 1.748 6.699 1.00 96.50 717 VAL A N 1
ATOM 5549 C CA . VAL A 1 717 ? 6.308 0.673 5.788 1.00 96.50 717 VAL A CA 1
ATOM 5550 C C . VAL A 1 717 ? 6.446 1.085 4.315 1.00 96.50 717 VAL A C 1
ATOM 5552 O O . VAL A 1 717 ? 6.934 0.312 3.488 1.00 96.50 717 VAL A O 1
ATOM 5555 N N . ASN A 1 718 ? 6.065 2.318 3.980 1.00 94.94 718 ASN A N 1
ATOM 5556 C CA . ASN A 1 718 ? 6.156 2.857 2.622 1.00 94.94 718 ASN A CA 1
ATOM 5557 C C . ASN A 1 718 ? 7.615 3.004 2.143 1.00 94.94 718 ASN A C 1
ATOM 5559 O O . ASN A 1 718 ? 7.945 2.675 0.998 1.00 94.94 718 ASN A O 1
ATOM 5563 N N . VAL A 1 719 ? 8.509 3.450 3.029 1.00 95.06 719 VAL A N 1
ATOM 5564 C CA . VAL A 1 719 ? 9.952 3.536 2.767 1.00 95.06 719 VAL A CA 1
ATOM 5565 C C . VAL A 1 719 ? 10.540 2.146 2.539 1.00 95.06 719 VAL A C 1
ATOM 5567 O O . VAL A 1 719 ? 11.226 1.940 1.538 1.00 95.06 719 VAL A O 1
ATOM 5570 N N . ARG A 1 720 ? 10.217 1.161 3.389 1.00 96.19 720 ARG A N 1
ATOM 5571 C CA . ARG A 1 720 ? 10.703 -0.218 3.216 1.00 96.19 720 ARG A CA 1
ATOM 5572 C C . ARG A 1 720 ? 10.177 -0.863 1.935 1.00 96.19 720 ARG A C 1
ATOM 5574 O O . ARG A 1 720 ? 10.931 -1.538 1.244 1.00 96.19 720 ARG A O 1
ATOM 5581 N N . LYS A 1 721 ? 8.926 -0.597 1.544 1.00 96.19 721 LYS A N 1
ATOM 5582 C CA . LYS A 1 721 ? 8.404 -1.032 0.236 1.00 96.19 721 LYS A CA 1
ATOM 5583 C C . LYS A 1 721 ? 9.188 -0.403 -0.918 1.00 96.19 721 LYS A C 1
ATOM 5585 O O . LYS A 1 721 ? 9.506 -1.079 -1.895 1.00 96.19 721 LYS A O 1
ATOM 5590 N N . SER A 1 722 ? 9.509 0.886 -0.810 1.00 94.00 722 SER A N 1
ATOM 5591 C CA . SER A 1 722 ? 10.300 1.596 -1.822 1.00 94.0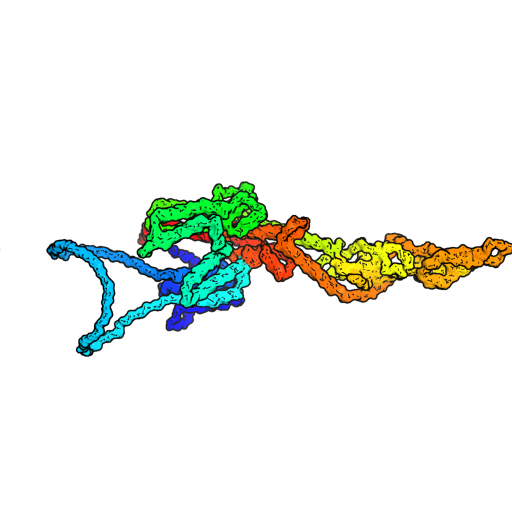0 722 SER A CA 1
ATOM 5592 C C . SER A 1 722 ? 11.720 1.035 -1.928 1.00 94.00 722 SER A C 1
ATOM 5594 O O . SER A 1 722 ? 12.254 0.966 -3.033 1.00 94.00 722 SER A O 1
ATOM 5596 N N . LEU A 1 723 ? 12.290 0.562 -0.816 1.00 94.81 723 LEU A N 1
ATOM 5597 C CA . LEU A 1 723 ? 13.563 -0.155 -0.798 1.00 94.81 723 LEU A CA 1
ATOM 5598 C C . LEU A 1 723 ? 13.454 -1.519 -1.494 1.00 94.81 723 LEU A C 1
ATOM 5600 O O . LEU A 1 723 ? 14.277 -1.805 -2.352 1.00 94.81 723 LEU A O 1
ATOM 5604 N N . VAL A 1 724 ? 12.410 -2.316 -1.223 1.00 95.88 724 VAL A N 1
ATOM 5605 C CA . VAL A 1 724 ? 12.149 -3.574 -1.959 1.00 95.88 724 VAL A CA 1
ATOM 5606 C C . VAL A 1 724 ? 12.087 -3.308 -3.465 1.00 95.88 724 VAL A C 1
ATOM 5608 O O . VAL A 1 724 ? 12.761 -3.983 -4.242 1.00 95.88 724 VAL A O 1
ATOM 5611 N N . ARG A 1 725 ? 11.338 -2.281 -3.886 1.00 94.00 725 ARG A N 1
ATOM 5612 C CA . ARG A 1 725 ? 11.274 -1.853 -5.291 1.00 94.00 725 ARG A CA 1
ATOM 5613 C C . ARG A 1 725 ? 12.653 -1.461 -5.829 1.00 94.00 725 ARG A C 1
ATOM 5615 O O . ARG A 1 725 ? 12.999 -1.869 -6.932 1.00 94.00 725 ARG A O 1
ATOM 5622 N N . GLY A 1 726 ? 13.412 -0.666 -5.076 1.00 92.12 726 GLY A N 1
ATOM 5623 C CA . GLY A 1 726 ? 14.743 -0.196 -5.459 1.00 92.12 726 GLY A CA 1
ATOM 5624 C C . GLY A 1 726 ? 15.732 -1.341 -5.652 1.00 92.12 726 GLY A C 1
ATOM 5625 O O . GLY A 1 726 ? 16.314 -1.457 -6.725 1.00 92.12 726 GLY A O 1
ATOM 5626 N N . SER A 1 727 ? 15.836 -2.230 -4.663 1.00 92.75 727 SER A N 1
ATOM 5627 C CA . SER A 1 727 ? 16.670 -3.435 -4.705 1.00 92.75 727 SER A CA 1
ATOM 5628 C C . SER A 1 727 ? 16.284 -4.350 -5.868 1.00 92.75 727 SER A C 1
ATOM 5630 O O . SER A 1 727 ? 17.153 -4.818 -6.599 1.00 92.75 727 SER A O 1
ATOM 5632 N N . THR A 1 728 ? 14.984 -4.565 -6.094 1.00 93.50 728 THR A N 1
ATOM 5633 C CA . THR A 1 728 ? 14.529 -5.416 -7.205 1.00 93.50 728 THR A CA 1
ATOM 5634 C C . THR A 1 728 ? 14.871 -4.785 -8.554 1.00 93.50 728 THR A C 1
ATOM 5636 O O . THR A 1 728 ? 15.378 -5.470 -9.432 1.00 93.50 728 THR A O 1
ATOM 5639 N N . LEU A 1 729 ? 14.654 -3.476 -8.730 1.00 90.12 729 LEU A N 1
ATOM 5640 C CA . LEU A 1 729 ? 14.933 -2.812 -10.004 1.00 90.12 729 LEU A CA 1
ATOM 5641 C C . LEU A 1 729 ? 16.432 -2.702 -10.299 1.00 90.12 729 LEU A C 1
ATOM 5643 O O . LEU A 1 729 ? 16.820 -2.887 -11.443 1.00 90.12 729 LEU A O 1
ATOM 5647 N N . LEU A 1 730 ? 17.261 -2.408 -9.293 1.00 89.88 730 LEU A N 1
ATOM 5648 C CA . LEU A 1 730 ? 18.702 -2.215 -9.474 1.00 89.88 730 LEU A CA 1
ATOM 5649 C C . LEU A 1 730 ? 19.441 -3.522 -9.761 1.00 89.88 730 LEU A C 1
ATOM 5651 O O . LEU A 1 730 ? 20.296 -3.553 -10.642 1.00 89.88 730 LEU A O 1
ATOM 5655 N N . PHE A 1 731 ? 19.110 -4.586 -9.027 1.00 90.62 731 PHE A N 1
ATOM 5656 C CA . PHE A 1 731 ? 19.863 -5.842 -9.059 1.00 90.62 731 PHE A CA 1
ATOM 5657 C C . PHE A 1 731 ? 19.160 -6.951 -9.845 1.00 90.62 731 PHE A C 1
ATOM 5659 O O . PHE A 1 731 ? 19.810 -7.871 -10.334 1.00 90.62 731 PHE A O 1
ATOM 5666 N N . TYR A 1 732 ? 17.838 -6.861 -10.010 1.00 92.31 732 TYR A N 1
ATOM 5667 C CA . TYR A 1 732 ? 17.016 -7.863 -10.695 1.00 92.31 732 TYR A CA 1
ATOM 5668 C C . TYR A 1 732 ? 16.042 -7.252 -11.724 1.00 92.31 732 TYR A C 1
ATOM 5670 O O . TYR A 1 732 ? 14.873 -7.655 -11.776 1.00 92.31 732 TYR A O 1
ATOM 5678 N N . PRO A 1 733 ? 16.475 -6.287 -12.564 1.00 88.62 733 PRO A N 1
ATOM 5679 C CA . PRO A 1 733 ? 15.594 -5.615 -13.521 1.00 88.62 733 PRO A CA 1
ATOM 5680 C C . PRO A 1 733 ? 14.863 -6.583 -14.458 1.00 88.62 733 PRO A C 1
ATOM 5682 O O . PRO A 1 733 ? 13.692 -6.354 -14.755 1.00 88.62 733 PRO A O 1
ATOM 5685 N N . GLY A 1 734 ? 15.499 -7.688 -14.866 1.00 87.56 734 GLY A N 1
ATOM 5686 C CA . GLY A 1 734 ? 14.865 -8.692 -15.728 1.00 87.56 734 GLY A CA 1
ATOM 5687 C C . GLY A 1 734 ? 13.656 -9.375 -15.079 1.00 87.56 734 GLY A C 1
ATOM 5688 O O . GLY A 1 734 ? 12.677 -9.672 -15.759 1.00 87.56 734 GLY A O 1
ATOM 5689 N N . VAL A 1 735 ? 13.669 -9.554 -13.753 1.00 91.38 735 VAL A N 1
ATOM 5690 C CA . VAL A 1 735 ? 12.517 -10.095 -13.011 1.00 91.38 735 VAL A CA 1
ATOM 5691 C C . VAL A 1 735 ? 11.373 -9.078 -12.989 1.00 91.38 735 VAL A C 1
ATOM 5693 O O . VAL A 1 735 ? 10.216 -9.454 -13.151 1.00 91.38 735 VAL A O 1
ATOM 5696 N N . MET A 1 736 ? 11.680 -7.782 -12.855 1.00 89.88 736 MET A N 1
ATOM 5697 C CA . MET A 1 736 ? 10.667 -6.717 -12.885 1.00 89.88 736 MET A CA 1
ATOM 5698 C C . MET A 1 736 ? 9.967 -6.578 -14.241 1.00 89.88 736 MET A C 1
ATOM 5700 O O . MET A 1 736 ? 8.805 -6.172 -14.283 1.00 89.88 736 MET A O 1
ATOM 5704 N N . THR A 1 737 ? 10.654 -6.867 -15.346 1.00 86.38 737 THR A N 1
ATOM 5705 C CA . THR A 1 737 ? 10.063 -6.804 -16.692 1.00 86.38 737 THR A CA 1
ATOM 5706 C C . THR A 1 737 ? 9.466 -8.135 -17.142 1.00 86.38 737 THR A C 1
ATOM 5708 O O . THR A 1 737 ? 8.540 -8.124 -17.941 1.00 86.38 737 THR A O 1
ATOM 5711 N N . GLY A 1 738 ? 9.958 -9.263 -16.621 1.00 87.75 738 GLY A N 1
ATOM 5712 C CA . GLY A 1 738 ? 9.554 -10.606 -17.051 1.00 87.75 738 GLY A CA 1
ATOM 5713 C C . GLY A 1 738 ? 8.562 -11.338 -16.141 1.00 87.75 738 GLY A C 1
ATOM 5714 O O . GLY A 1 738 ? 8.054 -12.380 -16.545 1.00 87.75 738 GLY A O 1
ATOM 5715 N N . SER A 1 739 ? 8.287 -10.846 -14.926 1.00 93.00 739 SER A N 1
ATOM 5716 C CA . SER A 1 739 ? 7.380 -11.507 -13.976 1.00 93.00 739 SER A CA 1
ATOM 5717 C C . SER A 1 739 ? 6.215 -10.615 -13.554 1.00 93.00 739 SER A C 1
ATOM 5719 O O . SER A 1 739 ? 6.360 -9.712 -12.724 1.00 93.00 739 SER A O 1
ATOM 5721 N N . ASP A 1 740 ? 5.030 -10.940 -14.067 1.00 94.19 740 ASP A N 1
ATOM 5722 C CA . ASP A 1 740 ? 3.758 -10.316 -13.697 1.00 94.19 740 ASP A CA 1
ATOM 5723 C C . ASP A 1 740 ? 3.477 -10.436 -12.192 1.00 94.19 740 ASP A C 1
ATOM 5725 O O . ASP A 1 740 ? 3.061 -9.468 -11.556 1.00 94.19 740 ASP A O 1
ATOM 5729 N N . ASP A 1 741 ? 3.784 -11.591 -11.596 1.00 94.38 741 ASP A N 1
ATOM 5730 C CA . ASP A 1 741 ? 3.590 -11.864 -10.169 1.00 94.38 741 ASP A CA 1
ATOM 5731 C C . ASP A 1 741 ? 4.457 -10.968 -9.270 1.00 94.38 741 ASP A C 1
ATOM 5733 O O . ASP A 1 741 ? 3.968 -10.408 -8.281 1.00 94.38 741 ASP A O 1
ATOM 5737 N N . ILE A 1 742 ? 5.747 -10.815 -9.596 1.00 95.31 742 ILE A N 1
ATOM 5738 C CA . ILE A 1 742 ? 6.669 -9.966 -8.827 1.00 95.31 742 ILE A CA 1
ATOM 5739 C C . ILE A 1 742 ? 6.322 -8.491 -9.026 1.00 95.31 742 ILE A C 1
ATOM 5741 O O . ILE A 1 742 ? 6.206 -7.741 -8.051 1.00 95.31 742 ILE A O 1
ATOM 5745 N N . ARG A 1 743 ? 6.086 -8.074 -10.275 1.00 94.19 743 ARG A N 1
ATOM 5746 C CA . ARG A 1 743 ? 5.689 -6.700 -10.591 1.00 94.19 743 ARG A CA 1
ATOM 5747 C C . ARG A 1 743 ? 4.373 -6.325 -9.914 1.00 94.19 743 ARG A C 1
ATOM 5749 O O . ARG A 1 743 ? 4.324 -5.289 -9.250 1.00 94.19 743 ARG A O 1
ATOM 5756 N N . GLY A 1 744 ? 3.369 -7.197 -9.972 1.00 95.12 744 GLY A N 1
ATOM 5757 C CA . GLY A 1 744 ? 2.086 -7.044 -9.285 1.00 95.12 744 GLY A CA 1
ATOM 5758 C C . GLY A 1 744 ? 2.220 -6.980 -7.770 1.00 95.12 744 GLY A C 1
ATOM 5759 O O . GLY A 1 744 ? 1.594 -6.145 -7.115 1.00 95.12 744 GLY A O 1
ATOM 5760 N N . SER A 1 745 ? 3.119 -7.782 -7.203 1.00 95.75 745 SER A N 1
ATOM 5761 C CA . SER A 1 745 ? 3.400 -7.777 -5.766 1.00 95.75 745 SER A CA 1
ATOM 5762 C C . SER A 1 745 ? 4.077 -6.488 -5.279 1.00 95.75 745 SER A C 1
ATOM 5764 O O . SER A 1 745 ? 3.970 -6.153 -4.100 1.00 95.75 745 SER A O 1
ATOM 5766 N N . ILE A 1 746 ? 4.725 -5.718 -6.155 1.00 94.69 746 ILE A N 1
ATOM 5767 C CA . ILE A 1 746 ? 5.389 -4.457 -5.790 1.00 94.69 746 ILE A CA 1
ATOM 5768 C C . ILE A 1 746 ? 4.548 -3.236 -6.194 1.00 94.69 746 ILE A C 1
ATOM 5770 O O . ILE A 1 746 ? 4.337 -2.335 -5.379 1.00 94.69 746 ILE A O 1
ATOM 5774 N N . LEU A 1 747 ? 4.068 -3.186 -7.436 1.00 91.81 747 LEU A N 1
ATOM 5775 C CA . LEU A 1 747 ? 3.460 -2.005 -8.065 1.00 91.81 747 LEU A CA 1
ATOM 5776 C C . LEU A 1 747 ? 1.946 -2.125 -8.256 1.00 91.81 747 LEU A C 1
ATOM 5778 O O . LEU A 1 747 ? 1.250 -1.109 -8.318 1.00 91.81 747 LEU A O 1
ATOM 5782 N N . GLY A 1 748 ? 1.447 -3.354 -8.344 1.00 92.50 748 GLY A N 1
ATOM 5783 C CA . GLY A 1 748 ? 0.055 -3.651 -8.623 1.00 92.50 748 GLY A CA 1
ATOM 5784 C C . GLY A 1 748 ? -0.903 -3.286 -7.496 1.00 92.50 748 GLY A C 1
ATOM 5785 O O . GLY A 1 748 ? -0.525 -2.977 -6.358 1.00 92.50 748 GLY A O 1
ATOM 5786 N N . TYR A 1 749 ? -2.197 -3.346 -7.801 1.00 90.44 749 TYR A N 1
ATOM 5787 C CA . TYR A 1 749 ? -3.249 -3.084 -6.819 1.00 90.44 749 TYR A CA 1
ATOM 5788 C C . TYR A 1 749 ? -3.273 -4.101 -5.685 1.00 90.44 749 TYR A C 1
ATOM 5790 O O . TYR A 1 749 ? -3.624 -3.733 -4.557 1.00 90.44 749 TYR A O 1
ATOM 5798 N N . SER A 1 750 ? -2.788 -5.314 -5.953 1.00 84.25 750 SER A N 1
ATOM 5799 C CA . SER A 1 750 ? -2.549 -6.337 -4.950 1.00 84.25 750 SER A CA 1
ATOM 5800 C C . SER A 1 750 ? -1.146 -6.371 -4.341 1.00 84.25 750 SER A C 1
ATOM 5802 O O . SER A 1 750 ? -0.837 -7.317 -3.603 1.00 84.25 750 SER A O 1
ATOM 5804 N N . GLY A 1 751 ? -0.328 -5.351 -4.578 1.00 93.38 751 GLY A N 1
ATOM 5805 C CA . GLY A 1 751 ? 1.032 -5.305 -4.063 1.00 93.38 751 GLY A CA 1
ATOM 5806 C C . GLY A 1 751 ? 1.137 -5.155 -2.546 1.00 93.38 751 GLY A C 1
ATOM 5807 O O . GLY A 1 751 ? 0.137 -5.049 -1.834 1.00 93.38 751 GLY A O 1
ATOM 5808 N N . LEU A 1 752 ? 2.374 -5.129 -2.049 1.00 96.81 752 LEU A N 1
ATOM 5809 C CA . LEU A 1 752 ? 2.709 -4.882 -0.646 1.00 96.81 752 LEU A CA 1
ATOM 5810 C C . LEU A 1 752 ? 1.969 -3.649 -0.101 1.00 96.81 752 LEU A C 1
ATOM 5812 O O . LEU A 1 752 ? 1.783 -2.657 -0.815 1.00 96.81 752 LEU A O 1
ATOM 5816 N N . LEU A 1 753 ? 1.578 -3.714 1.175 1.00 95.50 753 LEU A N 1
ATOM 5817 C CA . LEU A 1 753 ? 0.897 -2.628 1.878 1.00 95.50 753 LEU A CA 1
ATOM 5818 C C . LEU A 1 753 ? 1.694 -1.328 1.783 1.00 95.50 753 LEU A C 1
ATOM 5820 O O . LEU A 1 753 ? 2.883 -1.290 2.094 1.00 95.50 753 LEU A O 1
ATOM 5824 N N . ASP A 1 754 ? 0.997 -0.277 1.370 1.00 92.06 754 ASP A N 1
ATOM 5825 C CA . ASP A 1 754 ? 1.461 1.099 1.320 1.00 92.06 754 ASP A CA 1
ATOM 5826 C C . ASP A 1 754 ? 0.289 2.062 1.549 1.00 92.06 754 ASP A C 1
ATOM 5828 O O . ASP A 1 754 ? -0.859 1.667 1.788 1.00 92.06 754 ASP A O 1
ATOM 5832 N N . ARG A 1 755 ? 0.579 3.360 1.481 1.00 90.50 755 ARG A N 1
ATOM 5833 C CA . ARG A 1 755 ? -0.419 4.404 1.707 1.00 90.50 755 ARG A CA 1
ATOM 5834 C C . ARG A 1 755 ? -1.542 4.413 0.650 1.00 90.50 755 ARG A C 1
ATOM 5836 O O . ARG A 1 755 ? -2.704 4.495 1.058 1.00 90.50 755 ARG A O 1
ATOM 5843 N N . PRO A 1 756 ? -1.274 4.329 -0.670 1.00 89.69 756 PRO A N 1
ATOM 5844 C CA . PRO A 1 756 ? -2.327 4.164 -1.676 1.00 89.69 756 PRO A CA 1
ATOM 5845 C C . PRO A 1 756 ? -3.234 2.951 -1.433 1.00 89.69 756 PRO A C 1
ATOM 5847 O O . PRO A 1 756 ? -4.457 3.088 -1.495 1.00 89.69 756 PRO A O 1
ATOM 5850 N N . LEU A 1 757 ? -2.670 1.785 -1.106 1.00 90.44 757 LEU A N 1
ATOM 5851 C CA . LEU A 1 757 ? -3.449 0.581 -0.835 1.00 90.44 757 LEU A CA 1
ATOM 5852 C C . LEU A 1 757 ? -4.311 0.742 0.416 1.00 90.44 757 LEU A C 1
ATOM 5854 O O . LEU A 1 757 ? -5.484 0.384 0.385 1.00 90.44 757 LEU A O 1
ATOM 5858 N N . LEU A 1 758 ? -3.787 1.338 1.490 1.00 91.44 758 LEU A N 1
ATOM 5859 C CA . LEU A 1 758 ? -4.592 1.627 2.681 1.00 91.44 758 LEU A CA 1
ATOM 5860 C C . LEU A 1 758 ? -5.764 2.563 2.393 1.00 91.44 758 LEU A C 1
ATOM 5862 O O . LEU A 1 758 ? -6.828 2.411 2.993 1.00 91.44 758 LEU A O 1
ATOM 5866 N N . ARG A 1 759 ? -5.605 3.511 1.462 1.00 90.44 759 ARG A N 1
ATOM 5867 C CA . ARG A 1 759 ? -6.714 4.368 1.029 1.00 90.44 759 ARG A CA 1
ATOM 5868 C C . ARG A 1 759 ? -7.809 3.542 0.360 1.00 90.44 759 ARG A C 1
ATOM 5870 O O . ARG A 1 759 ? -8.966 3.695 0.730 1.00 90.44 759 ARG A O 1
ATOM 5877 N N . ARG A 1 760 ? -7.438 2.612 -0.524 1.00 89.00 760 ARG A N 1
ATOM 5878 C CA . ARG A 1 760 ? -8.389 1.686 -1.156 1.00 89.00 760 ARG A CA 1
ATOM 5879 C C . ARG A 1 760 ? -9.059 0.747 -0.151 1.00 89.00 760 ARG A C 1
ATOM 5881 O O . ARG A 1 760 ? -10.262 0.551 -0.225 1.00 89.00 760 ARG A O 1
ATOM 5888 N N . ILE A 1 761 ? -8.304 0.207 0.811 1.00 90.12 761 ILE A N 1
ATOM 5889 C CA . ILE A 1 761 ? -8.836 -0.638 1.900 1.00 90.12 761 ILE A CA 1
ATOM 5890 C C . ILE A 1 761 ? -9.875 0.137 2.723 1.00 90.12 761 ILE A C 1
ATOM 5892 O O . ILE A 1 761 ? -10.923 -0.396 3.076 1.00 90.12 761 ILE A O 1
ATOM 5896 N N . ARG A 1 762 ? -9.614 1.419 2.999 1.00 90.69 762 ARG A N 1
ATOM 5897 C CA . ARG A 1 762 ? -10.581 2.294 3.666 1.00 90.69 762 ARG A CA 1
ATOM 5898 C C . ARG A 1 762 ? -11.818 2.540 2.798 1.00 90.69 762 ARG A C 1
ATOM 5900 O O . ARG A 1 762 ? -12.934 2.501 3.307 1.00 90.69 762 ARG A O 1
ATOM 5907 N N . GLU A 1 763 ? -11.632 2.818 1.509 1.00 90.50 763 GLU A N 1
ATOM 5908 C CA . GLU A 1 763 ? -12.724 3.055 0.553 1.00 90.50 763 GLU A CA 1
ATOM 5909 C C . GLU A 1 763 ? -13.611 1.817 0.361 1.00 90.50 763 GLU A C 1
ATOM 5911 O O . GLU A 1 763 ? -14.819 1.961 0.181 1.00 90.50 763 GLU A O 1
ATOM 5916 N N . SER A 1 764 ? -13.052 0.607 0.480 1.00 88.81 764 SER A N 1
ATOM 5917 C CA . SER A 1 764 ? -13.811 -0.649 0.460 1.00 88.81 764 SER A CA 1
ATOM 5918 C C . SER A 1 764 ? -14.509 -0.980 1.786 1.00 88.81 764 SER A C 1
ATOM 5920 O O . SER A 1 764 ? -15.187 -2.003 1.878 1.00 88.81 764 SER A O 1
ATOM 5922 N N . GLY A 1 765 ? -14.380 -0.127 2.808 1.00 87.44 765 GLY A N 1
ATOM 5923 C CA . GLY A 1 765 ? -15.047 -0.292 4.099 1.00 87.44 765 GLY A CA 1
ATOM 5924 C C . GLY A 1 765 ? -14.486 -1.426 4.957 1.00 87.44 765 GLY A C 1
ATOM 5925 O O . GLY A 1 765 ? -15.173 -1.892 5.867 1.00 87.44 765 GLY A O 1
ATOM 5926 N N . LEU A 1 766 ? -13.262 -1.886 4.680 1.00 89.88 766 LEU A N 1
ATOM 5927 C CA . LEU A 1 766 ? -12.586 -2.860 5.532 1.00 89.88 766 LEU A CA 1
ATOM 5928 C C . LEU A 1 766 ? -12.195 -2.218 6.867 1.00 89.88 766 LEU A C 1
ATOM 5930 O O . LEU A 1 766 ? -11.899 -1.027 6.939 1.00 89.88 766 LEU A O 1
ATOM 5934 N N . ALA A 1 767 ? -12.203 -3.020 7.930 1.00 89.19 767 ALA A N 1
ATOM 5935 C CA . ALA A 1 767 ? -11.778 -2.577 9.250 1.00 89.19 767 ALA A CA 1
ATOM 5936 C C . ALA A 1 767 ? -10.245 -2.537 9.361 1.00 89.19 767 ALA A C 1
ATOM 5938 O O . ALA A 1 767 ? -9.537 -3.354 8.767 1.00 89.19 767 ALA A O 1
ATOM 5939 N N . VAL A 1 768 ? -9.738 -1.644 10.209 1.00 89.69 768 VAL A N 1
ATOM 5940 C CA . VAL A 1 768 ? -8.322 -1.499 10.570 1.00 89.69 768 VAL A CA 1
ATOM 5941 C C . VAL A 1 768 ? -7.735 -2.814 11.081 1.00 89.69 768 VAL A C 1
ATOM 5943 O O . VAL A 1 768 ? -6.617 -3.170 10.715 1.00 89.69 768 VAL A O 1
ATOM 5946 N N . SER A 1 769 ? -8.513 -3.601 11.826 1.00 85.00 769 SER A N 1
ATOM 5947 C CA . SER A 1 769 ? -8.093 -4.914 12.323 1.00 85.00 769 SER A CA 1
ATOM 5948 C C . SER A 1 769 ? -7.741 -5.910 11.207 1.00 85.00 769 SER A C 1
ATOM 5950 O O . SER A 1 769 ? -6.940 -6.816 11.428 1.00 85.00 769 SER A O 1
ATOM 5952 N N . ALA A 1 770 ? -8.296 -5.746 9.998 1.00 90.19 770 ALA A N 1
ATOM 5953 C CA . ALA A 1 770 ? -7.995 -6.596 8.845 1.00 90.19 770 ALA A CA 1
ATOM 5954 C C . ALA A 1 770 ? -6.654 -6.248 8.171 1.00 90.19 770 ALA A C 1
ATOM 5956 O O . ALA A 1 770 ? -6.136 -7.046 7.391 1.00 90.19 770 ALA A O 1
ATOM 5957 N N . ILE A 1 771 ? -6.058 -5.084 8.471 1.00 92.12 771 ILE A N 1
ATOM 5958 C CA . ILE A 1 771 ? -4.796 -4.634 7.857 1.00 92.12 771 ILE A CA 1
ATOM 5959 C C . ILE A 1 771 ? -3.668 -5.637 8.111 1.00 92.12 771 ILE A C 1
ATOM 5961 O O . ILE A 1 771 ? -2.871 -5.883 7.209 1.00 92.12 771 ILE A O 1
ATOM 5965 N N . ASN A 1 772 ? -3.618 -6.244 9.302 1.00 93.00 772 ASN A N 1
ATOM 5966 C CA . ASN A 1 772 ? -2.602 -7.241 9.634 1.00 93.00 772 ASN A CA 1
ATOM 5967 C C . ASN A 1 772 ? -2.683 -8.470 8.717 1.00 93.00 772 ASN A C 1
ATOM 5969 O O . ASN A 1 772 ? -1.692 -8.855 8.099 1.00 93.00 772 ASN A O 1
ATOM 5973 N N . GLU A 1 773 ? -3.871 -9.064 8.605 1.00 93.50 773 GLU A N 1
ATOM 5974 C CA . GLU A 1 773 ? -4.095 -10.253 7.780 1.00 93.50 773 GLU A CA 1
ATOM 5975 C C . GLU A 1 773 ? -3.817 -9.951 6.304 1.00 93.50 773 GLU A C 1
ATOM 5977 O O . GLU A 1 773 ? -3.057 -10.664 5.650 1.00 93.50 773 GLU A O 1
ATOM 5982 N N . VAL A 1 774 ? -4.352 -8.834 5.798 1.00 93.69 774 VAL A N 1
ATOM 5983 C CA . VAL A 1 774 ? -4.157 -8.406 4.408 1.00 93.69 774 VAL A CA 1
ATOM 5984 C C . VAL A 1 774 ? -2.685 -8.107 4.113 1.00 93.69 774 VAL A C 1
ATOM 5986 O O . VAL A 1 774 ? -2.175 -8.517 3.070 1.00 93.69 774 VAL A O 1
ATOM 5989 N N . GLY A 1 775 ? -1.995 -7.394 5.005 1.00 94.94 775 GLY A N 1
ATOM 5990 C CA . GLY A 1 775 ? -0.582 -7.047 4.853 1.00 94.94 775 GLY A CA 1
ATOM 5991 C C . GLY A 1 775 ? 0.320 -8.280 4.885 1.00 94.94 775 GLY A C 1
ATOM 5992 O O . GLY A 1 775 ? 1.158 -8.449 4.000 1.00 94.94 775 GLY A O 1
ATOM 5993 N N . THR A 1 776 ? 0.098 -9.174 5.850 1.00 95.62 776 THR A N 1
ATOM 5994 C CA . THR A 1 776 ? 0.891 -10.399 6.026 1.00 95.62 776 THR A CA 1
ATOM 5995 C C . THR A 1 776 ? 0.698 -11.354 4.852 1.00 95.62 776 THR A C 1
ATOM 5997 O O . THR A 1 776 ? 1.678 -11.785 4.253 1.00 95.62 776 THR A O 1
ATOM 6000 N N . ALA A 1 777 ? -0.544 -11.594 4.421 1.00 96.31 777 ALA A N 1
ATOM 6001 C CA . ALA A 1 777 ? -0.826 -12.461 3.275 1.00 96.31 777 ALA A CA 1
ATOM 6002 C C . ALA A 1 777 ? -0.225 -11.931 1.957 1.00 96.31 777 ALA A C 1
ATOM 6004 O O . ALA A 1 777 ? 0.116 -12.698 1.055 1.00 96.31 777 ALA A O 1
ATOM 6005 N N . ARG A 1 778 ? -0.103 -10.606 1.804 1.00 96.25 778 ARG A N 1
ATOM 6006 C CA . ARG A 1 778 ? 0.568 -9.977 0.650 1.00 96.25 778 ARG A CA 1
ATOM 6007 C C . ARG A 1 778 ? 2.082 -10.151 0.714 1.00 96.25 778 ARG A C 1
ATOM 6009 O O . ARG A 1 778 ? 2.688 -10.501 -0.295 1.00 96.25 778 ARG A O 1
ATOM 6016 N N . LEU A 1 779 ? 2.672 -9.953 1.890 1.00 97.56 779 LEU A N 1
ATOM 6017 C CA . LEU A 1 779 ? 4.095 -10.177 2.125 1.00 97.56 779 LEU A CA 1
ATOM 6018 C C . LEU A 1 779 ? 4.492 -11.638 1.878 1.00 97.56 779 LEU A C 1
ATOM 6020 O O . LEU A 1 779 ? 5.463 -11.895 1.173 1.00 97.56 779 LEU A O 1
ATOM 6024 N N . GLU A 1 780 ? 3.724 -12.590 2.404 1.00 96.81 780 GLU A N 1
ATOM 6025 C CA . GLU A 1 780 ? 3.969 -14.022 2.206 1.00 96.81 780 GLU A CA 1
ATOM 6026 C C . GLU A 1 780 ? 3.872 -14.423 0.732 1.00 96.81 780 GLU A C 1
ATOM 6028 O O . GLU A 1 780 ? 4.711 -15.182 0.252 1.00 96.81 780 GLU A O 1
ATOM 6033 N N . ARG A 1 781 ? 2.903 -13.874 -0.016 1.00 96.00 781 ARG A N 1
ATOM 6034 C CA . ARG A 1 781 ? 2.818 -14.090 -1.469 1.00 96.00 781 ARG A CA 1
ATOM 6035 C C . ARG A 1 781 ? 4.032 -13.541 -2.205 1.00 96.00 781 ARG A C 1
ATOM 6037 O O . ARG A 1 781 ? 4.612 -14.274 -2.998 1.00 96.00 781 ARG A O 1
ATOM 6044 N N . MET A 1 782 ? 4.429 -12.297 -1.934 1.00 96.25 782 MET A N 1
ATOM 6045 C CA . MET A 1 782 ? 5.622 -11.702 -2.548 1.00 96.25 782 MET A CA 1
ATOM 6046 C C . MET A 1 782 ? 6.865 -12.551 -2.261 1.00 96.25 782 MET A C 1
ATOM 6048 O O . MET A 1 782 ? 7.616 -12.875 -3.176 1.00 96.25 782 MET A O 1
ATOM 6052 N N . GLN A 1 783 ? 7.052 -12.969 -1.007 1.00 95.94 783 GLN A N 1
ATOM 6053 C CA . GLN A 1 783 ? 8.184 -13.808 -0.631 1.00 95.94 783 GLN A CA 1
ATOM 6054 C C . GLN A 1 783 ? 8.143 -15.174 -1.325 1.00 95.94 783 GLN A C 1
ATOM 6056 O O . GLN A 1 783 ? 9.152 -15.601 -1.869 1.00 95.94 783 GLN A O 1
ATOM 6061 N N . ALA A 1 784 ? 6.982 -15.830 -1.382 1.00 95.69 784 ALA A N 1
ATOM 6062 C CA . ALA A 1 784 ? 6.843 -17.108 -2.073 1.00 95.69 784 ALA A CA 1
ATOM 6063 C C . ALA A 1 784 ? 7.146 -17.000 -3.576 1.00 95.69 784 ALA A C 1
ATOM 6065 O O . ALA A 1 784 ? 7.729 -17.919 -4.147 1.00 95.69 784 ALA A O 1
ATOM 6066 N N . GLN A 1 785 ? 6.767 -15.894 -4.223 1.00 95.12 785 GLN A N 1
ATOM 6067 C CA . GLN A 1 785 ? 7.089 -15.652 -5.632 1.00 95.12 785 GLN A CA 1
ATOM 6068 C C . GLN A 1 785 ? 8.571 -15.332 -5.841 1.00 95.12 785 GLN A C 1
ATOM 6070 O O . GLN A 1 785 ? 9.160 -15.753 -6.839 1.00 95.12 785 GLN A O 1
ATOM 6075 N N . TRP A 1 786 ? 9.188 -14.637 -4.885 1.00 95.50 786 TRP A N 1
ATOM 6076 C CA . TRP A 1 786 ? 10.622 -14.379 -4.898 1.00 95.50 786 TRP A CA 1
ATOM 6077 C C . TRP A 1 786 ? 11.440 -15.659 -4.701 1.00 95.50 786 TRP A C 1
ATOM 6079 O O . TRP A 1 786 ? 12.389 -15.916 -5.434 1.00 95.50 786 TRP A O 1
ATOM 6089 N N . ASP A 1 787 ? 11.034 -16.518 -3.767 1.00 93.25 787 ASP A N 1
ATOM 6090 C CA . ASP A 1 787 ? 11.722 -17.777 -3.468 1.00 93.25 787 ASP A CA 1
ATOM 6091 C C . ASP A 1 787 ? 11.646 -18.805 -4.606 1.00 93.25 787 ASP A C 1
ATOM 6093 O O . ASP A 1 787 ? 12.460 -19.727 -4.654 1.00 93.25 787 ASP A O 1
ATOM 6097 N N . ARG A 1 788 ? 10.702 -18.640 -5.542 1.00 93.75 788 ARG A N 1
ATOM 6098 C CA . ARG A 1 788 ? 10.614 -19.440 -6.775 1.00 93.75 788 ARG A CA 1
ATOM 6099 C C . ARG A 1 788 ? 11.599 -19.006 -7.856 1.00 93.75 788 ARG A C 1
ATOM 6101 O O . ARG A 1 788 ? 11.781 -19.758 -8.812 1.00 93.75 788 ARG A O 1
ATOM 6108 N N . GLN A 1 789 ? 12.201 -17.822 -7.742 1.00 93.00 789 GLN A N 1
ATOM 6109 C CA . GLN A 1 789 ? 13.185 -17.379 -8.723 1.00 93.00 789 GLN A CA 1
ATOM 6110 C C . GLN A 1 789 ? 14.419 -18.294 -8.679 1.00 93.00 789 GLN A C 1
ATOM 6112 O O . GLN A 1 789 ? 14.822 -18.720 -7.589 1.00 93.00 789 GLN A O 1
ATOM 6117 N N . PRO A 1 790 ? 15.038 -18.597 -9.835 1.00 91.56 790 PRO A N 1
ATOM 6118 C CA . PRO A 1 790 ? 16.219 -19.451 -9.893 1.00 91.56 790 PRO A CA 1
ATOM 6119 C C . PRO A 1 790 ? 17.318 -18.987 -8.927 1.00 91.56 790 PRO A C 1
ATOM 6121 O O . PRO A 1 790 ? 17.622 -17.798 -8.826 1.00 91.56 790 PRO A O 1
ATOM 6124 N N . GLU A 1 791 ? 17.922 -19.920 -8.186 1.00 87.44 791 GLU A N 1
ATOM 6125 C CA . GLU A 1 791 ? 18.918 -19.573 -7.164 1.00 87.44 791 GLU A CA 1
ATOM 6126 C C . GLU A 1 791 ? 20.145 -18.873 -7.759 1.00 87.44 791 GLU A C 1
ATOM 6128 O O . GLU A 1 791 ? 20.648 -17.921 -7.167 1.00 87.44 791 GLU A O 1
ATOM 6133 N N . ASN A 1 792 ? 20.595 -19.315 -8.937 1.00 86.62 792 ASN A N 1
ATOM 6134 C CA . ASN A 1 792 ? 21.666 -18.662 -9.687 1.00 86.62 792 ASN A CA 1
ATOM 6135 C C . ASN A 1 792 ? 21.326 -17.191 -9.952 1.00 86.62 792 ASN A C 1
ATOM 6137 O O . ASN A 1 792 ? 22.122 -16.331 -9.598 1.00 86.62 792 ASN A O 1
ATOM 6141 N N . LEU A 1 793 ? 20.122 -16.908 -10.461 1.00 88.69 793 LEU A N 1
ATOM 6142 C CA . LEU A 1 793 ? 19.652 -15.549 -10.711 1.00 88.69 793 LEU A CA 1
ATOM 6143 C C . LEU A 1 793 ? 19.639 -14.720 -9.426 1.00 88.69 793 LEU A C 1
ATOM 6145 O O . LEU A 1 793 ? 20.127 -13.595 -9.433 1.00 88.69 793 LEU A O 1
ATOM 6149 N N . ARG A 1 794 ? 19.129 -15.266 -8.313 1.00 89.38 794 ARG A N 1
ATOM 6150 C CA . ARG A 1 794 ? 19.104 -14.555 -7.022 1.00 89.38 794 ARG A CA 1
ATOM 6151 C C . ARG A 1 794 ? 20.504 -14.245 -6.491 1.00 89.38 794 ARG A C 1
ATOM 6153 O O . ARG A 1 794 ? 20.688 -13.194 -5.888 1.00 89.38 794 ARG A O 1
ATOM 6160 N N . ARG A 1 795 ? 21.487 -15.116 -6.735 1.00 86.31 795 ARG A N 1
ATOM 6161 C CA . ARG A 1 795 ? 22.883 -14.911 -6.318 1.00 86.31 795 ARG A CA 1
ATOM 6162 C C . ARG A 1 795 ? 23.642 -13.938 -7.210 1.00 86.31 795 ARG A C 1
ATOM 6164 O O . ARG A 1 795 ? 24.402 -13.141 -6.686 1.00 86.31 795 ARG A O 1
ATOM 6171 N N . SER A 1 796 ? 23.452 -14.003 -8.526 1.00 83.19 796 SER A N 1
ATOM 6172 C CA . SER A 1 796 ? 24.234 -13.209 -9.479 1.00 83.19 796 SER A CA 1
ATOM 6173 C C . SER A 1 796 ? 23.584 -11.882 -9.858 1.00 83.19 796 SER A C 1
ATOM 6175 O O . SER A 1 796 ? 24.266 -10.992 -10.350 1.00 83.19 796 SER A O 1
ATOM 6177 N N . GLY A 1 797 ? 22.271 -11.740 -9.682 1.00 87.31 797 GLY A N 1
ATOM 6178 C CA . GLY A 1 797 ? 21.529 -10.606 -10.223 1.00 87.31 797 GLY A CA 1
ATOM 6179 C C . GLY A 1 797 ? 21.357 -10.674 -11.740 1.00 87.31 797 GLY A C 1
ATOM 6180 O O . GLY A 1 797 ? 21.631 -11.687 -12.387 1.00 87.31 797 GLY A O 1
ATOM 6181 N N . SER A 1 798 ? 20.872 -9.571 -12.308 1.00 86.81 798 SER A N 1
ATOM 6182 C CA . SER A 1 798 ? 20.706 -9.363 -13.748 1.00 86.81 798 SER A CA 1
ATOM 6183 C C . SER A 1 798 ? 21.051 -7.926 -14.136 1.00 86.81 798 SER A C 1
ATOM 6185 O O . SER A 1 798 ? 21.017 -7.016 -13.311 1.00 86.81 798 SER A O 1
ATOM 6187 N N . VAL A 1 799 ? 21.363 -7.718 -15.412 1.00 82.00 799 VAL A N 1
ATOM 6188 C CA . VAL A 1 799 ? 21.754 -6.411 -15.949 1.00 82.00 799 VAL A CA 1
ATOM 6189 C C . VAL A 1 799 ? 20.530 -5.675 -16.485 1.00 82.00 799 VAL A C 1
ATOM 6191 O O . VAL A 1 799 ? 19.655 -6.277 -17.105 1.00 82.00 799 VAL A O 1
ATOM 6194 N N . ALA A 1 800 ? 20.475 -4.358 -16.275 1.00 80.62 800 ALA A N 1
ATOM 6195 C CA . ALA A 1 800 ? 19.417 -3.518 -16.826 1.00 80.62 800 ALA A CA 1
ATOM 6196 C C . ALA A 1 800 ? 19.375 -3.611 -18.356 1.00 80.62 800 ALA A C 1
ATOM 6198 O O . ALA A 1 800 ? 20.406 -3.471 -19.018 1.00 80.62 800 ALA A O 1
ATOM 6199 N N . SER A 1 801 ? 18.181 -3.764 -18.934 1.00 78.19 801 SER A N 1
ATOM 6200 C CA . SER A 1 801 ? 18.023 -3.869 -20.389 1.00 78.19 801 SER A CA 1
ATOM 6201 C C . SER A 1 801 ? 18.588 -2.653 -21.127 1.00 78.19 801 SER A C 1
ATOM 6203 O O . SER A 1 801 ? 19.197 -2.820 -22.180 1.00 78.19 801 SER A O 1
ATOM 6205 N N . SER A 1 802 ? 18.454 -1.444 -20.572 1.00 81.50 802 SER A N 1
ATOM 6206 C CA . SER A 1 802 ? 19.039 -0.217 -21.136 1.00 81.50 802 SER A CA 1
ATOM 6207 C C . SER A 1 802 ? 20.567 -0.278 -21.214 1.00 81.50 802 SER A C 1
ATOM 6209 O O . SER A 1 802 ? 21.135 0.013 -22.267 1.00 81.50 802 SER A O 1
ATOM 6211 N N . LEU A 1 803 ? 21.216 -0.728 -20.137 1.00 87.50 803 LEU A N 1
ATOM 6212 C CA . LEU A 1 803 ? 22.666 -0.905 -20.053 1.00 87.50 803 LEU A CA 1
ATOM 6213 C C . LEU A 1 803 ? 23.147 -1.972 -21.041 1.00 87.50 803 LEU A C 1
ATOM 6215 O O . LEU A 1 803 ? 24.068 -1.727 -21.819 1.00 87.50 803 LEU A O 1
ATOM 6219 N N . ALA A 1 804 ? 22.471 -3.123 -21.081 1.00 87.62 804 ALA A N 1
ATOM 6220 C CA . ALA A 1 804 ? 22.783 -4.201 -22.015 1.00 87.62 804 ALA A CA 1
ATOM 6221 C C . ALA A 1 804 ? 22.652 -3.752 -23.485 1.00 87.62 804 ALA A C 1
ATOM 6223 O O . ALA A 1 804 ? 23.539 -4.019 -24.299 1.00 87.62 804 ALA A O 1
ATOM 6224 N N . HIS A 1 805 ? 21.590 -3.015 -23.829 1.00 87.50 805 HIS A N 1
ATOM 6225 C CA . HIS A 1 805 ? 21.388 -2.481 -25.180 1.00 87.50 805 HIS A CA 1
ATOM 6226 C C . HIS A 1 805 ? 22.436 -1.432 -25.559 1.00 87.50 805 HIS A C 1
ATOM 6228 O O . HIS A 1 805 ? 22.967 -1.468 -26.672 1.00 87.50 805 HIS A O 1
ATOM 6234 N N . ALA A 1 806 ? 22.757 -0.509 -24.653 1.00 90.81 806 ALA A N 1
ATOM 6235 C CA . ALA A 1 806 ? 23.803 0.483 -24.872 1.00 90.81 806 ALA A CA 1
ATOM 6236 C C . ALA A 1 806 ? 25.169 -0.192 -25.090 1.00 90.81 806 ALA A C 1
ATOM 6238 O O . ALA A 1 806 ? 25.854 0.104 -26.070 1.00 90.81 806 ALA A O 1
ATOM 6239 N N . MET A 1 807 ? 25.514 -1.191 -24.272 1.00 93.94 807 MET A N 1
ATOM 6240 C CA . MET A 1 807 ? 26.724 -1.999 -24.452 1.00 93.94 807 MET A CA 1
ATOM 6241 C C . MET A 1 807 ? 26.743 -2.745 -25.789 1.00 93.94 807 MET A C 1
ATOM 6243 O O . MET A 1 807 ? 27.760 -2.748 -26.485 1.00 93.94 807 MET A O 1
ATOM 6247 N N . ALA A 1 808 ? 25.620 -3.335 -26.204 1.00 92.38 808 ALA A N 1
ATOM 6248 C CA . ALA A 1 808 ? 25.513 -3.996 -27.502 1.00 92.38 808 ALA A CA 1
ATOM 6249 C C . ALA A 1 808 ? 25.752 -3.019 -28.668 1.00 92.38 808 ALA A C 1
ATOM 6251 O O . ALA A 1 808 ? 26.448 -3.369 -29.625 1.00 92.38 808 ALA A O 1
ATOM 6252 N N . ARG A 1 809 ? 25.236 -1.784 -28.577 1.00 91.94 809 ARG A N 1
ATOM 6253 C CA . ARG A 1 809 ? 25.450 -0.719 -29.575 1.00 91.94 809 ARG A CA 1
ATOM 6254 C C . ARG A 1 809 ? 26.911 -0.284 -29.653 1.00 91.94 809 ARG A C 1
ATOM 6256 O O . ARG A 1 809 ? 27.452 -0.198 -30.755 1.00 91.94 809 ARG A O 1
ATOM 6263 N N . ILE A 1 810 ? 27.555 -0.075 -28.508 1.00 94.50 810 ILE A N 1
ATOM 6264 C CA . ILE A 1 810 ? 28.982 0.259 -28.399 1.00 94.50 810 ILE A CA 1
ATOM 6265 C C . ILE A 1 810 ? 29.855 -0.860 -28.993 1.00 94.50 810 ILE A C 1
ATOM 6267 O O . ILE A 1 810 ? 30.708 -0.606 -29.844 1.00 94.50 810 ILE A O 1
ATOM 6271 N N . ASN A 1 811 ? 29.579 -2.119 -28.650 1.00 92.62 811 ASN A N 1
ATOM 6272 C CA . ASN A 1 811 ? 30.301 -3.272 -29.193 1.00 92.62 811 ASN A CA 1
ATOM 6273 C C . ASN A 1 811 ? 30.071 -3.460 -30.701 1.00 92.62 811 ASN A C 1
ATOM 6275 O O . ASN A 1 811 ? 30.993 -3.808 -31.440 1.00 92.62 811 ASN A O 1
ATOM 6279 N N . ALA A 1 812 ? 28.849 -3.226 -31.186 1.00 91.38 812 ALA A N 1
ATOM 6280 C CA . ALA A 1 812 ? 28.549 -3.250 -32.615 1.00 91.38 812 ALA A CA 1
ATOM 6281 C C . ALA A 1 812 ? 29.299 -2.147 -33.373 1.00 91.38 812 ALA A C 1
ATOM 6283 O O . ALA A 1 812 ? 29.804 -2.401 -34.462 1.00 91.38 812 ALA A O 1
ATOM 6284 N N . LEU A 1 813 ? 29.419 -0.956 -32.783 1.00 91.88 813 LEU A N 1
ATOM 6285 C CA . LEU A 1 813 ? 30.163 0.159 -33.362 1.00 91.88 813 LEU A CA 1
ATOM 6286 C C . LEU A 1 813 ? 31.655 -0.177 -33.523 1.00 91.88 813 LEU A C 1
ATOM 6288 O O . LEU A 1 813 ? 32.220 0.051 -34.589 1.00 91.88 813 LEU A O 1
ATOM 6292 N N . HIS A 1 814 ? 32.264 -0.808 -32.514 1.00 91.00 814 HIS A N 1
ATOM 6293 C CA . HIS A 1 814 ? 33.648 -1.292 -32.596 1.00 91.00 814 HIS A CA 1
ATOM 6294 C C . HIS A 1 814 ? 33.824 -2.339 -33.706 1.00 91.00 814 HIS A C 1
ATOM 6296 O O . HIS A 1 814 ? 34.786 -2.293 -34.475 1.00 91.00 814 HIS A O 1
ATOM 6302 N N . ARG A 1 815 ? 32.872 -3.277 -33.813 1.00 90.31 815 ARG A N 1
ATOM 6303 C CA . ARG A 1 815 ? 32.848 -4.291 -34.881 1.00 90.31 815 ARG A CA 1
ATOM 6304 C C . ARG A 1 815 ? 32.762 -3.693 -36.275 1.00 90.31 815 ARG A C 1
ATOM 6306 O O . ARG A 1 815 ? 33.443 -4.164 -37.174 1.00 90.31 815 ARG A O 1
ATOM 6313 N N . MET A 1 816 ? 31.962 -2.648 -36.425 1.00 89.00 816 MET A N 1
ATOM 6314 C CA . MET A 1 816 ? 31.709 -2.006 -37.707 1.00 89.00 816 MET A CA 1
ATOM 6315 C C . MET A 1 816 ? 32.901 -1.193 -38.223 1.00 89.00 816 MET A C 1
ATOM 6317 O O . MET A 1 816 ? 33.159 -1.215 -39.420 1.00 89.00 816 MET A O 1
ATOM 6321 N N . TYR A 1 817 ? 33.610 -0.476 -37.345 1.00 88.31 817 TYR A N 1
ATOM 6322 C CA . TYR A 1 817 ? 34.588 0.531 -37.778 1.00 88.31 817 TYR A CA 1
ATOM 6323 C C . TYR A 1 817 ? 36.052 0.203 -37.472 1.00 88.31 817 TYR A C 1
ATOM 6325 O O . TYR A 1 817 ? 36.926 0.709 -38.169 1.00 88.31 817 TYR A O 1
ATOM 6333 N N . PHE A 1 818 ? 36.336 -0.635 -36.470 1.00 88.38 818 PHE A N 1
ATOM 6334 C CA . PHE A 1 818 ? 37.711 -0.866 -35.993 1.00 88.38 818 PHE A CA 1
ATOM 6335 C C . PHE A 1 818 ? 38.132 -2.339 -35.986 1.00 88.38 818 PHE A C 1
ATOM 6337 O O . PHE A 1 818 ? 39.307 -2.663 -35.820 1.00 88.38 818 PHE A O 1
ATOM 6344 N N . SER A 1 819 ? 37.196 -3.263 -36.209 1.00 82.38 819 SER A N 1
ATOM 6345 C CA . SER A 1 819 ? 37.531 -4.687 -36.313 1.00 82.38 819 SER A CA 1
ATOM 6346 C C . SER A 1 819 ? 38.009 -5.015 -37.719 1.00 82.38 819 SER A C 1
ATOM 6348 O O . SER A 1 819 ? 37.395 -4.607 -38.702 1.00 82.38 819 SER A O 1
ATOM 6350 N N . ARG A 1 820 ? 39.104 -5.771 -37.835 1.00 63.28 820 ARG A N 1
ATOM 6351 C CA . ARG A 1 820 ? 39.526 -6.305 -39.136 1.00 63.28 820 ARG A CA 1
ATOM 6352 C C . ARG A 1 820 ? 38.470 -7.303 -39.632 1.00 63.28 820 ARG A C 1
ATOM 6354 O O . ARG A 1 820 ? 37.969 -8.062 -38.801 1.00 63.28 820 ARG A O 1
ATOM 6361 N N . PRO A 1 821 ? 38.157 -7.352 -40.940 1.00 50.53 821 PRO A N 1
ATOM 6362 C CA . PRO A 1 821 ? 37.334 -8.428 -41.475 1.00 50.53 821 PRO A CA 1
ATOM 6363 C C . PRO A 1 821 ? 38.021 -9.762 -41.170 1.00 50.53 821 PRO A C 1
ATOM 6365 O O . PRO A 1 821 ? 39.216 -9.924 -41.443 1.00 50.53 821 PRO A O 1
ATOM 6368 N N . GLU A 1 822 ? 37.288 -10.699 -40.568 1.00 43.72 822 GLU A N 1
ATOM 6369 C CA . GLU A 1 822 ? 37.740 -12.087 -40.528 1.00 43.72 822 GLU A CA 1
ATOM 6370 C C . GLU A 1 822 ? 37.948 -12.548 -41.977 1.00 43.72 822 GLU A C 1
ATOM 6372 O O . GLU A 1 822 ? 37.094 -12.272 -42.829 1.00 43.72 822 GLU A O 1
ATOM 6377 N N . PRO A 1 823 ? 39.075 -13.210 -42.305 1.00 39.84 823 PRO A N 1
ATOM 6378 C CA . PRO A 1 823 ? 39.170 -13.883 -43.589 1.00 39.84 823 PRO A CA 1
ATOM 6379 C C . PRO A 1 823 ? 37.990 -14.861 -43.681 1.00 39.84 823 PRO A C 1
ATOM 6381 O O . PRO A 1 823 ? 37.654 -15.479 -42.665 1.00 39.84 823 PRO A O 1
ATOM 6384 N N . PRO A 1 824 ? 37.336 -14.996 -44.850 1.00 40.09 824 PRO A N 1
ATOM 6385 C CA . PRO A 1 824 ? 36.255 -15.959 -44.997 1.00 40.09 824 PRO A CA 1
ATOM 6386 C C . PRO A 1 824 ? 36.773 -17.315 -44.528 1.00 40.09 824 PRO A C 1
ATOM 6388 O O . PRO A 1 824 ? 37.853 -17.735 -44.948 1.00 40.09 824 PRO A O 1
ATOM 6391 N N . ALA A 1 825 ? 36.041 -17.943 -43.605 1.00 41.59 825 ALA A N 1
ATOM 6392 C CA . ALA A 1 825 ? 36.394 -19.253 -43.089 1.00 41.59 825 ALA A CA 1
ATOM 6393 C C . ALA A 1 825 ? 36.672 -20.174 -44.282 1.00 41.59 825 ALA A C 1
ATOM 6395 O O . ALA A 1 825 ? 35.791 -20.376 -45.122 1.00 41.59 825 ALA A O 1
ATOM 6396 N N . GLU A 1 826 ? 37.907 -20.674 -44.388 1.00 39.31 826 GLU A N 1
ATOM 6397 C CA . GLU A 1 826 ? 38.244 -21.715 -45.352 1.00 39.31 826 GLU A CA 1
ATOM 6398 C C . GLU A 1 826 ? 37.233 -22.842 -45.154 1.00 39.31 826 GLU A C 1
ATOM 6400 O O . GLU A 1 826 ? 37.138 -23.425 -44.070 1.00 39.31 826 GLU A O 1
ATOM 6405 N N . GLN A 1 827 ? 36.436 -23.105 -46.192 1.00 40.38 827 GLN A N 1
ATOM 6406 C CA . GLN A 1 827 ? 35.594 -24.288 -46.229 1.00 40.38 827 GLN A CA 1
ATOM 6407 C C . GLN A 1 827 ? 36.493 -25.491 -45.921 1.00 40.38 827 GLN A C 1
ATOM 6409 O O . GLN A 1 827 ? 37.533 -25.646 -46.573 1.00 40.38 827 GLN A O 1
ATOM 6414 N N . PRO A 1 828 ? 36.150 -26.329 -44.929 1.00 37.91 828 PRO A N 1
ATOM 6415 C CA . PRO A 1 828 ? 36.924 -27.530 -44.690 1.00 37.91 828 PRO A CA 1
ATOM 6416 C C . PRO A 1 828 ? 36.861 -28.396 -45.956 1.00 37.91 828 PRO A C 1
ATOM 6418 O O . PRO A 1 828 ? 35.803 -28.467 -46.589 1.00 37.91 828 PRO A O 1
ATOM 6421 N N . PRO A 1 829 ? 37.969 -29.043 -46.352 1.00 36.19 829 PRO A N 1
ATOM 6422 C CA . PRO A 1 829 ? 37.968 -29.890 -47.531 1.00 36.19 829 PRO A CA 1
ATOM 6423 C C . PRO A 1 829 ? 36.964 -31.029 -47.335 1.00 36.19 829 PRO A C 1
ATOM 6425 O O . PRO A 1 829 ? 37.001 -31.744 -46.330 1.00 36.19 829 PRO A O 1
ATOM 6428 N N . GLU A 1 830 ? 36.064 -31.191 -48.304 1.00 43.06 830 GLU A N 1
ATOM 6429 C CA . GLU A 1 830 ? 35.245 -32.389 -48.438 1.00 43.06 830 GLU A CA 1
ATOM 6430 C C . GLU A 1 830 ? 36.163 -33.598 -48.639 1.00 43.06 830 GLU A C 1
ATOM 6432 O O . GLU A 1 830 ? 36.662 -33.814 -49.739 1.00 43.06 830 GLU A O 1
ATOM 6437 N N . GLU A 1 831 ? 36.368 -34.413 -47.602 1.00 32.12 831 GLU A N 1
ATOM 6438 C CA . GLU A 1 831 ? 36.696 -35.830 -47.785 1.00 32.12 831 GLU A CA 1
ATOM 6439 C C . GLU A 1 831 ? 36.478 -36.662 -46.505 1.00 32.12 831 GLU A C 1
ATOM 6441 O O . GLU A 1 831 ? 37.152 -36.488 -45.494 1.00 32.12 831 GLU A O 1
ATOM 6446 N N . GLY A 1 832 ? 35.577 -37.650 -46.597 1.00 30.62 832 GLY A N 1
ATOM 6447 C CA . GLY A 1 832 ? 35.741 -38.944 -45.920 1.00 30.62 832 GLY A CA 1
ATOM 6448 C C . GLY A 1 832 ? 35.024 -39.162 -44.583 1.00 30.62 832 GLY A C 1
ATOM 6449 O O . GLY A 1 832 ? 35.538 -38.869 -43.513 1.00 30.62 832 GLY A O 1
ATOM 6450 N N . ALA A 1 833 ? 33.865 -39.817 -44.647 1.00 33.84 833 ALA A N 1
ATOM 6451 C CA . ALA A 1 833 ? 33.109 -40.327 -43.507 1.00 33.84 833 ALA A CA 1
ATOM 6452 C C . ALA A 1 833 ? 33.852 -41.372 -42.638 1.00 33.84 833 ALA A C 1
ATOM 6454 O O . ALA A 1 833 ? 34.623 -42.180 -43.157 1.00 33.84 833 ALA A O 1
ATOM 6455 N N . LYS A 1 834 ? 33.385 -41.453 -41.375 1.00 33.84 834 LYS A N 1
ATOM 6456 C CA . LYS A 1 834 ? 33.559 -42.494 -40.330 1.00 33.84 834 LYS A CA 1
ATOM 6457 C C . LYS A 1 834 ? 34.688 -42.250 -39.322 1.00 33.84 834 LYS A C 1
ATOM 6459 O O . LYS A 1 834 ? 35.820 -42.647 -39.539 1.00 33.84 834 LYS A O 1
ATOM 6464 N N . ASP A 1 835 ? 34.344 -41.692 -38.165 1.00 29.08 835 ASP A N 1
ATOM 6465 C CA . ASP A 1 835 ? 34.122 -42.490 -36.954 1.00 29.08 835 ASP A CA 1
ATOM 6466 C C . ASP A 1 835 ? 33.626 -41.602 -35.800 1.00 29.08 835 ASP A C 1
ATOM 6468 O O . ASP A 1 835 ? 33.941 -40.423 -35.682 1.00 29.08 835 ASP A O 1
ATOM 6472 N N . SER A 1 836 ? 32.770 -42.203 -34.982 1.00 29.36 836 SER A N 1
ATOM 6473 C CA . SER A 1 836 ? 32.180 -41.709 -33.738 1.00 29.36 836 SER A CA 1
ATOM 6474 C C . SER A 1 836 ? 33.167 -41.035 -32.770 1.00 29.36 836 SER A C 1
ATOM 6476 O O . SER A 1 836 ? 34.267 -41.557 -32.601 1.00 29.36 836 SER A O 1
ATOM 6478 N N . VAL A 1 837 ? 32.710 -40.008 -32.027 1.00 25.55 837 VAL A N 1
ATOM 6479 C CA . VAL A 1 837 ? 32.643 -39.955 -30.538 1.00 25.55 837 VAL A CA 1
ATOM 6480 C C . VAL A 1 837 ? 32.578 -38.500 -29.999 1.00 25.55 837 VAL A C 1
ATOM 6482 O O . VAL A 1 837 ? 33.471 -37.697 -30.230 1.00 25.55 837 VAL A O 1
ATOM 6485 N N . ASN A 1 838 ? 31.526 -38.258 -29.197 1.00 24.78 838 ASN A N 1
ATOM 6486 C CA . ASN A 1 838 ? 31.311 -37.297 -28.093 1.00 24.78 838 ASN A CA 1
ATOM 6487 C C . ASN A 1 838 ? 31.357 -35.770 -28.315 1.00 24.78 838 ASN A C 1
ATOM 6489 O O . ASN A 1 838 ? 32.398 -35.131 -28.193 1.00 24.78 838 ASN A O 1
ATOM 6493 N N . LEU A 1 839 ? 30.158 -35.185 -28.416 1.00 22.97 839 LEU A N 1
ATOM 6494 C CA . LEU A 1 839 ? 29.852 -33.810 -28.002 1.00 22.97 839 LEU A CA 1
ATOM 6495 C C . LEU A 1 839 ? 29.675 -33.747 -26.467 1.00 22.97 839 LEU A C 1
ATOM 6497 O O . LEU A 1 839 ? 29.008 -34.627 -25.913 1.00 22.97 839 LEU A O 1
ATOM 6501 N N . PRO A 1 840 ? 30.225 -32.739 -25.765 1.00 23.78 840 PRO A N 1
ATOM 6502 C CA . PRO A 1 840 ? 29.859 -32.452 -24.386 1.00 23.78 840 PRO A CA 1
ATOM 6503 C C . PRO A 1 840 ? 28.496 -31.746 -24.341 1.00 23.78 840 PRO A C 1
ATOM 6505 O O . PRO A 1 840 ? 28.231 -30.816 -25.101 1.00 23.78 840 PRO A O 1
ATOM 6508 N N . VAL A 1 841 ? 27.644 -32.222 -23.437 1.00 24.77 841 VAL A N 1
ATOM 6509 C CA . VAL A 1 841 ? 26.356 -31.630 -23.067 1.00 24.77 841 VAL A CA 1
ATOM 6510 C C . VAL A 1 841 ? 26.616 -30.278 -22.399 1.00 24.77 841 VAL A C 1
ATOM 6512 O O . VAL A 1 841 ? 27.271 -30.230 -21.359 1.00 24.77 841 VAL A O 1
ATOM 6515 N N . PHE A 1 842 ? 26.115 -29.198 -22.996 1.00 22.41 842 PHE A N 1
ATOM 6516 C CA . PHE A 1 842 ? 25.891 -27.931 -22.306 1.00 22.41 842 PHE A CA 1
ATOM 6517 C C . PHE A 1 842 ? 24.425 -27.914 -21.860 1.00 22.41 842 PHE A C 1
ATOM 6519 O O . PHE A 1 842 ? 23.525 -27.909 -22.696 1.00 22.41 842 PHE A O 1
ATOM 6526 N N . ASP A 1 843 ? 24.212 -27.986 -20.546 1.00 22.73 843 ASP A N 1
ATOM 6527 C CA . ASP A 1 843 ? 22.925 -27.730 -19.896 1.00 22.73 843 ASP A CA 1
ATOM 6528 C C . ASP A 1 843 ? 22.633 -26.223 -19.984 1.00 22.73 843 ASP A C 1
ATOM 6530 O O . ASP A 1 843 ? 23.416 -25.407 -19.492 1.00 22.73 843 ASP A O 1
ATOM 6534 N N . ASN A 1 844 ? 21.522 -25.871 -20.633 1.00 20.81 844 ASN A N 1
ATOM 6535 C CA . ASN A 1 844 ? 20.970 -24.518 -20.681 1.00 20.81 844 ASN A CA 1
ATOM 6536 C C . ASN A 1 844 ? 20.319 -24.171 -19.333 1.00 20.81 844 ASN A C 1
ATOM 6538 O O . ASN A 1 844 ? 19.520 -24.953 -18.813 1.00 20.81 844 ASN A O 1
ATOM 6542 N N . GLY A 1 845 ? 20.628 -22.984 -18.808 1.00 23.52 845 GLY A N 1
ATOM 6543 C CA . GLY A 1 845 ? 20.000 -22.372 -17.637 1.00 23.52 845 GLY A CA 1
ATOM 6544 C C . GLY A 1 845 ? 19.776 -20.888 -17.851 1.00 23.52 845 GLY A C 1
ATOM 6545 O O . GLY A 1 845 ? 20.610 -20.279 -18.561 1.00 23.52 845 GLY A O 1
#

Secondary structure (DSSP, 8-state):
-----GGGTTTGGGSPPPPPP---TT--HHHHHHHHHHHHHHHBTBSS---HHHHHHHHHHHHHHGGGS-HHHHHHHHHHHHHHHHHHGGGGT-HHHHHHHHHHHHHHHHHHTTPPP---------------------------------------------------------S----PPPPPP--SHHHHHHHHHHHHHHHHHHHHHHH-THHHHHHHHHHHHHHHHHSS---HHHHHHHHHHHHHHHIIIII--S-HHHHHTSGGGHHHHHHHHHHHHHHH-B-TTS-B---HHHHHHHHHHHHHHHHTGGGSHHHH--TT---SHHHHHHHHTS-GGGGHHHHHHHHHHHTTTTSPPPSSPPPPHHHHHHHHHHHHHHHHH-HHHH-SHHHHHHHHHHHHHHHHHHHHHHHHHHHHHHSSSS---HHHHHHHHHHHHHHHHHHHHHHHHHHHHHHHSPTT----TTS-S--------TT-EEEES-TTSSSS--SPEEPPHHHHTTS-HHHHHHHHTTS-EEEEEEEEEEEEEEEEEESSTT-TTEEEEEEEEEEEEEEEEEETTEEEEEEEEEEE-SS-EEEEEEES-HHHHH-S-GGGGTT-EEEEEPPS--S---SS-EEEEE-EESS-HHHHHHHHHSSTT-HHHHHHHTTTEEEEE----TTHHHHHHHHHHHHHHHHHHHHHHHHHS---S---STGGGHHHHHHHHHHHHHHHHHHHHHH-HHHHHH-HHHHHHHHSTTSS--HHHHHHHHHTT--GGGHHHHHHHHHHHHHHHHHTS-HHHHHH----HHHHHHHHHHHHHHHHHTSPPPPPPPPPP---------PPP----

Mean predicted aligned error: 15.66 Å